Protein AF-A0A353F300-F1 (afdb_monomer_lite)

Sequence (1156 aa):
MHYHGGGGGPADYFGLFSDRLAKQLAVGEREPVCAMTQGTSGDLHLRDYEGDRTNSDISIYTDGLVEIAKGAVGKVRYDRSPLLGMDQKELTLSRRLPDAKRLAWADKMLSEMKGKRPKNRPEVYAEQARYIHKNPTENLVLQTLRIGSLGITTIPNEVYAITGLKLKAWSPFPSTFNIELANGAAGYIPPPEQHALGGYTTWPARTAGLEVEAEPKIVETLLSSFESLAGKPRRPSLRHQGDYVKWIMAQKPLAYFQCEDLGGGTLDDASGQGRSGHVEGMVAYHLPGPECQAISEQTPNNALQLAGGRISVMVPKARTLSFWFWNGMSNTVRDHTGDLVQHGVSRFLRIGGKADGESSGSLILQDGEKRFFGKTKLALKEWHHVVMSQEEEEVKIYLDGHIIPEVSAPLTPSESEQWHLGGELPVEGRLDEVAWFKGAFSPKEAAQNFSASRMTPPARPAPPRPKYDRGAMAGYQKSVLASQPSVWIEHGNEASQQRVQKKIEGIDDVYTVEFWVRNQLPNQTRPVTAYLFSRGLDGMKEAEGDHLGIGGSHLAAGKLIVFQGNRSGGLLTGVTELEPNSWHHLAMIREGERVRVYLNGRSEPEIDGTLARTYPDGHPEFFLGGRSDRFSILEGRLDHVALYDRALSIAEISGHYEAVNLLPREKNLEESNSDALSPQDALSSIHVPEGYRIELVASEPLIKDPVAIDWGADGKLWVAEMADYPSGIDGKPGGRVRFLEDLDGDGKYEKSTLFLKGLNYPAGIMSWRSGVIVAAAPDLIYAQDTTGDGKADLQEVLYSGFKQGNQQLRVNGLSWGLDNWIHGANGSHHPGYAKNTMIHSLRAGSTLPLGSMDFRIRPDEGLMEALSGPSQFGRARDDWGNSFGVQNSFPLWHYVLEERYLTRNINFAPPEIRRQLRPQNPRVFPASSLQKRFHSFNQSGRFTSACSPMIYRDRLLFDDGQVHALTCEPFHNLVQRVVLDRDGYSFKAKRAEEGAFDFFASEDRWCRPVMARTGPDGAVWVVDMYRYMIEHPEWLPDEGKREMKAHERKGSGYGRIYRILPKDEPAREIPDLAKGAPKNLVRHLASPNGIVRDLAHRLLVERKAVSVTSQVTKMVLKHPSPRARLHALCVLDGINRLTLEILYSACKDPHPQLRR

Radius of gyration: 38.47 Å; chains: 1; bounding box: 92×81×102 Å

Structure (mmCIF, N/CA/C/O backbone):
data_AF-A0A353F300-F1
#
_entry.id   AF-A0A353F300-F1
#
loop_
_atom_site.group_PDB
_atom_site.id
_atom_site.type_symbol
_atom_site.label_atom_id
_atom_site.label_alt_id
_atom_site.label_comp_id
_atom_site.label_asym_id
_atom_site.label_entity_id
_atom_site.label_seq_id
_atom_site.pdbx_PDB_ins_code
_atom_site.Cartn_x
_atom_site.Cartn_y
_atom_site.Cartn_z
_atom_site.occupancy
_atom_site.B_iso_or_equiv
_atom_site.auth_seq_id
_atom_site.auth_comp_id
_atom_site.auth_asym_id
_atom_site.auth_atom_id
_atom_site.pdbx_PDB_model_num
ATOM 1 N N . MET A 1 1 ? 16.866 -14.457 12.981 1.00 54.22 1 MET A N 1
ATOM 2 C CA . MET A 1 1 ? 15.861 -14.682 14.058 1.00 54.22 1 MET A CA 1
ATOM 3 C C . MET A 1 1 ? 16.512 -14.663 15.446 1.00 54.22 1 MET A C 1
ATOM 5 O O . MET A 1 1 ? 16.222 -15.508 16.285 1.00 54.22 1 MET A O 1
ATOM 9 N N . HIS A 1 2 ? 17.396 -13.695 15.695 1.00 55.06 2 HIS A N 1
ATOM 10 C CA . HIS A 1 2 ? 18.070 -13.528 16.988 1.00 55.06 2 HIS A CA 1
ATOM 11 C C . HIS A 1 2 ? 17.152 -12.844 18.026 1.00 55.06 2 HIS A C 1
ATOM 13 O O . HIS A 1 2 ? 17.225 -13.123 19.216 1.00 55.06 2 HIS A O 1
ATOM 19 N N . TYR A 1 3 ? 16.197 -12.038 17.543 1.00 59.25 3 TYR A N 1
ATOM 20 C CA . TYR A 1 3 ? 15.177 -11.336 18.322 1.00 59.25 3 TYR A CA 1
ATOM 21 C C . TYR A 1 3 ? 13.810 -11.482 17.647 1.00 59.25 3 TYR A C 1
ATOM 23 O O . TYR A 1 3 ? 13.719 -11.473 16.413 1.00 59.25 3 TYR A O 1
ATOM 31 N N . HIS A 1 4 ? 12.750 -11.610 18.442 1.00 54.56 4 HIS A N 1
ATOM 32 C CA . HIS A 1 4 ? 11.378 -11.572 17.949 1.00 54.56 4 HIS A CA 1
ATOM 33 C C . HIS A 1 4 ? 10.869 -10.120 17.951 1.00 54.56 4 HIS A C 1
ATOM 35 O O . HIS A 1 4 ? 10.821 -9.497 19.004 1.00 54.56 4 HIS A O 1
ATOM 41 N N . GLY A 1 5 ? 10.474 -9.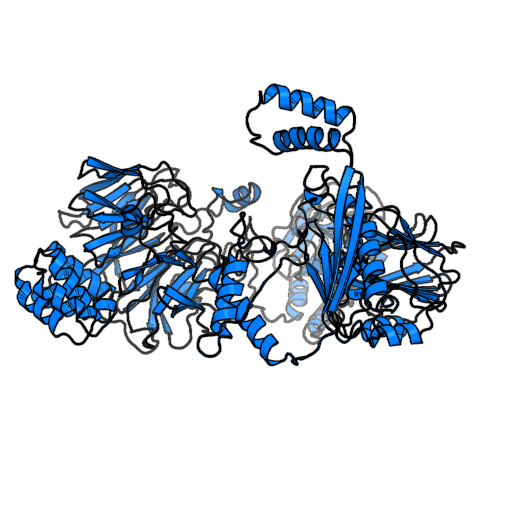580 16.791 1.00 51.38 5 GLY A N 1
ATOM 42 C CA . GLY A 1 5 ? 9.953 -8.211 16.647 1.00 51.38 5 GLY A CA 1
ATOM 43 C C . GLY A 1 5 ? 11.001 -7.160 16.238 1.00 51.38 5 GLY A C 1
ATOM 44 O O . GLY A 1 5 ? 12.136 -7.138 16.717 1.00 51.38 5 GLY A O 1
ATOM 45 N N . GLY A 1 6 ? 10.626 -6.260 15.321 1.00 45.78 6 GLY A N 1
ATOM 46 C CA . GLY A 1 6 ? 11.470 -5.131 14.917 1.00 45.78 6 GLY A CA 1
ATOM 47 C C . GLY A 1 6 ? 11.554 -4.082 16.028 1.00 45.78 6 GLY A C 1
ATOM 48 O O . GLY A 1 6 ? 10.537 -3.507 16.395 1.00 45.78 6 GLY A O 1
ATOM 49 N N . GLY A 1 7 ? 12.761 -3.816 16.536 1.00 47.78 7 GLY A N 1
ATOM 50 C CA . GLY A 1 7 ? 12.995 -2.888 17.655 1.00 47.78 7 GLY A CA 1
ATOM 51 C C . GLY A 1 7 ? 13.712 -3.492 18.868 1.00 47.78 7 GLY A C 1
ATOM 52 O O . GLY A 1 7 ? 13.813 -2.814 19.884 1.00 47.78 7 GLY A O 1
ATOM 53 N N . GLY A 1 8 ? 14.220 -4.728 18.768 1.00 48.66 8 GLY A N 1
ATOM 54 C CA . GLY A 1 8 ? 14.913 -5.409 19.870 1.00 48.66 8 GLY A CA 1
ATOM 55 C C . GLY A 1 8 ? 13.965 -6.148 20.816 1.00 48.66 8 GLY A C 1
ATOM 56 O O . GLY A 1 8 ? 14.148 -6.082 22.028 1.00 48.66 8 GLY A O 1
ATOM 57 N N . GLY A 1 9 ? 12.921 -6.799 20.288 1.00 52.50 9 GLY A N 1
ATOM 58 C CA . GLY A 1 9 ? 12.033 -7.606 21.127 1.00 52.50 9 GLY A CA 1
ATOM 59 C C . GLY A 1 9 ? 12.723 -8.861 21.696 1.00 52.50 9 GLY A C 1
ATOM 60 O O . GLY A 1 9 ? 13.830 -9.207 21.281 1.00 52.50 9 GLY A O 1
ATOM 61 N N . PRO A 1 10 ? 12.116 -9.518 22.696 1.00 61.12 10 PRO A N 1
ATOM 62 C CA . PRO A 1 10 ? 12.807 -10.474 23.559 1.00 61.12 10 PRO A CA 1
ATOM 63 C C . PRO A 1 10 ? 13.187 -11.788 22.853 1.00 61.12 10 PRO A C 1
ATOM 65 O O . PRO A 1 10 ? 12.504 -12.247 21.935 1.00 61.12 10 PRO A O 1
ATOM 68 N N . ALA A 1 11 ? 14.261 -12.429 23.329 1.00 67.25 11 ALA A N 1
ATOM 69 C CA . ALA A 1 11 ? 14.660 -13.791 22.950 1.00 67.25 11 ALA A CA 1
ATOM 70 C C . ALA A 1 11 ? 13.875 -14.876 23.727 1.00 67.25 11 ALA A C 1
ATOM 72 O O . ALA A 1 11 ? 14.215 -16.053 23.688 1.00 67.25 11 ALA A O 1
ATOM 73 N N . ASP A 1 12 ? 12.796 -14.509 24.419 1.00 77.50 12 ASP A N 1
ATOM 74 C CA . ASP A 1 12 ? 12.075 -15.400 25.341 1.00 77.50 12 ASP A CA 1
ATOM 75 C C . ASP A 1 12 ? 11.357 -16.570 24.639 1.00 77.50 12 ASP A C 1
ATOM 77 O O . ASP A 1 12 ? 10.961 -17.546 25.280 1.00 77.50 12 ASP A O 1
ATOM 81 N N . TYR A 1 13 ? 11.222 -16.526 23.309 1.00 83.81 13 TYR A N 1
ATOM 82 C CA . TYR A 1 13 ? 10.558 -17.581 22.539 1.00 83.81 13 TYR A CA 1
ATOM 83 C C . TYR A 1 13 ? 11.286 -18.934 22.595 1.00 83.81 13 TYR A C 1
ATOM 85 O O . TYR A 1 13 ? 10.634 -19.964 22.459 1.00 83.81 13 TYR A O 1
ATOM 93 N N . PHE A 1 14 ? 12.603 -18.964 22.838 1.00 86.75 14 PHE A N 1
ATOM 94 C CA . PHE A 1 14 ? 13.356 -20.217 23.007 1.00 86.75 14 PHE A CA 1
ATOM 95 C C . PHE A 1 14 ? 12.884 -21.002 24.243 1.00 86.75 14 PHE A C 1
ATOM 97 O O . PHE A 1 14 ? 12.719 -22.225 24.187 1.00 86.75 14 PHE A O 1
ATOM 104 N N . GLY A 1 15 ? 12.627 -20.289 25.347 1.00 88.56 15 GLY A N 1
ATOM 105 C CA . GLY A 1 15 ? 12.073 -20.867 26.572 1.00 88.56 15 GLY A CA 1
ATOM 106 C C . GLY A 1 15 ? 10.634 -21.327 26.365 1.00 88.56 15 GLY A C 1
ATOM 107 O O . GLY A 1 15 ? 10.310 -22.480 26.638 1.00 88.56 15 GLY A O 1
ATOM 108 N N . LEU A 1 16 ? 9.796 -20.470 25.765 1.00 90.00 16 LEU A N 1
ATOM 109 C CA . LEU A 1 16 ? 8.407 -20.822 25.453 1.00 90.00 16 LEU A CA 1
ATOM 110 C C . LEU A 1 16 ? 8.313 -22.045 24.531 1.00 90.00 16 LEU A C 1
ATOM 112 O O . LEU A 1 16 ? 7.458 -22.899 24.747 1.00 90.00 16 LEU A O 1
ATOM 116 N N . PHE A 1 17 ? 9.181 -22.146 23.522 1.00 92.19 17 PHE A N 1
ATOM 117 C CA . PHE A 1 17 ? 9.241 -23.299 22.626 1.00 92.19 17 PHE A CA 1
ATOM 118 C C . PHE A 1 17 ? 9.566 -24.576 23.400 1.00 92.19 17 PHE A C 1
ATOM 120 O O . PHE A 1 17 ? 8.863 -25.575 23.254 1.00 92.19 17 PHE A O 1
ATOM 127 N N . SER A 1 18 ? 10.608 -24.530 24.233 1.00 93.50 18 SER A N 1
ATOM 128 C CA . SER A 1 18 ? 11.081 -25.683 25.001 1.00 93.50 18 SER A CA 1
ATOM 129 C C . SER A 1 18 ? 9.996 -26.183 25.959 1.00 93.50 18 SER A C 1
ATOM 131 O O . SER A 1 18 ? 9.639 -27.360 25.915 1.00 93.50 18 SER A O 1
ATOM 133 N N . ASP A 1 19 ? 9.386 -25.277 26.726 1.00 93.06 19 ASP A N 1
ATOM 134 C CA . ASP A 1 19 ? 8.318 -25.603 27.676 1.00 93.06 19 ASP A CA 1
ATOM 135 C C . ASP A 1 19 ? 7.069 -26.156 26.981 1.00 93.06 19 ASP A C 1
ATOM 137 O O . ASP A 1 19 ? 6.457 -27.124 27.437 1.00 93.06 19 ASP A O 1
ATOM 141 N N . ARG A 1 20 ? 6.645 -25.528 25.878 1.00 94.81 20 ARG A N 1
ATOM 142 C CA . ARG A 1 20 ? 5.427 -25.933 25.165 1.00 94.81 20 ARG A CA 1
ATOM 143 C C . ARG A 1 20 ? 5.623 -27.262 24.449 1.00 94.81 20 ARG A C 1
ATOM 145 O O . ARG A 1 20 ? 4.733 -28.106 24.525 1.00 94.81 20 ARG A O 1
ATOM 152 N N . LEU A 1 21 ? 6.766 -27.479 23.798 1.00 94.12 21 LEU A N 1
ATOM 153 C CA . LEU A 1 21 ? 7.053 -28.751 23.136 1.00 94.12 21 LEU A CA 1
ATOM 154 C C . LEU A 1 21 ? 7.157 -29.894 24.154 1.00 94.12 21 LEU A C 1
ATOM 156 O O . LEU A 1 21 ? 6.578 -30.952 23.916 1.00 94.12 21 LEU A O 1
ATOM 160 N N . ALA A 1 22 ? 7.804 -29.668 25.302 1.00 94.06 22 ALA A N 1
ATOM 161 C CA . ALA A 1 22 ? 7.890 -30.653 26.380 1.00 94.06 22 ALA A CA 1
ATOM 162 C C . ALA A 1 22 ? 6.495 -31.069 26.874 1.00 94.06 22 ALA A C 1
ATOM 164 O O . ALA A 1 22 ? 6.165 -32.255 26.874 1.00 94.06 22 ALA A O 1
ATOM 165 N N . LYS A 1 23 ? 5.626 -30.093 27.167 1.00 92.94 23 LYS A N 1
ATOM 166 C CA . LYS A 1 23 ? 4.227 -30.341 27.558 1.00 92.94 23 LYS A CA 1
ATOM 167 C C . LYS A 1 23 ? 3.440 -31.100 26.495 1.00 92.94 23 LYS A C 1
ATOM 169 O O . LYS A 1 23 ? 2.674 -32.002 26.817 1.00 92.94 23 LYS A O 1
ATOM 174 N N . GLN A 1 24 ? 3.617 -30.747 25.223 1.00 90.81 24 GLN A N 1
ATOM 175 C CA . GLN A 1 24 ? 2.909 -31.400 24.121 1.00 90.81 24 GLN A CA 1
ATOM 176 C C . GLN A 1 24 ? 3.379 -32.840 23.853 1.00 90.81 24 GLN A C 1
ATOM 178 O O . GLN A 1 24 ? 2.615 -33.631 23.299 1.00 90.81 24 GLN A O 1
ATOM 183 N N . LEU A 1 25 ? 4.619 -33.178 24.213 1.00 90.00 25 LEU A N 1
ATOM 184 C CA . LEU A 1 25 ? 5.201 -34.515 24.056 1.00 90.00 25 LEU A CA 1
ATOM 185 C C . LEU A 1 25 ? 5.148 -35.353 25.345 1.00 90.00 25 LEU A C 1
ATOM 187 O O . LEU A 1 25 ? 5.668 -36.471 25.365 1.00 90.00 25 LEU A O 1
ATOM 191 N N . ALA A 1 26 ? 4.548 -34.827 26.414 1.00 91.06 26 ALA A N 1
ATOM 192 C CA . ALA A 1 26 ? 4.470 -35.494 27.704 1.00 91.06 26 ALA A CA 1
ATOM 193 C C . ALA A 1 26 ? 3.702 -36.824 27.618 1.00 91.06 26 ALA A C 1
ATOM 195 O O . ALA A 1 26 ? 2.654 -36.924 26.976 1.00 91.06 26 ALA A O 1
ATOM 196 N N . VAL A 1 27 ? 4.206 -37.849 28.309 1.00 84.50 27 VAL A N 1
ATOM 197 C CA . VAL A 1 27 ? 3.537 -39.151 28.445 1.00 84.50 27 VAL A CA 1
ATOM 198 C C . VAL A 1 27 ? 3.312 -39.429 29.929 1.00 84.50 27 VAL A C 1
ATOM 200 O O . VAL A 1 27 ? 4.249 -39.731 30.672 1.00 84.50 27 VAL A O 1
ATOM 203 N N . GLY A 1 28 ? 2.056 -39.317 30.369 1.00 85.12 28 GLY A N 1
ATOM 204 C CA . GLY A 1 28 ? 1.716 -39.316 31.794 1.00 85.12 28 GLY A CA 1
ATOM 205 C C . GLY A 1 28 ? 2.269 -38.064 32.479 1.00 85.12 28 GLY A C 1
ATOM 206 O O . GLY A 1 28 ? 2.070 -36.961 31.988 1.00 85.12 28 GLY A O 1
ATOM 207 N N . GLU A 1 29 ? 2.994 -38.238 33.585 1.00 84.38 29 GLU A N 1
ATOM 208 C CA . GLU A 1 29 ? 3.660 -37.142 34.316 1.00 84.38 29 GLU A CA 1
ATOM 209 C C . GLU A 1 29 ? 5.100 -36.871 33.836 1.00 84.38 29 GLU A C 1
ATOM 211 O O . GLU A 1 29 ? 5.824 -36.085 34.443 1.00 84.38 29 GLU A O 1
ATOM 216 N N . ARG A 1 30 ? 5.563 -37.553 32.779 1.00 85.19 30 ARG A N 1
ATOM 217 C CA . ARG A 1 30 ? 6.942 -37.431 32.286 1.00 85.19 30 ARG A CA 1
ATOM 218 C C . ARG A 1 30 ? 7.000 -36.529 31.061 1.00 85.19 30 ARG A C 1
ATOM 220 O O . ARG A 1 30 ? 6.507 -36.902 29.997 1.00 85.19 30 ARG A O 1
ATOM 227 N N . GLU A 1 31 ? 7.663 -35.389 31.209 1.00 89.19 31 GLU A N 1
ATOM 228 C CA . GLU A 1 31 ? 7.984 -34.469 30.116 1.00 89.19 31 GLU A CA 1
ATOM 229 C C . GLU A 1 31 ? 9.399 -34.754 29.571 1.00 89.19 31 GLU A C 1
ATOM 231 O O . GLU A 1 31 ? 10.320 -35.010 30.356 1.00 89.19 31 GLU A O 1
ATOM 236 N N . PRO A 1 32 ? 9.609 -34.750 28.242 1.00 87.75 32 PRO A N 1
ATOM 237 C CA . PRO A 1 32 ? 10.946 -34.835 27.672 1.00 87.75 32 PRO A CA 1
ATOM 238 C C . PRO A 1 32 ? 11.705 -33.513 27.839 1.00 87.75 32 PRO A C 1
ATOM 240 O O . PRO A 1 32 ? 11.115 -32.438 27.911 1.00 87.75 32 PRO A O 1
ATOM 243 N N . VAL A 1 33 ? 13.038 -33.584 27.819 1.00 87.75 33 VAL A N 1
ATOM 244 C CA . VAL A 1 33 ? 13.874 -32.382 27.733 1.00 87.75 33 VAL A CA 1
ATOM 245 C C . VAL A 1 33 ? 13.843 -31.878 26.295 1.00 87.75 33 VAL A C 1
ATOM 247 O O . VAL A 1 33 ? 14.382 -32.515 25.388 1.00 87.75 33 VAL A O 1
ATOM 250 N N . CYS A 1 34 ? 13.214 -30.727 26.094 1.00 89.19 34 CYS A N 1
ATOM 251 C CA . CYS A 1 34 ? 13.238 -30.008 24.831 1.00 89.19 34 CYS A CA 1
ATOM 252 C C . CYS A 1 34 ? 14.206 -28.832 24.944 1.00 89.19 34 CYS A C 1
ATOM 254 O O . CYS A 1 34 ? 14.217 -28.125 25.946 1.00 89.19 34 CYS A O 1
ATOM 256 N N . ALA A 1 35 ? 15.020 -28.631 23.914 1.00 85.69 35 ALA A N 1
ATOM 257 C CA . ALA A 1 35 ? 15.922 -27.496 23.825 1.00 85.69 35 ALA A CA 1
ATOM 258 C C . ALA A 1 35 ? 15.848 -26.904 22.422 1.00 85.69 35 ALA A C 1
ATOM 260 O O . ALA A 1 35 ? 15.776 -27.630 21.428 1.00 85.69 35 ALA A O 1
ATOM 261 N N . MET A 1 36 ? 15.895 -25.580 22.356 1.00 85.94 36 MET A N 1
ATOM 262 C CA . MET A 1 36 ? 16.090 -24.830 21.127 1.00 85.94 36 MET A CA 1
ATOM 263 C C . MET A 1 36 ? 17.361 -24.010 21.277 1.00 85.94 36 MET A C 1
ATOM 265 O O . MET A 1 36 ? 17.566 -23.360 22.300 1.00 85.94 36 MET A O 1
ATOM 269 N N . THR A 1 37 ? 18.217 -24.045 20.264 1.00 81.44 37 THR A N 1
ATOM 270 C CA . THR A 1 37 ? 19.477 -23.304 20.261 1.00 81.44 37 THR A CA 1
ATOM 271 C C . THR A 1 37 ? 19.499 -22.325 19.106 1.00 81.44 37 THR A C 1
ATOM 273 O O . THR A 1 37 ? 18.861 -22.537 18.071 1.00 81.44 37 THR A O 1
ATOM 276 N N . GLN A 1 38 ? 20.244 -21.239 19.277 1.00 75.69 38 GLN A N 1
ATOM 277 C CA . GLN A 1 38 ? 20.508 -20.321 18.187 1.00 75.69 38 GLN A CA 1
ATOM 278 C C . GLN A 1 38 ? 21.482 -20.987 17.205 1.00 75.69 38 GLN A C 1
ATOM 280 O O . GLN A 1 38 ? 22.529 -21.495 17.606 1.00 75.69 38 GLN A O 1
ATOM 285 N N . GLY A 1 39 ? 21.072 -21.068 15.939 1.00 79.69 39 GLY A N 1
ATOM 286 C CA . GLY A 1 39 ? 21.834 -21.722 14.879 1.00 79.69 39 GLY A CA 1
ATOM 287 C C . GLY A 1 39 ? 22.888 -20.798 14.280 1.00 79.69 39 GLY A C 1
ATOM 288 O O . GLY A 1 39 ? 23.947 -20.596 14.856 1.00 79.6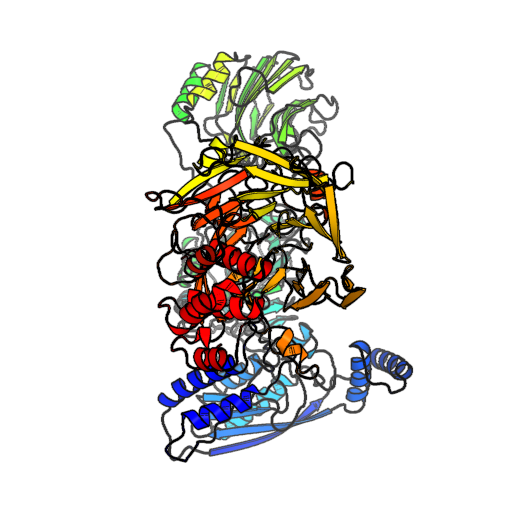9 39 GLY A O 1
ATOM 289 N N . THR A 1 40 ? 22.610 -20.273 13.091 1.00 86.25 40 THR A N 1
ATOM 290 C CA . THR A 1 40 ? 23.483 -19.339 12.367 1.00 86.25 40 THR A CA 1
ATOM 291 C C . THR A 1 40 ? 22.658 -18.136 11.954 1.00 86.25 40 THR A C 1
ATOM 293 O O . THR A 1 40 ? 21.761 -18.281 11.118 1.00 86.25 40 THR A O 1
ATOM 296 N N . SER A 1 41 ? 22.864 -16.982 12.588 1.00 78.25 41 SER A N 1
ATOM 297 C CA . SER A 1 41 ? 21.942 -15.853 12.419 1.00 78.25 41 SER A CA 1
ATOM 298 C C . SER A 1 41 ? 22.566 -14.462 12.404 1.00 78.25 41 SER A C 1
ATOM 300 O O . SER A 1 41 ? 21.817 -13.483 12.412 1.00 78.25 41 SER A O 1
ATOM 302 N N . GLY A 1 42 ? 23.893 -14.361 12.301 1.00 76.56 42 GLY A N 1
ATOM 303 C CA . GLY A 1 42 ? 24.619 -13.088 12.319 1.00 76.56 42 GLY A CA 1
ATOM 304 C C . GLY A 1 42 ? 24.267 -12.106 11.187 1.00 76.56 42 GLY A C 1
ATOM 305 O O . GLY A 1 42 ? 24.573 -10.918 11.285 1.00 76.56 42 GLY A O 1
ATOM 306 N N . ASP A 1 43 ? 23.597 -12.587 10.142 1.00 77.56 43 ASP A N 1
ATOM 307 C CA . ASP A 1 43 ? 23.066 -11.853 8.987 1.00 77.56 43 ASP A CA 1
ATOM 308 C C . ASP A 1 43 ? 21.545 -12.023 8.798 1.00 77.56 43 ASP A C 1
ATOM 310 O O . ASP A 1 43 ? 20.953 -11.436 7.891 1.00 77.56 43 ASP A O 1
ATOM 314 N N . LEU A 1 44 ? 20.875 -12.784 9.671 1.00 70.44 44 LEU A N 1
ATOM 315 C CA . LEU A 1 44 ? 19.449 -13.084 9.551 1.00 70.44 44 LEU A CA 1
ATOM 316 C C . LEU A 1 44 ? 18.589 -12.116 10.359 1.00 70.44 44 LEU A C 1
ATOM 318 O O . LEU A 1 44 ? 18.324 -12.312 11.555 1.00 70.44 44 LEU A O 1
ATOM 322 N N . HIS A 1 45 ? 18.024 -11.137 9.666 1.00 63.34 45 HIS A N 1
ATOM 323 C CA . HIS A 1 45 ? 17.026 -10.242 10.231 1.00 63.34 45 HIS A CA 1
ATOM 324 C C . HIS A 1 45 ? 15.598 -10.747 9.943 1.00 63.34 45 HIS A C 1
ATOM 326 O O . HIS A 1 45 ? 15.284 -11.133 8.826 1.00 63.34 45 HIS A O 1
ATOM 332 N N . LEU A 1 46 ? 14.716 -10.752 10.954 1.00 55.88 46 LEU A N 1
ATOM 333 C CA . LEU A 1 46 ? 13.321 -11.227 10.817 1.00 55.88 46 LEU A CA 1
ATOM 334 C C . LEU A 1 46 ? 12.472 -10.308 9.913 1.00 55.88 46 LEU A C 1
ATOM 336 O O . LEU A 1 46 ? 11.406 -10.691 9.448 1.00 55.88 46 LEU A O 1
ATOM 340 N N . ARG A 1 47 ? 12.910 -9.061 9.712 1.00 56.78 47 ARG A N 1
ATOM 341 C CA . ARG A 1 47 ? 12.140 -8.058 8.973 1.00 56.78 47 ARG A CA 1
ATOM 342 C C . ARG A 1 47 ? 12.343 -8.235 7.477 1.00 56.78 47 ARG A C 1
ATOM 344 O O . ARG A 1 47 ? 13.426 -7.951 6.978 1.00 56.78 47 ARG A O 1
ATOM 351 N N . ASP A 1 48 ? 11.266 -8.592 6.799 1.00 54.09 48 ASP A N 1
ATOM 352 C CA . ASP A 1 48 ? 11.099 -8.296 5.387 1.00 54.09 48 ASP A CA 1
ATOM 353 C C . ASP A 1 48 ? 11.020 -6.766 5.223 1.00 54.09 48 ASP A C 1
ATOM 355 O O . ASP A 1 48 ? 10.197 -6.095 5.855 1.00 54.09 48 ASP A O 1
ATOM 359 N N . TYR A 1 49 ? 11.962 -6.192 4.477 1.00 52.31 49 TYR A N 1
ATOM 360 C CA . TYR A 1 49 ? 12.004 -4.753 4.204 1.00 52.31 49 TYR A CA 1
ATOM 361 C C . TYR A 1 49 ? 11.171 -4.370 2.971 1.00 52.31 49 TYR A C 1
ATOM 363 O O . TYR A 1 49 ? 10.963 -3.176 2.752 1.00 52.31 49 TYR A O 1
ATOM 371 N N . GLU A 1 50 ? 10.702 -5.354 2.198 1.00 42.91 50 GLU A N 1
ATOM 372 C CA . GLU A 1 50 ? 9.851 -5.199 1.014 1.00 42.91 50 GLU A CA 1
ATOM 373 C C . GLU A 1 50 ? 8.367 -5.519 1.323 1.00 42.91 50 GLU A C 1
ATOM 375 O O . GLU A 1 50 ? 7.478 -5.032 0.624 1.00 42.91 50 GLU A O 1
ATOM 380 N N . GLY A 1 51 ? 8.089 -6.257 2.406 1.00 43.00 51 GLY A N 1
ATOM 381 C CA . GLY A 1 51 ? 6.750 -6.593 2.909 1.00 43.00 51 GLY A CA 1
ATOM 382 C C . GLY A 1 51 ? 6.209 -5.701 4.042 1.00 43.00 51 GLY A C 1
ATOM 383 O O . GLY A 1 51 ? 6.910 -4.881 4.644 1.00 43.00 51 GLY A O 1
ATOM 384 N N . ASP A 1 52 ? 4.921 -5.876 4.361 1.00 42.00 52 ASP A N 1
ATOM 385 C CA . ASP A 1 52 ? 4.266 -5.197 5.485 1.00 42.00 52 ASP A CA 1
ATOM 386 C C . ASP A 1 52 ? 4.886 -5.620 6.829 1.00 42.00 52 ASP A C 1
ATOM 388 O O . ASP A 1 52 ? 5.204 -6.787 7.069 1.00 42.00 52 ASP A O 1
ATOM 392 N N . ARG A 1 53 ? 4.992 -4.672 7.769 1.00 47.47 53 ARG A N 1
ATOM 393 C CA . ARG A 1 53 ? 5.360 -4.973 9.161 1.00 47.47 53 ARG A CA 1
ATOM 394 C C . ARG A 1 53 ? 4.282 -5.850 9.803 1.00 47.47 53 ARG A C 1
ATOM 396 O O . ARG A 1 53 ? 3.288 -5.340 10.313 1.00 47.47 53 ARG A O 1
ATOM 403 N N . THR A 1 54 ? 4.501 -7.158 9.857 1.00 47.97 54 THR A N 1
ATOM 404 C CA . THR A 1 54 ? 3.708 -8.043 10.711 1.00 47.97 54 THR A CA 1
ATOM 405 C C . THR A 1 54 ? 4.124 -7.825 12.166 1.00 47.97 54 THR A C 1
ATOM 407 O O . THR A 1 54 ? 5.252 -8.151 12.540 1.00 47.97 54 THR A O 1
ATOM 410 N N . ASN A 1 55 ? 3.230 -7.291 13.005 1.00 50.22 55 ASN A N 1
ATOM 411 C CA . ASN A 1 55 ? 3.328 -7.493 14.453 1.00 50.22 55 ASN A CA 1
ATOM 412 C C . ASN A 1 55 ? 3.106 -8.991 14.693 1.00 50.22 55 ASN A C 1
ATOM 414 O O . ASN A 1 55 ? 1.971 -9.459 14.750 1.00 50.22 55 ASN A O 1
ATOM 418 N N . SER A 1 56 ? 4.187 -9.761 14.733 1.00 59.31 56 SER A N 1
ATOM 419 C CA . SER A 1 56 ? 4.126 -11.157 15.137 1.00 59.31 56 SER A CA 1
ATOM 420 C C . SER A 1 56 ? 3.960 -11.200 16.656 1.00 59.31 56 SER A C 1
ATOM 422 O O . SER A 1 56 ? 4.695 -10.534 17.378 1.00 59.31 56 SER A O 1
ATOM 424 N N . ASP A 1 57 ? 2.967 -11.937 17.141 1.00 73.81 57 ASP A N 1
ATOM 425 C CA . ASP A 1 57 ? 2.880 -12.326 18.548 1.00 73.81 57 ASP A CA 1
ATOM 426 C C . ASP A 1 57 ? 3.913 -13.433 18.790 1.00 73.81 57 ASP A C 1
ATOM 428 O O . ASP A 1 57 ? 3.937 -14.436 18.066 1.00 73.81 57 ASP A O 1
ATOM 432 N N . ILE A 1 58 ? 4.761 -13.258 19.807 1.00 78.88 58 ILE A N 1
ATOM 433 C CA . ILE A 1 58 ? 5.805 -14.219 20.170 1.00 78.88 58 ILE A CA 1
ATOM 434 C C . ILE A 1 58 ? 5.222 -15.595 20.478 1.00 78.88 58 ILE A C 1
ATOM 436 O O . ILE A 1 58 ? 5.841 -16.601 20.144 1.00 78.88 58 ILE A O 1
ATOM 440 N N . SER A 1 59 ? 4.013 -15.656 21.040 1.00 82.62 59 SER A N 1
ATOM 441 C CA . SER A 1 59 ? 3.302 -16.904 21.302 1.00 82.62 59 SER A CA 1
ATOM 442 C C . SER A 1 59 ? 2.828 -17.563 20.018 1.00 82.62 59 SER A C 1
ATOM 444 O O . SER A 1 59 ? 3.089 -18.745 19.861 1.00 82.62 59 SER A O 1
ATOM 446 N N . ILE A 1 60 ? 2.217 -16.828 19.081 1.00 81.06 60 ILE A N 1
ATOM 447 C CA . ILE A 1 60 ? 1.772 -17.393 17.790 1.00 81.06 60 ILE A CA 1
ATOM 448 C C . ILE A 1 60 ? 2.970 -17.926 17.006 1.00 81.06 60 ILE A C 1
ATOM 450 O O . ILE A 1 60 ? 2.934 -19.025 16.455 1.00 81.06 60 ILE A O 1
ATOM 454 N N . TYR A 1 61 ? 4.048 -17.148 16.981 1.00 80.25 61 TYR A N 1
ATOM 455 C CA . TYR A 1 61 ? 5.294 -17.552 16.353 1.00 80.25 61 TYR A CA 1
ATOM 456 C C . TYR A 1 61 ? 5.880 -18.806 17.025 1.00 80.25 61 TYR A C 1
ATOM 458 O O . TYR A 1 61 ? 6.237 -19.759 16.335 1.00 80.25 61 TYR A O 1
ATOM 466 N N . THR A 1 62 ? 5.903 -18.849 18.362 1.00 87.12 62 THR A N 1
ATOM 467 C CA . THR A 1 62 ? 6.354 -20.025 19.122 1.00 87.12 62 THR A CA 1
ATOM 468 C C . THR A 1 62 ? 5.472 -21.245 18.865 1.00 87.12 62 THR A C 1
ATOM 470 O O . THR A 1 62 ? 5.999 -22.327 18.641 1.00 87.12 62 THR A O 1
ATOM 473 N N . ASP A 1 63 ? 4.148 -21.094 18.867 1.00 88.25 63 ASP A N 1
ATOM 474 C CA . ASP A 1 63 ? 3.208 -22.192 18.629 1.00 88.25 63 ASP A CA 1
ATOM 475 C C . ASP A 1 63 ? 3.379 -22.760 17.221 1.00 88.25 63 ASP A C 1
ATOM 477 O O . ASP A 1 63 ? 3.431 -23.976 17.052 1.00 88.25 63 ASP A O 1
ATOM 481 N N . GLY A 1 64 ? 3.584 -21.896 16.222 1.00 87.94 64 GLY A N 1
ATOM 482 C CA . GLY A 1 64 ? 3.950 -22.324 14.873 1.00 87.94 64 GLY A CA 1
ATOM 483 C C . GLY A 1 64 ? 5.225 -23.174 14.855 1.00 87.94 64 GLY A C 1
ATOM 484 O O . GLY A 1 64 ? 5.247 -24.233 14.228 1.00 87.94 64 GLY A O 1
ATOM 485 N N . LEU A 1 65 ? 6.269 -22.762 15.584 1.00 87.88 65 LEU A N 1
ATOM 486 C CA . LEU A 1 65 ? 7.499 -23.552 15.719 1.00 87.88 65 LEU A CA 1
ATOM 487 C C . LEU A 1 65 ? 7.255 -24.892 16.428 1.00 87.88 65 LEU A C 1
ATOM 489 O O . LEU A 1 65 ? 7.780 -25.913 15.983 1.00 87.88 65 LEU A O 1
ATOM 493 N N . VAL A 1 66 ? 6.466 -24.908 17.507 1.00 92.31 66 VAL A N 1
ATOM 494 C CA . VAL A 1 66 ? 6.135 -26.126 18.265 1.00 92.31 66 VAL A CA 1
ATOM 495 C C . VAL A 1 66 ? 5.393 -27.128 17.383 1.00 92.31 66 VAL A C 1
ATOM 497 O O . VAL A 1 66 ? 5.755 -28.303 17.379 1.00 92.31 66 VAL A O 1
ATOM 500 N N . GLU A 1 67 ? 4.421 -26.685 16.582 1.00 91.25 67 GLU A N 1
ATOM 501 C CA . GLU A 1 67 ? 3.696 -27.568 15.660 1.00 91.25 67 GLU A CA 1
ATOM 502 C C . GLU A 1 67 ? 4.613 -28.141 14.569 1.00 91.25 67 GLU A C 1
ATOM 504 O O . GLU A 1 67 ? 4.553 -29.339 14.276 1.00 91.25 67 GLU A O 1
ATOM 509 N N . ILE A 1 68 ? 5.528 -27.331 14.019 1.00 89.88 68 ILE A N 1
ATOM 510 C CA . ILE A 1 68 ? 6.545 -27.808 13.066 1.00 89.88 68 ILE A CA 1
ATOM 511 C C . ILE A 1 68 ? 7.433 -28.875 13.723 1.00 89.88 68 ILE A C 1
ATOM 513 O O . ILE A 1 68 ? 7.636 -29.952 13.154 1.00 89.88 68 ILE A O 1
ATOM 517 N N . ALA A 1 69 ? 7.942 -28.602 14.928 1.00 91.25 69 ALA A N 1
ATOM 518 C CA . ALA A 1 69 ? 8.817 -29.517 15.654 1.00 91.25 69 ALA A CA 1
ATOM 519 C C . ALA A 1 69 ? 8.105 -30.828 16.010 1.00 91.25 69 ALA A C 1
ATOM 521 O O . ALA A 1 69 ? 8.641 -31.908 15.767 1.00 91.25 69 ALA A O 1
ATOM 522 N N . LYS A 1 70 ? 6.868 -30.760 16.504 1.00 89.31 70 LYS A N 1
ATOM 523 C CA . LYS A 1 70 ? 6.036 -31.931 16.805 1.00 89.31 70 LYS A CA 1
ATOM 524 C C . LYS A 1 70 ? 5.751 -32.769 15.560 1.00 89.31 70 LYS A C 1
ATOM 526 O O . LYS A 1 70 ? 5.885 -33.994 15.596 1.00 89.31 70 LYS A O 1
ATOM 531 N N . GLY A 1 71 ? 5.425 -32.119 14.441 1.00 88.94 71 GLY A N 1
ATOM 532 C CA . GLY A 1 71 ? 5.253 -32.785 13.151 1.00 88.94 71 GLY A CA 1
ATOM 533 C C . GLY A 1 71 ? 6.524 -33.499 12.674 1.00 88.94 71 GLY A C 1
ATOM 534 O O . GLY A 1 71 ? 6.438 -34.562 12.055 1.00 88.94 71 GLY A O 1
ATOM 535 N N . ALA A 1 72 ? 7.704 -32.953 12.988 1.00 87.50 72 ALA A N 1
ATOM 536 C CA . ALA A 1 72 ? 8.985 -33.593 12.704 1.00 87.50 72 ALA A CA 1
ATOM 537 C C . ALA A 1 72 ? 9.265 -34.781 13.638 1.00 87.50 72 ALA A C 1
ATOM 539 O O . ALA A 1 72 ? 9.665 -35.835 13.147 1.00 87.50 72 ALA A O 1
ATOM 540 N N . VAL A 1 73 ? 8.997 -34.655 14.946 1.00 85.69 73 VAL A N 1
ATOM 541 C CA . VAL A 1 73 ? 9.193 -35.726 15.947 1.00 85.69 73 VAL A CA 1
ATOM 542 C C . VAL A 1 73 ? 8.468 -37.011 15.542 1.00 85.69 73 VAL A C 1
ATOM 544 O O . VAL A 1 73 ? 9.056 -38.087 15.619 1.00 85.69 73 VAL A O 1
ATOM 547 N N . GLY A 1 74 ? 7.245 -36.910 15.009 1.00 79.50 74 GLY A N 1
ATOM 548 C CA . GLY A 1 74 ? 6.483 -38.070 14.524 1.00 79.50 74 GLY A CA 1
ATOM 549 C C . GLY A 1 74 ? 7.130 -38.843 13.362 1.00 79.50 74 GLY A C 1
ATOM 550 O O . GLY A 1 74 ? 6.714 -39.959 13.063 1.00 79.50 74 GLY A O 1
ATOM 551 N N . LYS A 1 75 ? 8.151 -38.274 12.709 1.00 85.06 75 LYS A N 1
ATOM 552 C CA . LYS A 1 75 ? 8.899 -38.885 11.596 1.00 85.06 75 LYS A CA 1
ATOM 553 C C . LYS A 1 75 ? 10.285 -39.389 12.017 1.00 85.06 75 LYS A C 1
ATOM 555 O O . LYS A 1 75 ? 10.979 -40.002 11.203 1.00 85.06 75 LYS A O 1
ATOM 560 N N . VAL A 1 76 ? 10.712 -39.121 13.253 1.00 81.56 76 VAL A N 1
ATOM 561 C CA . VAL A 1 76 ? 12.045 -39.490 13.743 1.00 81.56 76 VAL A CA 1
ATOM 562 C C . VAL A 1 76 ? 12.100 -40.989 14.032 1.00 81.56 76 VAL A C 1
ATOM 564 O O . VAL A 1 76 ? 11.203 -41.563 14.647 1.00 81.56 76 VAL A O 1
ATOM 567 N N . ARG A 1 77 ? 13.187 -41.637 13.606 1.00 79.31 77 ARG A N 1
ATOM 568 C CA . ARG A 1 77 ? 13.495 -43.017 13.994 1.00 79.31 77 ARG A CA 1
ATOM 569 C C . ARG A 1 77 ? 14.296 -43.003 15.287 1.00 79.31 77 ARG A C 1
ATOM 571 O O . ARG A 1 77 ? 15.330 -42.348 15.364 1.00 79.31 77 ARG A O 1
ATOM 578 N N . TYR A 1 78 ? 13.813 -43.729 16.286 1.00 82.50 78 TYR A N 1
ATOM 579 C CA . TYR A 1 78 ? 14.485 -43.838 17.572 1.00 82.50 78 TYR A CA 1
ATOM 580 C C . TYR A 1 78 ? 15.678 -44.796 17.490 1.00 82.50 78 TYR A C 1
ATOM 582 O O . TYR A 1 78 ? 15.533 -45.928 17.026 1.00 82.50 78 TYR A O 1
ATOM 590 N N . ASP A 1 79 ? 16.831 -44.348 17.980 1.00 82.69 79 ASP A N 1
ATOM 591 C CA . ASP A 1 79 ? 18.029 -45.165 18.162 1.00 82.69 79 ASP A CA 1
ATOM 592 C C . ASP A 1 79 ? 18.295 -45.334 19.663 1.00 82.69 79 ASP A C 1
ATOM 594 O O . ASP A 1 79 ? 18.384 -44.359 20.410 1.00 82.69 79 ASP A O 1
ATOM 598 N N . ARG A 1 80 ? 18.388 -46.590 20.111 1.00 87.12 80 ARG A N 1
ATOM 599 C CA . ARG A 1 80 ? 18.606 -46.957 21.519 1.00 87.12 80 ARG A CA 1
ATOM 600 C C . ARG A 1 80 ? 20.074 -46.965 21.918 1.00 87.12 80 ARG A C 1
ATOM 602 O O . ARG A 1 80 ? 20.372 -47.059 23.107 1.00 87.12 80 ARG A O 1
ATOM 609 N N . SER A 1 81 ? 20.991 -46.940 20.960 1.00 90.44 81 SER A N 1
ATOM 610 C CA . SER A 1 81 ? 22.423 -47.054 21.232 1.00 90.44 81 SER A CA 1
ATOM 611 C C . SER A 1 81 ? 23.235 -46.212 20.245 1.00 90.44 81 SER A C 1
ATOM 613 O O . SER A 1 81 ? 24.107 -46.748 19.556 1.00 90.44 81 SER A O 1
ATOM 615 N N . PRO A 1 82 ? 22.970 -44.891 20.168 1.00 90.38 82 PRO A N 1
ATOM 616 C CA . PRO A 1 82 ? 23.715 -44.024 19.275 1.00 90.38 82 PRO A CA 1
ATOM 617 C C . PRO A 1 82 ? 25.184 -43.964 19.707 1.00 90.38 82 PRO A C 1
ATOM 619 O O . PRO A 1 82 ? 25.497 -43.832 20.890 1.00 90.38 82 PRO A O 1
ATOM 622 N N . LEU A 1 83 ? 26.100 -44.015 18.740 1.00 92.75 83 LEU A N 1
ATOM 623 C CA . LEU A 1 83 ? 27.522 -43.782 18.998 1.00 92.75 83 LEU A CA 1
ATOM 624 C C . LEU A 1 83 ? 27.743 -42.333 19.434 1.00 92.75 83 LEU A C 1
ATOM 626 O O . LEU A 1 83 ? 27.391 -41.412 18.698 1.00 92.75 83 LEU A O 1
ATOM 630 N N . LEU A 1 84 ? 28.346 -42.141 20.603 1.00 95.25 84 LEU A N 1
ATOM 631 C CA . LEU A 1 84 ? 28.656 -40.823 21.148 1.00 95.25 84 LEU A CA 1
ATOM 632 C C . LEU A 1 84 ? 30.139 -40.501 20.959 1.00 95.25 84 LEU A C 1
ATOM 634 O O . LEU A 1 84 ? 30.990 -41.381 21.081 1.00 95.25 84 LEU A O 1
ATOM 638 N N . GLY A 1 85 ? 30.452 -39.241 20.677 1.00 95.50 85 GLY A N 1
ATOM 639 C CA . GLY A 1 85 ? 31.827 -38.755 20.577 1.00 95.50 85 GLY A CA 1
ATOM 640 C C . GLY A 1 85 ? 31.891 -37.243 20.734 1.00 95.50 85 GLY A C 1
ATOM 641 O O . GLY A 1 85 ? 30.913 -36.555 20.453 1.00 95.50 85 GLY A O 1
ATOM 642 N N . MET A 1 86 ? 33.023 -36.728 21.202 1.00 96.75 86 MET A N 1
ATOM 643 C CA . MET A 1 86 ? 33.267 -35.295 21.342 1.00 96.75 86 MET A CA 1
ATOM 644 C C . MET A 1 86 ? 34.758 -35.012 21.160 1.00 96.75 86 MET A C 1
ATOM 646 O O . MET A 1 86 ? 35.591 -35.805 21.597 1.00 96.75 86 MET A O 1
ATOM 650 N N . ASP A 1 87 ? 35.075 -33.907 20.496 1.00 97.19 87 ASP A N 1
ATOM 651 C CA . ASP A 1 87 ? 36.424 -33.355 20.384 1.00 97.19 87 ASP A CA 1
ATOM 652 C C . ASP A 1 87 ? 36.361 -31.842 20.645 1.00 97.19 87 ASP A C 1
ATOM 654 O O . ASP A 1 87 ? 35.341 -31.189 20.404 1.00 97.19 87 ASP A O 1
ATOM 658 N N . GLN A 1 88 ? 37.448 -31.289 21.176 1.00 97.00 88 GLN A N 1
ATOM 659 C CA . GLN A 1 88 ? 37.570 -29.880 21.536 1.00 97.00 88 GLN A CA 1
ATOM 660 C C . GLN A 1 88 ? 38.900 -29.333 21.026 1.00 97.00 88 GLN A C 1
ATOM 662 O O . GLN A 1 88 ? 39.944 -29.974 21.164 1.00 97.00 88 GLN A O 1
ATOM 667 N N . LYS A 1 89 ? 38.867 -28.119 20.473 1.00 97.00 89 LYS A N 1
ATOM 668 C CA . LYS A 1 89 ? 40.039 -27.371 20.015 1.00 97.00 89 LYS A CA 1
ATOM 669 C C . LYS A 1 89 ? 40.027 -25.968 20.607 1.00 97.00 89 LYS A C 1
ATOM 671 O O . LYS A 1 89 ? 38.982 -25.325 20.671 1.00 97.00 89 LYS A O 1
ATOM 676 N N . GLU A 1 90 ? 41.200 -25.494 21.004 1.00 96.62 90 GLU A N 1
ATOM 677 C CA . GLU A 1 90 ? 41.416 -24.085 21.324 1.00 96.62 90 GLU A CA 1
ATOM 678 C C . GLU A 1 90 ? 42.055 -23.383 20.128 1.00 96.62 90 GLU A C 1
ATOM 680 O O . GLU A 1 90 ? 42.994 -23.906 19.522 1.00 96.62 90 GLU A O 1
ATOM 685 N N . LEU A 1 91 ? 41.536 -22.209 19.778 1.00 97.06 91 LEU A N 1
ATOM 686 C CA . LEU A 1 91 ? 41.997 -21.414 18.649 1.00 97.06 91 LEU A CA 1
ATOM 687 C C . LEU A 1 91 ? 42.168 -19.962 19.091 1.00 97.06 91 LEU A C 1
ATOM 689 O O . LEU A 1 91 ? 41.197 -19.267 19.375 1.00 97.06 91 LEU A O 1
ATOM 693 N N . THR A 1 92 ? 43.411 -19.485 19.119 1.00 97.44 92 THR A N 1
ATOM 694 C CA . THR A 1 92 ? 43.704 -18.073 19.386 1.00 97.44 92 THR A CA 1
ATOM 695 C C . THR A 1 92 ? 43.734 -17.283 18.082 1.00 97.44 92 THR A C 1
ATOM 697 O O . THR A 1 92 ? 44.508 -17.602 17.181 1.00 97.44 92 THR A O 1
ATOM 700 N N . LEU A 1 93 ? 42.918 -16.233 17.998 1.00 97.06 93 LEU A N 1
ATOM 701 C CA . LEU A 1 93 ? 42.815 -15.352 16.835 1.00 97.06 93 LEU A CA 1
ATOM 702 C C . LEU A 1 93 ? 43.205 -13.916 17.188 1.00 97.06 93 LEU A C 1
ATOM 704 O O . LEU A 1 93 ? 43.015 -13.453 18.315 1.00 97.06 93 LEU A O 1
ATOM 708 N N . SER A 1 94 ? 43.728 -13.189 16.202 1.00 96.94 94 SER A N 1
ATOM 709 C CA . SER A 1 94 ? 44.036 -11.762 16.347 1.00 96.94 94 SER A CA 1
ATOM 710 C C . SER A 1 94 ? 42.772 -10.904 16.241 1.00 96.94 94 SER A C 1
ATOM 712 O O . SER A 1 94 ? 41.793 -11.294 15.605 1.00 96.94 94 SER A O 1
ATOM 714 N N . ARG A 1 95 ? 42.800 -9.697 16.817 1.00 95.75 95 ARG A N 1
ATOM 715 C CA . ARG A 1 95 ? 41.811 -8.638 16.579 1.00 95.75 95 ARG A CA 1
ATOM 716 C C . ARG A 1 95 ? 42.326 -7.609 15.571 1.00 95.75 95 ARG A C 1
ATOM 718 O O . ARG A 1 95 ? 43.511 -7.288 15.530 1.00 95.75 95 ARG A O 1
ATOM 725 N N . ARG A 1 96 ? 41.413 -7.009 14.805 1.00 95.19 96 ARG A N 1
ATOM 726 C CA . ARG A 1 96 ? 41.684 -5.846 13.947 1.00 95.19 96 ARG A CA 1
ATOM 727 C C . ARG A 1 96 ? 41.934 -4.601 14.797 1.00 95.19 96 ARG A C 1
ATOM 729 O O . ARG A 1 96 ? 40.992 -3.952 15.253 1.00 95.19 96 ARG A O 1
ATOM 736 N N . LEU A 1 97 ? 43.203 -4.271 15.013 1.00 95.19 97 LEU A N 1
ATOM 737 C CA . LEU A 1 97 ? 43.604 -3.142 15.851 1.00 95.19 97 LEU A CA 1
ATOM 738 C C . LEU A 1 97 ? 43.308 -1.782 15.187 1.00 95.19 97 LEU A C 1
ATOM 740 O O . LEU A 1 97 ? 43.420 -1.651 13.969 1.00 95.19 97 LEU A O 1
ATOM 744 N N . PRO A 1 98 ? 42.936 -0.750 15.969 1.00 94.12 98 PRO A N 1
ATOM 745 C CA . PRO A 1 98 ? 42.775 0.608 15.467 1.00 94.12 98 PRO A CA 1
ATOM 746 C C . PRO A 1 98 ? 44.138 1.215 15.123 1.00 94.12 98 PRO A C 1
ATOM 748 O O . PRO A 1 98 ? 45.119 1.010 15.840 1.00 94.12 98 PRO A O 1
ATOM 751 N N . ASP A 1 99 ? 44.180 2.011 14.057 1.00 94.62 99 ASP A N 1
ATOM 752 C CA . ASP A 1 99 ? 45.359 2.799 13.711 1.00 94.62 99 ASP A CA 1
ATOM 753 C C . ASP A 1 99 ? 45.541 4.009 14.653 1.00 94.62 99 ASP A C 1
ATOM 755 O O . ASP A 1 99 ? 44.687 4.333 15.489 1.00 94.62 99 ASP A O 1
ATOM 759 N N . ALA A 1 100 ? 46.670 4.709 14.512 1.00 95.50 100 ALA A N 1
ATOM 760 C CA . ALA A 1 100 ? 46.995 5.866 15.347 1.00 95.50 100 ALA A CA 1
ATOM 761 C C . ALA A 1 100 ? 45.938 6.984 15.254 1.00 95.50 100 ALA A C 1
ATOM 763 O O . ALA A 1 100 ? 45.628 7.631 16.256 1.00 95.50 100 ALA A O 1
ATOM 764 N N . LYS A 1 101 ? 45.344 7.188 14.070 1.00 96.12 101 LYS A N 1
ATOM 765 C CA . LYS A 1 101 ? 44.309 8.208 13.851 1.00 96.12 101 LYS A CA 1
ATOM 766 C C . LYS A 1 101 ? 43.029 7.866 14.610 1.00 96.12 101 LYS A C 1
ATOM 768 O O . LYS A 1 101 ? 42.465 8.724 15.289 1.00 96.12 101 LYS A O 1
ATOM 773 N N . ARG A 1 102 ? 42.589 6.610 14.538 1.00 93.75 102 ARG A N 1
ATOM 774 C CA . ARG A 1 102 ? 41.397 6.112 15.225 1.00 93.75 102 ARG A CA 1
ATOM 775 C C . ARG A 1 102 ? 41.571 6.114 16.740 1.00 93.75 102 ARG A C 1
ATOM 777 O O . ARG A 1 102 ? 40.615 6.420 17.449 1.00 93.75 102 ARG A O 1
ATOM 784 N N . LEU A 1 103 ? 42.774 5.832 17.239 1.00 97.06 103 LEU A N 1
ATOM 785 C CA . LEU A 1 103 ? 43.091 5.951 18.664 1.00 97.06 103 LEU A CA 1
ATOM 786 C C . LEU A 1 103 ? 43.037 7.404 19.151 1.00 97.06 103 LEU A C 1
ATOM 788 O O . LEU A 1 103 ? 42.381 7.672 20.155 1.00 97.06 103 LEU A O 1
ATOM 792 N N . ALA A 1 104 ? 43.640 8.343 18.416 1.00 96.56 104 ALA A N 1
ATOM 793 C CA . ALA A 1 104 ? 43.609 9.764 18.771 1.00 96.56 104 ALA A CA 1
ATOM 794 C C . ALA A 1 104 ? 42.179 10.336 18.777 1.00 96.56 104 ALA A C 1
ATOM 796 O O . ALA A 1 104 ? 41.800 11.085 19.679 1.00 96.56 104 ALA A O 1
ATOM 797 N N . TRP A 1 105 ? 41.357 9.948 17.795 1.00 97.19 105 TRP A N 1
ATOM 798 C CA . TRP A 1 105 ? 39.932 10.290 17.767 1.00 97.19 105 TRP A CA 1
ATOM 799 C C . TRP A 1 105 ? 39.178 9.727 18.978 1.00 97.19 105 TRP A C 1
ATOM 801 O O . TRP A 1 105 ? 38.407 10.450 19.614 1.00 97.19 105 TRP A O 1
ATOM 811 N N . ALA A 1 106 ? 39.421 8.457 19.317 1.00 96.06 106 ALA A N 1
ATOM 812 C CA . ALA A 1 106 ? 38.776 7.810 20.450 1.00 96.06 106 ALA A CA 1
ATOM 813 C C . ALA A 1 106 ? 39.131 8.505 21.773 1.00 96.06 106 ALA A C 1
ATOM 815 O O . ALA A 1 106 ? 38.238 8.788 22.566 1.00 96.06 106 ALA A O 1
ATOM 816 N N . ASP A 1 107 ? 40.402 8.851 21.989 1.00 95.88 107 ASP A N 1
ATOM 817 C CA . ASP A 1 107 ? 40.847 9.550 23.202 1.00 95.88 107 ASP A CA 1
ATOM 818 C C . ASP A 1 107 ? 40.168 10.891 23.397 1.00 95.88 107 ASP A C 1
ATOM 820 O O . ASP A 1 107 ? 39.691 11.197 24.492 1.00 95.88 107 ASP A O 1
ATOM 824 N N . LYS A 1 108 ? 40.103 11.683 22.322 1.00 96.12 108 LYS A N 1
ATOM 825 C CA . LYS A 1 108 ? 39.449 12.986 22.354 1.00 96.12 108 LYS A CA 1
ATOM 826 C C . LYS A 1 108 ? 37.998 12.832 22.804 1.00 96.12 108 LYS A C 1
ATOM 828 O O . LYS A 1 108 ? 37.587 13.477 23.766 1.00 96.12 108 LYS A O 1
ATOM 833 N N . MET A 1 109 ? 37.253 11.926 22.177 1.00 94.19 109 MET A N 1
ATOM 834 C CA . MET A 1 109 ? 35.839 11.739 22.495 1.00 94.19 109 MET A CA 1
ATOM 835 C C . MET A 1 109 ? 35.619 11.181 23.906 1.00 94.19 109 MET A C 1
ATOM 837 O O . MET A 1 109 ? 34.763 11.676 24.635 1.00 94.19 109 MET A O 1
ATOM 841 N N . LEU A 1 110 ? 36.433 10.217 24.345 1.00 93.75 110 LEU A N 1
ATOM 842 C CA . LEU A 1 110 ? 36.348 9.677 25.706 1.00 93.75 110 LEU A CA 1
ATOM 843 C C . LEU A 1 110 ? 36.663 10.740 26.771 1.00 93.75 110 LEU A C 1
ATOM 845 O O . LEU A 1 110 ? 36.037 10.751 27.835 1.00 93.75 110 LEU A O 1
ATOM 849 N N . SER A 1 111 ? 37.583 11.667 26.482 1.00 93.69 111 SER A N 1
ATOM 850 C CA . SER A 1 111 ? 37.879 12.796 27.373 1.00 93.69 111 SER A CA 1
ATOM 851 C C . SER A 1 111 ? 36.689 13.757 27.509 1.00 93.69 111 SER A C 1
ATOM 853 O O . SER A 1 111 ? 36.372 14.200 28.616 1.00 93.69 111 SER A O 1
ATOM 855 N N . GLU A 1 112 ? 35.964 14.010 26.414 1.00 92.25 112 GLU A N 1
ATOM 856 C CA . GLU A 1 112 ? 34.760 14.850 26.384 1.00 92.25 112 GLU A CA 1
ATOM 857 C C . GLU A 1 112 ? 33.580 14.181 27.109 1.00 92.25 112 GLU A C 1
ATOM 859 O O . GLU A 1 112 ? 32.799 14.854 27.790 1.00 92.25 112 GLU A O 1
ATOM 864 N N . MET A 1 113 ? 33.490 12.847 27.047 1.00 92.06 113 MET A N 1
ATOM 865 C CA . MET A 1 113 ? 32.475 12.060 27.755 1.00 92.06 113 MET A CA 1
ATOM 866 C C . MET A 1 113 ? 32.632 12.102 29.282 1.00 92.06 113 MET A C 1
ATOM 868 O O . MET A 1 113 ? 31.646 11.901 29.997 1.00 92.06 113 MET A O 1
ATOM 872 N N . LYS A 1 114 ? 33.841 12.369 29.804 1.00 88.62 114 LYS A N 1
ATOM 873 C CA . LYS A 1 114 ? 34.145 12.438 31.250 1.00 88.62 114 LYS A CA 1
ATOM 874 C C . LYS A 1 114 ? 33.623 11.221 32.039 1.00 88.62 114 LYS A C 1
ATOM 876 O O . LYS A 1 114 ? 33.066 11.371 33.125 1.00 88.62 114 LYS A O 1
ATOM 881 N N . GLY A 1 115 ? 33.743 10.021 31.465 1.00 85.25 115 GLY A N 1
ATOM 882 C CA . GLY A 1 115 ? 33.308 8.762 32.090 1.00 85.25 115 GLY A CA 1
ATOM 883 C C . GLY A 1 115 ? 31.792 8.511 32.105 1.00 85.25 115 GLY A C 1
ATOM 884 O O . GLY A 1 115 ? 31.337 7.566 32.747 1.00 85.25 115 GLY A O 1
ATOM 885 N N . LYS A 1 116 ? 30.987 9.333 31.420 1.00 88.19 116 LYS A N 1
ATOM 886 C CA . LYS A 1 116 ? 29.553 9.063 31.226 1.00 88.19 116 LYS A CA 1
ATOM 887 C C . LYS A 1 116 ? 29.354 7.908 30.244 1.00 88.19 116 LYS A C 1
ATOM 889 O O . LYS A 1 116 ? 30.151 7.731 29.330 1.00 88.19 116 LYS A O 1
ATOM 894 N N . ARG A 1 117 ? 28.247 7.169 30.398 1.00 89.31 117 ARG A N 1
ATOM 895 C CA . ARG A 1 117 ? 27.857 6.121 29.440 1.00 89.31 117 ARG A CA 1
ATOM 896 C C . ARG A 1 117 ? 27.646 6.712 28.037 1.00 89.31 117 ARG A C 1
ATOM 898 O O . ARG A 1 117 ? 27.039 7.786 27.950 1.00 89.31 117 ARG A O 1
ATOM 905 N N . PRO A 1 118 ? 28.067 6.003 26.974 1.00 89.12 118 PRO A N 1
ATOM 906 C CA . PRO A 1 118 ? 27.901 6.458 25.603 1.00 89.12 118 PRO A CA 1
ATOM 907 C C . PRO A 1 118 ? 26.416 6.554 25.239 1.00 89.12 118 PRO A C 1
ATOM 909 O O . PRO A 1 118 ? 25.617 5.681 25.582 1.00 89.12 118 PRO A O 1
ATOM 912 N N . LYS A 1 119 ? 26.039 7.627 24.546 1.00 90.12 119 LYS A N 1
ATOM 913 C CA . LYS A 1 119 ? 24.653 7.943 24.156 1.00 90.12 119 LYS A CA 1
ATOM 914 C C . LYS A 1 119 ? 24.408 7.848 22.659 1.00 90.12 119 LYS A C 1
ATOM 916 O O . LYS A 1 119 ? 23.263 7.858 22.217 1.00 90.12 119 LYS A O 1
ATOM 921 N N . ASN A 1 120 ? 25.474 7.806 21.874 1.00 89.81 120 ASN A N 1
ATOM 922 C CA . ASN A 1 120 ? 25.410 7.761 20.425 1.00 89.81 120 ASN A CA 1
ATOM 923 C C . ASN A 1 120 ? 26.483 6.821 19.871 1.00 89.81 120 ASN A C 1
ATOM 925 O O . ASN A 1 120 ? 27.397 6.379 20.567 1.00 89.81 120 ASN A O 1
ATOM 929 N N . ARG A 1 121 ? 26.339 6.492 18.587 1.00 88.50 121 ARG A N 1
ATOM 930 C CA . ARG A 1 121 ? 27.211 5.544 17.896 1.00 88.50 121 ARG A CA 1
ATOM 931 C C . ARG A 1 121 ? 28.690 5.966 17.918 1.00 88.50 121 ARG A C 1
ATOM 933 O O . ARG A 1 121 ? 29.503 5.105 18.240 1.00 88.50 121 ARG A O 1
ATOM 940 N N . PRO A 1 122 ? 29.067 7.230 17.632 1.00 93.12 122 PRO A N 1
ATOM 941 C CA . PRO A 1 122 ? 30.452 7.673 17.790 1.00 93.12 122 PRO A CA 1
ATOM 942 C C . PRO A 1 122 ? 31.040 7.330 19.165 1.00 93.12 122 PRO A C 1
ATOM 944 O O . PRO A 1 122 ? 32.052 6.634 19.221 1.00 93.12 122 PRO A O 1
ATOM 947 N N . GLU A 1 123 ? 30.381 7.739 20.252 1.00 93.88 123 GLU A N 1
ATOM 948 C CA . GLU A 1 123 ? 30.851 7.514 21.627 1.00 93.88 123 GLU A CA 1
ATOM 949 C C . GLU A 1 123 ? 31.073 6.023 21.930 1.00 93.88 123 GLU A C 1
ATOM 951 O O . GLU A 1 123 ? 32.118 5.652 22.466 1.00 93.88 123 GLU A O 1
ATOM 956 N N . VAL A 1 124 ? 30.149 5.150 21.501 1.00 93.31 124 VAL A N 1
ATOM 957 C CA . VAL A 1 124 ? 30.315 3.690 21.624 1.00 93.31 124 VAL A CA 1
ATOM 958 C C . VAL A 1 124 ? 31.595 3.235 20.924 1.00 93.31 124 VAL A C 1
ATOM 960 O O . VAL A 1 124 ? 32.417 2.547 21.526 1.00 93.31 124 VAL A O 1
ATOM 963 N N . TYR A 1 125 ? 31.804 3.619 19.663 1.00 93.56 125 TYR A N 1
ATOM 964 C CA . TYR A 1 125 ? 32.952 3.145 18.887 1.00 93.56 125 TYR A CA 1
ATOM 965 C C . TYR A 1 125 ? 34.301 3.700 19.367 1.00 93.56 125 TYR A C 1
ATOM 967 O O . TYR A 1 125 ? 35.326 3.062 19.111 1.00 93.56 125 TYR A O 1
ATOM 975 N N . ALA A 1 126 ? 34.327 4.819 20.095 1.00 94.44 126 ALA A N 1
ATOM 976 C CA . ALA A 1 126 ? 35.533 5.267 20.789 1.00 94.44 126 ALA A CA 1
ATOM 977 C C . ALA A 1 126 ? 35.902 4.344 21.960 1.00 94.44 126 ALA A C 1
ATOM 979 O O . ALA A 1 126 ? 37.056 3.916 22.055 1.00 94.44 126 ALA A O 1
ATOM 980 N N . GLU A 1 127 ? 34.932 3.949 22.796 1.00 94.56 127 GLU A N 1
ATOM 981 C CA . GLU A 1 127 ? 35.167 2.945 23.848 1.00 94.56 127 GLU A CA 1
ATOM 982 C C . GLU A 1 127 ? 35.639 1.615 23.246 1.00 94.56 127 GLU A C 1
ATOM 984 O O . GLU A 1 127 ? 36.611 1.016 23.716 1.00 94.56 127 GLU A O 1
ATOM 989 N N . GLN A 1 128 ? 34.989 1.175 22.162 1.00 94.75 128 GLN A N 1
ATOM 990 C CA . GLN A 1 128 ? 35.328 -0.083 21.498 1.00 94.75 128 GLN A CA 1
ATOM 991 C C . GLN A 1 128 ? 36.744 -0.079 20.914 1.00 94.75 128 GLN A C 1
ATOM 993 O O . GLN A 1 128 ? 37.451 -1.076 21.057 1.00 94.75 128 GLN A O 1
ATOM 998 N N . ALA A 1 129 ? 37.188 1.029 20.308 1.00 95.12 129 ALA A N 1
ATOM 999 C CA . ALA A 1 129 ? 38.547 1.160 19.779 1.00 95.12 129 ALA A CA 1
ATOM 1000 C C . ALA A 1 129 ? 39.606 0.993 20.882 1.00 95.12 129 ALA A C 1
ATOM 1002 O O . ALA A 1 129 ? 40.600 0.289 20.696 1.00 95.12 129 ALA A O 1
ATOM 1003 N N . ARG A 1 130 ? 39.380 1.575 22.066 1.00 94.25 130 ARG A N 1
ATOM 1004 C CA . ARG A 1 130 ? 40.293 1.404 23.203 1.00 94.25 130 ARG A CA 1
ATOM 1005 C C . ARG A 1 130 ? 40.249 0.005 23.806 1.00 94.25 130 ARG A C 1
ATOM 1007 O O . ARG A 1 130 ? 41.300 -0.498 24.202 1.00 94.25 130 ARG A O 1
ATOM 1014 N N . TYR A 1 131 ? 39.084 -0.637 23.837 1.00 94.69 131 TYR A N 1
ATOM 1015 C CA . TYR A 1 131 ? 38.965 -2.021 24.293 1.00 94.69 131 TYR A CA 1
ATOM 1016 C C . TYR A 1 131 ? 39.788 -2.983 23.425 1.00 94.69 131 TYR A C 1
ATOM 1018 O O . TYR A 1 131 ? 40.616 -3.719 23.957 1.00 94.69 131 TYR A O 1
ATOM 1026 N N . ILE A 1 132 ? 39.609 -2.956 22.101 1.00 95.00 132 ILE A N 1
ATOM 1027 C CA . ILE A 1 132 ? 40.308 -3.887 21.198 1.00 95.00 132 ILE A CA 1
ATOM 1028 C C . ILE A 1 132 ? 41.819 -3.615 21.145 1.00 95.00 132 ILE A C 1
ATOM 1030 O O . ILE A 1 132 ? 42.596 -4.551 21.023 1.00 95.00 132 ILE A O 1
ATOM 1034 N N . HIS A 1 133 ? 42.254 -2.361 21.320 1.00 96.06 133 HIS A N 1
ATOM 1035 C CA . HIS A 1 133 ? 43.679 -2.032 21.431 1.00 96.06 133 HIS A CA 1
ATOM 1036 C C . HIS A 1 133 ? 44.337 -2.656 22.672 1.00 96.06 133 HIS A C 1
ATOM 1038 O O . HIS A 1 133 ? 45.485 -3.080 22.609 1.00 96.06 133 HIS A O 1
ATOM 1044 N N . LYS A 1 134 ? 43.610 -2.733 23.796 1.00 96.50 134 LYS A N 1
ATOM 1045 C CA . LYS A 1 134 ? 44.089 -3.373 25.034 1.00 96.50 134 LYS A CA 1
ATOM 1046 C C . LYS A 1 134 ? 44.011 -4.901 24.999 1.00 96.50 134 LYS A C 1
ATOM 1048 O O . LYS A 1 134 ? 44.695 -5.546 25.783 1.00 96.50 134 LYS A O 1
ATOM 1053 N N . ASN A 1 135 ? 43.182 -5.467 24.124 1.00 95.88 135 ASN A N 1
ATOM 1054 C CA . ASN A 1 135 ? 42.934 -6.904 24.031 1.00 95.88 135 ASN A CA 1
ATOM 1055 C C . ASN A 1 135 ? 43.192 -7.374 22.587 1.00 95.88 135 ASN A C 1
ATOM 1057 O O . ASN A 1 135 ? 42.239 -7.596 21.839 1.00 95.88 135 ASN A O 1
ATOM 1061 N N . PRO A 1 136 ? 44.460 -7.482 22.154 1.00 96.00 136 PRO A N 1
ATOM 1062 C CA . PRO A 1 136 ? 44.806 -7.664 20.744 1.00 96.00 136 PRO A CA 1
ATOM 1063 C C . PRO A 1 136 ? 44.490 -9.052 20.180 1.00 96.00 136 PRO A C 1
ATOM 1065 O O . PRO A 1 136 ? 44.489 -9.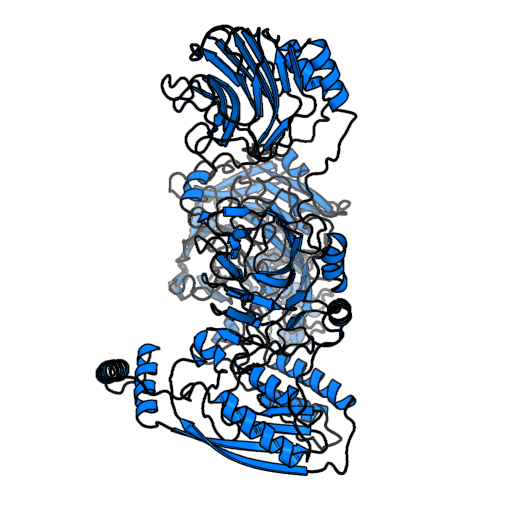222 18.965 1.00 96.00 136 PRO A O 1
ATOM 1068 N N . THR A 1 137 ? 44.212 -10.032 21.035 1.00 96.81 137 THR A N 1
ATOM 1069 C CA . THR A 1 137 ? 43.860 -11.403 20.659 1.00 96.81 137 THR A CA 1
ATOM 1070 C C . THR A 1 137 ? 42.631 -11.872 21.435 1.00 96.81 137 THR A C 1
ATOM 1072 O O . THR A 1 137 ? 42.224 -11.241 22.415 1.00 96.81 137 THR A O 1
ATOM 1075 N N . GLU A 1 138 ? 42.029 -12.965 20.976 1.00 95.25 138 GLU A N 1
ATOM 1076 C CA . GLU A 1 138 ? 40.934 -13.672 21.639 1.00 95.25 138 GLU A CA 1
ATOM 1077 C C . GLU A 1 138 ? 41.175 -15.185 21.542 1.00 95.25 138 GLU A C 1
ATOM 1079 O O . GLU A 1 138 ? 41.519 -15.673 20.464 1.00 95.25 138 GLU A O 1
ATOM 1084 N N . ASN A 1 139 ? 41.006 -15.923 22.645 1.00 96.12 139 ASN A N 1
ATOM 1085 C CA . ASN A 1 139 ? 41.077 -17.388 22.643 1.00 96.12 139 ASN A CA 1
ATOM 1086 C C . ASN A 1 139 ? 39.668 -17.982 22.538 1.00 96.12 139 ASN A C 1
ATOM 1088 O O . ASN A 1 139 ? 38.793 -17.634 23.328 1.00 96.12 139 ASN A O 1
ATOM 1092 N N . LEU A 1 140 ? 39.457 -18.874 21.574 1.00 96.19 140 LEU A N 1
ATOM 1093 C CA . LEU A 1 140 ? 38.169 -19.497 21.285 1.00 96.19 140 LEU A CA 1
ATOM 1094 C C . LEU A 1 140 ? 38.196 -20.978 21.654 1.00 96.19 140 LEU A C 1
ATOM 1096 O O . LEU A 1 140 ? 39.131 -21.687 21.290 1.00 96.19 140 LEU A O 1
ATOM 1100 N N . VAL A 1 141 ? 37.132 -21.458 22.300 1.00 96.94 141 VAL A N 1
ATOM 1101 C CA . VAL A 1 141 ? 36.908 -22.888 22.546 1.00 96.94 141 VAL A CA 1
ATOM 1102 C C . VAL A 1 141 ? 35.883 -23.404 21.542 1.00 96.94 141 VAL A C 1
ATOM 1104 O O . VAL A 1 141 ? 34.705 -23.059 21.614 1.00 96.94 141 VAL A O 1
ATOM 1107 N N . LEU A 1 142 ? 36.336 -24.238 20.610 1.00 97.38 142 LEU A N 1
ATOM 1108 C CA . LEU A 1 142 ? 35.517 -24.877 19.584 1.00 97.38 142 LEU A CA 1
ATOM 1109 C C . LEU A 1 142 ? 35.288 -26.338 19.967 1.00 97.38 142 LEU A C 1
ATOM 1111 O O . LEU A 1 142 ? 36.247 -27.035 20.307 1.00 97.38 142 LEU A O 1
ATOM 1115 N N . GLN A 1 143 ? 34.048 -26.824 19.905 1.00 96.50 143 GLN A N 1
ATOM 1116 C CA . GLN A 1 143 ? 33.765 -28.244 20.133 1.00 96.50 143 GLN A CA 1
ATOM 1117 C C . GLN A 1 143 ? 32.978 -28.841 18.978 1.00 96.50 143 GLN A C 1
ATOM 1119 O O . GLN A 1 143 ? 32.169 -28.183 18.319 1.00 96.50 143 GLN A O 1
ATOM 1124 N N . THR A 1 144 ? 33.197 -30.129 18.772 1.00 97.44 144 THR A N 1
ATOM 1125 C CA . THR A 1 144 ? 32.382 -30.957 17.901 1.00 97.44 144 THR A CA 1
ATOM 1126 C C . THR A 1 144 ? 31.835 -32.131 18.695 1.00 97.44 144 THR A C 1
ATOM 1128 O O . THR A 1 144 ? 32.521 -32.700 19.542 1.00 97.44 144 THR A O 1
ATOM 1131 N N . LEU A 1 145 ? 30.575 -32.486 18.458 1.00 95.69 145 LEU A N 1
ATOM 1132 C CA . LEU A 1 145 ? 29.917 -33.620 19.094 1.00 95.69 145 LEU A CA 1
ATOM 1133 C C . LEU A 1 145 ? 29.308 -34.538 18.042 1.00 95.69 145 LEU A C 1
ATOM 1135 O O . LEU A 1 145 ? 28.860 -34.098 16.982 1.00 95.69 145 LEU A O 1
ATOM 1139 N N . ARG A 1 146 ? 29.248 -35.821 18.378 1.00 94.75 146 ARG A N 1
ATOM 1140 C CA . ARG A 1 146 ? 28.604 -36.878 17.613 1.00 94.75 146 ARG A CA 1
ATOM 1141 C C . ARG A 1 146 ? 27.526 -37.535 18.460 1.00 94.75 146 ARG A C 1
ATOM 1143 O O . ARG A 1 146 ? 27.799 -37.965 19.579 1.00 94.75 146 ARG A O 1
ATOM 1150 N N . ILE A 1 147 ? 26.338 -37.689 17.879 1.00 92.56 147 ILE A N 1
ATOM 1151 C CA . ILE A 1 147 ? 25.254 -38.519 18.411 1.00 92.56 147 ILE A CA 1
ATOM 1152 C C . ILE A 1 147 ? 24.726 -39.403 17.276 1.00 92.56 147 ILE A C 1
ATOM 1154 O O . ILE A 1 147 ? 23.953 -38.968 16.425 1.00 92.56 147 ILE A O 1
ATOM 1158 N N . GLY A 1 148 ? 25.176 -40.655 17.220 1.00 91.38 148 GLY A N 1
ATOM 1159 C CA . GLY A 1 148 ? 24.863 -41.574 16.128 1.00 91.38 148 GLY A CA 1
ATOM 1160 C C . GLY A 1 148 ? 25.410 -41.054 14.797 1.00 91.38 148 GLY A C 1
ATOM 1161 O O . GLY A 1 148 ? 26.628 -41.032 14.589 1.00 91.38 148 GLY A O 1
ATOM 1162 N N . SER A 1 149 ? 24.505 -40.649 13.902 1.00 90.19 149 SER A N 1
ATOM 1163 C CA . SER A 1 149 ? 24.803 -40.020 12.606 1.00 90.19 149 SER A CA 1
ATOM 1164 C C . SER A 1 149 ? 24.703 -38.488 12.611 1.00 90.19 149 SER A C 1
ATOM 1166 O O . SER A 1 149 ? 24.877 -37.876 11.558 1.00 90.19 149 SER A O 1
ATOM 1168 N N . LEU A 1 150 ? 24.380 -37.877 13.755 1.00 91.88 150 LEU A N 1
ATOM 1169 C CA . LEU A 1 150 ? 24.281 -36.430 13.932 1.00 91.88 150 LEU A CA 1
ATOM 1170 C C . LEU A 1 150 ? 25.635 -35.851 14.349 1.00 91.88 150 LEU A C 1
ATOM 1172 O O . LEU A 1 150 ? 26.200 -36.290 15.351 1.00 91.88 150 LEU A O 1
ATOM 1176 N N . GLY A 1 151 ? 26.118 -34.855 13.611 1.00 95.44 151 GLY A N 1
ATOM 1177 C CA . GLY A 1 151 ? 27.232 -33.993 14.003 1.00 95.44 151 GLY A CA 1
ATOM 1178 C C . GLY A 1 151 ? 26.731 -32.649 14.538 1.00 95.44 151 GLY A C 1
ATOM 1179 O O . GLY A 1 151 ? 25.809 -32.059 13.973 1.00 95.44 151 GLY A O 1
ATOM 1180 N N . ILE A 1 152 ? 27.338 -32.149 15.611 1.00 95.06 152 ILE A N 1
ATOM 1181 C CA . ILE A 1 152 ? 27.025 -30.846 16.214 1.00 95.06 152 ILE A CA 1
ATOM 1182 C C . ILE A 1 152 ? 28.313 -30.043 16.346 1.00 95.06 152 ILE A C 1
ATOM 1184 O O . ILE A 1 152 ? 29.282 -30.556 16.897 1.00 95.06 152 ILE A O 1
ATOM 1188 N N . THR A 1 153 ? 28.337 -28.803 15.864 1.00 96.19 153 THR A N 1
ATOM 1189 C CA . THR A 1 153 ? 29.436 -27.857 16.125 1.00 96.19 153 THR A CA 1
ATOM 1190 C C . THR A 1 153 ? 29.021 -26.829 17.167 1.00 96.19 153 THR A C 1
ATOM 1192 O O . THR A 1 153 ? 27.860 -26.419 17.202 1.00 96.19 153 THR A O 1
ATOM 1195 N N . THR A 1 154 ? 29.966 -26.383 17.990 1.00 94.50 154 THR A N 1
ATOM 1196 C CA . THR A 1 154 ? 29.777 -25.267 18.921 1.00 94.50 154 THR A CA 1
ATOM 1197 C C . THR A 1 154 ? 30.823 -24.187 18.671 1.00 94.50 154 THR A C 1
ATOM 1199 O O . THR A 1 154 ? 32.010 -24.478 18.501 1.00 94.50 154 THR A O 1
ATOM 1202 N N . ILE A 1 155 ? 30.370 -22.934 18.607 1.00 94.88 155 ILE A N 1
ATOM 1203 C CA . ILE A 1 155 ? 31.199 -21.778 18.252 1.00 94.88 155 ILE A CA 1
ATOM 1204 C C . ILE A 1 155 ? 30.894 -20.639 19.234 1.00 94.88 155 ILE A C 1
ATOM 1206 O O . ILE A 1 155 ? 29.722 -20.302 19.392 1.00 94.88 155 ILE A O 1
ATOM 1210 N N . PRO A 1 156 ? 31.897 -19.987 19.852 1.00 93.88 156 PRO A N 1
ATOM 1211 C CA . PRO A 1 156 ? 31.684 -18.889 20.805 1.00 93.88 156 PRO A CA 1
ATOM 1212 C C . PRO A 1 156 ? 31.338 -17.554 20.134 1.00 93.88 156 PRO A C 1
ATOM 1214 O O . PRO A 1 156 ? 31.264 -16.520 20.794 1.00 93.88 156 PRO A O 1
ATOM 1217 N N . ASN A 1 157 ? 31.169 -17.551 18.817 1.00 93.62 157 ASN A N 1
ATOM 1218 C CA . ASN A 1 157 ? 30.906 -16.380 17.997 1.00 93.62 157 ASN A CA 1
ATOM 1219 C C . ASN A 1 157 ? 29.448 -16.344 17.552 1.00 93.62 157 ASN A C 1
ATOM 1221 O O . ASN A 1 157 ? 28.762 -17.357 17.621 1.00 93.62 157 ASN A O 1
ATOM 1225 N N . GLU A 1 158 ? 29.007 -15.191 17.061 1.00 90.38 158 GLU A N 1
ATOM 1226 C CA . GLU A 1 158 ? 27.776 -15.062 16.277 1.00 90.38 158 GLU A CA 1
ATOM 1227 C C . GLU A 1 158 ? 28.155 -15.200 14.795 1.00 90.38 158 GLU A C 1
ATOM 1229 O O . GLU A 1 158 ? 29.028 -14.479 14.297 1.00 90.38 158 GLU A O 1
ATOM 1234 N N . VAL A 1 159 ? 27.575 -16.173 14.098 1.00 89.94 159 VAL A N 1
ATOM 1235 C CA . VAL A 1 159 ? 28.042 -16.635 12.785 1.00 89.94 159 VAL A CA 1
ATOM 1236 C C . VAL A 1 159 ? 26.974 -16.436 11.716 1.00 89.94 159 VAL A C 1
ATOM 1238 O O . VAL A 1 159 ? 25.773 -16.493 11.980 1.00 89.94 159 VAL A O 1
ATOM 1241 N N . TYR A 1 160 ? 27.408 -16.189 10.484 1.00 89.62 160 TYR A N 1
ATOM 1242 C CA . TYR A 1 160 ? 26.502 -15.938 9.363 1.00 89.62 160 TYR A CA 1
ATOM 1243 C C . TYR A 1 160 ? 25.878 -17.248 8.877 1.00 89.62 160 TYR A C 1
ATOM 1245 O O . TYR A 1 160 ? 26.444 -18.328 9.075 1.00 89.62 160 TYR A O 1
ATOM 1253 N N . ALA A 1 161 ? 24.720 -17.170 8.219 1.00 87.88 161 ALA A N 1
ATOM 1254 C CA . ALA A 1 161 ? 24.020 -18.341 7.694 1.00 87.88 161 ALA A CA 1
ATOM 1255 C C . ALA A 1 161 ? 24.928 -19.210 6.805 1.00 87.88 161 ALA A C 1
ATOM 1257 O O . ALA A 1 161 ? 24.961 -20.434 6.951 1.00 87.88 161 ALA A O 1
ATOM 1258 N N . ILE A 1 162 ? 25.744 -18.575 5.957 1.00 88.19 162 ILE A N 1
ATOM 1259 C CA . ILE A 1 162 ? 26.688 -19.267 5.070 1.00 88.19 162 ILE A CA 1
ATOM 1260 C C . ILE A 1 162 ? 27.745 -20.086 5.826 1.00 88.19 162 ILE A C 1
ATOM 1262 O O . ILE A 1 162 ? 28.112 -21.164 5.370 1.00 88.19 162 ILE A O 1
ATOM 1266 N N . THR A 1 163 ? 28.177 -19.667 7.019 1.00 91.44 163 THR A N 1
ATOM 1267 C CA . THR A 1 163 ? 29.108 -20.447 7.855 1.00 91.44 163 THR A CA 1
ATOM 1268 C C . THR A 1 163 ? 28.483 -21.773 8.289 1.00 91.44 163 THR A C 1
ATOM 1270 O O . THR A 1 163 ? 29.119 -22.826 8.224 1.00 91.44 163 THR A O 1
ATOM 1273 N N . GLY A 1 164 ? 27.202 -21.757 8.666 1.00 91.00 164 GLY A N 1
ATOM 1274 C CA . GLY A 1 164 ? 26.454 -22.977 8.974 1.00 91.00 164 GLY A CA 1
ATOM 1275 C C . GLY A 1 164 ? 26.272 -23.875 7.755 1.00 91.00 164 GLY A C 1
ATOM 1276 O O . GLY A 1 164 ? 26.376 -25.099 7.865 1.00 91.00 164 GLY A O 1
ATOM 1277 N N . LEU A 1 165 ? 26.044 -23.275 6.584 1.00 89.25 165 LEU A N 1
ATOM 1278 C CA . LEU A 1 165 ? 25.915 -23.996 5.319 1.00 89.25 165 LEU A CA 1
ATOM 1279 C C . LEU A 1 165 ? 27.241 -24.635 4.888 1.00 89.25 165 LEU A C 1
ATOM 1281 O O . LEU A 1 165 ? 27.215 -25.802 4.510 1.00 89.25 165 LEU A O 1
ATOM 1285 N N . LYS A 1 166 ? 28.390 -23.962 5.057 1.00 91.12 166 LYS A N 1
ATOM 1286 C CA . LYS A 1 166 ? 29.742 -24.535 4.878 1.00 91.12 166 LYS A CA 1
ATOM 1287 C C . LYS A 1 166 ? 29.946 -25.771 5.744 1.00 91.12 166 LYS A C 1
ATOM 1289 O O . LYS A 1 166 ? 30.262 -26.849 5.240 1.00 91.12 166 LYS A O 1
ATOM 1294 N N . LEU A 1 167 ? 29.701 -25.631 7.049 1.00 93.12 167 LEU A N 1
ATOM 1295 C CA . LEU A 1 167 ? 29.834 -26.735 7.997 1.00 93.12 167 LEU A CA 1
ATOM 1296 C C . LEU A 1 167 ? 28.919 -27.896 7.617 1.00 93.12 167 LEU A C 1
ATOM 1298 O O . LEU A 1 167 ? 29.360 -29.041 7.611 1.00 93.12 167 LEU A O 1
ATOM 1302 N N . LYS A 1 168 ? 27.664 -27.622 7.251 1.00 91.38 168 LYS A N 1
ATOM 1303 C CA . LYS A 1 168 ? 26.714 -28.657 6.841 1.00 91.38 168 LYS A CA 1
ATOM 1304 C C . LYS A 1 168 ? 27.127 -29.323 5.532 1.00 91.38 168 LYS A C 1
ATOM 1306 O O . LYS A 1 168 ? 27.158 -30.548 5.496 1.00 91.38 168 LYS A O 1
ATOM 1311 N N . ALA A 1 169 ? 27.449 -28.565 4.489 1.00 88.81 169 ALA A N 1
ATOM 1312 C CA . ALA A 1 169 ? 27.800 -29.084 3.169 1.00 88.81 169 ALA A CA 1
ATOM 1313 C C . ALA A 1 169 ? 29.020 -30.007 3.243 1.00 88.81 169 ALA A C 1
ATOM 1315 O O . ALA A 1 169 ? 28.962 -31.150 2.785 1.00 88.81 169 ALA A O 1
ATOM 1316 N N . TRP A 1 170 ? 30.077 -29.559 3.918 1.00 93.06 170 TRP A N 1
ATOM 1317 C CA . TRP A 1 170 ? 31.331 -30.298 3.993 1.00 93.06 170 TRP A CA 1
ATOM 1318 C C . TRP A 1 170 ? 31.354 -31.346 5.108 1.00 93.06 170 TRP A C 1
ATOM 1320 O O . TRP A 1 170 ? 32.147 -32.273 5.036 1.00 93.06 170 TRP A O 1
ATOM 1330 N N . SER A 1 171 ? 30.465 -31.306 6.105 1.00 95.44 171 SER A N 1
ATOM 1331 C CA . SER A 1 171 ? 30.496 -32.286 7.202 1.00 95.44 171 SER A CA 1
ATOM 1332 C C . SER A 1 171 ? 30.513 -33.747 6.709 1.00 95.44 171 SER A C 1
ATOM 1334 O O . SER A 1 171 ? 29.708 -34.106 5.845 1.00 95.44 171 SER A O 1
ATOM 1336 N N . PRO A 1 172 ? 31.358 -34.623 7.290 1.00 95.19 172 PRO A N 1
ATOM 1337 C CA . PRO A 1 172 ? 31.306 -36.065 7.044 1.00 95.19 172 PRO A CA 1
ATOM 1338 C C . PRO A 1 172 ? 30.045 -36.727 7.635 1.00 95.19 172 PRO A C 1
ATOM 1340 O O . PRO A 1 172 ? 29.751 -37.886 7.330 1.00 95.19 172 PRO A O 1
ATOM 1343 N N . PHE A 1 173 ? 29.289 -36.015 8.481 1.00 94.31 173 PHE A N 1
ATOM 1344 C CA . PHE A 1 173 ? 28.032 -36.496 9.044 1.00 94.31 173 PHE A CA 1
ATOM 1345 C C . PHE A 1 173 ? 26.854 -36.230 8.088 1.00 94.31 173 PHE A C 1
ATOM 1347 O O . PHE A 1 173 ? 26.732 -35.135 7.532 1.00 94.31 173 PHE A O 1
ATOM 1354 N N . PRO A 1 174 ? 25.936 -37.200 7.899 1.00 89.19 174 PRO A N 1
ATOM 1355 C CA . PRO A 1 174 ? 24.750 -37.004 7.063 1.00 89.19 174 PRO A CA 1
ATOM 1356 C C . PRO A 1 174 ? 23.843 -35.869 7.548 1.00 89.19 174 PRO A C 1
ATOM 1358 O O . PRO A 1 174 ? 23.239 -35.171 6.735 1.00 89.19 174 PRO A O 1
ATOM 1361 N N . SER A 1 175 ? 23.738 -35.692 8.866 1.00 90.12 175 SER A N 1
ATOM 1362 C CA . SER A 1 175 ? 22.976 -34.620 9.504 1.00 90.12 175 SER A CA 1
ATOM 1363 C C . SER A 1 175 ? 23.900 -33.804 10.387 1.00 90.12 175 SER A C 1
ATOM 1365 O O . SER A 1 175 ? 24.571 -34.359 11.254 1.00 90.12 175 SER A O 1
ATOM 1367 N N . THR A 1 176 ? 23.895 -32.493 10.176 1.00 92.00 176 THR A N 1
ATOM 1368 C CA . THR A 1 176 ? 24.776 -31.562 10.877 1.00 92.00 176 THR A CA 1
ATOM 1369 C C . THR A 1 176 ? 24.008 -30.298 11.205 1.00 92.00 176 THR A C 1
ATOM 1371 O O . THR A 1 176 ? 23.290 -29.777 10.345 1.00 92.00 176 THR A O 1
ATOM 1374 N N . PHE A 1 177 ? 24.165 -29.799 12.428 1.00 88.88 177 PHE A N 1
ATOM 1375 C CA . PHE A 1 177 ? 23.718 -28.459 12.795 1.00 88.88 177 PHE A CA 1
ATOM 1376 C C . PHE A 1 177 ? 24.742 -27.768 13.701 1.00 88.88 177 PHE A C 1
ATOM 1378 O O . PHE A 1 177 ? 25.582 -28.420 14.320 1.00 88.88 177 PHE A O 1
ATOM 1385 N N . ASN A 1 178 ? 24.679 -26.440 13.737 1.00 91.56 178 ASN A N 1
ATOM 1386 C CA . ASN A 1 178 ? 25.601 -25.587 14.477 1.00 91.56 178 ASN A CA 1
ATOM 1387 C C . ASN A 1 178 ? 24.904 -24.929 15.670 1.00 91.56 178 ASN A C 1
ATOM 1389 O O . ASN A 1 178 ? 23.723 -24.591 15.578 1.00 91.56 178 ASN A O 1
ATOM 1393 N N . ILE A 1 179 ? 25.660 -24.702 16.740 1.00 91.56 179 ILE A N 1
ATOM 1394 C CA . ILE A 1 179 ? 25.270 -23.896 17.894 1.00 91.56 179 ILE A CA 1
ATOM 1395 C C . ILE A 1 179 ? 26.245 -22.721 18.000 1.00 91.56 179 ILE A C 1
ATOM 1397 O O . ILE A 1 179 ? 27.441 -22.912 18.230 1.00 91.56 179 ILE A O 1
ATOM 1401 N N . GLU A 1 180 ? 25.736 -21.506 17.826 1.00 90.69 180 GLU A N 1
ATOM 1402 C CA . GLU A 1 180 ? 26.506 -20.272 18.008 1.00 90.69 180 GLU A CA 1
ATOM 1403 C C . GLU A 1 180 ? 26.424 -19.750 19.452 1.00 90.69 180 GLU A C 1
ATOM 1405 O O . GLU A 1 180 ? 25.589 -20.205 20.236 1.00 90.69 180 GLU A O 1
ATOM 1410 N N . LEU A 1 181 ? 27.309 -18.814 19.817 1.00 88.94 181 LEU A N 1
ATOM 1411 C CA . LEU A 1 181 ? 27.460 -18.279 21.183 1.00 88.94 181 LEU A CA 1
ATOM 1412 C C . LEU A 1 181 ? 27.613 -19.363 22.271 1.00 88.94 181 LEU A C 1
ATOM 1414 O O . LEU A 1 181 ? 27.217 -19.190 23.426 1.00 88.94 181 LEU A O 1
ATOM 1418 N N . ALA A 1 182 ? 28.203 -20.496 21.903 1.00 89.06 182 ALA A N 1
ATOM 1419 C CA . ALA A 1 182 ? 28.487 -21.601 22.802 1.00 89.06 182 ALA A CA 1
ATOM 1420 C C . ALA A 1 182 ? 29.939 -21.531 23.277 1.00 89.06 182 ALA A C 1
ATOM 1422 O O . ALA A 1 182 ? 30.850 -21.315 22.486 1.00 89.06 182 ALA A O 1
ATOM 1423 N N . ASN A 1 183 ? 30.163 -21.736 24.576 1.00 88.19 183 ASN A N 1
ATOM 1424 C CA . ASN A 1 183 ? 31.487 -21.637 25.205 1.00 88.19 183 ASN A CA 1
ATOM 1425 C C . ASN A 1 183 ? 32.136 -20.237 25.125 1.00 88.19 183 ASN A C 1
ATOM 1427 O O . ASN A 1 183 ? 33.340 -20.107 25.335 1.00 88.19 183 ASN A O 1
ATOM 1431 N N . GLY A 1 184 ? 31.360 -19.181 24.847 1.00 88.25 184 GLY A N 1
ATOM 1432 C CA . GLY A 1 184 ? 31.852 -17.802 24.825 1.00 88.25 184 GLY A CA 1
ATOM 1433 C C . GLY A 1 184 ? 30.943 -16.828 24.072 1.00 88.25 184 GLY A C 1
ATOM 1434 O O . GLY A 1 184 ? 29.867 -17.195 23.609 1.00 88.25 184 GLY A O 1
ATOM 1435 N N . ALA A 1 185 ? 31.391 -15.573 23.977 1.00 89.06 185 ALA A N 1
ATOM 1436 C CA . ALA A 1 185 ? 30.702 -14.479 23.283 1.00 89.06 185 ALA A CA 1
ATOM 1437 C C . ALA A 1 185 ? 31.708 -13.584 22.530 1.00 89.06 185 ALA A C 1
ATOM 1439 O O . ALA A 1 185 ? 31.803 -12.376 22.756 1.00 89.06 185 ALA A O 1
ATOM 1440 N N . ALA A 1 186 ? 32.490 -14.192 21.640 1.00 91.69 186 ALA A N 1
ATOM 1441 C CA . ALA A 1 186 ? 33.596 -13.578 20.905 1.00 91.69 186 ALA A CA 1
ATOM 1442 C C . ALA A 1 186 ? 33.160 -12.698 19.707 1.00 91.69 186 ALA A C 1
ATOM 1444 O O . ALA A 1 186 ? 33.992 -12.268 18.905 1.00 91.69 186 ALA A O 1
ATOM 1445 N N . GLY A 1 187 ? 31.864 -12.381 19.606 1.00 90.50 187 GLY A N 1
ATOM 1446 C CA . GLY A 1 187 ? 31.297 -11.451 18.626 1.00 90.50 187 GLY A CA 1
ATOM 1447 C C . GLY A 1 187 ? 31.070 -12.042 17.231 1.00 90.50 187 GLY A C 1
ATOM 1448 O O . GLY A 1 187 ? 31.273 -13.235 17.010 1.00 90.50 187 GLY A O 1
ATOM 1449 N N . TYR A 1 188 ? 30.643 -11.184 16.302 1.00 92.81 188 TYR A N 1
ATOM 1450 C CA . TYR A 1 188 ? 30.364 -11.496 14.903 1.00 92.81 188 TYR A CA 1
ATOM 1451 C C . TYR A 1 188 ? 31.617 -11.947 14.145 1.00 92.81 188 TYR A C 1
ATOM 1453 O O . TYR A 1 188 ? 32.659 -11.286 14.215 1.00 92.81 188 TYR A O 1
ATOM 1461 N N . ILE A 1 189 ? 31.473 -13.019 13.362 1.00 92.75 189 ILE A N 1
ATOM 1462 C CA . ILE A 1 189 ? 32.470 -13.494 12.389 1.00 92.75 189 ILE A CA 1
ATOM 1463 C C . ILE A 1 189 ? 31.886 -13.527 10.969 1.00 92.75 189 ILE A C 1
ATOM 1465 O O . ILE A 1 189 ? 31.609 -14.599 10.431 1.00 92.75 189 ILE A O 1
ATOM 1469 N N . PRO A 1 190 ? 31.649 -12.364 10.340 1.00 90.81 190 PRO A N 1
ATOM 1470 C CA . PRO A 1 190 ? 31.279 -12.364 8.934 1.00 90.81 190 PRO A CA 1
ATOM 1471 C C . PRO A 1 190 ? 32.419 -13.013 8.118 1.00 90.81 190 PRO A C 1
ATOM 1473 O O . PRO A 1 190 ? 33.591 -12.797 8.443 1.00 90.81 190 PRO A O 1
ATOM 1476 N N . PRO A 1 191 ? 32.104 -13.811 7.084 1.00 89.56 191 PRO A N 1
ATOM 1477 C CA . PRO A 1 191 ? 33.106 -14.342 6.166 1.00 89.56 191 PRO A CA 1
ATOM 1478 C C . PRO A 1 191 ? 34.015 -13.243 5.584 1.00 89.56 191 PRO A C 1
ATOM 1480 O O . PRO A 1 191 ? 33.573 -12.091 5.484 1.00 89.56 191 PRO A O 1
ATOM 1483 N N . PRO A 1 192 ? 35.255 -13.565 5.170 1.00 87.75 192 PRO A N 1
ATOM 1484 C CA . PRO A 1 192 ? 36.216 -12.588 4.656 1.00 87.75 192 PRO A CA 1
ATOM 1485 C C . PRO A 1 192 ? 35.627 -11.651 3.601 1.00 87.75 192 PRO A C 1
ATOM 1487 O O . PRO A 1 192 ? 35.788 -10.433 3.664 1.00 87.75 192 PRO A O 1
ATOM 1490 N N . GLU A 1 193 ? 34.862 -12.215 2.677 1.00 82.06 193 GLU A N 1
ATOM 1491 C CA . GLU A 1 193 ? 34.225 -11.515 1.574 1.00 82.06 193 GLU A CA 1
ATOM 1492 C C . GLU A 1 193 ? 33.138 -10.510 2.018 1.00 82.06 193 GLU A C 1
ATOM 1494 O O . GLU A 1 193 ? 32.944 -9.471 1.389 1.00 82.06 193 GLU A O 1
ATOM 1499 N N . GLN A 1 194 ? 32.491 -10.738 3.165 1.00 84.00 194 GLN A N 1
ATOM 1500 C CA . GLN A 1 194 ? 31.467 -9.844 3.723 1.00 84.00 194 GLN A CA 1
ATOM 1501 C C . GLN A 1 194 ? 32.074 -8.587 4.367 1.00 84.00 194 GLN A C 1
ATOM 1503 O O . GLN A 1 194 ? 31.406 -7.557 4.459 1.00 84.00 194 GLN A O 1
ATOM 1508 N N . HIS A 1 195 ? 33.352 -8.614 4.771 1.00 83.69 195 HIS A N 1
ATOM 1509 C CA . HIS A 1 195 ? 34.034 -7.426 5.305 1.00 83.69 195 HIS A CA 1
ATOM 1510 C C . HIS A 1 195 ? 34.079 -6.265 4.315 1.00 83.69 195 HIS A C 1
ATOM 1512 O O . HIS A 1 195 ? 34.000 -5.102 4.717 1.00 83.69 195 HIS A O 1
ATOM 1518 N N . ALA A 1 196 ? 34.173 -6.601 3.035 1.00 71.25 196 ALA A N 1
ATOM 1519 C CA . ALA A 1 196 ? 34.203 -5.669 1.925 1.00 71.25 196 ALA A CA 1
ATOM 1520 C C . ALA A 1 196 ? 32.854 -4.948 1.716 1.00 71.25 196 ALA A C 1
ATOM 1522 O O . ALA A 1 196 ? 32.831 -3.762 1.392 1.00 71.25 196 ALA A O 1
ATOM 1523 N N . LEU A 1 197 ? 31.733 -5.630 1.985 1.00 73.38 197 LEU A N 1
ATOM 1524 C CA . LEU A 1 197 ? 30.374 -5.081 1.875 1.00 73.38 197 LEU A CA 1
ATOM 1525 C C . LEU A 1 197 ? 30.016 -4.090 2.998 1.00 73.38 197 LEU A C 1
ATOM 1527 O O . LEU A 1 197 ? 29.073 -3.305 2.875 1.00 73.38 197 LEU A O 1
ATOM 1531 N N . GLY A 1 198 ? 30.774 -4.089 4.096 1.00 79.38 198 GLY A N 1
ATOM 1532 C CA . GLY A 1 198 ? 30.586 -3.167 5.214 1.00 79.38 198 GLY A CA 1
ATOM 1533 C C . GLY A 1 198 ? 29.513 -3.617 6.213 1.00 79.38 198 GLY A C 1
ATOM 1534 O O . GLY A 1 198 ? 29.382 -4.795 6.521 1.00 79.38 198 GLY A O 1
ATOM 1535 N N . GLY A 1 199 ? 28.805 -2.666 6.830 1.00 82.81 199 GLY A N 1
ATOM 1536 C CA . GLY A 1 199 ? 27.832 -2.943 7.901 1.00 82.81 199 GLY A CA 1
ATOM 1537 C C . GLY A 1 199 ? 28.417 -2.994 9.322 1.00 82.81 199 GLY A C 1
ATOM 1538 O O . GLY A 1 199 ? 29.618 -3.103 9.537 1.00 82.81 199 GLY A O 1
ATOM 1539 N N . TYR A 1 200 ? 27.560 -2.876 10.341 1.00 79.44 200 TYR A N 1
ATOM 1540 C CA . TYR A 1 200 ? 28.017 -2.752 11.737 1.00 79.44 200 TYR A CA 1
ATOM 1541 C C . TYR A 1 200 ? 28.735 -4.009 12.264 1.00 79.44 200 TYR A C 1
ATOM 1543 O O . TYR A 1 200 ? 29.563 -3.901 13.168 1.00 79.44 200 TYR A O 1
ATOM 1551 N N . THR A 1 201 ? 28.430 -5.176 11.692 1.00 86.12 201 THR A N 1
ATOM 1552 C CA . THR A 1 201 ? 29.024 -6.491 11.988 1.00 86.12 201 THR A CA 1
ATOM 1553 C C . THR A 1 201 ? 30.467 -6.622 11.507 1.00 86.12 201 THR A C 1
ATOM 1555 O O . THR A 1 201 ? 31.171 -7.532 11.933 1.00 86.12 201 THR A O 1
ATOM 1558 N N . THR A 1 202 ? 30.933 -5.714 10.644 1.00 88.50 202 THR A N 1
ATOM 1559 C CA . THR A 1 202 ? 32.306 -5.699 10.117 1.00 88.50 202 THR A CA 1
ATOM 1560 C C . THR A 1 202 ? 33.147 -4.570 10.712 1.00 88.50 202 THR A C 1
ATOM 1562 O O . THR A 1 202 ? 34.375 -4.582 10.605 1.00 88.50 202 THR A O 1
ATOM 1565 N N . TRP A 1 203 ? 32.517 -3.598 11.380 1.00 89.38 203 TRP A N 1
ATOM 1566 C CA . TRP A 1 203 ? 33.209 -2.465 11.989 1.00 89.38 203 TRP A CA 1
ATOM 1567 C C . TRP A 1 203 ? 33.972 -2.914 13.240 1.00 89.38 203 TRP A C 1
ATOM 1569 O O . TRP A 1 203 ? 33.337 -3.370 14.192 1.00 89.38 203 TRP A O 1
ATOM 1579 N N . PRO A 1 204 ? 35.310 -2.735 13.307 1.00 90.88 204 PRO A N 1
ATOM 1580 C CA . PRO A 1 204 ? 36.094 -3.263 14.418 1.00 90.88 204 PRO A CA 1
ATOM 1581 C C . PRO A 1 204 ? 35.604 -2.729 15.768 1.00 90.88 204 PRO A C 1
ATOM 1583 O O . PRO A 1 204 ? 35.650 -1.523 16.024 1.00 90.88 204 PRO A O 1
ATOM 1586 N N . ALA A 1 205 ? 35.127 -3.639 16.610 1.00 92.06 205 ALA A N 1
ATOM 1587 C CA . ALA A 1 205 ? 34.634 -3.414 17.965 1.00 92.06 205 ALA A CA 1
ATOM 1588 C C . ALA A 1 205 ? 34.758 -4.717 18.764 1.00 92.06 205 ALA A C 1
ATOM 1590 O O . ALA A 1 205 ? 35.009 -5.759 18.168 1.00 92.06 205 ALA A O 1
ATOM 1591 N N . ARG A 1 206 ? 34.541 -4.721 20.088 1.00 89.19 206 ARG A N 1
ATOM 1592 C CA . ARG A 1 206 ? 34.599 -5.982 20.861 1.00 89.19 206 ARG A CA 1
ATOM 1593 C C . ARG A 1 206 ? 33.661 -7.065 20.308 1.00 89.19 206 ARG A C 1
ATOM 1595 O O . ARG A 1 206 ? 33.984 -8.239 20.375 1.00 89.19 206 ARG A O 1
ATOM 1602 N N . THR A 1 207 ? 32.531 -6.647 19.739 1.00 89.19 207 THR A N 1
ATOM 1603 C CA . THR A 1 207 ? 31.477 -7.501 19.181 1.00 89.19 207 THR A CA 1
ATOM 1604 C C . THR A 1 207 ? 31.699 -7.878 17.717 1.00 89.19 207 THR A C 1
ATOM 1606 O O . THR A 1 207 ? 30.868 -8.578 17.173 1.00 89.19 207 THR A O 1
ATOM 1609 N N . ALA A 1 208 ? 32.758 -7.403 17.058 1.00 92.19 208 ALA A N 1
ATOM 1610 C CA . ALA A 1 208 ? 33.037 -7.624 15.630 1.00 92.19 208 ALA A CA 1
ATOM 1611 C C . ALA A 1 208 ? 34.542 -7.435 15.347 1.00 92.19 208 ALA A C 1
ATOM 1613 O O . ALA A 1 208 ? 34.966 -6.755 14.406 1.00 92.19 208 ALA A O 1
ATOM 1614 N N . GLY A 1 209 ? 35.369 -7.903 16.283 1.00 92.75 209 GLY A N 1
ATOM 1615 C CA . GLY A 1 209 ? 36.748 -7.441 16.431 1.00 92.75 209 GLY A CA 1
ATOM 1616 C C . GLY A 1 209 ? 37.798 -8.369 15.854 1.00 92.75 209 GLY A C 1
ATOM 1617 O O . GLY A 1 209 ? 38.920 -7.911 15.669 1.00 92.75 209 GLY A O 1
ATOM 1618 N N . LEU A 1 210 ? 37.461 -9.635 15.604 1.00 95.81 210 LEU A N 1
ATOM 1619 C CA . LEU A 1 210 ? 38.403 -10.648 15.131 1.00 95.81 210 LEU A CA 1
ATOM 1620 C C . LEU A 1 210 ? 38.951 -10.313 13.737 1.00 95.81 210 LEU A C 1
ATOM 1622 O O . LEU A 1 210 ? 38.386 -9.495 13.011 1.00 95.81 210 LEU A O 1
ATOM 1626 N N . GLU A 1 211 ? 40.092 -10.901 13.396 1.00 94.88 211 GLU A N 1
ATOM 1627 C CA . GLU A 1 211 ? 40.712 -10.795 12.076 1.00 94.88 211 GLU A CA 1
ATOM 1628 C C . GLU A 1 211 ? 39.771 -11.250 10.948 1.00 94.88 211 GLU A C 1
ATOM 1630 O O . GLU A 1 211 ? 38.859 -12.041 11.165 1.00 94.88 211 GLU A O 1
ATOM 1635 N N . VAL A 1 212 ? 39.983 -10.726 9.736 1.00 92.94 212 VAL A N 1
ATOM 1636 C CA . VAL A 1 212 ? 39.126 -11.002 8.562 1.00 92.94 212 VAL A CA 1
ATOM 1637 C C . VAL A 1 212 ? 39.055 -12.507 8.261 1.00 92.94 212 VAL A C 1
ATOM 1639 O O . VAL A 1 212 ? 37.982 -13.028 7.992 1.00 92.94 212 VAL A O 1
ATOM 1642 N N . GLU A 1 213 ? 40.172 -13.216 8.431 1.00 93.00 213 GLU A N 1
ATOM 1643 C CA . GLU A 1 213 ? 40.294 -14.665 8.215 1.00 93.00 213 GLU A CA 1
ATOM 1644 C C . GLU A 1 213 ? 39.820 -15.523 9.405 1.00 93.00 213 GLU A C 1
ATOM 1646 O O . GLU A 1 213 ? 40.155 -16.705 9.494 1.00 93.00 213 GLU A O 1
ATOM 1651 N N . ALA A 1 214 ? 39.072 -14.958 10.358 1.00 95.44 214 ALA A N 1
ATOM 1652 C CA . ALA A 1 214 ? 38.600 -15.703 11.524 1.00 95.44 214 ALA A CA 1
ATOM 1653 C C . ALA A 1 214 ? 37.647 -16.848 11.145 1.00 95.44 214 ALA A C 1
ATOM 1655 O O . ALA A 1 214 ? 37.808 -17.968 11.631 1.00 95.44 214 ALA A O 1
ATOM 1656 N N . GLU A 1 215 ? 36.670 -16.586 10.272 1.00 95.06 215 GLU A N 1
ATOM 1657 C CA . GLU A 1 215 ? 35.653 -17.575 9.899 1.00 95.06 215 GLU A CA 1
ATOM 1658 C C . GLU A 1 215 ? 36.239 -18.803 9.178 1.00 95.06 215 GLU A C 1
ATOM 1660 O O . GLU A 1 215 ? 35.968 -19.914 9.644 1.00 95.06 215 GLU A O 1
ATOM 1665 N N . PRO A 1 216 ? 37.117 -18.668 8.161 1.00 94.19 216 PRO A N 1
ATOM 1666 C CA . PRO A 1 216 ? 37.724 -19.824 7.506 1.00 94.19 216 PRO A CA 1
ATOM 1667 C C . PRO A 1 216 ? 38.551 -20.682 8.465 1.00 94.19 216 PRO A C 1
ATOM 1669 O O . PRO A 1 216 ? 38.472 -21.908 8.419 1.00 94.19 216 PRO A O 1
ATOM 1672 N N . LYS A 1 217 ? 39.300 -20.057 9.387 1.00 96.94 217 LYS A N 1
ATOM 1673 C CA . LYS A 1 217 ? 40.090 -20.778 10.402 1.00 96.94 217 LYS A CA 1
ATOM 1674 C C . LYS A 1 217 ? 39.201 -21.573 11.359 1.00 96.94 217 LYS A C 1
ATOM 1676 O O . LYS A 1 217 ? 39.534 -22.709 11.702 1.00 96.94 217 LYS A O 1
ATOM 1681 N N . ILE A 1 218 ? 38.071 -21.000 11.778 1.00 97.06 218 ILE A N 1
ATOM 1682 C CA . ILE A 1 218 ? 37.092 -21.672 12.643 1.00 97.06 218 ILE A CA 1
ATOM 1683 C C . ILE A 1 218 ? 36.436 -22.843 11.902 1.00 97.06 218 ILE A C 1
ATOM 1685 O O . ILE A 1 218 ? 36.398 -23.953 12.436 1.00 97.06 218 ILE A O 1
ATOM 1689 N N . VAL A 1 219 ? 35.964 -22.620 10.670 1.00 95.75 219 VAL A N 1
ATOM 1690 C CA . VAL A 1 219 ? 35.333 -23.658 9.839 1.00 95.75 219 VAL A CA 1
ATOM 1691 C C . VAL A 1 219 ? 36.292 -24.820 9.598 1.00 95.75 219 VAL A C 1
ATOM 1693 O O . VAL A 1 219 ? 35.910 -25.971 9.804 1.00 95.75 219 VAL A O 1
ATOM 1696 N N . GLU A 1 220 ? 37.543 -24.536 9.239 1.00 96.19 220 GLU A N 1
ATOM 1697 C CA . GLU A 1 220 ? 38.557 -25.567 9.016 1.00 96.19 220 GLU A CA 1
ATOM 1698 C C . GLU A 1 220 ? 38.834 -26.380 10.285 1.00 96.19 220 GLU A C 1
ATOM 1700 O O . GLU A 1 220 ? 38.841 -27.612 10.253 1.00 96.19 220 GLU A O 1
ATOM 1705 N N . THR A 1 221 ? 38.981 -25.703 11.426 1.00 97.75 221 THR A N 1
ATOM 1706 C CA . THR A 1 221 ? 39.224 -26.361 12.718 1.00 97.75 221 THR A CA 1
ATOM 1707 C C . THR A 1 221 ? 38.080 -27.311 13.089 1.00 97.75 221 THR A C 1
ATOM 1709 O O . THR A 1 221 ? 38.320 -28.441 13.523 1.00 97.75 221 THR A O 1
ATOM 1712 N N . LEU A 1 222 ? 36.829 -26.884 12.888 1.00 97.69 222 LEU A N 1
ATOM 1713 C CA . LEU A 1 222 ? 35.642 -27.693 13.176 1.00 97.69 222 LEU A CA 1
ATOM 1714 C C . LEU A 1 222 ? 35.485 -28.868 12.204 1.00 97.69 222 LEU A C 1
ATOM 1716 O O . LEU A 1 222 ? 35.149 -29.970 12.636 1.00 97.69 222 LEU A O 1
ATOM 1720 N N . LEU A 1 223 ? 35.743 -28.673 10.909 1.00 96.81 223 LEU A N 1
ATOM 1721 C CA . LEU A 1 223 ? 35.651 -29.753 9.922 1.00 96.81 223 LEU A CA 1
ATOM 1722 C C . LEU A 1 223 ? 36.728 -30.811 10.137 1.00 96.81 223 LEU A C 1
ATOM 1724 O O . LEU A 1 223 ? 36.391 -31.991 10.169 1.00 96.81 223 LEU A O 1
ATOM 1728 N N . SER A 1 224 ? 37.971 -30.401 10.393 1.00 97.44 224 SER A N 1
ATOM 1729 C CA . SER A 1 224 ? 39.056 -31.310 10.785 1.00 97.44 224 SER A CA 1
ATOM 1730 C C . SER A 1 224 ? 38.688 -32.135 12.028 1.00 97.44 224 SER A C 1
ATOM 1732 O O . SER A 1 224 ? 38.925 -33.344 12.099 1.00 97.44 224 SER A O 1
ATOM 1734 N N . SER A 1 225 ? 38.049 -31.498 13.012 1.00 97.38 225 SER A N 1
ATOM 1735 C CA . SER A 1 225 ? 37.559 -32.168 14.219 1.00 97.38 225 SER A CA 1
ATOM 1736 C C . SER A 1 225 ? 36.425 -33.166 13.914 1.00 97.38 225 SER A C 1
ATOM 1738 O O . SER A 1 225 ? 36.445 -34.301 14.396 1.00 97.38 225 SER A O 1
ATOM 1740 N N . PHE A 1 226 ? 35.485 -32.821 13.027 1.00 97.31 226 PHE A N 1
ATOM 1741 C CA . PHE A 1 226 ? 34.469 -33.761 12.545 1.00 97.31 226 PHE A CA 1
ATOM 1742 C C . PHE A 1 226 ? 35.036 -34.934 11.745 1.00 97.31 226 PHE A C 1
ATOM 1744 O O . PHE A 1 226 ? 34.530 -36.044 11.897 1.00 97.31 226 PHE A O 1
ATOM 1751 N N . GLU A 1 227 ? 36.053 -34.725 10.910 1.00 96.81 227 GLU A N 1
ATOM 1752 C CA . GLU A 1 227 ? 36.720 -35.800 10.163 1.00 96.81 227 GLU A CA 1
ATOM 1753 C C . GLU A 1 227 ? 37.334 -36.826 11.116 1.00 96.81 227 GLU A C 1
ATOM 1755 O O . GLU A 1 227 ? 37.133 -38.033 10.948 1.00 96.81 227 GLU A O 1
ATOM 1760 N N . SER A 1 228 ? 37.985 -36.336 12.176 1.00 94.94 228 SER A N 1
ATOM 1761 C CA . SER A 1 228 ? 38.497 -37.161 13.272 1.00 94.94 228 SER A CA 1
ATOM 1762 C C . SER A 1 228 ? 37.377 -37.954 13.964 1.00 94.94 228 SER A C 1
ATOM 1764 O O . SER A 1 228 ? 37.456 -39.179 14.065 1.00 94.94 228 SER A O 1
ATOM 1766 N N . LEU A 1 229 ? 36.278 -37.298 14.368 1.00 95.12 229 LEU A N 1
ATOM 1767 C CA . LEU A 1 229 ? 35.151 -37.959 15.049 1.00 95.12 229 LEU A CA 1
ATOM 1768 C C . LEU A 1 229 ? 34.360 -38.939 14.165 1.00 95.12 229 LEU A C 1
ATOM 1770 O O . LEU A 1 229 ? 33.767 -39.906 14.664 1.00 95.12 229 LEU A O 1
ATOM 1774 N N . ALA A 1 230 ? 34.292 -38.680 12.860 1.00 94.31 230 ALA A N 1
ATOM 1775 C CA . ALA A 1 230 ? 33.602 -39.533 11.901 1.00 94.31 230 ALA A CA 1
ATOM 1776 C C . ALA A 1 230 ? 34.476 -40.700 11.415 1.00 94.31 230 ALA A C 1
ATOM 1778 O O . ALA A 1 230 ? 33.930 -41.706 10.953 1.00 94.31 230 ALA A O 1
ATOM 1779 N N . GLY A 1 231 ? 35.806 -40.568 11.495 1.00 93.62 231 GLY A N 1
ATOM 1780 C CA . GLY A 1 231 ? 36.760 -41.494 10.883 1.00 93.62 231 GLY A CA 1
ATOM 1781 C C . GLY A 1 231 ? 36.675 -41.508 9.353 1.00 93.62 231 GLY A C 1
ATOM 1782 O O . GLY A 1 231 ? 36.959 -42.529 8.727 1.00 93.62 231 GLY A O 1
ATOM 1783 N N . LYS A 1 232 ? 36.201 -40.414 8.746 1.00 94.12 232 LYS A N 1
ATOM 1784 C CA . LYS A 1 232 ? 35.972 -40.266 7.302 1.00 94.12 232 LYS A CA 1
ATOM 1785 C C . LYS A 1 232 ? 36.302 -38.837 6.873 1.00 94.12 232 LYS A C 1
ATOM 1787 O O . LYS A 1 232 ? 36.051 -37.923 7.657 1.00 94.12 232 LYS A O 1
ATOM 1792 N N . PRO A 1 233 ? 36.803 -38.635 5.644 1.00 95.12 233 PRO A N 1
ATOM 1793 C CA . PRO A 1 233 ? 37.023 -37.294 5.120 1.00 95.12 233 PRO A CA 1
ATOM 1794 C C . PRO A 1 233 ? 35.696 -36.544 4.958 1.00 95.12 233 PRO A C 1
ATOM 1796 O O . PRO A 1 233 ? 34.631 -37.154 4.794 1.00 95.12 233 PRO A O 1
ATOM 1799 N N . ARG A 1 234 ? 35.780 -35.214 4.983 1.00 93.50 234 ARG A N 1
ATOM 1800 C CA . ARG A 1 234 ? 34.681 -34.297 4.691 1.00 93.50 234 ARG A CA 1
ATOM 1801 C C . ARG A 1 234 ? 34.111 -34.563 3.295 1.00 93.50 234 ARG A C 1
ATOM 1803 O O . ARG A 1 234 ? 34.799 -35.070 2.407 1.00 93.50 234 ARG A O 1
ATOM 1810 N N . ARG A 1 235 ? 32.832 -34.246 3.096 1.00 91.50 235 ARG A N 1
ATOM 1811 C CA . ARG A 1 235 ? 32.171 -34.432 1.799 1.00 91.50 235 ARG A CA 1
ATOM 1812 C C . ARG A 1 235 ? 32.752 -33.471 0.757 1.00 91.50 235 ARG A C 1
ATOM 1814 O O . ARG A 1 235 ? 33.049 -32.327 1.105 1.00 91.50 235 ARG A O 1
ATOM 1821 N N . PRO A 1 236 ? 32.862 -33.897 -0.514 1.00 82.31 236 PRO A N 1
ATOM 1822 C CA . PRO A 1 236 ? 33.151 -32.966 -1.596 1.00 82.31 236 PRO A CA 1
ATOM 1823 C C . PRO A 1 236 ? 32.006 -31.956 -1.737 1.00 82.31 236 PRO A C 1
ATOM 1825 O O . PRO A 1 236 ? 30.865 -32.248 -1.365 1.00 82.31 236 PRO A O 1
ATOM 1828 N N . SER A 1 237 ? 32.303 -30.785 -2.300 1.00 72.69 237 SER A N 1
ATOM 1829 C CA . SER A 1 237 ? 31.281 -29.797 -2.647 1.00 72.69 237 SER A CA 1
ATOM 1830 C C . SER A 1 237 ? 30.220 -30.428 -3.551 1.00 72.69 237 SER A C 1
ATOM 1832 O O . SER A 1 237 ? 30.534 -31.112 -4.530 1.00 72.69 237 SER A O 1
ATOM 1834 N N . LEU A 1 238 ? 28.953 -30.234 -3.188 1.00 71.25 238 LEU A N 1
ATOM 1835 C CA . LEU A 1 238 ? 27.821 -30.715 -3.970 1.00 71.25 238 LEU A CA 1
ATOM 1836 C C . LEU A 1 238 ? 27.720 -29.882 -5.249 1.00 71.25 238 LEU A C 1
ATOM 1838 O O . LEU A 1 238 ? 27.755 -28.659 -5.191 1.00 71.25 238 LEU A O 1
ATOM 1842 N N . ARG A 1 239 ? 27.590 -30.559 -6.390 1.00 77.00 239 ARG A N 1
ATOM 1843 C CA . ARG A 1 239 ? 27.319 -29.945 -7.694 1.00 77.00 239 ARG A CA 1
ATOM 1844 C C . ARG A 1 239 ? 25.937 -30.368 -8.144 1.00 77.00 239 ARG A C 1
ATOM 1846 O O . ARG A 1 239 ? 25.598 -31.551 -8.019 1.00 77.00 239 ARG A O 1
ATOM 1853 N N . HIS A 1 240 ? 25.159 -29.439 -8.683 1.00 79.75 240 HIS A N 1
ATOM 1854 C CA . HIS A 1 240 ? 23.845 -29.784 -9.214 1.00 79.75 240 HIS A CA 1
ATOM 1855 C C . HIS A 1 240 ? 23.998 -30.686 -10.436 1.00 79.75 240 HIS A C 1
ATOM 1857 O O . HIS A 1 240 ? 24.984 -30.617 -11.171 1.00 79.75 240 HIS A O 1
ATOM 1863 N N . GLN A 1 241 ? 23.027 -31.576 -10.622 1.00 82.38 241 GLN A N 1
ATOM 1864 C CA . GLN A 1 241 ? 22.972 -32.542 -11.727 1.00 82.38 241 GLN A CA 1
ATOM 1865 C C . GLN A 1 241 ? 21.633 -32.445 -12.473 1.00 82.38 241 GLN A C 1
ATOM 1867 O O . GLN A 1 241 ? 21.178 -33.418 -13.082 1.00 82.38 241 GLN A O 1
ATOM 1872 N N . GLY A 1 242 ? 20.978 -31.282 -12.393 1.00 86.88 242 GLY A N 1
ATOM 1873 C CA . GLY A 1 242 ? 19.706 -31.046 -13.060 1.00 86.88 242 GLY A CA 1
ATOM 1874 C C . GLY A 1 242 ? 19.818 -31.130 -14.578 1.00 86.88 242 GLY A C 1
ATOM 1875 O O . GLY A 1 242 ? 20.905 -31.158 -15.157 1.00 86.88 242 GLY A O 1
ATOM 1876 N N . ASP A 1 243 ? 18.675 -31.214 -15.245 1.00 88.94 243 ASP A N 1
ATOM 1877 C CA . ASP A 1 243 ? 18.614 -31.390 -16.697 1.00 88.94 243 ASP A CA 1
ATOM 1878 C C . ASP A 1 243 ? 19.301 -30.267 -17.485 1.00 88.94 243 ASP A C 1
ATOM 1880 O O . ASP A 1 243 ? 19.864 -30.538 -18.546 1.00 88.94 243 ASP A O 1
ATOM 1884 N N . TYR A 1 244 ? 19.326 -29.040 -16.957 1.00 91.81 244 TYR A N 1
ATOM 1885 C CA . TYR A 1 244 ? 20.086 -27.937 -17.545 1.00 91.81 244 TYR A CA 1
ATOM 1886 C C . TYR A 1 244 ? 21.592 -28.223 -17.518 1.00 91.81 244 TYR A C 1
ATOM 1888 O O . TYR A 1 244 ? 22.252 -28.173 -18.555 1.00 91.81 244 TYR A O 1
ATOM 1896 N N . VAL A 1 245 ? 22.119 -28.634 -16.361 1.00 91.44 245 VAL A N 1
ATOM 1897 C CA . VAL A 1 245 ? 23.526 -29.028 -16.194 1.00 91.44 245 VAL A CA 1
ATOM 1898 C C . VAL A 1 245 ? 23.877 -30.173 -17.144 1.00 91.44 245 VAL A C 1
ATOM 1900 O O . VAL A 1 245 ? 24.892 -30.126 -17.842 1.00 91.44 245 VAL A O 1
ATOM 1903 N N . LYS A 1 246 ? 23.019 -31.201 -17.221 1.00 92.62 246 LYS A N 1
ATOM 1904 C CA . LYS A 1 246 ? 23.202 -32.333 -18.144 1.00 92.62 246 LYS A CA 1
ATOM 1905 C C . LYS A 1 246 ? 23.264 -31.857 -19.598 1.00 92.62 246 LYS A C 1
ATOM 1907 O O . LYS A 1 246 ? 24.096 -32.347 -20.363 1.00 92.62 246 LYS A O 1
ATOM 1912 N N . TRP A 1 247 ? 22.414 -30.899 -19.977 1.00 94.06 247 TRP A N 1
ATOM 1913 C CA . TRP A 1 247 ? 22.413 -30.312 -21.315 1.00 94.06 247 TRP A CA 1
ATOM 1914 C C . TRP A 1 247 ? 23.707 -29.542 -21.604 1.00 94.06 247 TRP A C 1
ATOM 1916 O O . TRP A 1 247 ? 24.330 -29.801 -22.635 1.00 94.06 247 TRP A O 1
ATOM 1926 N N . ILE A 1 248 ? 24.152 -28.672 -20.687 1.00 95.00 248 ILE A N 1
ATOM 1927 C CA . ILE A 1 248 ? 25.412 -27.920 -20.809 1.00 95.00 248 ILE A CA 1
ATOM 1928 C C . ILE A 1 248 ? 26.582 -28.886 -20.992 1.00 95.00 248 ILE A C 1
ATOM 1930 O O . ILE A 1 248 ? 27.340 -28.768 -21.954 1.00 95.00 248 ILE A O 1
ATOM 1934 N N . MET A 1 249 ? 26.689 -29.902 -20.132 1.00 95.12 249 MET A N 1
ATOM 1935 C CA . MET A 1 249 ? 27.762 -30.897 -20.194 1.00 95.12 249 MET A CA 1
ATOM 1936 C C . MET A 1 249 ? 27.738 -31.716 -21.491 1.00 95.12 249 MET A C 1
ATOM 1938 O O . MET A 1 249 ? 28.801 -32.041 -22.028 1.00 95.12 249 MET A O 1
ATOM 1942 N N . ALA A 1 250 ? 26.557 -31.996 -22.054 1.00 94.94 250 ALA A N 1
ATOM 1943 C CA . ALA A 1 250 ? 26.429 -32.665 -23.349 1.00 94.94 250 ALA A CA 1
ATOM 1944 C C . ALA A 1 250 ? 27.021 -31.842 -24.511 1.00 94.94 250 ALA A C 1
ATOM 1946 O O . ALA A 1 250 ? 27.504 -32.429 -25.482 1.00 94.94 250 ALA A O 1
ATOM 1947 N N . GLN A 1 251 ? 27.064 -30.508 -24.388 1.00 94.69 251 GLN A N 1
ATOM 1948 C CA . GLN A 1 251 ? 27.710 -29.615 -25.361 1.00 94.69 251 GLN A CA 1
ATOM 1949 C C . GLN A 1 251 ? 29.241 -29.545 -25.211 1.00 94.69 251 GLN A C 1
ATOM 1951 O O . GLN A 1 251 ? 29.901 -28.861 -25.994 1.00 94.69 251 GLN A O 1
ATOM 1956 N N . LYS A 1 252 ? 29.827 -30.274 -24.247 1.00 95.31 252 LYS A N 1
ATOM 1957 C CA . LYS A 1 252 ? 31.279 -30.359 -23.993 1.00 95.31 252 LYS A CA 1
ATOM 1958 C C . LYS A 1 252 ? 31.918 -28.973 -23.784 1.00 95.31 252 LYS A C 1
ATOM 1960 O O . LYS A 1 252 ? 32.735 -28.545 -24.610 1.00 95.31 252 LYS A O 1
ATOM 1965 N N . PRO A 1 253 ? 31.553 -28.260 -22.702 1.00 96.69 253 PRO A N 1
ATOM 1966 C CA . PRO A 1 253 ? 32.085 -26.937 -22.425 1.00 96.69 253 PRO A CA 1
ATOM 1967 C C . PRO A 1 253 ? 33.602 -26.987 -22.207 1.00 96.69 253 PRO A C 1
ATOM 1969 O O . PRO A 1 253 ? 34.164 -27.962 -21.713 1.00 96.69 253 PRO A O 1
ATOM 1972 N N . LEU A 1 254 ? 34.262 -25.902 -22.592 1.00 96.38 254 LEU A N 1
ATOM 1973 C CA . LEU A 1 254 ? 35.680 -25.640 -22.382 1.00 96.38 254 LEU A CA 1
ATOM 1974 C C . LEU A 1 254 ? 35.995 -25.250 -20.933 1.00 96.38 254 LEU A C 1
ATOM 1976 O O . LEU A 1 254 ? 37.119 -25.466 -20.491 1.00 96.38 254 LEU A O 1
ATOM 1980 N N . ALA A 1 255 ? 35.043 -24.623 -20.255 1.00 96.94 255 ALA A N 1
ATOM 1981 C CA . ALA A 1 255 ? 35.038 -24.299 -18.834 1.00 96.94 255 ALA A CA 1
ATOM 1982 C C . ALA A 1 255 ? 33.575 -24.092 -18.434 1.00 96.94 255 ALA A C 1
ATOM 1984 O O . ALA A 1 255 ? 32.783 -23.627 -19.263 1.00 96.94 255 ALA A O 1
ATOM 1985 N N . TYR A 1 256 ? 33.209 -24.450 -17.207 1.00 96.56 256 TYR A N 1
ATOM 1986 C CA . TYR A 1 256 ? 31.838 -24.287 -16.733 1.00 96.56 256 TYR A CA 1
ATOM 1987 C C . TYR A 1 256 ? 31.804 -24.036 -15.229 1.00 96.56 256 TYR A C 1
ATOM 1989 O O . TYR A 1 256 ? 32.226 -24.887 -14.455 1.00 96.56 256 TYR A O 1
ATOM 1997 N N . PHE A 1 257 ? 31.302 -22.876 -14.824 1.00 95.31 257 PHE A N 1
ATOM 1998 C CA . PHE A 1 257 ? 31.145 -22.480 -13.433 1.00 95.31 257 PHE A CA 1
ATOM 1999 C C . PHE A 1 257 ? 29.666 -22.496 -13.073 1.00 95.31 257 PHE A C 1
ATOM 2001 O O . PHE A 1 257 ? 28.883 -21.728 -13.625 1.00 95.31 257 PHE A O 1
ATOM 2008 N N . GLN A 1 258 ? 29.304 -23.361 -12.130 1.00 92.19 258 GLN A N 1
ATOM 2009 C CA . GLN A 1 258 ? 27.960 -23.387 -11.544 1.00 92.19 258 GLN A CA 1
ATOM 2010 C C . GLN A 1 258 ? 27.768 -22.298 -10.480 1.00 92.19 258 GLN A C 1
ATOM 2012 O O . GLN A 1 258 ? 26.685 -22.178 -9.952 1.00 92.19 258 GLN A O 1
ATOM 2017 N N . CYS A 1 259 ? 28.817 -21.551 -10.103 1.00 91.81 259 CYS A N 1
ATOM 2018 C CA . CYS A 1 259 ? 28.746 -20.473 -9.103 1.00 91.81 259 CYS A CA 1
ATOM 2019 C C . CYS A 1 259 ? 28.183 -20.877 -7.717 1.00 91.81 259 CYS A C 1
ATOM 2021 O O . CYS A 1 259 ? 27.797 -20.019 -6.925 1.00 91.81 259 CYS A O 1
ATOM 2023 N N . GLU A 1 260 ? 28.233 -22.173 -7.395 1.00 87.19 260 GLU A N 1
ATOM 2024 C CA . GLU A 1 260 ? 27.794 -22.779 -6.128 1.00 87.19 260 GLU A CA 1
ATOM 2025 C C . GLU A 1 260 ? 28.858 -22.736 -5.017 1.00 87.19 260 GLU A C 1
ATOM 2027 O O . GLU A 1 260 ? 28.683 -23.312 -3.937 1.00 87.19 260 GLU A O 1
ATOM 2032 N N . ASP A 1 261 ? 29.992 -22.084 -5.275 1.00 87.50 261 ASP A N 1
ATOM 2033 C CA . ASP A 1 261 ? 31.087 -21.969 -4.324 1.00 87.50 261 ASP A CA 1
ATOM 2034 C C . ASP A 1 261 ? 30.603 -21.305 -3.025 1.00 87.50 261 ASP A C 1
ATOM 2036 O O . ASP A 1 261 ? 29.862 -20.322 -3.026 1.00 87.50 261 ASP A O 1
ATOM 2040 N N . LEU A 1 262 ? 31.032 -21.853 -1.888 1.00 86.69 262 LEU A N 1
ATOM 2041 C CA . LEU A 1 262 ? 30.646 -21.370 -0.558 1.00 86.69 262 LEU A CA 1
ATOM 2042 C C . LEU A 1 262 ? 31.637 -20.346 0.012 1.00 86.69 262 LEU A C 1
ATOM 2044 O O . LEU A 1 262 ? 31.409 -19.821 1.098 1.00 86.69 262 LEU A O 1
ATOM 2048 N N . GLY A 1 263 ? 32.754 -20.097 -0.670 1.00 85.81 263 GLY A N 1
ATOM 2049 C CA . GLY A 1 263 ? 33.827 -19.218 -0.216 1.00 85.81 263 GLY A CA 1
ATOM 2050 C C . GLY A 1 263 ? 35.138 -19.470 -0.958 1.00 85.81 263 GLY A C 1
ATOM 2051 O O . GLY A 1 263 ? 35.236 -20.384 -1.772 1.00 85.81 263 GLY A O 1
ATOM 2052 N N . GLY A 1 264 ? 36.167 -18.693 -0.619 1.00 83.56 264 GLY A N 1
ATOM 2053 C CA . GLY A 1 264 ? 37.510 -18.816 -1.193 1.00 83.56 264 GLY A CA 1
ATOM 2054 C C . GLY A 1 264 ? 37.828 -17.738 -2.229 1.00 83.56 264 GLY A C 1
ATOM 2055 O O . GLY A 1 264 ? 37.096 -16.763 -2.376 1.00 83.56 264 GLY A O 1
ATOM 2056 N N . GLY A 1 265 ? 38.967 -17.888 -2.909 1.00 85.69 265 GLY A N 1
ATOM 2057 C CA . GLY A 1 265 ? 39.439 -16.958 -3.946 1.00 85.69 265 GLY A CA 1
ATOM 2058 C C . GLY A 1 265 ? 39.329 -17.503 -5.371 1.00 85.69 265 GLY A C 1
ATOM 2059 O O . GLY A 1 265 ? 39.806 -16.860 -6.304 1.00 85.69 265 GLY A O 1
ATOM 2060 N N . THR A 1 266 ? 38.748 -18.691 -5.548 1.00 90.00 266 THR A N 1
ATOM 2061 C CA . THR A 1 266 ? 38.649 -19.372 -6.842 1.00 90.00 266 THR A CA 1
ATOM 2062 C C . THR A 1 266 ? 37.276 -20.001 -7.035 1.00 90.00 266 THR A C 1
ATOM 2064 O O . THR A 1 266 ? 36.702 -20.475 -6.061 1.00 90.00 266 THR A O 1
ATOM 2067 N N . LEU A 1 267 ? 36.795 -20.049 -8.280 1.00 90.81 267 LEU A N 1
ATOM 2068 C CA . LEU A 1 267 ? 35.603 -20.799 -8.677 1.00 90.81 267 LEU A CA 1
ATOM 2069 C C . LEU A 1 267 ? 35.991 -22.137 -9.302 1.00 90.81 267 LEU A C 1
ATOM 2071 O O . LEU A 1 267 ? 36.888 -22.206 -10.154 1.00 90.81 267 LEU A O 1
ATOM 2075 N N . ASP A 1 268 ? 35.271 -23.179 -8.905 1.00 89.00 268 ASP A N 1
ATOM 2076 C CA . ASP A 1 268 ? 35.471 -24.542 -9.377 1.00 89.00 268 ASP A CA 1
ATOM 2077 C C . ASP A 1 268 ? 34.973 -24.769 -10.817 1.00 89.00 268 ASP A C 1
ATOM 2079 O O . ASP A 1 268 ? 33.830 -24.477 -11.167 1.00 89.00 268 ASP A O 1
ATOM 2083 N N . ASP A 1 269 ? 35.809 -25.406 -11.646 1.00 93.38 269 ASP A N 1
ATOM 2084 C CA . ASP A 1 269 ? 35.437 -25.822 -13.003 1.00 93.38 269 ASP A CA 1
ATOM 2085 C C . ASP A 1 269 ? 34.681 -27.165 -13.002 1.00 93.38 269 ASP A C 1
ATOM 2087 O O . ASP A 1 269 ? 35.224 -28.241 -12.712 1.00 93.38 269 ASP A O 1
ATOM 2091 N N . ALA A 1 270 ? 33.403 -27.107 -13.368 1.00 92.06 270 ALA A N 1
ATOM 2092 C CA . ALA A 1 270 ? 32.508 -28.245 -13.516 1.00 92.06 270 ALA A CA 1
ATOM 2093 C C . ALA A 1 270 ? 32.710 -29.035 -14.817 1.00 92.06 270 ALA A C 1
ATOM 2095 O O . ALA A 1 270 ? 32.293 -30.191 -14.887 1.00 92.06 270 ALA A O 1
ATOM 2096 N N . SER A 1 271 ? 33.403 -28.474 -15.815 1.00 92.12 271 SER A N 1
ATOM 2097 C CA . SER A 1 271 ? 33.639 -29.146 -17.103 1.00 92.12 271 SER A CA 1
ATOM 2098 C C . SER A 1 271 ? 34.643 -30.305 -17.025 1.00 92.12 271 SER A C 1
ATOM 2100 O O . SER A 1 271 ? 34.694 -31.149 -17.923 1.00 92.12 271 SER A O 1
ATOM 2102 N N . GLY A 1 272 ? 35.459 -30.344 -15.963 1.00 88.12 272 GLY A N 1
ATOM 2103 C CA . GLY A 1 272 ? 36.552 -31.303 -15.795 1.00 88.12 272 GLY A CA 1
ATOM 2104 C C . GLY A 1 272 ? 37.838 -30.944 -16.552 1.00 88.12 272 GLY A C 1
ATOM 2105 O O . GLY A 1 272 ? 38.745 -31.770 -16.606 1.00 88.12 272 GLY A O 1
ATOM 2106 N N . GLN A 1 273 ? 37.936 -29.739 -17.128 1.00 90.56 273 GLN A N 1
ATOM 2107 C CA . GLN A 1 273 ? 39.127 -29.262 -17.850 1.00 90.56 273 GLN A CA 1
ATOM 2108 C C . GLN A 1 273 ? 40.157 -28.563 -16.944 1.00 90.56 273 GLN A C 1
ATOM 2110 O O . GLN A 1 273 ? 41.258 -28.252 -17.400 1.00 90.56 273 GLN A O 1
ATOM 2115 N N . GLY A 1 274 ? 39.824 -28.332 -15.670 1.00 89.19 274 GLY A N 1
ATOM 2116 C CA . GLY A 1 274 ? 40.737 -27.780 -14.664 1.00 89.19 274 GLY A CA 1
ATOM 2117 C C . GLY A 1 274 ? 40.986 -26.278 -14.811 1.00 89.19 274 GLY A C 1
ATOM 2118 O O . GLY A 1 274 ? 42.053 -25.797 -14.434 1.00 89.19 274 GLY A O 1
ATOM 2119 N N . ARG A 1 275 ? 40.036 -25.533 -15.386 1.00 91.31 275 ARG A N 1
ATOM 2120 C CA . ARG A 1 275 ? 40.166 -24.089 -15.637 1.00 91.31 275 ARG A CA 1
ATOM 2121 C C . ARG A 1 275 ? 39.444 -23.273 -14.575 1.00 91.31 275 ARG A C 1
ATOM 2123 O O . ARG A 1 275 ? 38.391 -22.710 -14.846 1.00 91.31 275 ARG A O 1
ATOM 2130 N N . SER A 1 276 ? 40.002 -23.221 -13.369 1.00 91.25 276 SER A N 1
ATOM 2131 C CA . SER A 1 276 ? 39.416 -22.458 -12.262 1.00 91.25 276 SER A CA 1
ATOM 2132 C C . SER A 1 276 ? 39.410 -20.950 -12.532 1.00 91.25 276 SER A C 1
ATOM 2134 O O . SER A 1 276 ? 40.384 -20.388 -13.044 1.00 91.25 276 SER A O 1
ATOM 2136 N N . GLY A 1 277 ? 38.311 -20.290 -12.165 1.00 92.75 277 GLY A N 1
ATOM 2137 C CA . GLY A 1 277 ? 38.217 -18.830 -12.169 1.00 92.75 277 GLY A CA 1
ATOM 2138 C C . GLY A 1 277 ? 38.871 -18.249 -10.920 1.00 92.75 277 GLY A C 1
ATOM 2139 O O . GLY A 1 277 ? 38.785 -18.853 -9.860 1.00 92.75 277 GLY A O 1
ATOM 2140 N N . HIS A 1 278 ? 39.516 -17.091 -11.020 1.00 94.69 278 HIS A N 1
ATOM 2141 C CA . HIS A 1 278 ? 40.136 -16.388 -9.896 1.00 94.69 278 HIS A CA 1
ATOM 2142 C C . HIS A 1 278 ? 39.330 -15.141 -9.564 1.00 94.69 278 HIS A C 1
ATOM 2144 O O . HIS A 1 278 ? 39.034 -14.336 -10.446 1.00 94.69 278 HIS A O 1
ATOM 2150 N N . VAL A 1 279 ? 38.981 -14.969 -8.296 1.00 91.19 279 VAL A N 1
ATOM 2151 C CA . VAL A 1 279 ? 38.261 -13.787 -7.833 1.00 91.19 279 VAL A CA 1
ATOM 2152 C C . VAL A 1 279 ? 39.237 -12.630 -7.656 1.00 91.19 279 VAL A C 1
ATOM 2154 O O . VAL A 1 279 ? 40.202 -12.715 -6.899 1.00 91.19 279 VAL A O 1
ATOM 2157 N N . GLU A 1 280 ? 38.961 -11.528 -8.343 1.00 90.06 280 GLU A N 1
ATOM 2158 C CA . GLU A 1 280 ? 39.684 -10.267 -8.234 1.00 90.06 280 GLU A CA 1
ATOM 2159 C C . GLU A 1 280 ? 38.742 -9.208 -7.646 1.00 90.06 280 GLU A C 1
ATOM 2161 O O . GLU A 1 280 ? 37.748 -8.822 -8.260 1.00 90.06 280 GLU A O 1
ATOM 2166 N N . GLY A 1 281 ? 39.043 -8.713 -6.446 1.00 84.50 281 GLY A N 1
ATOM 2167 C CA . GLY A 1 281 ? 38.183 -7.752 -5.751 1.00 84.50 281 GLY A CA 1
ATOM 2168 C C . GLY A 1 281 ? 37.096 -8.422 -4.904 1.00 84.50 281 GLY A C 1
ATOM 2169 O O . GLY A 1 281 ? 37.345 -9.443 -4.271 1.00 84.50 281 GLY A O 1
ATOM 2170 N N . MET A 1 282 ? 35.918 -7.797 -4.822 1.00 80.06 282 MET A N 1
ATOM 2171 C CA . MET A 1 282 ? 34.883 -8.133 -3.835 1.00 80.06 282 MET A CA 1
ATOM 2172 C C . MET A 1 282 ? 33.729 -8.926 -4.468 1.00 80.06 282 MET A C 1
ATOM 2174 O O . MET A 1 282 ? 33.128 -8.490 -5.452 1.00 80.06 282 MET A O 1
ATOM 2178 N N . VAL A 1 283 ? 33.389 -10.072 -3.876 1.00 88.31 283 VAL A N 1
ATOM 2179 C CA . VAL A 1 283 ? 32.246 -10.913 -4.273 1.00 88.31 283 VAL A CA 1
ATOM 2180 C C . VAL A 1 283 ? 31.453 -11.351 -3.045 1.00 88.31 283 VAL A C 1
ATOM 2182 O O . VAL A 1 283 ? 31.942 -11.236 -1.928 1.00 88.31 283 VAL A O 1
ATOM 2185 N N . ALA A 1 284 ? 30.242 -11.866 -3.230 1.00 87.81 284 ALA A N 1
ATOM 2186 C CA . ALA A 1 284 ? 29.514 -12.581 -2.186 1.00 87.81 284 ALA A CA 1
ATOM 2187 C C . ALA A 1 284 ? 29.002 -13.920 -2.717 1.00 87.81 284 ALA A C 1
ATOM 2189 O O . ALA A 1 284 ? 28.494 -14.000 -3.835 1.00 87.81 284 ALA A O 1
ATOM 2190 N N . TYR A 1 285 ? 29.144 -14.959 -1.901 1.00 88.88 285 TYR A N 1
ATOM 2191 C CA . TYR A 1 285 ? 28.833 -16.338 -2.258 1.00 88.88 285 TYR A CA 1
ATOM 2192 C C . TYR A 1 285 ? 27.440 -16.761 -1.794 1.00 88.88 285 TYR A C 1
ATOM 2194 O O . TYR A 1 285 ? 26.889 -16.191 -0.849 1.00 88.88 285 TYR A O 1
ATOM 2202 N N . HIS A 1 286 ? 26.924 -17.820 -2.418 1.00 85.44 286 HIS A N 1
ATOM 2203 C CA . HIS A 1 286 ? 25.758 -18.571 -1.954 1.00 85.44 286 HIS A CA 1
ATOM 2204 C C . HIS A 1 286 ? 24.480 -17.727 -1.772 1.00 85.44 286 HIS A C 1
ATOM 2206 O O . HIS A 1 286 ? 23.767 -17.833 -0.771 1.00 85.44 286 HIS A O 1
ATOM 2212 N N . LEU A 1 287 ? 24.207 -16.852 -2.743 1.00 87.44 287 LEU A N 1
ATOM 2213 C CA . LEU A 1 287 ? 22.991 -16.036 -2.808 1.00 87.44 287 LEU A CA 1
ATOM 2214 C C . LEU A 1 287 ? 21.963 -16.676 -3.749 1.00 87.44 287 LEU A C 1
ATOM 2216 O O . LEU A 1 287 ? 22.357 -17.465 -4.590 1.00 87.44 287 LEU A O 1
ATOM 2220 N N . PRO A 1 288 ? 20.662 -16.340 -3.684 1.00 87.31 288 PRO A N 1
ATOM 2221 C CA . PRO A 1 288 ? 19.670 -16.946 -4.575 1.00 87.31 288 PRO A CA 1
ATOM 2222 C C . PRO A 1 288 ? 20.002 -16.752 -6.066 1.00 87.31 288 PRO A C 1
ATOM 2224 O O . PRO A 1 288 ? 20.169 -15.604 -6.505 1.00 87.31 288 PRO A O 1
ATOM 2227 N N . GLY A 1 289 ? 20.084 -17.868 -6.800 1.00 88.31 289 GLY A N 1
ATOM 2228 C CA . GLY A 1 289 ? 20.241 -17.965 -8.257 1.00 88.31 289 GLY A CA 1
ATOM 2229 C C . GLY A 1 289 ? 18.907 -17.878 -9.018 1.00 88.31 289 GLY A C 1
ATOM 2230 O O . GLY A 1 289 ? 17.873 -17.592 -8.405 1.00 88.31 289 GLY A O 1
ATOM 2231 N N . PRO A 1 290 ? 18.884 -18.106 -10.347 1.00 88.00 290 PRO A N 1
ATOM 2232 C CA . PRO A 1 290 ? 17.650 -18.236 -11.119 1.00 88.00 290 PRO A CA 1
ATOM 2233 C C . PRO A 1 290 ? 16.715 -19.302 -10.532 1.00 88.00 290 PRO A C 1
ATOM 2235 O O . PRO A 1 290 ? 17.135 -20.430 -10.262 1.00 88.00 290 PRO A O 1
ATOM 2238 N N . GLU A 1 291 ? 15.432 -18.963 -10.367 1.00 81.31 291 GLU A N 1
ATOM 2239 C CA . GLU A 1 291 ? 14.397 -19.867 -9.842 1.00 81.31 291 GLU A CA 1
ATOM 2240 C C . GLU A 1 291 ? 13.994 -20.920 -10.888 1.00 81.31 291 GLU A C 1
ATOM 2242 O O . GLU A 1 291 ? 12.957 -20.839 -11.547 1.00 81.31 291 GLU A O 1
ATOM 2247 N N . CYS A 1 292 ? 14.851 -21.923 -11.058 1.00 77.12 292 CYS A N 1
ATOM 2248 C CA . CYS A 1 292 ? 14.763 -22.901 -12.129 1.00 77.12 292 CYS A CA 1
ATOM 2249 C C . CYS A 1 292 ? 14.954 -24.329 -11.598 1.00 77.12 292 CYS A C 1
ATOM 2251 O O . CYS A 1 292 ? 16.063 -24.756 -11.273 1.00 77.12 292 CYS A O 1
ATOM 2253 N N . GLN A 1 293 ? 13.872 -25.114 -11.588 1.00 77.50 293 GLN A N 1
ATOM 2254 C CA . GLN A 1 293 ? 13.915 -26.523 -11.166 1.00 77.50 293 GLN A CA 1
ATOM 2255 C C . GLN A 1 293 ? 14.743 -27.422 -12.100 1.00 77.50 293 GLN A C 1
ATOM 2257 O O . GLN A 1 293 ? 15.092 -28.539 -11.730 1.00 77.50 293 GLN A O 1
ATOM 2262 N N . ALA A 1 294 ? 15.039 -26.982 -13.327 1.00 83.88 294 ALA A N 1
ATOM 2263 C CA . ALA A 1 294 ? 15.876 -27.757 -14.239 1.00 83.88 294 ALA A CA 1
ATOM 2264 C C . ALA A 1 294 ? 17.378 -27.577 -13.969 1.00 83.88 294 ALA A C 1
ATOM 2266 O O . ALA A 1 294 ? 18.154 -28.441 -14.372 1.00 83.88 294 ALA A O 1
ATOM 2267 N N . ILE A 1 295 ? 17.792 -26.493 -13.301 1.00 82.00 295 ILE A N 1
ATOM 2268 C CA . ILE A 1 295 ? 19.179 -26.306 -12.847 1.00 82.00 295 ILE A CA 1
ATOM 2269 C C . ILE A 1 295 ? 19.426 -27.187 -11.622 1.00 82.00 295 ILE A C 1
ATOM 2271 O O . ILE A 1 295 ? 20.330 -28.026 -11.636 1.00 82.00 295 ILE A O 1
ATOM 2275 N N . SER A 1 296 ? 18.541 -27.098 -10.627 1.00 73.69 296 SER A N 1
ATOM 2276 C CA . SER A 1 296 ? 18.550 -27.987 -9.470 1.00 73.69 296 SER A CA 1
ATOM 2277 C C . SER A 1 296 ? 17.184 -28.636 -9.240 1.00 73.69 296 SER A C 1
ATOM 2279 O O . SER A 1 296 ? 16.192 -27.968 -8.957 1.00 73.69 296 SER A O 1
ATOM 2281 N N . GLU A 1 297 ? 17.137 -29.969 -9.360 1.00 68.06 297 GLU A N 1
ATOM 2282 C CA . GLU A 1 297 ? 15.900 -30.762 -9.288 1.00 68.06 297 GLU A CA 1
ATOM 2283 C C . GLU A 1 297 ? 15.218 -30.697 -7.908 1.00 68.06 297 GLU A C 1
ATOM 2285 O O . GLU A 1 297 ? 13.999 -30.846 -7.818 1.00 68.06 297 GLU A O 1
ATOM 2290 N N . GLN A 1 298 ? 15.987 -30.532 -6.822 1.00 65.06 298 GLN A N 1
ATOM 2291 C CA . GLN A 1 298 ? 15.485 -30.665 -5.441 1.00 65.06 298 GLN A CA 1
ATOM 2292 C C . GLN A 1 298 ? 16.080 -29.672 -4.433 1.00 65.06 298 GLN A C 1
ATOM 2294 O O . GLN A 1 298 ? 15.568 -29.579 -3.314 1.00 65.06 298 GLN A O 1
ATOM 2299 N N . THR A 1 299 ? 17.151 -28.950 -4.772 1.00 69.25 299 THR A N 1
ATOM 2300 C CA . THR A 1 299 ? 17.783 -27.973 -3.873 1.00 69.25 299 THR A CA 1
ATOM 2301 C C . THR A 1 299 ? 17.660 -26.558 -4.441 1.00 69.25 299 THR A C 1
ATOM 2303 O O . THR A 1 299 ? 17.534 -26.391 -5.650 1.00 69.25 299 THR A O 1
ATOM 2306 N N . PRO A 1 300 ? 17.656 -25.514 -3.597 1.00 76.50 300 PRO A N 1
ATOM 2307 C CA . PRO A 1 300 ? 17.741 -24.144 -4.089 1.00 76.50 300 PRO A CA 1
ATOM 2308 C C . PRO A 1 300 ? 19.023 -23.936 -4.906 1.00 76.50 300 PRO A C 1
ATOM 2310 O O . PRO A 1 300 ? 20.091 -24.395 -4.494 1.00 76.50 300 PRO A O 1
ATOM 2313 N N . ASN A 1 301 ? 18.890 -23.260 -6.047 1.00 87.12 301 ASN A N 1
ATOM 2314 C CA . ASN A 1 301 ? 19.996 -22.853 -6.905 1.00 87.12 301 ASN A CA 1
ATOM 2315 C C . ASN A 1 301 ? 20.641 -21.565 -6.366 1.00 87.12 301 ASN A C 1
ATOM 2317 O O . ASN A 1 301 ? 19.912 -20.642 -5.980 1.00 87.12 301 ASN A O 1
ATOM 2321 N N . ASN A 1 302 ? 21.970 -21.497 -6.330 1.00 89.19 302 ASN A N 1
ATOM 2322 C CA . ASN A 1 302 ? 22.717 -20.387 -5.753 1.00 89.19 302 ASN A CA 1
ATOM 2323 C C . ASN A 1 302 ? 23.674 -19.763 -6.766 1.00 89.19 302 ASN A C 1
ATOM 2325 O O . ASN A 1 302 ? 24.221 -20.412 -7.639 1.00 89.19 302 ASN A O 1
ATOM 2329 N N . ALA A 1 303 ? 23.905 -18.473 -6.585 1.00 91.81 303 ALA A N 1
ATOM 2330 C CA . ALA A 1 303 ? 24.683 -17.628 -7.457 1.00 91.81 303 ALA A CA 1
ATOM 2331 C C . ALA A 1 303 ? 25.746 -16.856 -6.679 1.00 91.81 303 ALA A C 1
ATOM 2333 O O . ALA A 1 303 ? 25.659 -16.641 -5.460 1.00 91.81 303 ALA A O 1
ATOM 2334 N N . LEU A 1 304 ? 26.706 -16.339 -7.440 1.00 92.06 304 LEU A N 1
ATOM 2335 C CA . LEU A 1 304 ? 27.752 -15.454 -6.958 1.00 92.06 304 LEU A CA 1
ATOM 2336 C C . LEU A 1 304 ? 27.406 -14.002 -7.290 1.00 92.06 304 LEU A C 1
ATOM 2338 O O . LEU A 1 304 ? 27.082 -13.678 -8.428 1.00 92.06 304 LEU A O 1
ATOM 2342 N N . GLN A 1 305 ? 27.501 -13.098 -6.318 1.00 91.75 305 GLN A N 1
ATOM 2343 C CA . GLN A 1 305 ? 27.346 -11.661 -6.542 1.00 91.75 305 GLN A CA 1
ATOM 2344 C C . GLN A 1 305 ? 28.698 -10.991 -6.757 1.00 91.75 305 GLN A C 1
ATOM 2346 O O . GLN A 1 305 ? 29.577 -11.074 -5.904 1.00 91.75 305 GLN A O 1
ATOM 2351 N N . LEU A 1 306 ? 28.833 -10.265 -7.863 1.00 89.75 306 LEU A N 1
ATOM 2352 C CA . LEU A 1 306 ? 29.886 -9.282 -8.059 1.00 89.75 306 LEU A CA 1
ATOM 2353 C C . LEU A 1 306 ? 29.532 -8.045 -7.229 1.00 89.75 306 LEU A C 1
ATOM 2355 O O . LEU A 1 306 ? 28.534 -7.379 -7.499 1.00 89.75 306 LEU A O 1
ATOM 2359 N N . ALA A 1 307 ? 30.328 -7.768 -6.199 1.00 84.81 307 ALA A N 1
ATOM 2360 C CA . ALA A 1 307 ? 30.181 -6.605 -5.325 1.00 84.81 307 ALA A CA 1
ATOM 2361 C C . ALA A 1 307 ? 31.214 -5.535 -5.697 1.00 84.81 307 ALA A C 1
ATOM 2363 O O . ALA A 1 307 ? 32.023 -5.095 -4.882 1.00 84.81 307 ALA A O 1
ATOM 2364 N N . GLY A 1 308 ? 31.295 -5.235 -6.991 1.00 78.25 308 GLY A N 1
ATOM 2365 C CA . GLY A 1 308 ? 32.371 -4.441 -7.566 1.00 78.25 308 GLY A CA 1
ATOM 2366 C C . GLY A 1 308 ? 33.696 -5.192 -7.786 1.00 78.25 308 GLY A C 1
ATOM 2367 O O . GLY A 1 308 ? 34.686 -4.573 -8.172 1.00 78.25 308 GLY A O 1
ATOM 2368 N N . GLY A 1 309 ? 33.736 -6.506 -7.549 1.00 88.50 309 GLY A N 1
ATOM 2369 C CA . GLY A 1 309 ? 34.796 -7.404 -8.017 1.00 88.50 309 GLY A CA 1
ATOM 2370 C C . GLY A 1 309 ? 34.523 -7.992 -9.404 1.00 88.50 309 GLY A C 1
ATOM 2371 O O . GLY A 1 309 ? 33.533 -7.660 -10.059 1.00 88.50 309 GLY A O 1
ATOM 2372 N N . ARG A 1 310 ? 35.407 -8.891 -9.841 1.00 92.75 310 ARG A N 1
ATOM 2373 C CA . ARG A 1 310 ? 35.314 -9.641 -11.101 1.00 92.75 310 ARG A CA 1
ATOM 2374 C C . ARG A 1 310 ? 35.936 -11.032 -10.969 1.00 92.75 310 ARG A C 1
ATOM 2376 O O . ARG A 1 310 ? 36.719 -11.284 -10.057 1.00 92.75 310 ARG A O 1
ATOM 2383 N N . ILE A 1 311 ? 35.620 -11.927 -11.899 1.00 94.88 311 ILE A N 1
ATOM 2384 C CA . ILE A 1 311 ? 36.224 -13.264 -11.994 1.00 94.88 311 ILE A CA 1
ATOM 2385 C C . ILE A 1 311 ? 37.102 -13.319 -13.235 1.00 94.88 311 ILE A C 1
ATOM 2387 O O . ILE A 1 311 ? 36.625 -13.033 -14.323 1.00 94.88 311 ILE A O 1
ATOM 2391 N N . SER A 1 312 ? 38.359 -13.715 -13.077 1.00 94.94 312 SER A N 1
ATOM 2392 C CA . SER A 1 312 ? 39.369 -13.826 -14.129 1.00 94.94 312 SER A CA 1
ATOM 2393 C C . SER A 1 312 ? 39.618 -15.291 -14.477 1.00 94.94 312 SER A C 1
ATOM 2395 O O . SER A 1 312 ? 39.898 -16.105 -13.595 1.00 94.94 312 SER A O 1
ATOM 2397 N N . VAL A 1 313 ? 39.507 -15.660 -15.751 1.00 95.62 313 VAL A N 1
ATOM 2398 C CA . VAL A 1 313 ? 39.718 -17.040 -16.210 1.00 95.62 313 VAL A CA 1
ATOM 2399 C C . VAL A 1 313 ? 40.353 -17.072 -17.598 1.00 95.62 313 VAL A C 1
ATOM 2401 O O . VAL A 1 313 ? 40.025 -16.278 -18.478 1.00 95.62 313 VAL A O 1
ATOM 2404 N N . MET A 1 314 ? 41.260 -18.028 -17.802 1.00 94.56 314 MET A N 1
ATOM 2405 C CA . MET A 1 314 ? 41.858 -18.313 -19.105 1.00 94.56 314 MET A CA 1
ATOM 2406 C C . MET A 1 314 ? 41.068 -19.417 -19.809 1.00 94.56 314 MET A C 1
ATOM 2408 O O . MET A 1 314 ? 41.096 -20.576 -19.387 1.00 94.56 314 MET A O 1
ATOM 2412 N N . VAL A 1 315 ? 40.378 -19.072 -20.899 1.00 93.56 315 VAL A N 1
ATOM 2413 C CA . VAL A 1 315 ? 39.597 -20.033 -21.693 1.00 93.56 315 VAL A CA 1
ATOM 2414 C C . VAL A 1 315 ? 39.954 -19.894 -23.176 1.00 93.56 315 VAL A C 1
ATOM 2416 O O . VAL A 1 315 ? 39.257 -19.220 -23.939 1.00 93.56 315 VAL A O 1
ATOM 2419 N N . PRO A 1 316 ? 41.050 -20.538 -23.614 1.00 88.38 316 PRO A N 1
ATOM 2420 C CA . PRO A 1 316 ? 41.540 -20.402 -24.977 1.00 88.38 316 PRO A CA 1
ATOM 2421 C C . PRO A 1 316 ? 40.548 -20.979 -25.988 1.00 88.38 316 PRO A C 1
ATOM 2423 O O . PRO A 1 316 ? 39.951 -22.037 -25.761 1.00 88.38 316 PRO A O 1
ATOM 2426 N N . LYS A 1 317 ? 40.441 -20.328 -27.155 1.00 86.69 317 LYS A N 1
ATOM 2427 C CA . LYS A 1 317 ? 39.638 -20.779 -28.313 1.00 86.69 317 LYS A CA 1
ATOM 2428 C C . LYS A 1 317 ? 38.124 -20.852 -28.056 1.00 86.69 317 LYS A C 1
ATOM 2430 O O . LYS A 1 317 ? 37.422 -21.520 -28.819 1.00 86.69 317 LYS A O 1
ATOM 2435 N N . ALA A 1 318 ? 37.621 -20.207 -27.004 1.00 92.06 318 ALA A N 1
ATOM 2436 C CA . ALA A 1 318 ? 36.186 -20.088 -26.786 1.00 92.06 318 ALA A CA 1
ATOM 2437 C C . ALA A 1 318 ? 35.556 -19.211 -27.876 1.00 92.06 318 ALA A C 1
ATOM 2439 O O . ALA A 1 318 ? 36.021 -18.104 -28.135 1.00 92.06 318 ALA A O 1
ATOM 2440 N N . ARG A 1 319 ? 34.501 -19.721 -28.513 1.00 91.94 319 ARG A N 1
ATOM 2441 C CA . ARG A 1 319 ? 33.687 -18.976 -29.484 1.00 91.94 319 ARG A CA 1
ATOM 2442 C C . ARG A 1 319 ? 32.313 -18.623 -28.945 1.00 91.94 319 ARG A C 1
ATOM 2444 O O . ARG A 1 319 ? 31.703 -17.689 -29.444 1.00 91.94 319 ARG A O 1
ATOM 2451 N N . THR A 1 320 ? 31.836 -19.322 -27.921 1.00 95.38 320 THR A N 1
ATOM 2452 C CA . THR A 1 320 ? 30.575 -18.985 -27.261 1.00 95.38 320 THR A CA 1
ATOM 2453 C C . THR A 1 320 ? 30.773 -18.891 -25.757 1.00 95.38 320 THR A C 1
ATOM 2455 O O . THR A 1 320 ? 31.423 -19.752 -25.171 1.00 95.38 320 THR A O 1
ATOM 2458 N N . LEU A 1 321 ? 30.195 -17.858 -25.150 1.00 97.12 321 LEU A N 1
ATOM 2459 C CA . LEU A 1 321 ? 30.015 -17.686 -23.713 1.00 97.12 321 LEU A CA 1
ATOM 2460 C C . LEU A 1 321 ? 28.511 -17.653 -23.423 1.00 97.12 321 LEU A C 1
ATOM 2462 O O . LEU A 1 321 ? 27.784 -16.871 -24.032 1.00 97.12 321 LEU A O 1
ATOM 2466 N N . SER A 1 322 ? 28.060 -18.489 -22.498 1.00 97.69 322 SER A N 1
ATOM 2467 C CA . SER A 1 322 ? 26.697 -18.524 -21.977 1.00 97.69 322 SER A CA 1
ATOM 2468 C C . SER A 1 322 ? 26.716 -18.250 -20.486 1.00 97.69 322 SER A C 1
ATOM 2470 O O . SER A 1 322 ? 27.556 -18.819 -19.798 1.00 97.69 322 SER A O 1
ATOM 2472 N N . PHE A 1 323 ? 25.813 -17.419 -19.982 1.00 97.62 323 PHE A N 1
ATOM 2473 C CA . PHE A 1 323 ? 25.695 -17.178 -18.546 1.00 97.62 323 PHE A CA 1
ATOM 2474 C C . PHE A 1 323 ? 24.347 -16.580 -18.177 1.00 97.62 323 PHE A C 1
ATOM 2476 O O . PHE A 1 323 ? 23.685 -15.936 -18.995 1.00 97.62 323 PHE A O 1
ATOM 2483 N N . TRP A 1 324 ? 23.970 -16.758 -16.919 1.00 95.88 324 TRP A N 1
ATOM 2484 C CA . TRP A 1 324 ? 22.873 -16.034 -16.303 1.00 95.88 324 TRP A CA 1
ATOM 2485 C C . TRP A 1 324 ? 23.421 -14.839 -15.538 1.00 95.88 324 TRP A C 1
ATOM 2487 O O . TRP A 1 324 ? 24.454 -14.933 -14.874 1.00 95.88 324 TRP A O 1
ATOM 2497 N N . PHE A 1 325 ? 22.725 -13.709 -15.616 1.00 95.25 325 PHE A N 1
ATOM 2498 C CA . PHE A 1 325 ? 23.044 -12.542 -14.812 1.00 95.25 325 PHE A CA 1
ATOM 2499 C C . PHE A 1 325 ? 21.798 -11.901 -14.216 1.00 95.25 325 PHE A C 1
ATOM 2501 O O . PHE A 1 325 ? 20.722 -11.898 -14.809 1.00 95.25 325 PHE A O 1
ATOM 2508 N N . TRP A 1 326 ? 21.972 -11.316 -13.041 1.00 93.94 326 TRP A N 1
ATOM 2509 C CA . TRP A 1 326 ? 20.955 -10.556 -12.334 1.00 93.94 326 TRP A CA 1
ATOM 2510 C C . TRP A 1 326 ? 21.444 -9.125 -12.160 1.00 93.94 326 TRP A C 1
ATOM 2512 O O . TRP A 1 326 ? 22.508 -8.907 -11.572 1.00 93.94 326 TRP A O 1
ATOM 2522 N N . ASN A 1 327 ? 20.693 -8.142 -12.662 1.00 88.44 327 ASN A N 1
ATOM 2523 C CA . ASN A 1 327 ? 21.089 -6.738 -12.549 1.00 88.44 327 ASN A CA 1
ATOM 2524 C C . ASN A 1 327 ? 20.585 -6.117 -11.237 1.00 88.44 327 ASN A C 1
ATOM 2526 O O . ASN A 1 327 ? 19.388 -5.864 -11.079 1.00 88.44 327 ASN A O 1
ATOM 2530 N N . GLY A 1 328 ? 21.506 -5.806 -10.325 1.00 85.62 328 GLY A N 1
ATOM 2531 C CA . GLY A 1 328 ? 21.209 -5.129 -9.063 1.00 85.62 328 GLY A CA 1
ATOM 2532 C C . GLY A 1 328 ? 21.294 -3.607 -9.117 1.00 85.62 328 GLY A C 1
ATOM 2533 O O . GLY A 1 328 ? 20.919 -2.947 -8.146 1.00 85.62 328 GLY A O 1
ATOM 2534 N N . MET A 1 329 ? 21.775 -3.030 -10.222 1.00 83.44 329 MET A N 1
ATOM 2535 C CA . MET A 1 329 ? 22.086 -1.606 -10.311 1.00 83.44 329 MET A CA 1
ATOM 2536 C C . MET A 1 329 ? 21.150 -0.865 -11.268 1.00 83.44 329 MET A C 1
ATOM 2538 O O . MET A 1 329 ? 20.988 -1.225 -12.435 1.00 83.44 329 MET A O 1
ATOM 2542 N N . SER A 1 330 ? 20.554 0.223 -10.773 1.00 81.06 330 SER A N 1
ATOM 2543 C CA . SER A 1 330 ? 19.725 1.105 -11.596 1.00 81.06 330 SER A CA 1
ATOM 2544 C C . SER A 1 330 ? 20.558 1.777 -12.691 1.00 81.06 330 SER A C 1
ATOM 2546 O O . SER A 1 330 ? 21.641 2.314 -12.440 1.00 81.06 330 SER A O 1
ATOM 2548 N N . ASN A 1 331 ? 20.004 1.818 -13.899 1.00 79.69 331 ASN A N 1
ATOM 2549 C CA . ASN A 1 331 ? 20.599 2.452 -15.075 1.00 79.69 331 ASN A CA 1
ATOM 2550 C C . ASN A 1 331 ? 20.656 3.989 -15.008 1.00 79.69 331 ASN A C 1
ATOM 2552 O O . ASN A 1 331 ? 21.273 4.625 -15.858 1.00 79.69 331 ASN A O 1
ATOM 2556 N N . THR A 1 332 ? 20.065 4.593 -13.974 1.00 78.44 332 THR A N 1
ATOM 2557 C CA . THR A 1 332 ? 20.053 6.049 -13.759 1.00 78.44 332 THR A CA 1
ATOM 2558 C C . THR A 1 332 ? 21.185 6.568 -12.872 1.00 78.44 332 THR A C 1
ATOM 2560 O O . THR A 1 332 ? 21.377 7.780 -12.776 1.00 78.44 332 THR A O 1
ATOM 2563 N N . VAL A 1 333 ? 21.924 5.680 -12.199 1.00 77.44 333 VAL A N 1
ATOM 2564 C CA . VAL A 1 333 ? 22.862 6.066 -11.126 1.00 77.44 333 VAL A CA 1
ATOM 2565 C C . VAL A 1 333 ? 24.242 6.447 -11.664 1.00 77.44 333 VAL A C 1
ATOM 2567 O O . VAL A 1 333 ? 24.937 7.260 -11.056 1.00 77.44 333 VAL A O 1
ATOM 2570 N N . ARG A 1 334 ? 24.645 5.880 -12.803 1.00 82.31 334 ARG A N 1
ATOM 2571 C CA . ARG A 1 334 ? 25.952 6.094 -13.434 1.00 82.31 334 ARG A CA 1
ATOM 2572 C C . ARG A 1 334 ? 25.787 6.353 -14.925 1.00 82.31 334 ARG A C 1
ATOM 2574 O O . ARG A 1 334 ? 24.791 5.942 -15.516 1.00 82.31 334 ARG A O 1
ATOM 2581 N N . ASP A 1 335 ? 26.786 6.987 -15.528 1.00 83.69 335 ASP A N 1
ATOM 2582 C CA . ASP A 1 335 ? 26.830 7.231 -16.975 1.00 83.69 335 ASP A CA 1
ATOM 2583 C C . ASP A 1 335 ? 26.798 5.925 -17.776 1.00 83.69 335 ASP A C 1
ATOM 2585 O O . ASP A 1 335 ? 26.063 5.830 -18.754 1.00 83.69 335 ASP A O 1
ATOM 2589 N N . HIS A 1 336 ? 27.487 4.902 -17.273 1.00 82.81 336 HIS A N 1
ATOM 2590 C CA . HIS A 1 336 ? 27.391 3.505 -17.691 1.00 82.81 336 HIS A CA 1
ATOM 2591 C C . HIS A 1 336 ? 27.124 2.657 -16.442 1.00 82.81 336 HIS A C 1
ATOM 2593 O O . HIS A 1 336 ? 27.706 2.925 -15.389 1.00 82.81 336 HIS A O 1
ATOM 2599 N N . THR A 1 337 ? 26.242 1.660 -16.513 1.00 84.94 337 THR A N 1
ATOM 2600 C CA . THR A 1 337 ? 25.854 0.892 -15.316 1.00 84.94 337 THR A CA 1
ATOM 2601 C C . THR A 1 337 ? 26.983 -0.019 -14.839 1.00 84.94 337 THR A C 1
ATOM 2603 O O . THR A 1 337 ? 27.350 0.031 -13.666 1.00 84.94 337 THR A O 1
ATOM 2606 N N . GLY A 1 338 ? 27.573 -0.805 -15.740 1.00 90.06 338 GLY A N 1
ATOM 2607 C CA . GLY A 1 338 ? 28.682 -1.702 -15.413 1.00 90.06 338 GLY A CA 1
ATOM 2608 C C . GLY A 1 338 ? 29.001 -2.690 -16.529 1.00 90.06 338 GLY A C 1
ATOM 2609 O O . GLY A 1 338 ? 28.158 -2.956 -17.390 1.00 90.06 338 GLY A O 1
ATOM 2610 N N . ASP A 1 339 ? 30.217 -3.227 -16.501 1.00 93.06 339 ASP A N 1
ATOM 2611 C CA . ASP A 1 339 ? 30.680 -4.268 -17.417 1.00 93.06 339 ASP A CA 1
ATOM 2612 C C . ASP A 1 339 ? 30.267 -5.649 -16.890 1.00 93.06 339 ASP A C 1
ATOM 2614 O O . ASP A 1 339 ? 30.598 -6.013 -15.765 1.00 93.06 339 ASP A O 1
ATOM 2618 N N . LEU A 1 340 ? 29.542 -6.420 -17.703 1.00 94.44 340 LEU A N 1
ATOM 2619 C CA . LEU A 1 340 ? 29.162 -7.805 -17.402 1.00 94.44 340 LEU A CA 1
ATOM 2620 C C . LEU A 1 340 ? 30.256 -8.790 -17.804 1.00 94.44 340 LEU A C 1
ATOM 2622 O O . LEU A 1 340 ? 30.481 -9.776 -17.110 1.00 94.44 340 LEU A O 1
ATOM 2626 N N . VAL A 1 341 ? 30.918 -8.537 -18.933 1.00 94.94 341 VAL A N 1
ATOM 2627 C CA . VAL A 1 341 ? 32.018 -9.361 -19.436 1.00 94.94 341 VAL A CA 1
ATOM 2628 C C . VAL A 1 341 ? 33.057 -8.457 -20.072 1.00 94.94 341 VAL A C 1
ATOM 2630 O O . VAL A 1 341 ? 32.708 -7.563 -20.842 1.00 94.94 341 VAL A O 1
ATOM 2633 N N . GLN A 1 342 ? 34.327 -8.741 -19.822 1.00 93.75 342 GLN A N 1
ATOM 2634 C CA . GLN A 1 342 ? 35.451 -8.173 -20.550 1.00 93.75 342 GLN A CA 1
ATOM 2635 C C . GLN A 1 342 ? 36.290 -9.298 -21.170 1.00 93.75 342 GLN A C 1
ATOM 2637 O O . GLN A 1 342 ? 36.598 -10.293 -20.517 1.00 93.75 342 GLN A O 1
ATOM 2642 N N . HIS A 1 343 ? 36.657 -9.148 -22.442 1.00 90.38 343 HIS A N 1
ATOM 2643 C CA . HIS A 1 343 ? 37.515 -10.094 -23.158 1.00 90.38 343 HIS A CA 1
ATOM 2644 C C . HIS A 1 343 ? 38.729 -9.355 -23.728 1.00 90.38 343 HIS A C 1
ATOM 2646 O O . HIS A 1 343 ? 38.608 -8.535 -24.641 1.00 90.38 343 HIS A O 1
ATOM 2652 N N . GLY A 1 344 ? 39.911 -9.616 -23.172 1.00 83.50 344 GLY A N 1
ATOM 2653 C CA . GLY A 1 344 ? 41.092 -8.789 -23.418 1.00 83.50 344 GLY A CA 1
ATOM 2654 C C . GLY A 1 344 ? 40.939 -7.343 -22.916 1.00 83.50 344 GLY A C 1
ATOM 2655 O O . GLY A 1 344 ? 40.253 -7.075 -21.932 1.00 83.50 344 GLY A O 1
ATOM 2656 N N . VAL A 1 345 ? 41.607 -6.395 -23.582 1.00 79.00 345 VAL A N 1
ATOM 2657 C CA . VAL A 1 345 ? 41.723 -4.995 -23.111 1.00 79.00 345 VAL A CA 1
ATOM 2658 C C . VAL A 1 345 ? 40.681 -4.035 -23.688 1.00 79.00 345 VAL A C 1
ATOM 2660 O O . VAL A 1 345 ? 40.497 -2.946 -23.159 1.00 79.00 345 VAL A O 1
ATOM 2663 N N . SER A 1 346 ? 40.018 -4.398 -24.786 1.00 80.44 346 SER A N 1
ATOM 2664 C CA . SER A 1 346 ? 39.192 -3.461 -25.562 1.00 80.44 346 SER A CA 1
ATOM 2665 C C . SER A 1 346 ? 37.751 -3.915 -25.773 1.00 80.44 346 SER A C 1
ATOM 2667 O O . SER A 1 346 ? 36.965 -3.138 -26.322 1.00 80.44 346 SER A O 1
ATOM 2669 N N . ARG A 1 347 ? 37.390 -5.140 -25.365 1.00 89.81 347 ARG A N 1
ATOM 2670 C CA . ARG A 1 347 ? 36.057 -5.699 -25.600 1.00 89.81 347 ARG A CA 1
ATOM 2671 C C . ARG A 1 347 ? 35.271 -5.850 -24.315 1.00 89.81 347 ARG A C 1
ATOM 2673 O O . ARG A 1 347 ? 35.706 -6.554 -23.406 1.00 89.81 347 ARG A O 1
ATOM 2680 N N . PHE A 1 348 ? 34.084 -5.258 -24.300 1.00 93.06 348 PHE A N 1
ATOM 2681 C CA . PHE A 1 348 ? 33.199 -5.229 -23.146 1.00 93.06 348 PHE A CA 1
ATOM 2682 C C . PHE A 1 348 ? 31.765 -5.526 -23.574 1.00 93.06 348 PHE A C 1
ATOM 2684 O O . PHE A 1 348 ? 31.249 -4.904 -24.500 1.00 93.06 348 PHE A O 1
ATOM 2691 N N . LEU A 1 349 ? 31.099 -6.435 -22.872 1.00 95.06 349 LEU A N 1
ATOM 2692 C CA . LEU A 1 349 ? 29.644 -6.498 -22.843 1.00 95.06 349 LEU A CA 1
ATOM 2693 C C . LEU A 1 349 ? 29.184 -5.804 -21.565 1.00 95.06 349 LEU A C 1
ATOM 2695 O O . LEU A 1 349 ? 29.534 -6.242 -20.472 1.00 95.06 349 LEU A O 1
ATOM 2699 N N . ARG A 1 350 ? 28.415 -4.725 -21.694 1.00 93.56 350 ARG A N 1
ATOM 2700 C CA . ARG A 1 350 ? 28.019 -3.863 -20.572 1.00 93.56 350 ARG A CA 1
ATOM 2701 C C . ARG A 1 350 ? 26.538 -3.531 -20.575 1.00 93.56 350 ARG A C 1
ATOM 2703 O O . ARG A 1 350 ? 25.857 -3.714 -21.579 1.00 93.56 350 ARG A O 1
ATOM 2710 N N . ILE A 1 351 ? 26.052 -3.022 -19.449 1.00 93.19 351 ILE A N 1
ATOM 2711 C CA . ILE A 1 351 ? 24.700 -2.470 -19.319 1.00 93.19 351 ILE A CA 1
ATOM 2712 C C . ILE A 1 351 ? 24.785 -0.950 -19.489 1.00 93.19 351 ILE A C 1
ATOM 2714 O O . ILE A 1 351 ? 25.553 -0.282 -18.788 1.00 93.19 351 ILE A O 1
ATOM 2718 N N . GLY A 1 352 ? 23.999 -0.409 -20.420 1.00 90.56 352 GLY A N 1
ATOM 2719 C CA . GLY A 1 352 ? 23.946 1.027 -20.677 1.00 90.56 352 GLY A CA 1
ATOM 2720 C C . GLY A 1 352 ? 23.443 1.819 -19.470 1.00 90.56 352 GLY A C 1
ATOM 2721 O O . GLY A 1 352 ? 22.510 1.393 -18.792 1.00 90.56 352 GLY A O 1
ATOM 2722 N N . GLY A 1 353 ? 24.042 2.977 -19.210 1.00 85.75 353 GLY A N 1
ATOM 2723 C CA . GLY A 1 353 ? 23.675 3.879 -18.119 1.00 85.75 353 GLY A CA 1
ATOM 2724 C C . GLY A 1 353 ? 23.056 5.184 -18.616 1.00 85.75 353 GLY A C 1
ATOM 2725 O O . GLY A 1 353 ? 22.498 5.260 -19.710 1.00 85.75 353 GLY A O 1
ATOM 2726 N N . LYS A 1 354 ? 23.127 6.231 -17.795 1.00 86.06 354 LYS A N 1
ATOM 2727 C CA . LYS A 1 354 ? 22.537 7.551 -18.058 1.00 86.06 354 LYS A CA 1
ATOM 2728 C C . LYS A 1 354 ? 23.070 8.208 -19.336 1.00 86.06 354 LYS A C 1
ATOM 2730 O O . LYS A 1 354 ? 22.304 8.853 -20.049 1.00 86.06 354 LYS A O 1
ATOM 2735 N N . ALA A 1 355 ? 24.362 8.059 -19.620 1.00 83.62 355 ALA A N 1
ATOM 2736 C CA . ALA A 1 355 ? 25.004 8.684 -20.775 1.00 83.62 355 ALA A CA 1
ATOM 2737 C C . ALA A 1 355 ? 24.693 7.955 -22.090 1.00 83.62 355 ALA A C 1
ATOM 2739 O O . ALA A 1 355 ? 24.902 8.518 -23.161 1.00 83.62 355 ALA A O 1
ATOM 2740 N N . ASP A 1 356 ? 24.152 6.736 -22.018 1.00 79.38 356 ASP A N 1
ATOM 2741 C CA . ASP A 1 356 ? 23.780 5.941 -23.191 1.00 79.38 356 ASP A CA 1
ATOM 2742 C C . ASP A 1 356 ? 22.350 6.231 -23.686 1.00 79.38 356 ASP A C 1
ATOM 2744 O O . ASP A 1 356 ? 21.869 5.575 -24.611 1.00 79.38 356 ASP A O 1
ATOM 2748 N N . GLY A 1 357 ? 21.659 7.207 -23.082 1.00 80.50 357 GLY A N 1
ATOM 2749 C CA . GLY A 1 357 ? 20.368 7.722 -23.544 1.00 80.50 357 GLY A CA 1
ATOM 2750 C C . GLY A 1 357 ? 19.317 6.625 -23.709 1.00 80.50 357 GLY A C 1
ATOM 2751 O O . GLY A 1 357 ? 18.964 5.927 -22.760 1.00 80.50 357 GLY A O 1
ATOM 2752 N N . GLU A 1 358 ? 18.832 6.438 -24.932 1.00 68.62 358 GLU A N 1
ATOM 2753 C CA . GLU A 1 358 ? 17.852 5.402 -25.269 1.00 68.62 358 GLU A CA 1
ATOM 2754 C C . GLU A 1 358 ? 18.369 3.976 -25.120 1.00 68.62 358 GLU A C 1
ATOM 2756 O O . GLU A 1 358 ? 17.562 3.057 -25.121 1.00 68.62 358 GLU A O 1
ATOM 2761 N N . SER A 1 359 ? 19.677 3.761 -24.974 1.00 77.75 359 SER A N 1
ATOM 2762 C CA . SER A 1 359 ? 20.269 2.455 -24.658 1.00 77.75 359 SER A CA 1
ATOM 2763 C C . SER A 1 359 ? 20.488 2.262 -23.153 1.00 77.75 359 SER A C 1
ATOM 2765 O O . SER A 1 359 ? 20.974 1.217 -22.725 1.00 77.75 359 SER A O 1
ATOM 2767 N N . SER A 1 360 ? 20.071 3.226 -22.322 1.00 86.62 360 SER A N 1
ATOM 2768 C CA . SER A 1 360 ? 20.104 3.108 -20.862 1.00 86.62 360 SER A CA 1
ATOM 2769 C C . SER A 1 360 ? 19.298 1.894 -20.392 1.00 86.62 360 SER A C 1
ATOM 2771 O O . SER A 1 360 ? 18.106 1.781 -20.673 1.00 86.62 360 SER A O 1
ATOM 2773 N N . GLY A 1 361 ? 19.918 0.969 -19.664 1.00 87.88 361 GLY A N 1
ATOM 2774 C CA . GLY A 1 361 ? 19.320 -0.299 -19.237 1.00 87.88 361 GLY A CA 1
ATOM 2775 C C . GLY A 1 361 ? 19.254 -1.377 -20.320 1.00 87.88 361 GLY A C 1
ATOM 2776 O O . GLY A 1 361 ? 18.545 -2.356 -20.131 1.00 87.88 361 GLY A O 1
ATOM 2777 N N . SER A 1 362 ? 19.949 -1.217 -21.446 1.00 92.19 362 SER A N 1
ATOM 2778 C CA . SER A 1 362 ? 20.060 -2.233 -22.504 1.00 92.19 362 SER A CA 1
ATOM 2779 C C . SER A 1 362 ? 21.490 -2.774 -22.584 1.00 92.19 362 SER A C 1
ATOM 2781 O O . SER A 1 362 ? 22.426 -2.126 -22.109 1.00 92.19 362 SER A O 1
ATOM 2783 N N . LEU A 1 363 ? 21.676 -3.968 -23.159 1.00 94.25 363 LEU A N 1
ATOM 2784 C CA . LEU A 1 363 ? 23.019 -4.510 -23.391 1.00 94.25 363 LEU A CA 1
ATOM 2785 C C . LEU A 1 363 ? 23.751 -3.676 -24.446 1.00 94.25 363 LEU A C 1
ATOM 2787 O O . LEU A 1 363 ? 23.176 -3.333 -25.473 1.00 94.25 363 LEU A O 1
ATOM 2791 N N . ILE A 1 364 ? 25.023 -3.377 -24.216 1.00 94.31 364 ILE A N 1
ATOM 2792 C CA . ILE A 1 364 ? 25.896 -2.691 -25.166 1.00 94.31 364 ILE A CA 1
ATOM 2793 C C . ILE A 1 364 ? 27.153 -3.533 -25.325 1.00 94.31 364 ILE A C 1
ATOM 2795 O O . ILE A 1 364 ? 27.855 -3.803 -24.351 1.00 94.31 364 ILE A O 1
ATOM 2799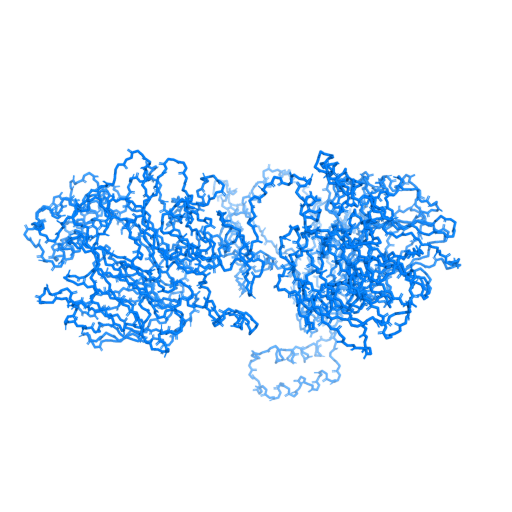 N N . LEU A 1 365 ? 27.444 -3.934 -26.556 1.00 94.81 365 LEU A N 1
ATOM 2800 C CA . LEU A 1 365 ? 28.729 -4.512 -26.910 1.00 94.81 365 LEU A CA 1
ATOM 2801 C C . LEU A 1 365 ? 29.657 -3.390 -27.367 1.00 94.81 365 LEU A C 1
ATOM 2803 O O . LEU A 1 365 ? 29.354 -2.676 -28.320 1.00 94.81 365 LEU A O 1
ATOM 2807 N N . GLN A 1 366 ? 30.801 -3.262 -26.715 1.00 91.75 366 GLN A N 1
ATOM 2808 C CA . GLN A 1 366 ? 31.868 -2.356 -27.105 1.00 91.75 366 GLN A CA 1
ATOM 2809 C C . GLN A 1 366 ? 33.092 -3.162 -27.552 1.00 91.75 366 GLN A C 1
ATOM 2811 O O . GLN A 1 366 ? 33.504 -4.082 -26.852 1.00 91.75 366 GLN A O 1
ATOM 2816 N N . ASP A 1 367 ? 33.674 -2.807 -28.699 1.00 89.69 367 ASP A N 1
ATOM 2817 C CA . ASP A 1 367 ? 34.927 -3.367 -29.228 1.00 89.69 367 ASP A CA 1
ATOM 2818 C C . ASP A 1 367 ? 35.810 -2.199 -29.702 1.00 89.69 367 ASP A C 1
ATOM 2820 O O . ASP A 1 367 ? 35.560 -1.574 -30.738 1.00 89.69 367 ASP A O 1
ATOM 2824 N N . GLY A 1 368 ? 36.798 -1.828 -28.884 1.00 86.25 368 GLY A N 1
ATOM 2825 C CA . GLY A 1 368 ? 37.560 -0.589 -29.060 1.00 86.25 368 GLY A CA 1
ATOM 2826 C C . GLY A 1 368 ? 36.673 0.650 -28.893 1.00 86.25 368 GLY A C 1
ATOM 2827 O O . GLY A 1 368 ? 36.006 0.815 -27.869 1.00 86.25 368 GLY A O 1
ATOM 2828 N N . GLU A 1 369 ? 36.661 1.524 -29.902 1.00 83.62 369 GLU A N 1
ATOM 2829 C CA . GLU A 1 369 ? 35.799 2.718 -29.946 1.00 83.62 369 GLU A CA 1
ATOM 2830 C C . GLU A 1 369 ? 34.383 2.422 -30.468 1.00 83.62 369 GLU A C 1
ATOM 2832 O O . GLU A 1 369 ? 33.471 3.233 -30.294 1.00 83.62 369 GLU A O 1
ATOM 2837 N N . LYS A 1 370 ? 34.170 1.263 -31.106 1.00 89.12 370 LYS A N 1
ATOM 2838 C CA . LYS A 1 370 ? 32.873 0.903 -31.688 1.00 89.12 370 LYS A CA 1
ATOM 2839 C C . LYS A 1 370 ? 31.933 0.395 -30.602 1.00 89.12 370 LYS A C 1
ATOM 2841 O O . LYS A 1 370 ? 32.326 -0.414 -29.764 1.00 89.12 370 LYS A O 1
ATOM 2846 N N . ARG A 1 371 ? 30.676 0.840 -30.650 1.00 90.75 371 ARG A N 1
ATOM 2847 C CA . ARG A 1 371 ? 29.602 0.415 -29.744 1.00 90.75 371 ARG A CA 1
ATOM 2848 C C . ARG A 1 371 ? 28.400 -0.068 -30.544 1.00 90.75 371 ARG A C 1
ATOM 2850 O O . ARG A 1 371 ? 28.001 0.574 -31.513 1.00 90.75 371 ARG A O 1
ATOM 2857 N N . PHE A 1 372 ? 27.825 -1.178 -30.107 1.00 93.06 372 PHE A N 1
ATOM 2858 C CA . PHE A 1 372 ? 26.653 -1.811 -30.693 1.00 93.06 372 PHE A CA 1
ATOM 2859 C C . PHE A 1 372 ? 25.605 -1.997 -29.603 1.00 93.06 372 PHE A C 1
ATOM 2861 O O . PHE A 1 372 ? 25.899 -2.534 -28.534 1.00 93.06 372 PHE A O 1
ATOM 2868 N N . PHE A 1 373 ? 24.393 -1.526 -29.866 1.00 90.44 373 PHE A N 1
ATOM 2869 C CA . PHE A 1 373 ? 23.373 -1.335 -28.843 1.00 90.44 373 PHE A CA 1
ATOM 2870 C C . PHE A 1 373 ? 22.252 -2.360 -28.986 1.00 90.44 373 PHE A C 1
ATOM 2872 O O . PHE A 1 373 ? 21.697 -2.549 -30.070 1.00 90.44 373 PHE A O 1
ATOM 2879 N N . GLY A 1 374 ? 21.914 -3.001 -27.875 1.00 84.19 374 GLY A N 1
ATOM 2880 C CA . GLY A 1 374 ? 20.690 -3.763 -27.707 1.00 84.19 374 GLY A CA 1
ATOM 2881 C C . GLY A 1 374 ? 19.474 -2.843 -27.584 1.00 84.19 374 GLY A C 1
ATOM 2882 O O . GLY A 1 374 ? 19.582 -1.649 -27.310 1.00 84.19 374 GLY A O 1
ATOM 2883 N N . LYS A 1 375 ? 18.296 -3.420 -27.785 1.00 79.06 375 LYS A N 1
ATOM 2884 C CA . LYS A 1 375 ? 16.982 -2.768 -27.787 1.00 79.06 375 LYS A CA 1
ATOM 2885 C C . LYS A 1 375 ? 16.136 -3.136 -26.566 1.00 79.06 375 LYS A C 1
ATOM 2887 O O . LYS A 1 375 ? 15.222 -2.402 -26.200 1.00 79.06 375 LYS A O 1
ATOM 2892 N N . THR A 1 376 ? 16.411 -4.273 -25.941 1.00 83.75 376 THR A N 1
ATOM 2893 C CA . THR A 1 376 ? 15.672 -4.791 -24.793 1.00 83.75 376 THR A CA 1
ATOM 2894 C C . THR A 1 376 ? 16.087 -4.023 -23.545 1.00 83.75 376 THR A C 1
ATOM 2896 O O . THR A 1 376 ? 17.276 -3.860 -23.262 1.00 83.75 376 THR A O 1
ATOM 2899 N N . LYS A 1 377 ? 15.103 -3.521 -22.797 1.00 85.12 377 LYS A N 1
ATOM 2900 C CA . LYS A 1 377 ? 15.321 -2.973 -21.457 1.00 85.12 377 LYS A CA 1
ATOM 2901 C C . LYS A 1 377 ? 15.369 -4.120 -20.468 1.00 85.12 377 LYS A C 1
ATOM 2903 O O . LYS A 1 377 ? 14.388 -4.839 -20.316 1.00 85.12 377 LYS A O 1
ATOM 2908 N N . LEU A 1 378 ? 16.521 -4.280 -19.838 1.00 85.81 378 LEU A N 1
ATOM 2909 C CA . LEU A 1 378 ? 16.749 -5.257 -18.790 1.00 85.81 378 LEU A CA 1
ATOM 2910 C C . LEU A 1 378 ? 15.989 -4.810 -17.546 1.00 85.81 378 LEU A C 1
ATOM 2912 O O . LEU A 1 378 ? 16.113 -3.659 -17.111 1.00 85.81 378 LEU A O 1
ATOM 2916 N N . ALA A 1 379 ? 15.191 -5.712 -16.990 1.00 80.94 379 ALA A N 1
ATOM 2917 C CA . ALA A 1 379 ? 14.459 -5.435 -15.773 1.00 80.94 379 ALA A CA 1
ATOM 2918 C C . ALA A 1 379 ? 15.434 -5.399 -14.590 1.00 80.94 379 ALA A C 1
ATOM 2920 O O . ALA A 1 379 ? 16.381 -6.182 -14.484 1.00 80.94 379 ALA A O 1
ATOM 2921 N N . LEU A 1 380 ? 15.227 -4.433 -13.696 1.00 82.81 380 LEU A N 1
ATOM 2922 C CA . LEU A 1 380 ? 16.016 -4.345 -12.478 1.00 82.81 380 LEU A CA 1
ATOM 2923 C C . LEU A 1 380 ? 15.571 -5.453 -11.523 1.00 82.81 380 LEU A C 1
ATOM 2925 O O . LEU A 1 380 ? 14.374 -5.652 -11.333 1.00 82.81 380 LEU A O 1
ATOM 2929 N N . LYS A 1 381 ? 16.531 -6.106 -10.869 1.00 84.88 381 LYS A N 1
ATOM 2930 C CA . LYS A 1 381 ? 16.299 -7.218 -9.944 1.00 84.88 381 LYS A CA 1
ATOM 2931 C C . LYS A 1 381 ? 15.668 -8.472 -10.572 1.00 84.88 381 LYS A C 1
ATOM 2933 O O . LYS A 1 381 ? 15.102 -9.285 -9.841 1.00 84.88 381 LYS A O 1
ATOM 2938 N N . GLU A 1 382 ? 15.834 -8.683 -11.875 1.00 88.06 382 GLU A N 1
ATOM 2939 C CA . GLU A 1 382 ? 15.431 -9.919 -12.556 1.00 88.06 382 GLU A CA 1
ATOM 2940 C C . GLU A 1 382 ? 16.636 -10.659 -13.153 1.00 88.06 382 GLU A C 1
ATOM 2942 O O . GLU A 1 382 ? 17.688 -10.067 -13.412 1.00 88.06 382 GLU A O 1
ATOM 2947 N N . TRP A 1 383 ? 16.482 -11.975 -13.322 1.00 91.75 383 TRP A N 1
ATOM 2948 C CA . TRP A 1 383 ? 17.469 -12.842 -13.961 1.00 91.75 383 TRP A CA 1
ATOM 2949 C C . TRP A 1 383 ? 17.288 -12.839 -15.476 1.00 91.75 383 TRP A C 1
ATOM 2951 O O . TRP A 1 383 ? 16.188 -13.059 -15.975 1.00 91.75 383 TRP A O 1
ATOM 2961 N N . HIS A 1 384 ? 18.395 -12.668 -16.188 1.00 93.44 384 HIS A N 1
ATOM 2962 C CA . HIS A 1 384 ? 18.478 -12.704 -17.638 1.00 93.44 384 HIS A CA 1
ATOM 2963 C C . HIS A 1 384 ? 19.539 -13.711 -18.081 1.00 93.44 384 HIS A C 1
ATOM 2965 O O . HIS A 1 384 ? 20.576 -13.864 -17.435 1.00 93.44 384 HIS A O 1
ATOM 2971 N N . HIS A 1 385 ? 19.305 -14.376 -19.204 1.00 95.88 385 HIS A N 1
ATOM 2972 C CA . HIS A 1 385 ? 20.235 -15.336 -19.788 1.00 95.88 385 HIS A CA 1
ATOM 2973 C C . HIS A 1 385 ? 20.868 -14.770 -21.051 1.00 95.88 385 HIS A C 1
ATOM 2975 O O . HIS A 1 385 ? 20.162 -14.348 -21.968 1.00 95.88 385 HIS A O 1
ATOM 2981 N N . VAL A 1 386 ? 22.192 -14.805 -21.138 1.00 97.31 386 VAL A N 1
ATOM 2982 C CA . VAL A 1 386 ? 22.944 -14.265 -22.270 1.00 97.31 386 VAL A CA 1
ATOM 2983 C C . VAL A 1 386 ? 23.777 -15.356 -22.915 1.00 97.31 386 VAL A C 1
ATOM 2985 O O . VAL A 1 386 ? 24.517 -16.065 -22.240 1.00 97.31 386 VAL A O 1
ATOM 2988 N N . VAL A 1 387 ? 23.708 -15.434 -24.244 1.00 97.75 387 VAL A N 1
ATOM 2989 C CA . VAL A 1 387 ? 24.622 -16.228 -25.069 1.00 97.75 387 VAL A CA 1
ATOM 2990 C C . VAL A 1 387 ? 25.342 -15.290 -26.027 1.00 97.75 387 VAL A C 1
ATOM 2992 O O . VAL A 1 387 ? 24.744 -14.793 -26.977 1.00 97.75 387 VAL A O 1
ATOM 2995 N N . MET A 1 388 ? 26.630 -15.055 -25.801 1.00 95.81 388 MET A N 1
ATOM 2996 C CA . MET A 1 388 ? 27.506 -14.341 -26.724 1.00 95.81 388 MET A CA 1
ATOM 2997 C C . MET A 1 388 ? 28.248 -15.361 -27.587 1.00 95.81 388 MET A C 1
ATOM 2999 O O . MET A 1 388 ? 29.079 -16.107 -27.079 1.00 95.81 388 MET A O 1
ATOM 3003 N N . SER A 1 389 ? 27.942 -15.413 -28.881 1.00 94.12 389 SER A N 1
ATOM 3004 C CA . SER A 1 389 ? 28.458 -16.404 -29.828 1.00 94.12 389 SER A CA 1
ATOM 3005 C C . SER A 1 389 ? 29.148 -15.729 -31.009 1.00 94.12 389 SER A C 1
ATOM 3007 O O . SER A 1 389 ? 28.550 -14.881 -31.666 1.00 94.12 389 SER A O 1
ATOM 3009 N N . GLN A 1 390 ? 30.397 -16.099 -31.278 1.00 89.56 390 GLN A N 1
ATOM 3010 C CA . GLN A 1 390 ? 31.214 -15.564 -32.359 1.00 89.56 390 GLN A CA 1
ATOM 3011 C C . GLN A 1 390 ? 31.295 -16.550 -33.529 1.00 89.56 390 GLN A C 1
ATOM 3013 O O . GLN A 1 390 ? 31.856 -17.642 -33.409 1.00 89.56 390 GLN A O 1
ATOM 3018 N N . GLU A 1 391 ? 30.797 -16.118 -34.681 1.00 83.69 391 GLU A N 1
ATOM 3019 C CA . GLU A 1 391 ? 30.837 -16.819 -35.959 1.00 83.69 391 GLU A CA 1
ATOM 3020 C C . GLU A 1 391 ? 31.676 -15.988 -36.938 1.00 83.69 391 GLU A C 1
ATOM 3022 O O . GLU A 1 391 ? 31.316 -14.867 -37.276 1.00 83.69 391 GLU A O 1
ATOM 3027 N N . GLU A 1 392 ? 32.825 -16.520 -37.364 1.00 79.88 392 GLU A N 1
ATOM 3028 C CA . GLU A 1 392 ? 33.783 -15.798 -38.219 1.00 79.88 392 GLU A CA 1
ATOM 3029 C C . GLU A 1 392 ? 34.201 -14.434 -37.618 1.00 79.88 392 GLU A C 1
ATOM 3031 O O . GLU A 1 392 ? 34.730 -14.387 -36.499 1.00 79.88 392 GLU A O 1
ATOM 3036 N N . GLU A 1 393 ? 33.988 -13.342 -38.358 1.00 82.06 393 GLU A N 1
ATOM 3037 C CA . GLU A 1 393 ? 34.242 -11.959 -37.938 1.00 82.06 393 GLU A CA 1
ATOM 3038 C C . GLU A 1 393 ? 33.007 -11.295 -37.307 1.00 82.06 393 GLU A C 1
ATOM 3040 O O . GLU A 1 393 ? 33.012 -10.090 -37.089 1.00 82.06 393 GLU A O 1
ATOM 3045 N N . GLU A 1 394 ? 31.943 -12.038 -36.995 1.00 88.69 394 GLU A N 1
ATOM 3046 C CA . GLU A 1 394 ? 30.717 -11.508 -36.394 1.00 88.69 394 GLU A CA 1
ATOM 3047 C C . GLU A 1 394 ? 30.470 -12.102 -35.001 1.00 88.69 394 GLU A C 1
ATOM 3049 O O . GLU A 1 394 ? 30.681 -13.289 -34.754 1.00 88.69 394 GLU A O 1
ATOM 3054 N N . VAL A 1 395 ? 29.973 -11.287 -34.071 1.00 90.94 395 VAL A N 1
ATOM 3055 C CA . VAL A 1 395 ? 29.404 -11.759 -32.806 1.00 90.94 395 VAL A CA 1
ATOM 3056 C C . VAL A 1 395 ? 27.921 -11.484 -32.733 1.00 90.94 395 VAL A C 1
ATOM 3058 O O . VAL A 1 395 ? 27.437 -10.407 -33.083 1.00 90.94 395 VAL A O 1
ATOM 3061 N N . LYS A 1 396 ? 27.213 -12.480 -32.217 1.00 94.50 396 LYS A N 1
ATOM 3062 C CA . LYS A 1 396 ? 25.780 -12.473 -31.975 1.00 94.50 396 LYS A CA 1
ATOM 3063 C C . LYS A 1 396 ? 25.546 -12.653 -30.486 1.00 94.50 396 LYS A C 1
ATOM 3065 O O . LYS A 1 396 ? 26.029 -13.611 -29.885 1.00 94.50 396 LYS A O 1
ATOM 3070 N N . ILE A 1 397 ? 24.804 -11.729 -29.895 1.00 96.19 397 ILE A N 1
ATOM 3071 C CA . ILE A 1 397 ? 24.389 -11.786 -28.496 1.00 96.19 397 ILE A CA 1
ATOM 3072 C C . ILE A 1 397 ? 22.916 -12.146 -28.475 1.00 96.19 397 ILE A C 1
ATOM 3074 O O . ILE A 1 397 ? 22.090 -11.364 -28.929 1.00 96.19 397 ILE A O 1
ATOM 3078 N N . TYR A 1 398 ? 22.574 -13.314 -27.956 1.00 95.19 398 TYR A N 1
ATOM 3079 C CA . TYR A 1 398 ? 21.198 -13.735 -27.723 1.00 95.19 398 TYR A CA 1
ATOM 3080 C C . TYR A 1 398 ? 20.850 -13.488 -26.258 1.00 95.19 398 TYR A C 1
ATOM 3082 O O . TYR A 1 398 ? 21.676 -13.720 -25.378 1.00 95.19 398 TYR A O 1
ATOM 3090 N N . LEU A 1 399 ? 19.632 -13.018 -26.009 1.00 94.31 399 LEU A N 1
ATOM 3091 C CA . LEU A 1 399 ? 19.125 -12.715 -24.674 1.00 94.31 399 LEU A CA 1
ATOM 3092 C C . LEU A 1 399 ? 17.833 -13.509 -24.461 1.00 94.31 399 LEU A C 1
ATOM 3094 O O . LEU A 1 399 ? 17.009 -13.602 -25.372 1.00 94.31 399 LEU A O 1
ATOM 3098 N N . ASP A 1 400 ? 17.702 -14.113 -23.285 1.00 91.94 400 ASP A N 1
ATOM 3099 C CA . ASP A 1 400 ? 16.513 -14.803 -22.774 1.00 91.94 400 ASP A CA 1
ATOM 3100 C C . ASP A 1 400 ? 15.930 -15.866 -23.720 1.00 91.94 400 ASP A C 1
ATOM 3102 O O . ASP A 1 400 ? 14.722 -16.022 -23.873 1.00 91.94 400 ASP A O 1
ATOM 3106 N N . GLY A 1 401 ? 16.806 -16.605 -24.407 1.00 88.44 401 GLY A N 1
ATOM 3107 C CA . GLY A 1 401 ? 16.407 -17.718 -25.277 1.00 88.44 401 GLY A CA 1
ATOM 3108 C C . GLY A 1 401 ? 15.768 -17.308 -26.602 1.00 88.44 401 GLY A C 1
ATOM 3109 O O . GLY A 1 401 ? 15.295 -18.163 -27.353 1.00 88.44 401 GLY A O 1
ATOM 3110 N N . HIS A 1 402 ? 15.760 -16.018 -26.930 1.00 87.25 402 HIS A N 1
ATOM 3111 C CA . HIS A 1 402 ? 15.247 -15.552 -28.206 1.00 87.25 402 HIS A CA 1
ATOM 3112 C C . HIS A 1 402 ? 16.212 -15.867 -29.355 1.00 87.25 402 HIS A C 1
ATOM 3114 O O . HIS A 1 402 ? 17.387 -15.514 -29.316 1.00 87.25 402 HIS A O 1
ATOM 3120 N N . ILE A 1 403 ? 15.681 -16.457 -30.431 1.00 86.06 403 ILE A N 1
ATOM 3121 C CA . ILE A 1 403 ? 16.452 -16.826 -31.634 1.00 86.06 403 ILE A CA 1
ATOM 3122 C C . ILE A 1 403 ? 16.952 -15.619 -32.446 1.00 86.06 403 ILE A C 1
ATOM 3124 O O . ILE A 1 403 ? 17.830 -15.768 -33.287 1.00 86.06 403 ILE A O 1
ATOM 3128 N N . ILE A 1 404 ? 16.382 -14.430 -32.240 1.00 85.06 404 ILE A N 1
ATOM 3129 C CA . ILE A 1 404 ? 16.859 -13.201 -32.885 1.00 85.06 404 ILE A CA 1
ATOM 3130 C C . ILE A 1 404 ? 17.876 -12.555 -31.938 1.00 85.06 404 ILE A C 1
ATOM 3132 O O . ILE A 1 404 ? 17.495 -12.246 -30.796 1.00 85.06 404 ILE A O 1
ATOM 3136 N N . PRO A 1 405 ? 19.131 -12.345 -32.384 1.00 88.38 405 PRO A N 1
ATOM 3137 C CA . PRO A 1 405 ? 20.149 -11.744 -31.542 1.00 88.38 405 PRO A CA 1
ATOM 3138 C C . PRO A 1 405 ? 19.741 -10.322 -31.143 1.00 88.38 405 PRO A C 1
ATOM 3140 O O . PRO A 1 405 ? 19.216 -9.548 -31.939 1.00 88.38 405 PRO A O 1
ATOM 3143 N N . GLU A 1 406 ? 19.978 -10.009 -29.875 1.00 88.81 406 GLU A N 1
ATOM 3144 C CA . GLU A 1 406 ? 19.888 -8.678 -29.282 1.00 88.81 406 GLU A CA 1
ATOM 3145 C C . GLU A 1 406 ? 20.881 -7.706 -29.928 1.00 88.81 406 GLU A C 1
ATOM 3147 O O . GLU A 1 406 ? 20.541 -6.560 -30.204 1.00 88.81 406 GLU A O 1
ATOM 3152 N N . VAL A 1 407 ? 22.097 -8.191 -30.192 1.00 91.75 407 VAL A N 1
ATOM 3153 C CA . VAL A 1 407 ? 23.173 -7.458 -30.863 1.00 91.75 407 VAL A CA 1
ATOM 3154 C C . VAL A 1 407 ? 23.821 -8.385 -31.886 1.00 91.75 407 VAL A C 1
ATOM 3156 O O . VAL A 1 407 ? 24.161 -9.518 -31.550 1.00 91.75 407 VAL A O 1
ATOM 3159 N N . SER A 1 408 ? 24.002 -7.898 -33.113 1.00 92.06 408 SER A N 1
ATOM 3160 C CA . SER A 1 408 ? 24.809 -8.536 -34.162 1.00 92.06 408 SER A CA 1
ATOM 3161 C C . SER A 1 408 ? 25.837 -7.516 -34.624 1.00 92.06 408 SER A C 1
ATOM 3163 O O . SER A 1 408 ? 25.458 -6.397 -34.984 1.00 92.06 408 SER A O 1
ATOM 3165 N N . ALA A 1 409 ? 27.120 -7.849 -34.538 1.00 89.88 409 ALA A N 1
ATOM 3166 C CA . ALA A 1 409 ? 28.183 -6.876 -34.744 1.00 89.88 409 ALA A CA 1
ATOM 3167 C C . ALA A 1 409 ? 29.452 -7.509 -35.323 1.00 89.88 409 ALA A C 1
ATOM 3169 O O . ALA A 1 409 ? 29.851 -8.579 -34.861 1.00 89.88 409 ALA A O 1
ATOM 3170 N N . PRO A 1 410 ? 30.141 -6.837 -36.265 1.00 87.50 410 PRO A N 1
ATOM 3171 C CA . PRO A 1 410 ? 31.476 -7.248 -36.666 1.00 87.50 410 PRO A CA 1
ATOM 3172 C C . PRO A 1 410 ? 32.455 -7.059 -35.498 1.00 87.50 410 PRO A C 1
ATOM 3174 O O . PRO A 1 410 ? 32.456 -6.015 -34.840 1.00 87.50 410 PRO A O 1
ATOM 3177 N N . LEU A 1 411 ? 33.298 -8.058 -35.256 1.00 77.00 411 LEU A N 1
ATOM 3178 C CA . LEU A 1 411 ? 34.347 -8.051 -34.246 1.00 77.00 411 LEU A CA 1
ATOM 3179 C C . LEU A 1 411 ? 35.725 -7.924 -34.873 1.00 77.00 411 LEU A C 1
ATOM 3181 O O . LEU A 1 411 ? 36.060 -8.591 -35.849 1.00 77.00 411 LEU A O 1
ATOM 3185 N N . THR A 1 412 ? 36.577 -7.155 -34.208 1.00 76.62 412 THR A N 1
ATOM 3186 C CA . THR A 1 412 ? 38.011 -7.173 -34.481 1.00 76.62 412 THR A CA 1
ATOM 3187 C C . THR A 1 412 ? 38.605 -8.497 -33.973 1.00 76.62 412 THR A C 1
ATOM 3189 O O . THR A 1 412 ? 38.248 -8.941 -32.874 1.00 76.62 412 THR A O 1
ATOM 3192 N N . PRO A 1 413 ? 39.513 -9.167 -34.703 1.00 69.38 413 PRO A N 1
ATOM 3193 C CA . PRO A 1 413 ? 40.226 -10.323 -34.168 1.00 69.38 413 PRO A CA 1
ATOM 3194 C C . PRO A 1 413 ? 40.943 -9.965 -32.858 1.00 69.38 413 PRO A C 1
ATOM 3196 O O . PRO A 1 413 ? 41.622 -8.944 -32.774 1.00 69.38 413 PRO A O 1
ATOM 3199 N N . SER A 1 414 ? 40.772 -10.792 -31.827 1.00 67.31 414 SER A N 1
ATOM 3200 C CA . SER A 1 414 ? 41.480 -10.660 -30.549 1.00 67.31 414 SER A CA 1
ATOM 3201 C C . SER A 1 414 ? 42.247 -11.949 -30.293 1.00 67.31 414 SER A C 1
ATOM 3203 O O . SER A 1 414 ? 41.662 -13.029 -30.357 1.00 67.31 414 SER A O 1
ATOM 3205 N N . GLU A 1 415 ? 43.544 -11.833 -30.009 1.00 69.00 415 GLU A N 1
ATOM 3206 C CA . GLU A 1 415 ? 44.396 -12.959 -29.596 1.00 69.00 415 GLU A CA 1
ATOM 3207 C C . GLU A 1 415 ? 44.323 -13.223 -28.084 1.00 69.00 415 GLU A C 1
ATOM 3209 O O . GLU A 1 415 ? 44.979 -14.130 -27.577 1.00 69.00 415 GLU A O 1
ATOM 3214 N N . SER A 1 416 ? 43.543 -12.429 -27.341 1.00 79.38 416 SER A N 1
ATOM 3215 C CA . SER A 1 416 ? 43.407 -12.622 -25.901 1.00 79.38 416 SER A CA 1
ATOM 3216 C C . SER A 1 416 ? 42.644 -13.910 -25.603 1.00 79.38 416 SER A C 1
ATOM 3218 O O . SER A 1 416 ? 41.594 -14.175 -26.180 1.00 79.38 416 SER A O 1
ATOM 3220 N N . GLU A 1 417 ? 43.177 -14.698 -24.675 1.00 86.88 417 GLU A N 1
ATOM 3221 C CA . GLU A 1 417 ? 42.526 -15.892 -24.126 1.00 86.88 417 GLU A CA 1
ATOM 3222 C C . GLU A 1 417 ? 41.937 -15.622 -22.727 1.00 86.88 417 GLU A C 1
ATOM 3224 O O . GLU A 1 417 ? 41.403 -16.534 -22.086 1.00 86.88 417 GLU A O 1
ATOM 3229 N N . GLN A 1 418 ? 42.056 -14.376 -22.249 1.00 92.00 418 GLN A N 1
ATOM 3230 C CA . GLN A 1 418 ? 41.654 -13.944 -20.917 1.00 92.00 418 GLN A CA 1
ATOM 3231 C C . GLN A 1 418 ? 40.237 -13.378 -20.924 1.00 92.00 418 GLN A C 1
ATOM 3233 O O . GLN A 1 418 ? 39.922 -12.421 -21.639 1.00 92.00 418 GLN A O 1
ATOM 3238 N N . TRP A 1 419 ? 39.410 -13.948 -20.057 1.00 94.19 419 TRP A N 1
ATOM 3239 C CA . TRP A 1 419 ? 38.043 -13.526 -19.810 1.00 94.19 419 TRP A CA 1
ATOM 3240 C C . TRP A 1 419 ? 37.918 -12.976 -18.400 1.00 94.19 419 TRP A C 1
ATOM 3242 O O . TRP A 1 419 ? 38.418 -13.566 -17.441 1.00 94.19 419 TRP A O 1
ATOM 3252 N N . HIS A 1 420 ? 37.187 -11.876 -18.285 1.00 95.31 420 HIS A N 1
ATOM 3253 C CA . HIS A 1 420 ? 36.700 -11.358 -17.025 1.00 95.31 420 HIS A CA 1
ATOM 3254 C C . HIS A 1 420 ? 35.170 -11.397 -17.024 1.00 95.31 420 HIS A C 1
ATOM 3256 O O . HIS A 1 420 ? 34.539 -10.916 -17.964 1.00 95.31 420 HIS A O 1
ATOM 3262 N N . LEU A 1 421 ? 34.576 -11.980 -15.985 1.00 94.75 421 LEU A N 1
ATOM 3263 C CA . LEU A 1 421 ? 33.160 -11.808 -15.664 1.00 94.75 421 LEU A CA 1
ATOM 3264 C C . LEU A 1 421 ? 33.056 -10.657 -14.666 1.00 94.75 421 LEU A C 1
ATOM 3266 O O . LEU A 1 421 ? 33.662 -10.716 -13.596 1.00 94.75 421 LEU A O 1
ATOM 3270 N N . GLY A 1 422 ? 32.340 -9.602 -15.029 1.00 90.50 422 GLY A N 1
ATOM 3271 C CA . GLY A 1 422 ? 32.651 -8.252 -14.570 1.00 90.50 422 GLY A CA 1
ATOM 3272 C C . GLY A 1 422 ? 33.676 -7.578 -15.493 1.00 90.50 422 GLY A C 1
ATOM 3273 O O . GLY A 1 422 ? 34.178 -8.181 -16.443 1.00 90.50 422 GLY A O 1
ATOM 3274 N N . GLY A 1 423 ? 34.030 -6.329 -15.211 1.00 85.31 423 GLY A N 1
ATOM 3275 C CA . GLY A 1 423 ? 35.054 -5.611 -15.970 1.00 85.31 423 GLY A CA 1
ATOM 3276 C C . GLY A 1 423 ? 35.628 -4.433 -15.200 1.00 85.31 423 GLY A C 1
ATOM 3277 O O . GLY A 1 423 ? 35.462 -4.337 -13.984 1.00 85.31 423 GLY A O 1
ATOM 3278 N N . GLU A 1 424 ? 36.335 -3.554 -15.907 1.00 83.56 424 GLU A N 1
ATOM 3279 C CA . GLU A 1 424 ? 36.938 -2.352 -15.318 1.00 83.56 424 GLU A CA 1
ATOM 3280 C C . GLU A 1 424 ? 35.903 -1.436 -14.677 1.00 83.56 424 GLU A C 1
ATOM 3282 O O . GLU A 1 424 ? 36.170 -0.867 -13.617 1.00 83.56 424 GLU A O 1
ATOM 3287 N N . LEU A 1 425 ? 34.723 -1.307 -15.294 1.00 88.75 425 LEU A N 1
ATOM 3288 C CA . LEU A 1 425 ? 33.602 -0.633 -14.669 1.00 88.75 425 LEU A CA 1
ATOM 3289 C C . LEU A 1 425 ? 32.813 -1.637 -13.818 1.00 88.75 425 LEU A C 1
ATOM 3291 O O . LEU A 1 425 ? 32.078 -2.461 -14.373 1.00 88.75 425 LEU A O 1
ATOM 3295 N N . PRO A 1 426 ? 32.895 -1.564 -12.479 1.00 86.25 426 PRO A N 1
ATOM 3296 C CA . PRO A 1 426 ? 32.358 -2.621 -11.642 1.00 86.25 426 PRO A CA 1
ATOM 3297 C C . PRO A 1 426 ? 30.829 -2.622 -11.647 1.00 86.25 426 PRO A C 1
ATOM 3299 O O . PRO A 1 426 ? 30.204 -1.562 -11.527 1.00 86.25 426 PRO A O 1
ATOM 3302 N N . VAL A 1 427 ? 30.232 -3.808 -11.733 1.00 85.31 427 VAL A N 1
ATOM 3303 C CA . VAL A 1 427 ? 28.780 -4.013 -11.677 1.00 85.31 427 VAL A CA 1
ATOM 3304 C C . VAL A 1 427 ? 28.371 -4.580 -10.316 1.00 85.31 427 VAL A C 1
ATOM 3306 O O . VAL A 1 427 ? 29.101 -5.368 -9.722 1.00 85.31 427 VAL A O 1
ATOM 3309 N N . GLU A 1 428 ? 27.199 -4.169 -9.832 1.00 86.19 428 GLU A N 1
ATOM 3310 C CA . GLU A 1 428 ? 26.516 -4.785 -8.690 1.00 86.19 428 GLU A CA 1
ATOM 3311 C C . GLU A 1 428 ? 25.453 -5.720 -9.258 1.00 86.19 428 GLU A C 1
ATOM 3313 O O . GLU A 1 428 ? 24.374 -5.287 -9.674 1.00 86.19 428 GLU A O 1
ATOM 3318 N N . GLY A 1 429 ? 25.787 -7.001 -9.352 1.00 88.75 429 GLY A N 1
ATOM 3319 C CA . GLY A 1 429 ? 24.943 -7.988 -10.010 1.00 88.75 429 GLY A CA 1
ATOM 3320 C C . GLY A 1 429 ? 25.370 -9.406 -9.681 1.00 88.75 429 GLY A C 1
ATOM 3321 O O . GLY A 1 429 ? 26.478 -9.626 -9.200 1.00 88.75 429 GLY A O 1
ATOM 3322 N N . ARG A 1 430 ? 24.481 -10.370 -9.905 1.00 93.88 430 ARG A N 1
ATOM 3323 C CA . ARG A 1 430 ? 24.783 -11.788 -9.672 1.00 93.88 430 ARG A CA 1
ATOM 3324 C C . ARG A 1 430 ? 25.037 -12.507 -10.976 1.00 93.88 430 ARG A C 1
ATOM 3326 O O . ARG A 1 430 ? 24.501 -12.106 -12.003 1.00 93.88 430 ARG A O 1
ATOM 3333 N N . LEU A 1 431 ? 25.851 -13.545 -10.907 1.00 95.12 431 LEU A N 1
ATOM 3334 C CA . LEU A 1 431 ? 26.203 -14.426 -12.001 1.00 95.12 431 LEU A CA 1
ATOM 3335 C C . LEU A 1 431 ? 25.932 -15.860 -11.591 1.00 95.12 431 LEU A C 1
ATOM 3337 O O . LEU A 1 431 ? 26.157 -16.235 -10.438 1.00 95.12 431 LEU A O 1
ATOM 3341 N N . ASP A 1 432 ? 25.474 -16.632 -12.561 1.00 94.69 432 ASP A N 1
ATOM 3342 C CA . ASP A 1 432 ? 25.254 -18.053 -12.392 1.00 94.69 432 ASP A CA 1
ATOM 3343 C C . ASP A 1 432 ? 25.445 -18.798 -13.719 1.00 94.69 432 ASP A C 1
ATOM 3345 O O . ASP A 1 432 ? 25.348 -18.197 -14.797 1.00 94.69 432 ASP A O 1
ATOM 3349 N N . GLU A 1 433 ? 25.699 -20.104 -13.637 1.00 94.69 433 GLU A N 1
ATOM 3350 C CA . GLU A 1 433 ? 25.644 -21.030 -14.769 1.00 94.69 433 GLU A CA 1
ATOM 3351 C C . GLU A 1 433 ? 26.466 -20.558 -15.992 1.00 94.69 433 GLU A C 1
ATOM 3353 O O . GLU A 1 433 ? 25.976 -20.459 -17.123 1.00 94.69 433 GLU A O 1
ATOM 3358 N N . VAL A 1 434 ? 27.741 -20.233 -15.754 1.00 97.31 434 VAL A N 1
ATOM 3359 C CA . VAL A 1 434 ? 28.655 -19.618 -16.728 1.00 97.31 434 VAL A CA 1
ATOM 3360 C C . VAL A 1 434 ? 29.441 -20.684 -17.485 1.00 97.31 434 VAL A C 1
ATOM 3362 O O . VAL A 1 434 ? 30.307 -21.342 -16.915 1.00 97.31 434 VAL A O 1
ATOM 3365 N N . ALA A 1 435 ? 29.207 -20.837 -18.785 1.00 97.69 435 ALA A N 1
ATOM 3366 C CA . ALA A 1 435 ? 29.853 -21.851 -19.614 1.00 97.69 435 ALA A CA 1
ATOM 3367 C C . ALA A 1 435 ? 30.467 -21.269 -20.892 1.00 97.69 435 ALA A C 1
ATOM 3369 O O . ALA A 1 435 ? 29.854 -20.465 -21.594 1.00 97.69 435 ALA A O 1
ATOM 3370 N N . TRP A 1 436 ? 31.659 -21.749 -21.242 1.00 97.69 436 TRP A N 1
ATOM 3371 C CA . TRP A 1 436 ? 32.326 -21.429 -22.504 1.00 97.69 436 TRP A CA 1
ATOM 3372 C C . TRP A 1 436 ? 32.351 -22.640 -23.426 1.00 97.69 436 TRP A C 1
ATOM 3374 O O . TRP A 1 436 ? 32.612 -23.756 -22.984 1.00 97.69 436 TRP A O 1
ATOM 3384 N N . PHE A 1 437 ? 32.184 -22.426 -24.729 1.00 96.75 437 PHE A N 1
ATOM 3385 C CA . PHE A 1 437 ? 32.171 -23.485 -25.737 1.00 96.75 437 PHE A CA 1
ATOM 3386 C C . PHE A 1 437 ? 33.127 -23.179 -26.887 1.00 96.75 437 PHE A C 1
ATOM 3388 O O . PHE A 1 437 ? 33.385 -22.026 -27.238 1.00 96.75 437 PHE A O 1
ATOM 3395 N N . LYS A 1 438 ? 33.661 -24.244 -27.490 1.00 93.81 438 LYS A N 1
ATOM 3396 C CA . LYS A 1 438 ? 34.598 -24.156 -28.619 1.00 93.81 438 LYS A CA 1
ATOM 3397 C C . LYS A 1 438 ? 33.910 -23.756 -29.930 1.00 93.81 438 LYS A C 1
ATOM 3399 O O . LYS A 1 438 ? 34.516 -23.077 -30.753 1.00 93.81 438 LYS A O 1
ATOM 3404 N N . GLY A 1 439 ? 32.689 -24.242 -30.152 1.00 91.75 439 GLY A N 1
ATOM 3405 C CA . GLY A 1 439 ? 31.891 -23.945 -31.343 1.00 91.75 439 GLY A CA 1
ATOM 3406 C C . GLY A 1 439 ? 31.054 -22.684 -31.159 1.00 91.75 439 GLY A C 1
ATOM 3407 O O . GLY A 1 439 ? 30.716 -22.346 -30.029 1.00 91.75 439 GLY A O 1
ATOM 3408 N N . ALA A 1 440 ? 30.732 -22.018 -32.267 1.00 92.56 440 ALA A N 1
ATOM 3409 C CA . ALA A 1 440 ? 29.737 -20.955 -32.289 1.00 92.56 440 ALA A CA 1
ATOM 3410 C C . ALA A 1 440 ? 28.340 -21.584 -32.232 1.00 92.56 440 ALA A C 1
ATOM 3412 O O . ALA A 1 440 ? 28.036 -22.463 -33.036 1.00 92.56 440 ALA A O 1
ATOM 3413 N N . PHE A 1 441 ? 27.497 -21.146 -31.302 1.00 94.88 441 PHE A N 1
ATOM 3414 C CA . PHE A 1 441 ? 26.097 -21.561 -31.254 1.00 94.88 441 PHE A CA 1
ATOM 3415 C C . PHE A 1 441 ? 25.299 -20.911 -32.384 1.00 94.88 441 PHE A C 1
ATOM 3417 O O . PHE A 1 441 ? 25.341 -19.688 -32.566 1.00 94.88 441 PHE A O 1
ATOM 3424 N N . SER A 1 442 ? 24.516 -21.730 -33.083 1.00 92.81 442 SER A N 1
ATOM 3425 C CA . SER A 1 442 ? 23.433 -21.288 -33.958 1.00 92.81 442 SER A CA 1
ATOM 3426 C C . SER A 1 442 ? 22.297 -20.632 -33.150 1.00 92.81 442 SER A C 1
ATOM 3428 O O . SER A 1 442 ? 22.158 -20.889 -31.949 1.00 92.81 442 SER A O 1
ATOM 3430 N N . PRO A 1 443 ? 21.405 -19.849 -33.791 1.00 90.50 443 PRO A N 1
ATOM 3431 C CA . PRO A 1 443 ? 20.219 -19.293 -33.133 1.00 90.50 443 PRO A CA 1
ATOM 3432 C C . PRO A 1 443 ? 19.378 -20.331 -32.380 1.00 90.50 443 PRO A C 1
ATOM 3434 O O . PRO A 1 443 ? 18.841 -20.063 -31.305 1.00 90.50 443 PRO A O 1
ATOM 3437 N N . LYS A 1 444 ? 19.266 -21.539 -32.944 1.00 90.12 444 LYS A N 1
ATOM 3438 C CA . LYS A 1 444 ? 18.496 -22.633 -32.355 1.00 90.12 444 LYS A CA 1
ATOM 3439 C C . LYS A 1 444 ? 19.196 -23.213 -31.130 1.00 90.12 444 LYS A C 1
ATOM 3441 O O . LYS A 1 444 ? 18.520 -23.470 -30.142 1.00 90.12 444 LYS A O 1
ATOM 3446 N N . GLU A 1 445 ? 20.513 -23.389 -31.174 1.00 94.00 445 GLU A N 1
ATOM 3447 C CA . GLU A 1 445 ? 21.292 -23.868 -30.024 1.00 94.00 445 GLU A CA 1
ATOM 3448 C C . GLU A 1 445 ? 21.283 -22.846 -28.881 1.00 94.00 445 GLU A C 1
ATOM 3450 O O . GLU A 1 445 ? 21.095 -23.229 -27.730 1.00 94.00 445 GLU A O 1
ATOM 3455 N N . ALA A 1 446 ? 21.373 -21.545 -29.183 1.00 92.31 446 ALA A N 1
ATOM 3456 C CA . ALA A 1 446 ? 21.234 -20.484 -28.182 1.00 92.31 446 ALA A CA 1
ATOM 3457 C C . ALA A 1 446 ? 19.849 -20.495 -27.502 1.00 92.31 446 ALA A C 1
ATOM 3459 O O . ALA A 1 446 ? 19.751 -20.368 -26.281 1.00 92.31 446 ALA A O 1
ATOM 3460 N N . ALA A 1 447 ? 18.775 -20.714 -28.268 1.00 90.25 447 ALA A N 1
ATOM 3461 C CA . ALA A 1 447 ? 17.424 -20.862 -27.721 1.00 90.25 447 ALA A CA 1
ATOM 3462 C C . ALA A 1 447 ? 17.222 -22.177 -26.949 1.00 90.25 447 ALA A C 1
ATOM 3464 O O . ALA A 1 447 ? 16.521 -22.203 -25.936 1.00 90.25 447 ALA A O 1
ATOM 3465 N N . GLN A 1 448 ? 17.834 -23.273 -27.405 1.00 93.44 448 GLN A N 1
ATOM 3466 C CA . GLN A 1 448 ? 17.811 -24.566 -26.715 1.00 93.44 448 GLN A CA 1
ATOM 3467 C C . GLN A 1 448 ? 18.540 -24.508 -25.377 1.00 93.44 448 GLN A C 1
ATOM 3469 O O . GLN A 1 448 ? 18.045 -25.099 -24.423 1.00 93.44 448 GLN A O 1
ATOM 3474 N N . ASN A 1 449 ? 19.646 -23.764 -25.303 1.00 93.81 449 ASN A N 1
ATOM 3475 C CA . ASN A 1 449 ? 20.370 -23.517 -24.063 1.00 93.81 449 ASN A CA 1
ATOM 3476 C C . ASN A 1 449 ? 19.430 -22.928 -23.005 1.00 93.81 449 ASN A C 1
ATOM 3478 O O . ASN A 1 449 ? 19.175 -23.554 -21.984 1.00 93.81 449 ASN A O 1
ATOM 3482 N N . PHE A 1 450 ? 18.768 -21.811 -23.322 1.00 92.69 450 PHE A N 1
ATOM 3483 C CA . PHE A 1 450 ? 17.755 -21.245 -22.430 1.00 92.69 450 PHE A CA 1
ATOM 3484 C C . PHE A 1 450 ? 16.615 -22.231 -22.134 1.00 92.69 450 PHE A C 1
ATOM 3486 O O . PHE A 1 450 ? 16.242 -22.417 -20.982 1.00 92.69 450 PHE A O 1
ATOM 3493 N N . SER A 1 451 ? 16.070 -22.901 -23.154 1.00 89.56 451 SER A N 1
ATOM 3494 C CA . SER A 1 451 ? 14.927 -23.817 -22.993 1.00 89.56 451 SER A CA 1
ATOM 3495 C C . SER A 1 451 ? 15.243 -25.031 -22.113 1.00 89.56 451 SER A C 1
ATOM 3497 O O . SER A 1 451 ? 14.330 -25.586 -21.503 1.00 89.56 451 SER A O 1
ATOM 3499 N N . ALA A 1 452 ? 16.514 -25.434 -21.997 1.00 90.44 452 ALA A N 1
ATOM 3500 C CA . ALA A 1 452 ? 16.941 -26.495 -21.086 1.00 90.44 452 ALA A CA 1
ATOM 3501 C C . ALA A 1 452 ? 16.684 -26.131 -19.612 1.00 90.44 452 ALA A C 1
ATOM 3503 O O . ALA A 1 452 ? 16.495 -27.025 -18.791 1.00 90.44 452 ALA A O 1
ATOM 3504 N N . SER A 1 453 ? 16.595 -24.834 -19.286 1.00 87.56 453 SER A N 1
ATOM 3505 C CA . SER A 1 453 ? 16.201 -24.358 -17.952 1.00 87.56 453 SER A CA 1
ATOM 3506 C C . SER A 1 453 ? 14.708 -24.593 -17.682 1.00 87.56 453 SER A C 1
ATOM 3508 O O . SER A 1 453 ? 14.250 -24.543 -16.547 1.00 87.56 453 SER A O 1
ATOM 3510 N N . ARG A 1 454 ? 13.902 -24.846 -18.722 1.00 86.31 454 ARG A N 1
ATOM 3511 C CA . ARG A 1 454 ? 12.430 -24.884 -18.655 1.00 86.31 454 ARG A CA 1
ATOM 3512 C C . ARG A 1 454 ? 11.798 -23.577 -18.154 1.00 86.31 454 ARG A C 1
ATOM 3514 O O . ARG A 1 454 ? 10.590 -23.544 -17.923 1.00 86.31 454 ARG A O 1
ATOM 3521 N N . MET A 1 455 ? 12.574 -22.501 -18.013 1.00 81.75 455 MET A N 1
ATOM 3522 C CA . MET A 1 455 ? 12.030 -21.172 -17.785 1.00 81.75 455 MET A CA 1
ATOM 3523 C C . MET A 1 455 ? 11.321 -20.704 -19.053 1.00 81.75 455 MET A C 1
ATOM 3525 O O . MET A 1 455 ? 11.713 -21.030 -20.175 1.00 81.75 455 MET A O 1
ATOM 3529 N N . THR A 1 456 ? 10.238 -19.954 -18.873 1.00 75.12 456 THR A N 1
ATOM 3530 C CA . THR A 1 456 ? 9.560 -19.321 -20.004 1.00 75.12 456 THR A CA 1
ATOM 3531 C C . THR A 1 456 ? 10.286 -18.015 -20.307 1.00 75.12 456 THR A C 1
ATOM 3533 O O . THR A 1 456 ? 10.472 -17.232 -19.375 1.00 75.12 456 THR A O 1
ATOM 3536 N N . PRO A 1 457 ? 10.697 -17.757 -21.563 1.00 66.69 457 PRO A N 1
ATOM 3537 C CA . PRO A 1 457 ? 11.265 -16.467 -21.926 1.00 66.69 457 PRO A CA 1
ATOM 3538 C C . PRO A 1 457 ? 10.310 -15.342 -21.504 1.00 66.69 457 PRO A C 1
ATOM 3540 O O . PRO A 1 457 ? 9.118 -15.441 -21.829 1.00 66.69 457 PRO A O 1
ATOM 3543 N N . PRO A 1 458 ? 10.767 -14.286 -20.804 1.00 63.09 458 PRO A N 1
ATOM 3544 C CA . PRO A 1 458 ? 9.957 -13.094 -20.616 1.00 63.09 458 PRO A CA 1
ATOM 3545 C C . PRO A 1 458 ? 9.448 -12.604 -21.973 1.00 63.09 458 PRO A C 1
ATOM 3547 O O . PRO A 1 458 ? 10.111 -12.737 -23.006 1.00 63.09 458 PRO A O 1
ATOM 3550 N N . ALA A 1 459 ? 8.236 -12.053 -21.987 1.00 47.12 459 ALA A N 1
ATOM 3551 C CA . ALA A 1 459 ? 7.695 -11.473 -23.202 1.00 47.12 459 ALA A CA 1
ATOM 3552 C C . ALA A 1 459 ? 8.567 -10.274 -23.593 1.00 47.12 459 ALA A C 1
ATOM 3554 O O . ALA A 1 459 ? 8.383 -9.169 -23.085 1.00 47.12 459 ALA A O 1
ATOM 3555 N N . ARG A 1 460 ? 9.509 -10.467 -24.523 1.00 45.22 460 ARG A N 1
ATOM 3556 C CA . ARG A 1 460 ? 10.068 -9.337 -25.262 1.00 45.22 460 ARG A CA 1
ATOM 3557 C C . ARG A 1 460 ? 8.895 -8.565 -25.869 1.00 45.22 460 ARG A C 1
ATOM 3559 O O . ARG A 1 460 ? 7.946 -9.205 -26.343 1.00 45.22 460 ARG A O 1
ATOM 3566 N N . PRO A 1 461 ? 8.954 -7.223 -25.932 1.00 37.06 461 PRO A N 1
ATOM 3567 C CA . PRO A 1 461 ? 8.123 -6.497 -26.874 1.00 37.06 461 PRO A CA 1
ATOM 3568 C C . PRO A 1 461 ? 8.291 -7.214 -28.207 1.00 37.06 461 PRO A C 1
ATOM 3570 O O . PRO A 1 461 ? 9.410 -7.318 -28.719 1.00 37.06 461 PRO A O 1
ATOM 3573 N N . ALA A 1 462 ? 7.217 -7.813 -28.722 1.00 30.16 462 ALA A N 1
ATOM 3574 C CA . ALA A 1 462 ? 7.300 -8.389 -30.046 1.00 30.16 462 ALA A CA 1
ATOM 3575 C C . ALA A 1 462 ? 7.799 -7.258 -30.957 1.00 30.16 462 ALA A C 1
ATOM 3577 O O . ALA A 1 462 ? 7.296 -6.133 -30.813 1.00 30.16 462 ALA A O 1
ATOM 3578 N N . PRO A 1 463 ? 8.747 -7.503 -31.888 1.00 30.56 463 PRO A N 1
ATOM 3579 C CA . PRO A 1 463 ? 8.853 -6.593 -33.015 1.00 30.56 463 PRO A CA 1
ATOM 3580 C C . PRO A 1 463 ? 7.418 -6.447 -33.519 1.00 30.56 463 PRO A C 1
ATOM 3582 O O . PRO A 1 463 ? 6.727 -7.466 -33.648 1.00 30.56 463 PRO A O 1
ATOM 3585 N N . PRO A 1 464 ? 6.908 -5.219 -33.611 1.00 25.72 464 PRO A N 1
ATOM 3586 C CA . PRO A 1 464 ? 5.483 -4.979 -33.652 1.00 25.72 464 PRO A CA 1
ATOM 3587 C C . PRO A 1 464 ? 4.883 -5.704 -34.850 1.00 25.72 464 PRO A C 1
ATOM 3589 O O . PRO A 1 464 ? 4.971 -5.224 -35.970 1.00 25.72 464 PRO A O 1
ATOM 3592 N N . ARG A 1 465 ? 4.265 -6.869 -34.632 1.00 24.88 465 ARG A N 1
ATOM 3593 C CA . ARG A 1 465 ? 3.532 -7.555 -35.690 1.00 24.88 465 ARG A CA 1
ATOM 3594 C C . ARG A 1 465 ? 2.093 -7.064 -35.659 1.00 24.88 465 ARG A C 1
ATOM 3596 O O . ARG A 1 465 ? 1.464 -7.114 -34.599 1.00 24.88 465 ARG A O 1
ATOM 3603 N N . PRO A 1 466 ? 1.565 -6.557 -36.780 1.00 26.86 466 PRO A N 1
ATOM 3604 C CA . PRO A 1 466 ? 0.310 -5.832 -36.763 1.00 26.86 466 PRO A CA 1
ATOM 3605 C C . PRO A 1 466 ? -0.854 -6.810 -36.608 1.00 26.86 466 PRO A C 1
ATOM 3607 O O . PRO A 1 466 ? -0.944 -7.798 -37.338 1.00 26.86 466 PRO A O 1
ATOM 3610 N N . LYS A 1 467 ? -1.814 -6.487 -35.736 1.00 26.64 467 LYS A N 1
ATOM 3611 C CA . LYS A 1 467 ? -3.205 -6.853 -36.018 1.00 26.64 467 LYS A CA 1
ATOM 3612 C C . LYS A 1 467 ? -3.686 -5.899 -37.108 1.00 26.64 467 LYS A C 1
ATOM 3614 O O . LYS A 1 467 ? -4.103 -4.783 -36.827 1.00 26.64 467 LYS A O 1
ATOM 3619 N N . TYR A 1 468 ? -3.510 -6.337 -38.348 1.00 35.88 468 TYR A N 1
ATOM 3620 C CA . TYR A 1 468 ? -4.095 -5.726 -39.533 1.00 35.88 468 TYR A CA 1
ATOM 3621 C C . TYR A 1 468 ? -5.609 -5.952 -39.495 1.00 35.88 468 TYR A C 1
ATOM 3623 O O . TYR A 1 468 ? -6.045 -7.102 -39.553 1.00 35.88 468 TYR A O 1
ATOM 3631 N N . ASP A 1 469 ? -6.398 -4.882 -39.459 1.00 39.97 469 ASP A N 1
ATOM 3632 C CA . ASP A 1 469 ? -7.753 -4.929 -40.004 1.00 39.97 469 ASP A CA 1
ATOM 3633 C C . ASP A 1 469 ? -7.671 -4.502 -41.477 1.00 39.97 469 ASP A C 1
ATOM 3635 O O . ASP A 1 469 ? -7.619 -3.318 -41.806 1.00 39.97 469 ASP A O 1
ATOM 3639 N N . ARG A 1 470 ? -7.547 -5.482 -42.383 1.00 39.53 470 ARG A N 1
ATOM 3640 C CA . ARG A 1 470 ? -7.414 -5.238 -43.832 1.00 39.53 470 ARG A CA 1
ATOM 3641 C C . ARG A 1 470 ? -8.684 -4.648 -44.464 1.00 39.53 470 ARG A C 1
ATOM 3643 O O . ARG A 1 470 ? -8.615 -4.223 -45.612 1.00 39.53 470 ARG A O 1
ATOM 3650 N N . GLY A 1 471 ? -9.818 -4.622 -43.757 1.00 48.69 471 GLY A N 1
ATOM 3651 C CA . GLY A 1 471 ? -11.078 -4.103 -44.295 1.00 48.69 471 GLY A CA 1
ATOM 3652 C C . GLY A 1 471 ? -11.149 -2.573 -44.348 1.00 48.69 471 GLY A C 1
ATOM 3653 O O . GLY A 1 471 ? -11.682 -2.028 -45.309 1.00 48.69 471 GLY A O 1
ATOM 3654 N N . ALA A 1 472 ? -10.580 -1.887 -43.352 1.00 54.47 472 ALA A N 1
ATOM 3655 C CA . ALA A 1 472 ? -10.716 -0.437 -43.165 1.00 54.47 472 ALA A CA 1
ATOM 3656 C C . ALA A 1 472 ? -9.794 0.403 -44.079 1.00 54.47 472 ALA A C 1
ATOM 3658 O O . ALA A 1 472 ? -10.233 1.370 -44.696 1.00 54.47 472 ALA A O 1
ATOM 3659 N N . MET A 1 473 ? -8.522 0.013 -44.247 1.00 65.88 473 MET A N 1
ATOM 3660 C CA . MET A 1 473 ? -7.542 0.806 -45.022 1.00 65.88 473 MET A CA 1
ATOM 3661 C C . MET A 1 473 ? -7.673 0.671 -46.547 1.00 65.88 473 MET A C 1
ATOM 3663 O O . MET A 1 473 ? -7.176 1.519 -47.287 1.00 65.88 473 MET A O 1
ATOM 3667 N N . ALA A 1 474 ? -8.379 -0.351 -47.039 1.00 69.50 474 ALA A N 1
ATOM 3668 C CA . ALA A 1 474 ? -8.614 -0.525 -48.473 1.00 69.50 474 ALA A CA 1
ATOM 3669 C C . ALA A 1 474 ? -9.486 0.602 -49.067 1.00 69.50 474 ALA A C 1
ATOM 3671 O O . ALA A 1 474 ? -9.289 0.995 -50.218 1.00 69.50 474 ALA A O 1
ATOM 3672 N N . GLY A 1 475 ? -10.429 1.144 -48.282 1.00 74.50 475 GLY A N 1
ATOM 3673 C CA . GLY A 1 475 ? -11.242 2.300 -48.672 1.00 74.50 475 GLY A CA 1
ATOM 3674 C C . GLY A 1 475 ? -10.408 3.577 -48.790 1.00 74.50 475 GLY A C 1
ATOM 3675 O O . GLY A 1 475 ? -10.479 4.260 -49.812 1.00 74.50 475 GLY A O 1
ATOM 3676 N N . TYR A 1 476 ? -9.549 3.831 -47.799 1.00 81.44 476 TYR A N 1
ATOM 3677 C CA . TYR A 1 476 ? -8.596 4.946 -47.792 1.00 81.44 476 TYR A CA 1
ATOM 3678 C C . TYR A 1 476 ? -7.666 4.927 -49.006 1.00 81.44 476 TYR A C 1
ATOM 3680 O O . TYR A 1 476 ? -7.621 5.889 -49.768 1.00 81.44 476 TYR A O 1
ATOM 3688 N N . GLN A 1 477 ? -6.991 3.799 -49.244 1.00 82.06 477 GLN A N 1
ATOM 3689 C CA . GLN A 1 477 ? -6.084 3.631 -50.381 1.00 82.06 477 GLN A CA 1
ATOM 3690 C C . GLN A 1 477 ? -6.800 3.869 -51.717 1.00 82.06 477 GLN A C 1
ATOM 3692 O O . GLN A 1 477 ? -6.277 4.560 -52.588 1.00 82.06 477 GLN A O 1
ATOM 3697 N N . LYS A 1 478 ? -8.024 3.348 -51.877 1.00 84.50 478 LYS A N 1
ATOM 3698 C CA . LYS A 1 478 ? -8.826 3.577 -53.084 1.00 84.50 478 LYS A CA 1
ATOM 3699 C C . LYS A 1 478 ? -9.177 5.056 -53.270 1.00 84.50 478 LYS A C 1
ATOM 3701 O O . LYS A 1 478 ? -9.136 5.536 -54.400 1.00 84.50 478 LYS A O 1
ATOM 3706 N N . SER A 1 479 ? -9.522 5.759 -52.191 1.00 84.31 479 SER A N 1
ATOM 3707 C CA . SER A 1 479 ? -9.875 7.181 -52.245 1.00 84.31 479 SER A CA 1
ATOM 3708 C C . SER A 1 479 ? -8.667 8.058 -52.573 1.00 84.31 479 SER A C 1
ATOM 3710 O O . SER A 1 479 ? -8.765 8.904 -53.454 1.00 84.31 479 SER A O 1
ATOM 3712 N N . VAL A 1 480 ? -7.520 7.806 -51.937 1.00 86.06 480 VAL A N 1
ATOM 3713 C CA . VAL A 1 480 ? -6.266 8.525 -52.206 1.00 86.06 480 VAL A CA 1
ATOM 3714 C C . VAL A 1 480 ? -5.810 8.310 -53.650 1.00 86.06 480 VAL A C 1
ATOM 3716 O O . VAL A 1 480 ? -5.527 9.272 -54.358 1.00 86.06 480 VAL A O 1
ATOM 3719 N N . LEU A 1 481 ? -5.811 7.064 -54.141 1.00 87.00 481 LEU A N 1
ATOM 3720 C CA . LEU A 1 481 ? -5.440 6.763 -55.529 1.00 87.00 481 LEU A CA 1
ATOM 3721 C C . LEU A 1 481 ? -6.395 7.398 -56.555 1.00 87.00 481 LEU A C 1
ATOM 3723 O O . LEU A 1 481 ? -5.951 7.776 -57.639 1.00 87.00 481 LEU A O 1
ATOM 3727 N N . ALA A 1 482 ? -7.683 7.554 -56.226 1.00 89.19 482 ALA A N 1
ATOM 3728 C CA . ALA A 1 482 ? -8.645 8.253 -57.082 1.00 89.19 482 ALA A CA 1
ATOM 3729 C C . ALA A 1 482 ? -8.330 9.754 -57.226 1.00 89.19 482 ALA A C 1
ATOM 3731 O O . ALA A 1 482 ? -8.617 10.331 -58.275 1.00 89.19 482 ALA A O 1
ATOM 3732 N N . SER A 1 483 ? -7.681 10.352 -56.225 1.00 88.19 483 SER A N 1
ATOM 3733 C CA . SER A 1 483 ? -7.213 11.745 -56.239 1.00 88.19 483 SER A CA 1
ATOM 3734 C C . SER A 1 483 ? -5.869 11.944 -56.957 1.00 88.19 483 SER A C 1
ATOM 3736 O O . SER A 1 483 ? -5.373 13.070 -57.012 1.00 88.19 483 SER A O 1
ATOM 3738 N N . GLN A 1 484 ? -5.313 10.883 -57.559 1.00 89.56 484 GLN A N 1
ATOM 3739 C CA . GLN A 1 484 ? -4.136 10.898 -58.442 1.00 89.56 484 GLN A CA 1
ATOM 3740 C C . GLN A 1 484 ? -2.879 11.547 -57.817 1.00 89.56 484 GLN A C 1
ATOM 3742 O O . GLN A 1 484 ? -2.434 12.596 -58.283 1.00 89.56 484 GLN A O 1
ATOM 3747 N N . PRO A 1 485 ? -2.277 10.951 -56.770 1.00 89.31 485 PRO A N 1
ATOM 3748 C CA . PRO A 1 485 ? -1.039 11.459 -56.186 1.00 89.31 485 PRO A CA 1
ATOM 3749 C C . PRO A 1 485 ? 0.150 11.296 -57.141 1.00 89.31 485 PRO A C 1
ATOM 3751 O O . PRO A 1 485 ? 0.330 10.240 -57.752 1.00 89.31 485 PRO A O 1
ATOM 3754 N N . SER A 1 486 ? 1.016 12.307 -57.203 1.00 84.44 486 SER A N 1
ATOM 3755 C CA . SER A 1 486 ? 2.284 12.266 -57.945 1.00 84.44 486 SER A CA 1
ATOM 3756 C C . SER A 1 486 ? 3.260 11.251 -57.330 1.00 84.44 486 SER A C 1
ATOM 3758 O O . SER A 1 486 ? 4.047 10.625 -58.040 1.00 84.44 486 SER A O 1
ATOM 3760 N N . VAL A 1 487 ? 3.198 11.041 -56.006 1.00 82.19 487 VAL A N 1
ATOM 3761 C CA . VAL A 1 487 ? 3.914 9.966 -55.297 1.00 82.19 487 VAL A CA 1
ATOM 3762 C C . VAL A 1 487 ? 3.016 9.324 -54.245 1.00 82.19 487 VAL A C 1
ATOM 3764 O O . VAL A 1 487 ? 2.442 10.015 -53.412 1.00 82.19 487 VAL A O 1
ATOM 3767 N N . TRP A 1 488 ? 2.967 7.990 -54.237 1.00 82.31 488 TRP A N 1
ATOM 3768 C CA . TRP A 1 488 ? 2.229 7.191 -53.258 1.00 82.31 488 TRP A CA 1
ATOM 3769 C C . TRP A 1 488 ? 3.121 6.118 -52.627 1.00 82.31 488 TRP A C 1
ATOM 3771 O O . TRP A 1 488 ? 3.880 5.443 -53.328 1.00 82.31 488 TRP A O 1
ATOM 3781 N N . ILE A 1 489 ? 3.061 5.986 -51.300 1.00 73.38 489 ILE A N 1
ATOM 3782 C CA . ILE A 1 489 ? 3.861 5.037 -50.518 1.00 73.38 489 ILE A CA 1
ATOM 3783 C C . ILE A 1 489 ? 2.935 4.289 -49.543 1.00 73.38 489 ILE A C 1
ATOM 3785 O O . ILE A 1 489 ? 2.616 4.805 -48.476 1.00 73.38 489 ILE A O 1
ATOM 3789 N N . GLU A 1 490 ? 2.536 3.061 -49.903 1.00 56.88 490 GLU A N 1
ATOM 3790 C CA . GLU A 1 490 ? 1.578 2.209 -49.150 1.00 56.88 490 GLU A CA 1
ATOM 3791 C C . GLU A 1 490 ? 2.122 1.647 -47.837 1.00 56.88 490 GLU A C 1
ATOM 3793 O O . GLU A 1 490 ? 1.369 1.290 -46.937 1.00 56.88 490 GLU A O 1
ATOM 3798 N N . HIS A 1 491 ? 3.443 1.572 -47.720 1.00 58.28 491 HIS A N 1
ATOM 3799 C CA . HIS A 1 491 ? 4.125 1.181 -46.498 1.00 58.28 491 HIS A CA 1
ATOM 3800 C C . HIS A 1 491 ? 5.142 2.264 -46.181 1.00 58.28 491 HIS A C 1
ATOM 3802 O O . HIS A 1 491 ? 6.318 2.168 -46.540 1.00 58.28 491 HIS A O 1
ATOM 3808 N N . GLY A 1 492 ? 4.666 3.337 -45.546 1.00 44.94 492 GLY A N 1
ATOM 3809 C CA . GLY A 1 492 ? 5.571 4.236 -44.845 1.00 44.94 492 GLY A CA 1
ATOM 3810 C C . GLY A 1 492 ? 6.340 3.386 -43.838 1.00 44.94 492 GLY A C 1
ATOM 3811 O O . GLY A 1 492 ? 5.727 2.641 -43.080 1.00 44.94 492 GLY A O 1
ATOM 3812 N N . ASN A 1 493 ? 7.671 3.388 -43.921 1.00 43.41 493 ASN A N 1
ATOM 3813 C CA . ASN A 1 493 ? 8.550 2.554 -43.103 1.00 43.41 493 ASN A CA 1
ATOM 3814 C C . ASN A 1 493 ? 8.074 2.440 -41.644 1.00 43.41 493 ASN A C 1
ATOM 3816 O O . ASN A 1 493 ? 7.606 3.419 -41.057 1.00 43.41 493 ASN A O 1
ATOM 3820 N N . GLU A 1 494 ? 8.311 1.281 -41.017 1.00 43.94 494 GLU A N 1
ATOM 3821 C CA . GLU A 1 494 ? 8.443 1.194 -39.561 1.00 43.94 494 GLU A CA 1
ATOM 3822 C C . GLU A 1 494 ? 9.571 2.147 -39.134 1.00 43.94 494 GLU A C 1
ATOM 3824 O O . GLU A 1 494 ? 10.734 1.765 -39.037 1.00 43.94 494 GLU A O 1
ATOM 3829 N N . ALA A 1 495 ? 9.252 3.429 -38.965 1.00 40.72 495 ALA A N 1
ATOM 3830 C CA . ALA A 1 495 ? 10.207 4.475 -38.651 1.00 40.72 495 ALA A CA 1
ATOM 3831 C C . ALA A 1 495 ? 10.579 4.400 -37.168 1.00 40.72 495 ALA A C 1
ATOM 3833 O O . ALA A 1 495 ? 10.345 5.324 -36.397 1.00 40.72 495 ALA A O 1
ATOM 3834 N N . SER A 1 496 ? 11.215 3.304 -36.754 1.00 45.88 496 SER A N 1
ATOM 3835 C CA . SER A 1 496 ? 12.108 3.370 -35.607 1.00 45.88 496 SER A CA 1
ATOM 3836 C C . SER A 1 496 ? 13.354 4.148 -36.051 1.00 45.88 496 SER A C 1
ATOM 3838 O O . SER A 1 496 ? 14.306 3.569 -36.573 1.00 45.88 496 SER A O 1
ATOM 3840 N N . GLN A 1 497 ? 13.292 5.476 -35.895 1.00 49.72 497 GLN A N 1
ATOM 3841 C CA . GLN A 1 497 ? 14.420 6.424 -35.872 1.00 49.72 497 GLN A CA 1
ATOM 3842 C C . GLN A 1 497 ? 15.193 6.685 -37.175 1.00 49.72 497 GLN A C 1
ATOM 3844 O O . GLN A 1 497 ? 16.280 7.262 -37.137 1.00 49.72 497 GLN A O 1
ATOM 3849 N N . GLN A 1 498 ? 14.654 6.333 -38.344 1.00 61.19 498 GLN A N 1
ATOM 3850 C CA . GLN A 1 498 ? 15.277 6.685 -39.626 1.00 61.19 498 GLN A CA 1
ATOM 3851 C C . GLN A 1 498 ? 14.434 7.703 -40.396 1.00 61.19 498 GLN A C 1
ATOM 3853 O O . GLN A 1 498 ? 13.276 7.448 -40.721 1.00 61.19 498 GLN A O 1
ATOM 3858 N N . ARG A 1 499 ? 15.044 8.849 -40.724 1.00 80.69 499 ARG A N 1
ATOM 3859 C CA . ARG A 1 499 ? 14.474 9.847 -41.638 1.00 80.69 499 ARG A CA 1
ATOM 3860 C C . ARG A 1 499 ? 14.640 9.364 -43.079 1.00 80.69 499 ARG A C 1
ATOM 3862 O O . ARG A 1 499 ? 15.764 9.122 -43.518 1.00 80.69 499 ARG A O 1
ATOM 3869 N N . VAL A 1 500 ? 13.544 9.272 -43.823 1.00 81.88 500 VAL A N 1
ATOM 3870 C CA . VAL A 1 500 ? 13.548 8.863 -45.237 1.00 81.88 500 VAL A CA 1
ATOM 3871 C C . VAL A 1 500 ? 13.757 10.092 -46.113 1.00 81.88 500 VAL A C 1
ATOM 3873 O O . VAL A 1 500 ? 13.088 11.095 -45.898 1.00 81.88 500 VAL A O 1
ATOM 3876 N N . GLN A 1 501 ? 14.657 10.017 -47.094 1.00 86.31 501 GLN A N 1
ATOM 3877 C CA . GLN A 1 501 ? 14.865 11.050 -48.114 1.00 86.31 501 GLN A CA 1
ATOM 3878 C C . GLN A 1 501 ? 14.404 10.528 -49.472 1.00 86.31 501 GLN A C 1
ATOM 3880 O O . GLN A 1 501 ? 14.723 9.398 -49.846 1.00 86.31 501 GLN A O 1
ATOM 3885 N N . LYS A 1 502 ? 13.702 11.365 -50.234 1.00 83.88 502 LYS A N 1
ATOM 3886 C CA . LYS A 1 502 ? 13.323 11.068 -51.615 1.00 83.88 502 LYS A CA 1
ATOM 3887 C C . LYS A 1 502 ? 13.514 12.304 -52.487 1.00 83.88 502 LYS A C 1
ATOM 3889 O O . LYS A 1 502 ? 13.191 13.413 -52.069 1.00 83.88 502 LYS A O 1
ATOM 3894 N N . LYS A 1 503 ? 14.052 12.098 -53.691 1.00 86.94 503 LYS A N 1
ATOM 3895 C CA . LYS A 1 503 ? 14.145 13.130 -54.729 1.00 86.94 503 LYS A CA 1
ATOM 3896 C C . LYS A 1 503 ? 12.963 12.989 -55.678 1.00 86.94 503 LYS A C 1
ATOM 3898 O O . LYS A 1 503 ? 12.747 11.897 -56.202 1.00 86.94 503 LYS A O 1
ATOM 3903 N N . ILE A 1 504 ? 12.190 14.055 -55.839 1.00 85.44 504 ILE A N 1
ATOM 3904 C CA . ILE A 1 504 ? 10.976 14.092 -56.653 1.00 85.44 504 ILE A CA 1
ATOM 3905 C C . ILE A 1 504 ? 11.030 15.369 -57.491 1.00 85.44 504 ILE A C 1
ATOM 3907 O O . ILE A 1 504 ? 10.984 16.473 -56.954 1.00 85.44 504 ILE A O 1
ATOM 3911 N N . GLU A 1 505 ? 11.196 15.207 -58.800 1.00 84.50 505 GLU A N 1
ATOM 3912 C CA . GLU A 1 505 ? 11.267 16.314 -59.756 1.00 84.50 505 GLU A CA 1
ATOM 3913 C C . GLU A 1 505 ? 9.860 16.757 -60.186 1.00 84.50 505 GLU A C 1
ATOM 3915 O O . GLU A 1 505 ? 8.918 15.969 -60.132 1.00 84.50 505 GLU A O 1
ATOM 3920 N N . GLY A 1 506 ? 9.719 18.011 -60.626 1.00 81.12 506 GLY A N 1
ATOM 3921 C CA . GLY A 1 506 ? 8.463 18.523 -61.193 1.00 81.12 506 GLY A CA 1
ATOM 3922 C C . GLY A 1 506 ? 7.397 18.955 -60.180 1.00 81.12 506 GLY A C 1
ATOM 3923 O O . GLY A 1 506 ? 6.246 19.114 -60.566 1.00 81.12 506 GLY A O 1
ATOM 3924 N N . ILE A 1 507 ? 7.759 19.146 -58.905 1.00 84.31 507 ILE A N 1
ATOM 3925 C CA . ILE A 1 507 ? 6.865 19.705 -57.880 1.00 84.31 507 ILE A CA 1
ATOM 3926 C C . ILE A 1 507 ? 7.262 21.155 -57.609 1.00 84.31 507 ILE A C 1
ATOM 3928 O O . ILE A 1 507 ? 8.343 21.412 -57.076 1.00 84.31 507 ILE A O 1
ATOM 3932 N N . ASP A 1 508 ? 6.375 22.092 -57.928 1.00 83.56 508 ASP A N 1
ATOM 3933 C CA . ASP A 1 508 ? 6.564 23.524 -57.671 1.00 83.56 508 ASP A CA 1
ATOM 3934 C C . ASP A 1 508 ? 6.107 23.903 -56.241 1.00 83.56 508 ASP A C 1
ATOM 3936 O O . ASP A 1 508 ? 5.990 23.045 -55.360 1.00 83.56 508 ASP A O 1
ATOM 3940 N N . ASP A 1 509 ? 5.870 25.188 -55.962 1.00 81.62 509 ASP A N 1
ATOM 3941 C CA . ASP A 1 509 ? 5.395 25.675 -54.648 1.00 81.62 509 ASP A CA 1
ATOM 3942 C C . ASP A 1 509 ? 3.874 25.584 -54.468 1.00 81.62 509 ASP A C 1
ATOM 3944 O O . ASP A 1 509 ? 3.285 26.254 -53.613 1.00 81.62 509 ASP A O 1
ATOM 3948 N N . VAL A 1 510 ? 3.230 24.761 -55.290 1.00 92.06 510 VAL A N 1
ATOM 3949 C CA . VAL A 1 510 ? 1.849 24.334 -55.102 1.00 92.06 510 VAL A CA 1
ATOM 3950 C C . VAL A 1 510 ? 1.875 22.826 -54.917 1.00 92.06 510 VAL A C 1
ATOM 3952 O O . VAL A 1 510 ? 2.094 22.091 -55.873 1.00 92.06 510 VAL A O 1
ATOM 3955 N N . TYR A 1 511 ? 1.713 22.357 -53.682 1.00 93.88 511 TYR A N 1
ATOM 3956 C CA . TYR A 1 511 ? 1.748 20.926 -53.384 1.00 93.88 511 TYR A CA 1
ATOM 3957 C C . TYR A 1 511 ? 0.938 20.575 -52.139 1.00 93.88 511 TYR A C 1
ATOM 3959 O O . TYR A 1 511 ? 0.725 21.408 -51.256 1.00 93.88 511 TYR A O 1
ATOM 3967 N N . THR A 1 512 ? 0.529 19.311 -52.050 1.00 95.69 512 THR A N 1
ATOM 3968 C CA . THR A 1 512 ? -0.070 18.734 -50.841 1.00 95.69 512 THR A CA 1
ATOM 3969 C C . THR A 1 512 ? 0.724 17.514 -50.416 1.00 95.69 512 THR A C 1
ATOM 3971 O O . THR A 1 512 ? 0.982 16.645 -51.243 1.00 95.69 512 THR A O 1
ATOM 3974 N N . VAL A 1 513 ? 1.088 17.421 -49.138 1.00 94.44 513 VAL A N 1
ATOM 3975 C CA . VAL A 1 513 ? 1.586 16.182 -48.533 1.00 94.44 513 VAL A CA 1
ATOM 3976 C C . VAL A 1 513 ? 0.574 15.667 -47.512 1.00 94.44 513 VAL A C 1
ATOM 3978 O O . VAL A 1 513 ? 0.109 16.421 -46.661 1.00 94.44 513 VAL A O 1
ATOM 3981 N N . GLU A 1 514 ? 0.220 14.391 -47.605 1.00 93.44 514 GLU A N 1
ATOM 3982 C CA . GLU A 1 514 ? -0.811 13.742 -46.792 1.00 93.44 514 GLU A CA 1
ATOM 3983 C C . GLU A 1 514 ? -0.289 12.412 -46.242 1.00 93.44 514 GLU A C 1
ATOM 3985 O O . GLU A 1 514 ? 0.377 11.670 -46.961 1.00 93.44 514 GLU A O 1
ATOM 3990 N N . PHE A 1 515 ? -0.532 12.127 -44.960 1.00 91.94 515 PHE A N 1
ATOM 3991 C CA . PHE A 1 515 ? -0.094 10.883 -44.318 1.00 91.94 515 PHE A CA 1
ATOM 3992 C C . PHE A 1 515 ? -0.765 10.631 -42.966 1.00 91.94 515 PHE A C 1
ATOM 3994 O O . PHE A 1 515 ? -1.298 11.534 -42.318 1.00 91.94 515 PHE A O 1
ATOM 4001 N N . TRP A 1 516 ? -0.651 9.392 -42.489 1.00 87.81 516 TRP A N 1
ATOM 4002 C CA . TRP A 1 516 ? -0.950 9.015 -41.112 1.00 87.81 516 TRP A CA 1
ATOM 4003 C C . TRP A 1 516 ? 0.309 9.052 -40.250 1.00 87.81 516 TRP A C 1
ATOM 4005 O O . TRP A 1 516 ? 1.370 8.598 -40.668 1.00 87.81 516 TRP A O 1
ATOM 4015 N N . VAL A 1 517 ? 0.199 9.559 -39.023 1.00 88.38 517 VAL A N 1
ATOM 4016 C CA . VAL A 1 517 ? 1.305 9.646 -38.064 1.00 88.38 517 VAL A CA 1
ATOM 4017 C C . VAL A 1 517 ? 0.903 9.145 -36.682 1.00 88.38 517 VAL A C 1
ATOM 4019 O O . VAL A 1 517 ? -0.206 9.392 -36.220 1.00 88.38 517 VAL A O 1
ATOM 4022 N N . ARG A 1 518 ? 1.827 8.476 -35.991 1.00 83.94 518 ARG A N 1
ATOM 4023 C CA . ARG A 1 518 ? 1.719 8.100 -34.578 1.00 83.94 518 ARG A CA 1
ATOM 4024 C C . ARG A 1 518 ? 3.002 8.461 -33.848 1.00 83.94 518 ARG A C 1
ATOM 4026 O O . ARG A 1 518 ? 3.970 7.708 -33.909 1.00 83.94 518 ARG A O 1
ATOM 4033 N N . ASN A 1 519 ? 3.012 9.597 -33.162 1.00 84.25 519 ASN A N 1
ATOM 4034 C CA . ASN A 1 519 ? 4.123 10.002 -32.300 1.00 84.25 519 ASN A CA 1
ATOM 4035 C C . ASN A 1 519 ? 4.131 9.145 -31.025 1.00 84.25 519 ASN A C 1
ATOM 4037 O O . ASN A 1 519 ? 3.087 9.010 -30.403 1.00 84.25 519 ASN A O 1
ATOM 4041 N N . GLN A 1 520 ? 5.258 8.550 -30.633 1.00 80.94 520 GLN A N 1
ATOM 4042 C CA . GLN A 1 520 ? 5.359 7.735 -29.407 1.00 80.94 520 GLN A CA 1
ATOM 4043 C C . GLN A 1 520 ? 6.001 8.496 -28.244 1.00 80.94 520 GLN A C 1
ATOM 4045 O O . GLN A 1 520 ? 5.850 8.092 -27.089 1.00 80.94 520 GLN A O 1
ATOM 4050 N N . LEU A 1 521 ? 6.682 9.606 -28.536 1.00 75.69 521 LEU A N 1
ATOM 4051 C CA . LEU A 1 521 ? 7.293 10.449 -27.521 1.00 75.69 521 LEU A CA 1
ATOM 4052 C C . LEU A 1 521 ? 6.251 11.287 -26.772 1.00 75.69 521 LEU A C 1
ATOM 4054 O O . LEU A 1 521 ? 5.412 11.923 -27.412 1.00 75.69 521 LEU A O 1
ATOM 4058 N N . PRO A 1 522 ? 6.344 11.385 -25.434 1.00 79.38 522 PRO A N 1
ATOM 4059 C CA . PRO A 1 522 ? 5.590 12.376 -24.676 1.00 79.38 522 PRO A CA 1
ATOM 4060 C C . PRO A 1 522 ? 5.863 13.812 -25.158 1.00 79.38 522 PRO A C 1
ATOM 4062 O O . PRO A 1 522 ? 6.994 14.168 -25.493 1.00 79.38 522 PRO A O 1
ATOM 4065 N N . ASN A 1 523 ? 4.833 14.659 -25.115 1.00 79.00 523 ASN A N 1
ATOM 4066 C CA . ASN A 1 523 ? 4.807 16.003 -25.713 1.00 79.00 523 ASN A CA 1
ATOM 4067 C C . ASN A 1 523 ? 5.824 17.012 -25.141 1.00 79.00 523 ASN A C 1
ATOM 4069 O O . ASN A 1 523 ? 5.978 18.104 -25.681 1.00 79.00 523 ASN A O 1
ATOM 4073 N N . GLN A 1 524 ? 6.523 16.673 -24.053 1.00 81.62 524 GLN A N 1
ATOM 4074 C CA . GLN A 1 524 ? 7.506 17.543 -23.395 1.00 81.62 524 GLN A CA 1
ATOM 4075 C C . GLN A 1 524 ? 8.909 16.923 -23.306 1.00 81.62 524 GLN A C 1
ATOM 4077 O O . GLN A 1 524 ? 9.788 17.482 -22.652 1.00 81.62 524 GLN A O 1
ATOM 4082 N N . THR A 1 525 ? 9.163 15.789 -23.965 1.00 72.88 525 THR A N 1
ATOM 4083 C CA . THR A 1 525 ? 10.445 15.076 -23.820 1.00 72.88 525 THR A CA 1
ATOM 4084 C C . THR A 1 525 ? 11.637 15.846 -24.404 1.00 72.88 525 THR A C 1
ATOM 4086 O O . THR A 1 525 ? 12.766 15.664 -23.952 1.00 72.88 525 THR A O 1
ATOM 4089 N N . ARG A 1 526 ? 11.423 16.733 -25.387 1.00 83.00 526 ARG A N 1
ATOM 4090 C CA . ARG A 1 526 ? 12.490 17.528 -26.028 1.00 83.00 526 ARG A CA 1
ATOM 4091 C C . ARG A 1 526 ? 11.951 18.822 -26.659 1.00 83.00 526 ARG A C 1
ATOM 4093 O O . ARG A 1 526 ? 10.736 18.931 -26.794 1.00 83.00 526 ARG A O 1
ATOM 4100 N N . PRO A 1 527 ? 12.809 19.785 -27.070 1.00 84.88 527 PRO A N 1
ATOM 4101 C CA . PRO A 1 527 ? 12.381 21.097 -27.574 1.00 84.88 527 PRO A CA 1
ATOM 4102 C C . PRO A 1 527 ? 11.344 21.067 -28.704 1.00 84.88 527 PRO A C 1
ATOM 4104 O O . PRO A 1 527 ? 10.390 21.839 -28.668 1.00 84.88 527 PRO A O 1
ATOM 4107 N N . VAL A 1 528 ? 11.512 20.159 -29.669 1.00 89.19 528 VAL A N 1
ATOM 4108 C CA . VAL A 1 528 ? 10.527 19.826 -30.707 1.00 89.19 528 VAL A CA 1
ATOM 4109 C C . VAL A 1 528 ? 10.337 18.317 -30.686 1.00 89.19 528 VAL A C 1
ATOM 4111 O O . VAL A 1 528 ? 11.290 17.566 -30.893 1.00 89.19 528 VAL A O 1
ATOM 4114 N N . THR A 1 529 ? 9.120 17.860 -30.416 1.00 87.31 529 THR A N 1
ATOM 4115 C CA . THR A 1 529 ? 8.831 16.440 -30.192 1.00 87.31 529 THR A CA 1
ATOM 4116 C C . THR A 1 529 ? 9.101 15.600 -31.431 1.00 87.31 529 THR A C 1
ATOM 4118 O O . THR A 1 529 ? 9.655 14.521 -31.285 1.00 87.31 529 THR A O 1
ATOM 4121 N N . ALA A 1 530 ? 8.823 16.084 -32.643 1.00 92.12 530 ALA A N 1
ATOM 4122 C CA . ALA A 1 530 ? 9.268 15.455 -33.893 1.00 92.12 530 ALA A CA 1
ATOM 4123 C C . ALA A 1 530 ? 9.081 16.390 -35.092 1.00 92.12 530 ALA A C 1
ATOM 4125 O O . ALA A 1 530 ? 8.125 17.155 -35.113 1.00 92.12 530 ALA A O 1
ATOM 4126 N N . TYR A 1 531 ? 9.915 16.277 -36.125 1.00 94.31 531 TYR A N 1
ATOM 4127 C CA . TYR A 1 531 ? 9.559 16.733 -37.473 1.00 94.31 531 TYR A CA 1
ATOM 4128 C C . TYR A 1 531 ? 9.045 15.550 -38.295 1.00 94.31 531 TYR A C 1
ATOM 4130 O O . TYR A 1 531 ? 9.654 14.483 -38.320 1.00 94.31 531 TYR A O 1
ATOM 4138 N N . LEU A 1 532 ? 7.889 15.733 -38.927 1.00 94.19 532 LEU A N 1
ATOM 4139 C CA . LEU A 1 532 ? 7.126 14.700 -39.626 1.00 94.19 532 LEU A CA 1
ATOM 4140 C C . LEU A 1 532 ? 7.394 14.733 -41.129 1.00 94.19 532 LEU A C 1
ATOM 4142 O O . LEU A 1 532 ? 7.608 13.690 -41.742 1.00 94.19 532 LEU A O 1
ATOM 4146 N N . PHE A 1 533 ? 7.429 15.936 -41.695 1.00 94.50 533 PHE A N 1
ATOM 4147 C CA . PHE A 1 533 ? 7.715 16.194 -43.098 1.00 94.50 533 PHE A CA 1
ATOM 4148 C C . PHE A 1 533 ? 8.650 17.394 -43.218 1.00 94.50 533 PHE A C 1
ATOM 4150 O O . PHE A 1 533 ? 8.542 18.355 -42.453 1.00 94.50 533 PHE A O 1
ATOM 4157 N N . SER A 1 534 ? 9.568 17.334 -44.177 1.00 94.31 534 SER A N 1
ATOM 4158 C CA . SER A 1 534 ? 10.493 18.418 -44.467 1.00 94.31 534 SER A CA 1
ATOM 4159 C C . SER A 1 534 ? 10.779 18.523 -45.965 1.00 94.31 534 SER A C 1
ATOM 4161 O O . SER A 1 534 ? 10.965 17.506 -46.628 1.00 94.31 534 SER A O 1
ATOM 4163 N N . ARG A 1 535 ? 10.865 19.743 -46.497 1.00 93.19 535 ARG A N 1
ATOM 4164 C CA . ARG A 1 535 ? 11.370 20.040 -47.847 1.00 93.19 535 ARG A CA 1
ATOM 4165 C C . ARG A 1 535 ? 12.456 21.104 -47.739 1.00 93.19 535 ARG A C 1
ATOM 4167 O O . ARG A 1 535 ? 12.174 22.205 -47.285 1.00 93.19 535 ARG A O 1
ATOM 4174 N N . GLY A 1 536 ? 13.694 20.791 -48.116 1.00 91.69 536 GLY A N 1
ATOM 4175 C CA . GLY A 1 536 ? 14.835 21.704 -47.954 1.00 91.69 536 GLY A CA 1
ATOM 4176 C C . GLY A 1 536 ? 16.173 21.056 -48.313 1.00 91.69 536 GLY A C 1
ATOM 4177 O O . GLY A 1 536 ? 16.216 19.897 -48.711 1.00 91.69 536 GLY A O 1
ATOM 4178 N N . LEU A 1 537 ? 17.279 21.790 -48.200 1.00 90.25 537 LEU A N 1
ATOM 4179 C CA . LEU A 1 537 ? 18.615 21.259 -48.519 1.00 90.25 537 LEU A CA 1
ATOM 4180 C C . LEU A 1 537 ? 19.101 20.290 -47.429 1.00 90.25 537 LEU A C 1
ATOM 4182 O O . LEU A 1 537 ? 19.093 20.648 -46.247 1.00 90.25 537 LEU A O 1
ATOM 4186 N N . ASP A 1 538 ? 19.544 19.085 -47.812 1.00 92.19 538 ASP A N 1
ATOM 4187 C CA . ASP A 1 538 ? 20.000 18.081 -46.840 1.00 92.19 538 ASP A CA 1
ATOM 4188 C C . ASP A 1 538 ? 21.239 18.542 -46.054 1.00 92.19 538 ASP A C 1
ATOM 4190 O O . ASP A 1 538 ? 22.220 19.027 -46.616 1.00 92.19 538 ASP A O 1
ATOM 4194 N N . GLY A 1 539 ? 21.211 18.358 -44.733 1.00 85.38 539 GLY A N 1
ATOM 4195 C CA . GLY A 1 539 ? 22.359 18.569 -43.848 1.00 85.38 539 GLY A CA 1
ATOM 4196 C C . GLY A 1 539 ? 22.759 20.028 -43.601 1.00 85.38 539 GLY A C 1
ATOM 4197 O O . GLY A 1 539 ? 23.731 20.271 -42.884 1.00 85.38 539 GLY A O 1
ATOM 4198 N N . MET A 1 540 ? 22.034 21.008 -44.146 1.00 88.06 540 MET A N 1
ATOM 4199 C CA . MET A 1 540 ? 22.329 22.423 -43.918 1.00 88.06 540 MET A CA 1
ATOM 4200 C C . MET A 1 540 ? 21.950 22.835 -42.496 1.00 88.06 540 MET A C 1
ATOM 4202 O O . MET A 1 540 ? 20.791 22.739 -42.112 1.00 88.06 540 MET A O 1
ATOM 4206 N N . LYS A 1 541 ? 22.910 23.368 -41.729 1.00 84.56 541 LYS A N 1
ATOM 4207 C CA . LYS A 1 541 ? 22.715 23.767 -40.320 1.00 84.56 541 LYS A CA 1
ATOM 4208 C C . LYS A 1 541 ? 21.594 24.792 -40.112 1.00 84.56 541 LYS A C 1
ATOM 4210 O O . LYS A 1 541 ? 20.929 24.776 -39.082 1.00 84.56 541 LYS A O 1
ATOM 4215 N N . GLU A 1 542 ? 21.390 25.689 -41.073 1.00 89.88 542 GLU A N 1
ATOM 4216 C CA . GLU A 1 542 ? 20.291 26.661 -41.002 1.00 89.88 542 GLU A CA 1
ATOM 4217 C C . GLU A 1 542 ? 18.928 26.015 -41.243 1.00 89.88 542 GLU A C 1
ATOM 4219 O O . GLU A 1 542 ? 17.918 26.588 -40.860 1.00 89.88 542 GLU A O 1
ATOM 4224 N N . ALA A 1 543 ? 18.894 24.813 -41.825 1.00 90.38 543 ALA A N 1
ATOM 4225 C CA . ALA A 1 543 ? 17.683 24.060 -42.110 1.00 90.38 543 ALA A CA 1
ATOM 4226 C C . ALA A 1 543 ? 16.610 24.923 -42.788 1.00 90.38 543 ALA A C 1
ATOM 4228 O O . ALA A 1 543 ? 15.452 24.868 -42.405 1.00 90.38 543 ALA A O 1
ATOM 4229 N N . GLU A 1 544 ? 16.975 25.750 -43.767 1.00 93.88 544 GLU A N 1
ATOM 4230 C CA . GLU A 1 544 ? 15.982 26.491 -44.549 1.00 93.88 544 GLU A CA 1
ATOM 4231 C C . GLU A 1 544 ? 15.154 25.491 -45.370 1.00 93.88 544 GLU A C 1
ATOM 4233 O O . GLU A 1 544 ? 15.697 24.570 -45.994 1.00 93.88 544 GLU A O 1
ATOM 4238 N N . GLY A 1 545 ? 13.835 25.600 -45.278 1.00 92.19 545 GLY A N 1
ATOM 4239 C CA . GLY A 1 545 ? 12.917 24.591 -45.786 1.00 92.19 545 GLY A CA 1
ATOM 4240 C C . GLY A 1 545 ? 11.523 24.708 -45.186 1.00 92.19 545 GLY A C 1
ATOM 4241 O O . GLY A 1 545 ? 11.345 25.411 -44.203 1.00 92.19 545 GLY A O 1
ATOM 4242 N N . ASP A 1 546 ? 10.552 23.979 -45.723 1.00 94.25 546 ASP A N 1
ATOM 4243 C CA . ASP A 1 546 ? 9.255 23.788 -45.067 1.00 94.25 546 ASP A CA 1
ATOM 4244 C C . ASP A 1 546 ? 9.329 22.586 -44.131 1.00 94.25 546 ASP A C 1
ATOM 4246 O O . ASP A 1 546 ? 9.597 21.482 -44.600 1.00 94.25 546 ASP A O 1
ATOM 4250 N N . HIS A 1 547 ? 9.077 22.770 -42.831 1.00 95.62 547 HIS A N 1
ATOM 4251 C CA . HIS A 1 547 ? 9.191 21.696 -41.837 1.00 95.62 547 HIS A CA 1
ATOM 4252 C C . HIS A 1 547 ? 7.925 21.563 -40.998 1.00 95.62 547 HIS A C 1
ATOM 4254 O O . HIS A 1 547 ? 7.727 22.314 -40.043 1.00 95.62 547 HIS A O 1
ATOM 4260 N N . LEU A 1 548 ? 7.094 20.572 -41.317 1.00 96.88 548 LEU A N 1
ATOM 4261 C CA . LEU A 1 548 ? 5.938 20.195 -40.507 1.00 96.88 548 LEU A CA 1
ATOM 4262 C C . LEU A 1 548 ? 6.394 19.301 -39.353 1.00 96.88 548 LEU A C 1
ATOM 4264 O O . LEU A 1 548 ? 7.011 18.258 -39.574 1.00 96.88 548 LEU A O 1
ATOM 4268 N N . GLY A 1 549 ? 6.074 19.683 -38.124 1.00 95.19 549 GLY A N 1
ATOM 4269 C CA . GLY A 1 549 ? 6.463 18.972 -36.913 1.00 95.19 549 GLY A CA 1
ATOM 4270 C C . GLY A 1 549 ? 5.427 19.049 -35.798 1.00 95.19 549 GLY A C 1
ATOM 4271 O O . GLY A 1 549 ? 4.332 19.571 -35.975 1.00 95.19 549 GLY A O 1
ATOM 4272 N N . ILE A 1 550 ? 5.803 18.524 -34.637 1.00 95.44 550 ILE A N 1
ATOM 4273 C CA . ILE A 1 550 ? 5.065 18.569 -33.378 1.00 95.44 550 ILE A CA 1
ATOM 4274 C C . ILE A 1 550 ? 5.946 19.307 -32.374 1.00 95.44 550 ILE A C 1
ATOM 4276 O O . ILE A 1 550 ? 7.079 18.887 -32.116 1.00 95.44 550 ILE A O 1
ATOM 4280 N N . GLY A 1 551 ? 5.439 20.401 -31.816 1.00 91.69 551 GLY A N 1
ATOM 4281 C CA . GLY A 1 551 ? 6.124 21.188 -30.802 1.00 91.69 551 GLY A CA 1
ATOM 4282 C C . GLY A 1 551 ? 6.404 20.383 -29.532 1.00 91.69 551 GLY A C 1
ATOM 4283 O O . GLY A 1 551 ? 5.853 19.303 -29.296 1.00 91.69 551 GLY A O 1
ATOM 4284 N N . GLY A 1 552 ? 7.337 20.880 -28.731 1.00 87.62 552 GLY A N 1
ATOM 4285 C CA . GLY A 1 552 ? 7.875 20.178 -27.571 1.00 87.62 552 GLY A CA 1
ATOM 4286 C C . GLY A 1 552 ? 8.064 21.098 -26.371 1.00 87.62 552 GLY A C 1
ATOM 4287 O O . GLY A 1 552 ? 7.396 22.123 -26.250 1.00 87.62 552 GLY A O 1
ATOM 4288 N N . SER A 1 553 ? 9.004 20.767 -25.486 1.00 81.25 553 SER A N 1
ATOM 4289 C CA . SER A 1 553 ? 9.256 21.515 -24.244 1.00 81.25 553 SER A CA 1
ATOM 4290 C C . SER A 1 553 ? 9.683 22.970 -24.447 1.00 81.25 553 SER A C 1
ATOM 4292 O O . SER A 1 553 ? 9.619 23.759 -23.506 1.00 81.25 553 SER A O 1
ATOM 4294 N N . HIS A 1 554 ? 10.121 23.340 -25.652 1.00 77.62 554 HIS A N 1
ATOM 4295 C CA . HIS A 1 554 ? 10.503 24.713 -25.958 1.00 77.62 554 HIS A CA 1
ATOM 4296 C C . HIS A 1 554 ? 9.303 25.578 -26.354 1.00 77.62 554 HIS A C 1
ATOM 4298 O O . HIS A 1 554 ? 9.185 26.704 -25.876 1.00 77.62 554 HIS A O 1
ATOM 4304 N N . LEU A 1 555 ? 8.417 25.066 -27.217 1.00 76.31 555 LEU A N 1
ATOM 4305 C CA . LEU A 1 555 ? 7.241 25.792 -27.693 1.00 76.31 555 LEU A CA 1
ATOM 4306 C C . LEU A 1 555 ? 6.193 24.831 -28.271 1.00 76.31 555 LEU A C 1
ATOM 4308 O O . LEU A 1 555 ? 6.546 23.839 -28.911 1.00 76.31 555 LEU A O 1
ATOM 4312 N N . ALA A 1 556 ? 4.912 25.176 -28.084 1.00 84.38 556 ALA A N 1
ATOM 4313 C CA . ALA A 1 556 ? 3.760 24.475 -28.657 1.00 84.38 556 ALA A CA 1
ATOM 4314 C C . ALA A 1 556 ? 3.753 22.961 -28.356 1.00 84.38 556 ALA A C 1
ATOM 4316 O O . ALA A 1 556 ? 3.491 22.156 -29.246 1.00 84.38 556 ALA A O 1
ATOM 4317 N N . ALA A 1 557 ? 4.067 22.585 -27.108 1.00 91.25 557 ALA A N 1
ATOM 4318 C CA . ALA A 1 557 ? 4.154 21.197 -26.651 1.00 91.25 557 ALA A CA 1
ATOM 4319 C C . ALA A 1 557 ? 2.955 20.365 -27.131 1.00 91.25 557 ALA A C 1
ATOM 4321 O O . ALA A 1 557 ? 1.807 20.701 -26.849 1.00 91.25 557 ALA A O 1
ATOM 4322 N N . GLY A 1 558 ? 3.240 19.319 -27.908 1.00 86.75 558 GLY A N 1
ATOM 4323 C CA . GLY A 1 558 ? 2.236 18.406 -28.452 1.00 86.75 558 GLY A CA 1
ATOM 4324 C C . GLY A 1 558 ? 1.395 18.944 -29.610 1.00 86.75 558 GLY A C 1
ATOM 4325 O O . GLY A 1 558 ? 0.622 18.186 -30.181 1.00 86.75 558 GLY A O 1
ATOM 4326 N N . LYS A 1 559 ? 1.536 20.209 -30.012 1.00 95.50 559 LYS A N 1
ATOM 4327 C CA . LYS A 1 559 ? 0.752 20.821 -31.100 1.00 95.50 559 LYS A CA 1
ATOM 4328 C C . LYS A 1 559 ? 1.519 20.806 -32.415 1.00 95.50 559 LYS A C 1
ATOM 4330 O O . LYS A 1 559 ? 2.749 20.817 -32.416 1.00 95.50 559 LYS A O 1
ATOM 4335 N N . LEU A 1 560 ? 0.810 20.809 -33.544 1.00 96.56 560 LEU A N 1
ATOM 4336 C CA . LEU A 1 560 ? 1.456 20.902 -34.856 1.00 96.56 560 LEU A CA 1
ATOM 4337 C C . LEU A 1 560 ? 2.202 22.229 -35.009 1.00 96.56 560 LEU A C 1
ATOM 4339 O O . LEU A 1 560 ? 1.739 23.270 -34.546 1.00 96.56 560 LEU A O 1
ATOM 4343 N N . ILE A 1 561 ? 3.339 22.195 -35.691 1.00 96.38 561 ILE A N 1
ATOM 4344 C CA . ILE A 1 561 ? 4.103 23.380 -36.069 1.00 96.38 561 ILE A CA 1
ATOM 4345 C C . ILE A 1 561 ? 4.532 23.289 -37.530 1.00 96.38 561 ILE A C 1
ATOM 4347 O O . ILE A 1 561 ? 4.855 22.205 -38.006 1.00 96.38 561 ILE A O 1
ATOM 4351 N N . VAL A 1 562 ? 4.592 24.422 -38.226 1.00 96.62 562 VAL A N 1
ATOM 4352 C CA . VAL A 1 562 ? 5.312 24.545 -39.499 1.00 96.62 562 VAL A CA 1
ATOM 4353 C C . VAL A 1 562 ? 6.416 25.568 -39.314 1.00 96.62 562 VAL A C 1
ATOM 4355 O O . VAL A 1 562 ? 6.140 26.739 -39.065 1.00 96.62 562 VAL A O 1
ATOM 4358 N N . PHE A 1 563 ? 7.661 25.118 -39.400 1.00 94.88 563 PHE A N 1
ATOM 4359 C CA . PHE A 1 563 ? 8.847 25.943 -39.208 1.00 94.88 563 PHE A CA 1
ATOM 4360 C C . PHE A 1 563 ? 9.613 26.102 -40.517 1.00 94.88 563 PHE A C 1
ATOM 4362 O O . PHE A 1 563 ? 9.676 25.148 -41.289 1.00 94.88 563 PHE A O 1
ATOM 4369 N N . GLN A 1 564 ? 10.210 27.274 -40.748 1.00 93.06 564 GLN A N 1
ATOM 4370 C CA . GLN A 1 564 ? 10.786 27.611 -42.051 1.00 93.06 564 GLN A CA 1
ATOM 4371 C C . GLN A 1 564 ? 12.322 27.672 -42.133 1.00 93.06 564 GLN A C 1
ATOM 4373 O O . GLN A 1 564 ? 12.900 27.934 -43.191 1.00 93.06 564 GLN A O 1
ATOM 4378 N N . GLY A 1 565 ? 12.994 27.415 -41.014 1.00 87.81 565 GLY A N 1
ATOM 4379 C CA . GLY A 1 565 ? 14.451 27.435 -40.922 1.00 87.81 565 GLY A CA 1
ATOM 4380 C C . GLY A 1 565 ? 14.961 28.388 -39.856 1.00 87.81 565 GLY A C 1
ATOM 4381 O O . GLY A 1 565 ? 14.278 29.319 -39.429 1.00 87.81 565 GLY A O 1
ATOM 4382 N N . ASN A 1 566 ? 16.165 28.107 -39.371 1.00 88.50 566 ASN A N 1
ATOM 4383 C CA . ASN A 1 566 ? 16.769 28.776 -38.226 1.00 88.50 566 ASN A CA 1
ATOM 4384 C C . ASN A 1 566 ? 17.150 30.232 -38.538 1.00 88.50 566 ASN A C 1
ATOM 4386 O O . ASN A 1 566 ? 17.174 31.044 -37.614 1.00 88.50 566 ASN A O 1
ATOM 4390 N N . ARG A 1 567 ? 17.419 30.578 -39.807 1.00 88.31 567 ARG A N 1
ATOM 4391 C CA . ARG A 1 567 ? 17.754 31.951 -40.206 1.00 88.31 567 ARG A CA 1
ATOM 4392 C C . ARG A 1 567 ? 16.500 32.772 -40.484 1.00 88.31 567 ARG A C 1
ATOM 4394 O O . ARG A 1 567 ? 16.426 33.913 -40.038 1.00 88.31 567 ARG A O 1
ATOM 4401 N N . SER A 1 568 ? 15.535 32.206 -41.207 1.00 86.56 568 SER A N 1
ATOM 4402 C CA . SER A 1 568 ? 14.291 32.912 -41.544 1.00 86.56 568 SER A CA 1
ATOM 4403 C C . SER A 1 568 ? 13.327 33.009 -40.357 1.00 86.56 568 SER A C 1
ATOM 4405 O O . SER A 1 568 ? 12.574 33.973 -40.251 1.00 86.56 568 SER A O 1
ATOM 4407 N N . GLY A 1 569 ? 13.352 32.033 -39.442 1.00 84.19 569 GLY A N 1
ATOM 4408 C CA . GLY A 1 569 ? 12.636 32.076 -38.162 1.00 84.19 569 GLY A CA 1
ATOM 4409 C C . GLY A 1 569 ? 11.107 31.990 -38.251 1.00 84.19 569 GLY A C 1
ATOM 4410 O O . GLY A 1 569 ? 10.440 32.060 -37.220 1.00 84.19 569 GLY A O 1
ATOM 4411 N N . GLY A 1 570 ? 10.542 31.833 -39.453 1.00 90.94 570 GLY A N 1
ATOM 4412 C CA . GLY A 1 570 ? 9.101 31.715 -39.663 1.00 90.94 570 GLY A CA 1
ATOM 4413 C C . GLY A 1 570 ? 8.534 30.474 -38.975 1.00 90.94 570 GLY A C 1
ATOM 4414 O O . GLY A 1 570 ? 9.033 29.366 -39.178 1.00 90.94 570 GLY A O 1
ATOM 4415 N N . LEU A 1 571 ? 7.496 30.661 -38.159 1.00 93.56 571 LEU A N 1
ATOM 4416 C CA . LEU A 1 571 ? 6.836 29.595 -37.411 1.00 93.56 571 LEU A CA 1
ATOM 4417 C C . LEU A 1 571 ? 5.322 29.810 -37.403 1.00 93.56 571 LEU A C 1
ATOM 4419 O O . LEU A 1 571 ? 4.841 30.851 -36.960 1.00 93.56 571 LEU A O 1
ATOM 4423 N N . LEU A 1 572 ? 4.580 28.789 -37.817 1.00 95.81 572 LEU A N 1
ATOM 4424 C CA . LEU A 1 572 ? 3.144 28.676 -37.586 1.00 95.81 572 LEU A CA 1
ATOM 4425 C C . LEU A 1 572 ? 2.881 27.554 -36.580 1.00 95.81 572 LEU A C 1
ATOM 4427 O O . LEU A 1 572 ? 3.560 26.528 -36.602 1.00 95.81 572 LEU A O 1
ATOM 4431 N N . THR A 1 573 ? 1.896 27.735 -35.704 1.00 94.38 573 THR A N 1
ATOM 4432 C CA . THR A 1 573 ? 1.556 26.787 -34.634 1.00 94.38 573 THR A CA 1
ATOM 4433 C C . THR A 1 573 ? 0.071 26.459 -34.673 1.00 94.38 573 THR A C 1
ATOM 4435 O O . THR A 1 573 ? -0.747 27.373 -34.763 1.00 94.38 573 THR A O 1
ATOM 4438 N N . GLY A 1 574 ? -0.272 25.183 -34.547 1.00 89.81 574 GLY A N 1
ATOM 4439 C CA . GLY A 1 574 ? -1.640 24.733 -34.324 1.00 89.81 574 GLY A CA 1
ATOM 4440 C C . GLY A 1 574 ? -2.091 24.944 -32.877 1.00 89.81 574 GLY A C 1
ATOM 4441 O O . GLY A 1 574 ? -1.338 25.391 -32.004 1.00 89.81 574 GLY A O 1
ATOM 4442 N N . VAL A 1 575 ? -3.341 24.591 -32.611 1.00 84.75 575 VAL A N 1
ATOM 4443 C CA . VAL A 1 575 ? -4.038 24.761 -31.333 1.00 84.75 575 VAL A CA 1
ATOM 4444 C C . VAL A 1 575 ? -4.333 23.434 -30.632 1.00 84.75 575 VAL A C 1
ATOM 4446 O O . VAL A 1 575 ? -4.344 23.409 -29.398 1.00 84.75 575 VAL A O 1
ATOM 4449 N N . THR A 1 576 ? -4.508 22.353 -31.391 1.00 80.75 576 THR A N 1
ATOM 4450 C CA . THR A 1 576 ? -4.844 21.006 -30.930 1.00 80.75 576 THR A CA 1
ATOM 4451 C C . THR A 1 576 ? -3.590 20.279 -30.456 1.00 80.75 576 THR A C 1
ATOM 4453 O O . THR A 1 576 ? -2.619 20.138 -31.201 1.00 80.75 576 THR A O 1
ATOM 4456 N N . GLU A 1 577 ? -3.618 19.791 -29.218 1.00 86.75 577 GLU A N 1
ATOM 4457 C CA . GLU A 1 577 ? -2.593 18.890 -28.697 1.00 86.75 577 GLU A CA 1
ATOM 4458 C C . GLU A 1 577 ? -2.828 17.468 -29.225 1.00 86.75 577 GLU A C 1
ATOM 4460 O O . GLU A 1 577 ? -3.929 16.923 -29.131 1.00 86.75 577 GLU A O 1
ATOM 4465 N N . LEU A 1 578 ? -1.795 16.886 -29.828 1.00 78.75 578 LEU A N 1
ATOM 4466 C CA . LEU A 1 578 ? -1.788 15.516 -30.313 1.00 78.75 578 LEU A CA 1
ATOM 4467 C C . LEU A 1 578 ? -1.449 14.576 -29.160 1.00 78.75 578 LEU A C 1
ATOM 4469 O O . LEU A 1 578 ? -0.472 14.776 -28.437 1.00 78.75 578 LEU A O 1
ATOM 4473 N N . GLU A 1 579 ? -2.248 13.529 -29.009 1.00 72.56 579 GLU A N 1
ATOM 4474 C CA . GLU A 1 579 ? -2.051 12.538 -27.962 1.00 72.56 579 GLU A CA 1
ATOM 4475 C C . GLU A 1 579 ? -0.891 11.595 -28.339 1.00 72.56 579 GLU A C 1
ATOM 4477 O O . GLU A 1 579 ? -0.916 10.970 -29.410 1.00 72.56 579 GLU A O 1
ATOM 4482 N N . PRO A 1 580 ? 0.134 11.439 -27.481 1.00 75.25 580 PRO A N 1
ATOM 4483 C CA . PRO A 1 580 ? 1.175 10.447 -27.701 1.00 75.25 580 PRO A CA 1
ATOM 4484 C C . PRO A 1 580 ? 0.584 9.039 -27.796 1.00 75.25 580 PRO A C 1
ATOM 4486 O O . PRO A 1 580 ? -0.318 8.658 -27.062 1.00 75.25 580 PRO A O 1
ATOM 4489 N N . ASN A 1 581 ? 1.153 8.221 -28.667 1.00 67.81 581 ASN A N 1
ATOM 4490 C CA . ASN A 1 581 ? 0.725 6.865 -28.988 1.00 67.81 581 ASN A CA 1
ATOM 4491 C C . ASN A 1 581 ? -0.639 6.741 -29.693 1.00 67.81 581 ASN A C 1
ATOM 4493 O O . ASN A 1 581 ? -1.094 5.602 -29.850 1.00 67.81 581 ASN A O 1
ATOM 4497 N N . SER A 1 582 ? -1.206 7.823 -30.233 1.00 70.38 582 SER A N 1
ATOM 4498 C CA . SER A 1 582 ? -2.424 7.806 -31.063 1.00 70.38 582 SER A CA 1
ATOM 4499 C C . SER A 1 582 ? -2.128 8.075 -32.548 1.00 70.38 582 SER A C 1
ATOM 4501 O O . SER A 1 582 ? -1.164 8.759 -32.887 1.00 70.38 582 SER A O 1
ATOM 4503 N N . TRP A 1 583 ? -2.914 7.472 -33.452 1.00 80.75 583 TRP A N 1
ATOM 4504 C CA . TRP A 1 583 ? -2.813 7.719 -34.899 1.00 80.75 583 TRP A CA 1
ATOM 4505 C C . TRP A 1 583 ? -3.591 8.983 -35.281 1.00 80.75 583 TRP A C 1
ATOM 4507 O O . TRP A 1 583 ? -4.749 9.145 -34.893 1.00 80.75 583 TRP A O 1
ATOM 4517 N N . HIS A 1 584 ? -2.971 9.840 -36.086 1.00 83.38 584 HIS A N 1
ATOM 4518 C CA . HIS A 1 584 ? -3.551 11.069 -36.615 1.00 83.38 584 HIS A CA 1
ATOM 4519 C C . HIS A 1 584 ? -3.339 11.157 -38.122 1.00 83.38 584 HIS A C 1
ATOM 4521 O O . HIS A 1 584 ? -2.273 10.803 -38.617 1.00 83.38 584 HIS A O 1
ATOM 4527 N N . HIS A 1 585 ? -4.342 11.652 -38.837 1.00 91.25 585 HIS A N 1
ATOM 4528 C CA . HIS A 1 585 ? -4.248 11.946 -40.262 1.00 91.25 585 HIS A CA 1
ATOM 4529 C C . HIS A 1 585 ? -3.884 13.413 -40.457 1.00 91.25 585 HIS A C 1
ATOM 4531 O O . HIS A 1 585 ? -4.517 14.279 -39.849 1.00 91.25 585 HIS A O 1
ATOM 4537 N N . LEU A 1 586 ? -2.886 13.698 -41.287 1.00 94.75 586 LEU A N 1
ATOM 4538 C CA . LEU A 1 586 ? -2.408 15.048 -41.559 1.00 94.75 586 LEU A CA 1
ATOM 4539 C C . LEU A 1 586 ? -2.366 15.303 -43.059 1.00 94.75 586 LEU A C 1
ATOM 4541 O O . LEU A 1 586 ? -1.887 14.455 -43.805 1.00 94.75 586 LEU A O 1
ATOM 4545 N N . ALA A 1 587 ? -2.789 16.496 -43.471 1.00 95.69 587 ALA A N 1
ATOM 4546 C CA . ALA A 1 587 ? -2.580 17.002 -44.824 1.00 95.69 587 ALA A CA 1
ATOM 4547 C C . ALA A 1 587 ? -2.051 18.440 -44.765 1.00 95.69 587 ALA A C 1
ATOM 4549 O O . ALA A 1 587 ? -2.742 19.328 -44.269 1.00 95.69 587 ALA A O 1
ATOM 4550 N N . MET A 1 588 ? -0.833 18.679 -45.250 1.00 97.00 588 MET A N 1
ATOM 4551 C CA . MET A 1 588 ? -0.261 20.019 -45.394 1.00 97.00 588 MET A CA 1
ATOM 4552 C C . MET A 1 588 ? -0.307 20.452 -46.854 1.00 97.00 588 MET A C 1
ATOM 4554 O O . MET A 1 588 ? 0.234 19.772 -47.722 1.00 97.00 588 MET A O 1
ATOM 4558 N N . ILE A 1 589 ? -0.918 21.607 -47.094 1.00 96.62 589 ILE A N 1
ATOM 4559 C CA . ILE A 1 589 ? -1.029 22.270 -48.387 1.00 96.62 589 ILE A CA 1
ATOM 4560 C C . ILE A 1 589 ? -0.111 23.490 -48.390 1.00 96.62 589 ILE A C 1
ATOM 4562 O O . ILE A 1 589 ? -0.169 24.327 -47.485 1.00 96.62 589 ILE A O 1
ATOM 4566 N N . ARG A 1 590 ? 0.692 23.610 -49.442 1.00 94.12 590 ARG A N 1
ATOM 4567 C CA . ARG A 1 590 ? 1.468 24.797 -49.789 1.00 94.12 590 ARG A CA 1
ATOM 4568 C C . ARG A 1 590 ? 0.891 25.386 -51.074 1.00 94.12 590 ARG A C 1
ATOM 4570 O O . ARG A 1 590 ? 0.752 24.662 -52.053 1.00 94.12 590 ARG A O 1
ATOM 4577 N N . GLU A 1 591 ? 0.574 26.678 -51.069 1.00 93.31 591 GLU A N 1
ATOM 4578 C CA . GLU A 1 591 ? 0.149 27.449 -52.245 1.00 93.31 591 GLU A CA 1
ATOM 4579 C C . GLU A 1 591 ? 0.886 28.793 -52.267 1.00 93.31 591 GLU A C 1
ATOM 4581 O O . GLU A 1 591 ? 0.452 29.782 -51.666 1.00 93.31 591 GLU A O 1
ATOM 4586 N N . GLY A 1 592 ? 2.045 28.829 -52.926 1.00 89.25 592 GLY A N 1
ATOM 4587 C CA . GLY A 1 592 ? 2.909 30.008 -52.926 1.00 89.25 592 GLY A CA 1
ATOM 4588 C C . GLY A 1 592 ? 3.446 30.287 -51.522 1.00 89.25 592 GLY A C 1
ATOM 4589 O O . GLY A 1 592 ? 4.219 29.493 -50.988 1.00 89.25 592 GLY A O 1
ATOM 4590 N N . GLU A 1 593 ? 3.055 31.404 -50.906 1.00 91.69 593 GLU A N 1
ATOM 4591 C CA . GLU A 1 593 ? 3.426 31.717 -49.517 1.00 91.69 593 GLU A CA 1
ATOM 4592 C C . GLU A 1 593 ? 2.412 31.213 -48.484 1.00 91.69 593 GLU A C 1
ATOM 4594 O O . GLU A 1 593 ? 2.729 31.177 -47.300 1.00 91.69 593 GLU A O 1
ATOM 4599 N N . ARG A 1 594 ? 1.200 30.809 -48.883 1.00 95.25 594 ARG A N 1
ATOM 4600 C CA . ARG A 1 594 ? 0.193 30.337 -47.927 1.00 95.25 594 ARG A CA 1
ATOM 4601 C C . ARG A 1 594 ? 0.425 28.865 -47.590 1.00 95.25 594 ARG A C 1
ATOM 4603 O O . ARG A 1 594 ? 0.588 28.034 -48.481 1.00 95.25 594 ARG A O 1
ATOM 4610 N N . VAL A 1 595 ? 0.399 28.544 -46.300 1.00 96.38 595 VAL A N 1
ATOM 4611 C CA . VAL A 1 595 ? 0.494 27.186 -45.761 1.00 96.38 595 VAL A CA 1
ATOM 4612 C C . VAL A 1 595 ? -0.761 26.876 -44.961 1.00 96.38 595 VAL A C 1
ATOM 4614 O O . VAL A 1 595 ? -1.129 27.627 -44.056 1.00 96.38 595 VAL A O 1
ATOM 4617 N N . ARG A 1 596 ? -1.387 25.738 -45.269 1.00 97.06 596 ARG A N 1
ATOM 4618 C CA . ARG A 1 596 ? -2.504 25.185 -44.503 1.00 97.06 596 ARG A CA 1
ATOM 4619 C C . ARG A 1 596 ? -2.199 23.770 -44.044 1.00 97.06 596 ARG A C 1
ATOM 4621 O O . ARG A 1 596 ? -1.646 22.995 -44.813 1.00 97.06 596 ARG A O 1
ATOM 4628 N N . VAL A 1 597 ? -2.575 23.412 -42.822 1.00 97.19 597 VAL A N 1
ATOM 4629 C CA . VAL A 1 597 ? -2.452 22.039 -42.310 1.00 97.19 597 VAL A CA 1
ATOM 4630 C C . VAL A 1 597 ? -3.801 21.592 -41.780 1.00 97.19 597 VAL A C 1
ATOM 4632 O O . VAL A 1 597 ? -4.370 22.266 -40.933 1.00 97.19 597 VAL A O 1
ATOM 4635 N N . TYR A 1 598 ? -4.309 20.463 -42.256 1.00 94.75 598 TYR A N 1
ATOM 4636 C CA . TYR A 1 598 ? -5.551 19.849 -41.798 1.00 94.75 598 TYR A CA 1
ATOM 4637 C C . TYR A 1 598 ? -5.239 18.632 -40.933 1.00 94.75 598 TYR A C 1
ATOM 4639 O O . TYR A 1 598 ? -4.359 17.833 -41.256 1.00 94.75 598 TYR A O 1
ATOM 4647 N N . LEU A 1 599 ? -5.982 18.494 -39.836 1.00 91.75 599 LEU A N 1
ATOM 4648 C CA . LEU A 1 599 ? -5.846 17.411 -38.867 1.00 91.75 599 LEU A CA 1
ATOM 4649 C C . LEU A 1 599 ? -7.125 16.571 -38.861 1.00 91.75 599 LEU A C 1
ATOM 4651 O O . LEU A 1 599 ? -8.215 17.101 -38.662 1.00 91.75 599 LEU A O 1
ATOM 4655 N N . ASN A 1 600 ? -6.988 15.257 -39.034 1.00 84.94 600 ASN A N 1
ATOM 4656 C CA . ASN A 1 600 ? -8.067 14.266 -38.959 1.00 84.94 600 ASN A CA 1
ATOM 4657 C C . ASN A 1 600 ? -9.278 14.592 -39.853 1.00 84.94 600 ASN A C 1
ATOM 4659 O O . ASN A 1 600 ? -10.416 14.430 -39.426 1.00 84.94 600 ASN A O 1
ATOM 4663 N N . GLY A 1 601 ? -9.032 15.104 -41.067 1.00 81.81 601 GLY A N 1
ATOM 4664 C CA . GLY A 1 601 ? -10.084 15.369 -42.057 1.00 81.81 601 GLY A CA 1
ATOM 4665 C C . GLY A 1 601 ? -11.055 16.501 -41.695 1.00 81.81 601 GLY A C 1
ATOM 4666 O O . GLY A 1 601 ? -12.104 16.610 -42.324 1.00 81.81 601 GLY A O 1
ATOM 4667 N N . ARG A 1 602 ? -10.742 17.332 -40.689 1.00 82.94 602 ARG A N 1
ATOM 4668 C CA . ARG A 1 602 ? -11.575 18.476 -40.275 1.00 82.94 602 ARG A CA 1
ATOM 4669 C C . ARG A 1 602 ? -11.786 19.464 -41.423 1.00 82.94 602 ARG A C 1
ATOM 4671 O O . ARG A 1 602 ? -10.842 19.755 -42.146 1.00 82.94 602 ARG A O 1
ATOM 4678 N N . SER A 1 603 ? -12.990 20.034 -41.518 1.00 79.50 603 SER A N 1
ATOM 4679 C CA . SER A 1 603 ? -13.358 21.023 -42.545 1.00 79.50 603 SER A CA 1
ATOM 4680 C C . SER A 1 603 ? -12.591 22.345 -42.440 1.00 79.50 603 SER A C 1
ATOM 4682 O O . SER A 1 603 ? -12.441 23.052 -43.435 1.00 79.50 603 SER A O 1
ATOM 4684 N N . GLU A 1 604 ? -12.111 22.685 -41.244 1.00 88.06 604 GLU A N 1
ATOM 4685 C CA . GLU A 1 604 ? -11.284 23.864 -40.987 1.00 88.06 604 GLU A CA 1
ATOM 4686 C C . GLU A 1 604 ? -9.813 23.462 -40.785 1.00 88.06 604 GLU A C 1
ATOM 4688 O O . GLU A 1 604 ? -9.540 22.440 -40.142 1.00 88.06 604 GLU A O 1
ATOM 4693 N N . PRO A 1 605 ? -8.856 24.242 -41.321 1.00 89.69 605 PRO A N 1
ATOM 4694 C CA . PRO A 1 605 ? -7.438 23.966 -41.146 1.00 89.69 605 PRO A CA 1
ATOM 4695 C C . PRO A 1 605 ? -6.993 24.209 -39.696 1.00 89.69 605 PRO A C 1
ATOM 4697 O O . PRO A 1 605 ? -7.334 25.207 -39.071 1.00 89.69 605 PRO A O 1
ATOM 4700 N N . GLU A 1 606 ? -6.169 23.299 -39.185 1.00 92.12 606 GLU A N 1
ATOM 4701 C CA . GLU A 1 606 ? -5.492 23.384 -37.888 1.00 92.12 606 GLU A CA 1
ATOM 4702 C C . GLU A 1 606 ? -4.417 24.486 -37.866 1.00 92.12 606 GLU A C 1
ATOM 4704 O O . GLU A 1 606 ? -4.159 25.094 -36.830 1.00 92.12 606 GLU A O 1
ATOM 4709 N N . ILE A 1 607 ? -3.794 24.750 -39.017 1.00 95.81 607 ILE A N 1
ATOM 4710 C CA . ILE A 1 607 ? -2.876 25.870 -39.252 1.00 95.81 607 ILE A CA 1
ATOM 4711 C C . ILE A 1 607 ? -3.287 26.530 -40.565 1.00 95.81 607 ILE A C 1
ATOM 4713 O O . ILE A 1 607 ? -3.427 25.824 -41.557 1.00 95.81 607 ILE A O 1
ATOM 4717 N N . ASP A 1 608 ? -3.427 27.855 -40.596 1.00 96.06 608 ASP A N 1
ATOM 4718 C CA . ASP A 1 608 ? -3.613 28.645 -41.821 1.00 96.06 608 ASP A CA 1
ATOM 4719 C C . ASP A 1 608 ? -2.850 29.966 -41.689 1.00 96.06 608 ASP A C 1
ATOM 4721 O O . ASP A 1 608 ? -3.164 30.795 -40.834 1.00 96.06 608 ASP A O 1
ATOM 4725 N N . GLY A 1 609 ? -1.800 30.142 -42.486 1.00 94.56 609 GLY A N 1
ATOM 4726 C CA . GLY A 1 609 ? -0.945 31.323 -42.405 1.00 94.56 609 GLY A CA 1
ATOM 4727 C C . GLY A 1 609 ? 0.000 31.467 -43.590 1.00 94.56 609 GLY A C 1
ATOM 4728 O O . GLY A 1 609 ? -0.015 30.656 -44.514 1.00 94.56 609 GLY A O 1
ATOM 4729 N N . THR A 1 610 ? 0.834 32.506 -43.558 1.00 93.88 610 THR A N 1
ATOM 4730 C CA . THR A 1 610 ? 1.771 32.842 -44.641 1.00 93.88 610 THR A CA 1
ATOM 4731 C C . THR A 1 610 ? 3.220 32.644 -44.186 1.00 93.88 610 THR A C 1
ATOM 4733 O O . THR A 1 610 ? 3.613 33.163 -43.143 1.00 93.88 610 THR A O 1
ATOM 4736 N N . LEU A 1 611 ? 4.013 31.911 -44.969 1.00 91.88 611 LEU A N 1
ATOM 4737 C CA . LEU A 1 611 ? 5.439 31.634 -44.773 1.00 91.88 611 LEU A CA 1
ATOM 4738 C C . LEU A 1 611 ? 6.181 31.758 -46.121 1.00 91.88 611 LEU A C 1
ATOM 4740 O O . LEU A 1 611 ? 5.892 31.023 -47.063 1.00 91.88 611 LEU A O 1
ATOM 4744 N N . ALA A 1 612 ? 7.158 32.660 -46.239 1.00 87.50 612 ALA A N 1
ATOM 4745 C CA . ALA A 1 612 ? 7.862 32.960 -47.499 1.00 87.50 612 ALA A CA 1
ATOM 4746 C C . ALA A 1 612 ? 8.890 31.879 -47.862 1.00 87.50 612 ALA A C 1
ATOM 4748 O O . ALA A 1 612 ? 9.681 31.510 -47.015 1.00 87.50 612 ALA A O 1
ATOM 4749 N N . ARG A 1 613 ? 8.920 31.336 -49.082 1.00 87.88 613 ARG A N 1
ATOM 4750 C CA . ARG A 1 613 ? 9.797 30.192 -49.426 1.00 87.88 613 ARG A CA 1
ATOM 4751 C C . ARG A 1 613 ? 11.284 30.459 -49.126 1.00 87.88 613 ARG A C 1
ATOM 4753 O O . ARG A 1 613 ? 11.824 31.484 -49.530 1.00 87.88 613 ARG A O 1
ATOM 4760 N N . THR A 1 614 ? 11.961 29.491 -48.501 1.00 91.38 614 THR A N 1
ATOM 4761 C CA . THR A 1 614 ? 13.382 29.608 -48.108 1.00 91.38 614 THR A CA 1
ATOM 4762 C C . THR A 1 614 ? 14.318 28.584 -48.761 1.00 91.38 614 THR A C 1
ATOM 4764 O O . THR A 1 614 ? 15.522 28.581 -48.508 1.00 91.38 614 THR A O 1
ATOM 4767 N N . TYR A 1 615 ? 13.792 27.740 -49.649 1.00 87.56 615 TYR A N 1
ATOM 4768 C CA . TYR A 1 615 ? 14.548 26.790 -50.469 1.00 87.56 615 TYR A CA 1
ATOM 4769 C C . TYR A 1 615 ? 14.533 27.194 -51.958 1.00 87.56 615 TYR A C 1
ATOM 4771 O O . TYR A 1 615 ? 13.683 27.995 -52.363 1.00 87.56 615 TYR A O 1
ATOM 4779 N N . PRO A 1 616 ? 15.480 26.690 -52.779 1.00 87.69 616 PRO A N 1
ATOM 4780 C CA . PRO A 1 616 ? 15.536 27.001 -54.210 1.00 87.69 616 PRO A CA 1
ATOM 4781 C C . PRO A 1 616 ? 14.248 26.630 -54.964 1.00 87.69 616 PRO A C 1
ATOM 4783 O O . PRO A 1 616 ? 13.584 25.654 -54.611 1.00 87.69 616 PRO A O 1
ATOM 4786 N N . ASP A 1 617 ? 13.925 27.378 -56.023 1.00 82.94 617 ASP A N 1
ATOM 4787 C CA . ASP A 1 617 ? 12.820 27.042 -56.934 1.00 82.94 617 ASP A CA 1
ATOM 4788 C C . ASP A 1 617 ? 12.982 25.617 -57.485 1.00 82.94 617 ASP A C 1
ATOM 4790 O O . ASP A 1 617 ? 14.079 25.220 -57.887 1.00 82.94 617 ASP A O 1
ATOM 4794 N N . GLY A 1 618 ? 11.894 24.842 -57.492 1.00 80.19 618 GLY A N 1
ATOM 4795 C CA . GLY A 1 618 ? 11.891 23.468 -58.003 1.00 80.19 618 GLY A CA 1
ATOM 4796 C C . GLY A 1 618 ? 12.735 22.477 -57.188 1.00 80.19 618 GLY A C 1
ATOM 4797 O O . GLY A 1 618 ? 13.072 21.409 -57.698 1.00 80.19 618 GLY A O 1
ATOM 4798 N N . HIS A 1 619 ? 13.104 22.800 -55.938 1.00 89.19 619 HIS A N 1
ATOM 4799 C CA . HIS A 1 619 ? 13.964 21.934 -55.121 1.00 89.19 619 HIS A CA 1
ATOM 4800 C C . HIS A 1 619 ? 13.331 20.546 -54.900 1.00 89.19 619 HIS A C 1
ATOM 4802 O O . HIS A 1 619 ? 12.240 20.474 -54.318 1.00 89.19 619 HIS A O 1
ATOM 4808 N N . PRO A 1 620 ? 13.990 19.443 -55.314 1.00 88.94 620 PRO A N 1
ATOM 4809 C CA . PRO A 1 620 ? 13.344 18.136 -55.407 1.00 88.94 620 PRO A CA 1
ATOM 4810 C C . PRO A 1 620 ? 13.463 17.284 -54.137 1.00 88.94 620 PRO A C 1
ATOM 4812 O O . PRO A 1 620 ? 13.020 16.140 -54.144 1.00 88.94 620 PRO A O 1
ATOM 4815 N N . GLU A 1 621 ? 14.110 17.756 -53.066 1.00 91.44 621 GLU A N 1
ATOM 4816 C CA . GLU A 1 621 ? 14.379 16.911 -51.893 1.00 91.44 621 GLU A CA 1
ATOM 4817 C C . GLU A 1 621 ? 13.292 17.021 -50.824 1.00 91.44 621 GLU A C 1
ATOM 4819 O O . GLU A 1 621 ? 13.072 18.082 -50.234 1.00 91.44 621 GLU A O 1
ATOM 4824 N N . PHE A 1 622 ? 12.675 15.876 -50.539 1.00 91.38 622 PHE A N 1
ATOM 4825 C CA . PHE A 1 622 ? 11.661 15.704 -49.511 1.00 91.38 622 PHE A CA 1
ATOM 4826 C C . PHE A 1 622 ? 12.134 14.696 -48.471 1.00 91.38 622 PHE A C 1
ATOM 4828 O O . PHE A 1 622 ? 12.755 13.677 -48.797 1.00 91.38 622 PHE A O 1
ATOM 4835 N N . PHE A 1 623 ? 11.793 14.963 -47.217 1.00 91.25 623 PHE A N 1
ATOM 4836 C CA . PHE A 1 623 ? 12.118 14.119 -46.085 1.00 91.25 623 PHE A CA 1
ATOM 4837 C C . PHE A 1 623 ? 10.882 13.797 -45.261 1.00 91.25 623 PHE A C 1
ATOM 4839 O O . PHE A 1 623 ? 10.007 14.637 -45.056 1.00 91.25 623 PHE A O 1
ATOM 4846 N N . LEU A 1 624 ? 10.845 12.571 -44.752 1.00 89.88 624 LEU A N 1
ATOM 4847 C CA . LEU A 1 624 ? 9.791 12.065 -43.885 1.00 89.88 624 LEU A CA 1
ATOM 4848 C C . LEU A 1 624 ? 10.407 11.562 -42.583 1.00 89.88 624 LEU A C 1
ATOM 4850 O O . LEU A 1 624 ? 11.459 10.917 -42.590 1.00 89.88 624 LEU A O 1
ATOM 4854 N N . GLY A 1 625 ? 9.751 11.861 -41.465 1.00 87.19 625 GLY A N 1
ATOM 4855 C CA . GLY A 1 625 ? 10.180 11.448 -40.131 1.00 87.19 625 GLY A CA 1
ATOM 4856 C C . GLY A 1 625 ? 11.400 12.200 -39.595 1.00 87.19 625 GLY A C 1
ATOM 4857 O O . GLY A 1 625 ? 12.075 11.697 -38.705 1.00 87.19 625 GLY A O 1
ATOM 4858 N N . GLY A 1 626 ? 11.722 13.383 -40.121 1.00 89.00 626 GLY A N 1
ATOM 4859 C CA . GLY A 1 626 ? 12.752 14.261 -39.562 1.00 89.00 626 GLY A CA 1
ATOM 4860 C C . GLY A 1 626 ? 13.011 15.494 -40.424 1.00 89.00 626 GLY A C 1
ATOM 4861 O O . GLY A 1 626 ? 12.656 15.523 -41.602 1.00 89.00 626 GLY A O 1
ATOM 4862 N N . ARG A 1 627 ? 13.655 16.511 -39.841 1.00 92.19 627 ARG A N 1
ATOM 4863 C CA . ARG A 1 627 ? 13.990 17.765 -40.533 1.00 92.19 627 ARG A CA 1
ATOM 4864 C C . ARG A 1 627 ? 15.134 17.580 -41.543 1.00 92.19 627 ARG A C 1
ATOM 4866 O O . ARG A 1 627 ? 15.886 16.602 -41.467 1.00 92.19 627 ARG A O 1
ATOM 4873 N N . SER A 1 628 ? 15.296 18.504 -42.491 1.00 91.94 628 SER A N 1
ATOM 4874 C CA . SER A 1 628 ? 16.355 18.461 -43.515 1.00 91.94 628 SER A CA 1
ATOM 4875 C C . SER A 1 628 ? 17.779 18.387 -42.933 1.00 91.94 628 SER A C 1
ATOM 4877 O O . SER A 1 628 ? 18.655 17.777 -43.535 1.00 91.94 628 SER A O 1
ATOM 4879 N N . ASP A 1 629 ? 18.007 18.889 -41.719 1.00 91.00 629 ASP A N 1
ATOM 4880 C CA . ASP A 1 629 ? 19.275 18.812 -40.974 1.00 91.00 629 ASP A CA 1
ATOM 4881 C C . ASP A 1 629 ? 19.367 17.618 -40.004 1.00 91.00 629 ASP A C 1
ATOM 4883 O O . ASP A 1 629 ? 20.314 17.524 -39.224 1.00 91.00 629 ASP A O 1
ATOM 4887 N N . ARG A 1 630 ? 18.399 16.692 -40.053 1.00 88.62 630 ARG A N 1
ATOM 4888 C CA . ARG A 1 630 ? 18.233 15.547 -39.134 1.00 88.62 630 ARG A CA 1
ATOM 4889 C C . ARG A 1 630 ? 17.874 15.937 -37.695 1.00 88.62 630 ARG A C 1
ATOM 4891 O O . ARG A 1 630 ? 17.911 15.087 -36.808 1.00 88.62 630 ARG A O 1
ATOM 4898 N N . PHE A 1 631 ? 17.487 17.186 -37.442 1.00 87.94 631 PHE A N 1
ATOM 4899 C CA . PHE A 1 631 ? 17.040 17.597 -36.115 1.00 87.94 631 PHE A CA 1
ATOM 4900 C C . PHE A 1 631 ? 15.662 17.003 -35.774 1.00 87.94 631 PHE A C 1
ATOM 4902 O O . PHE A 1 631 ? 14.735 17.046 -36.585 1.00 87.94 631 PHE A O 1
ATOM 4909 N N . SER A 1 632 ? 15.531 16.480 -34.549 1.00 87.50 632 SER A N 1
ATOM 4910 C CA . SER A 1 632 ? 14.291 15.942 -33.959 1.00 87.50 632 SER A CA 1
ATOM 4911 C C . SER A 1 632 ? 13.557 14.919 -34.846 1.00 87.50 632 SER A C 1
ATOM 4913 O O . SER A 1 632 ? 12.426 15.141 -35.279 1.00 87.50 632 SER A O 1
ATOM 4915 N N . ILE A 1 633 ? 14.220 13.789 -35.114 1.00 88.12 633 ILE A N 1
ATOM 4916 C CA . ILE A 1 633 ? 13.698 12.649 -35.894 1.00 88.12 633 ILE A CA 1
ATOM 4917 C C . ILE A 1 633 ? 12.483 12.028 -35.198 1.00 88.12 633 ILE A C 1
ATOM 4919 O O . ILE A 1 633 ? 12.519 11.806 -33.991 1.00 88.12 633 ILE A O 1
ATOM 4923 N N . LEU A 1 634 ? 11.418 11.730 -35.944 1.00 87.12 634 LEU A N 1
ATOM 4924 C CA . LEU A 1 634 ? 10.213 11.100 -35.412 1.00 87.12 634 LEU A CA 1
ATOM 4925 C C . LEU A 1 634 ? 10.536 9.760 -34.736 1.00 87.12 634 LEU A C 1
ATOM 4927 O O . LEU A 1 634 ? 10.982 8.809 -35.373 1.00 87.12 634 LEU A O 1
ATOM 4931 N N . GLU A 1 635 ? 10.223 9.686 -33.449 1.00 83.50 635 GLU A N 1
ATOM 4932 C CA . GLU A 1 635 ? 10.135 8.443 -32.688 1.00 83.50 635 GLU A CA 1
ATOM 4933 C C . GLU A 1 635 ? 8.664 8.036 -32.658 1.00 83.50 635 GLU A C 1
ATOM 4935 O O . GLU A 1 635 ? 7.861 8.501 -31.845 1.00 83.50 635 GLU A O 1
ATOM 4940 N N . GLY A 1 636 ? 8.276 7.250 -33.655 1.00 80.19 636 GLY A N 1
ATOM 4941 C CA . GLY A 1 636 ? 6.878 7.013 -33.949 1.00 80.19 636 GLY A CA 1
ATOM 4942 C C . GLY A 1 636 ? 6.682 6.206 -35.218 1.00 80.19 636 GLY A C 1
ATOM 4943 O O . GLY A 1 636 ? 7.532 5.411 -35.605 1.00 80.19 636 GLY A O 1
ATOM 4944 N N . ARG A 1 637 ? 5.534 6.373 -35.867 1.00 80.25 637 ARG A N 1
ATOM 4945 C CA . ARG A 1 637 ? 5.251 5.744 -37.161 1.00 80.25 637 ARG A CA 1
ATOM 4946 C C . ARG A 1 637 ? 4.655 6.753 -38.120 1.00 80.25 637 ARG A C 1
ATOM 4948 O O . ARG A 1 637 ? 3.868 7.593 -37.694 1.00 80.25 637 ARG A O 1
ATOM 4955 N N . LEU A 1 638 ? 5.025 6.636 -39.389 1.00 82.62 638 LEU A N 1
ATOM 4956 C CA . LEU A 1 638 ? 4.331 7.254 -40.512 1.00 82.62 638 LEU A CA 1
ATOM 4957 C C . LEU A 1 638 ? 3.769 6.139 -41.375 1.00 82.62 638 LEU A C 1
ATOM 4959 O O . LEU A 1 638 ? 4.424 5.114 -41.536 1.00 82.62 638 LEU A O 1
ATOM 4963 N N . ASP A 1 639 ? 2.584 6.339 -41.922 1.00 81.25 639 ASP A N 1
ATOM 4964 C CA . ASP A 1 639 ? 1.971 5.369 -42.813 1.00 81.25 639 ASP A CA 1
ATOM 4965 C C . ASP A 1 639 ? 1.218 6.069 -43.944 1.00 81.25 639 ASP A C 1
ATOM 4967 O O . ASP A 1 639 ? 0.781 7.211 -43.786 1.00 81.25 639 ASP A O 1
ATOM 4971 N N . HIS A 1 640 ? 1.100 5.375 -45.077 1.00 81.94 640 HIS A N 1
ATOM 4972 C CA . HIS A 1 640 ? 0.344 5.791 -46.256 1.00 81.94 640 HIS A CA 1
ATOM 4973 C C . HIS A 1 640 ? 0.602 7.249 -46.675 1.00 81.94 640 HIS A C 1
ATOM 4975 O O . HIS A 1 640 ? -0.262 8.116 -46.550 1.00 81.94 640 HIS A O 1
ATOM 4981 N N . VAL A 1 641 ? 1.819 7.521 -47.150 1.00 87.69 641 VAL A N 1
ATOM 4982 C CA . VAL A 1 641 ? 2.238 8.879 -47.524 1.00 87.69 641 VAL A CA 1
ATOM 4983 C C . VAL A 1 641 ? 1.905 9.154 -48.987 1.00 87.69 641 VAL A C 1
ATOM 4985 O O . VAL A 1 641 ? 2.382 8.444 -49.878 1.00 87.69 641 VAL A O 1
ATOM 4988 N N . ALA A 1 642 ? 1.140 10.214 -49.231 1.00 90.69 642 ALA A N 1
ATOM 4989 C CA . ALA A 1 642 ? 0.821 10.749 -50.545 1.00 90.69 642 ALA A CA 1
ATOM 4990 C C . ALA A 1 642 ? 1.413 12.151 -50.722 1.00 90.69 642 ALA A C 1
ATOM 4992 O O . ALA A 1 642 ? 1.373 12.982 -49.814 1.00 90.69 642 ALA A O 1
ATOM 4993 N N . LEU A 1 643 ? 1.948 12.421 -51.908 1.00 91.75 643 LEU A N 1
ATOM 4994 C CA . LEU A 1 643 ? 2.382 13.749 -52.327 1.00 91.75 643 LEU A CA 1
ATOM 4995 C C . LEU A 1 643 ? 1.717 14.085 -53.659 1.00 91.75 643 LEU A C 1
ATOM 4997 O O . LEU A 1 643 ? 1.750 13.278 -54.589 1.00 91.75 643 LEU A O 1
ATOM 5001 N N . TYR A 1 644 ? 1.147 15.279 -53.737 1.00 93.44 644 TYR A N 1
ATOM 5002 C CA . TYR A 1 644 ? 0.441 15.808 -54.896 1.00 93.44 644 TYR A CA 1
ATOM 5003 C C . TYR A 1 644 ? 1.137 17.092 -55.349 1.00 93.44 644 TYR A C 1
ATOM 5005 O O . TYR A 1 644 ? 1.451 17.945 -54.520 1.00 93.44 644 TYR A O 1
ATOM 5013 N N . ASP A 1 645 ? 1.316 17.260 -56.653 1.00 91.94 645 ASP A N 1
ATOM 5014 C CA . ASP A 1 645 ? 1.806 18.477 -57.326 1.00 91.94 645 ASP A CA 1
ATOM 5015 C C . ASP A 1 645 ? 0.737 19.585 -57.451 1.00 91.94 645 ASP A C 1
ATOM 5017 O O . ASP A 1 645 ? 0.847 20.506 -58.260 1.00 91.94 645 ASP A O 1
ATOM 5021 N N . ARG A 1 646 ? -0.323 19.490 -56.639 1.00 93.88 646 ARG A N 1
ATOM 5022 C CA . ARG A 1 646 ? -1.446 20.427 -56.579 1.00 93.88 646 ARG A CA 1
ATOM 5023 C C . ARG A 1 646 ? -1.972 20.573 -55.153 1.00 93.88 646 ARG A C 1
ATOM 5025 O O . ARG A 1 646 ? -1.740 19.722 -54.289 1.00 93.88 646 ARG A O 1
ATOM 5032 N N . ALA A 1 647 ? -2.746 21.626 -54.915 1.00 93.00 647 ALA A N 1
ATOM 5033 C CA . ALA A 1 647 ? -3.544 21.758 -53.702 1.00 93.00 647 ALA A CA 1
ATOM 5034 C C . ALA A 1 647 ? -4.760 20.815 -53.757 1.00 93.00 647 ALA A C 1
ATOM 5036 O O . ALA A 1 647 ? -5.530 20.846 -54.721 1.00 93.00 647 ALA A O 1
ATOM 5037 N N . LEU A 1 648 ? -4.937 19.978 -52.732 1.00 95.06 648 LEU A N 1
ATOM 5038 C CA . LEU A 1 648 ? -6.175 19.218 -52.550 1.00 95.06 648 LEU A CA 1
ATOM 5039 C C . LEU A 1 648 ? -7.295 20.124 -52.024 1.00 95.06 648 LEU A C 1
ATOM 5041 O O . LEU A 1 648 ? -7.071 21.018 -51.204 1.00 95.06 648 LEU A O 1
ATOM 5045 N N . SER A 1 649 ? -8.524 19.867 -52.461 1.00 92.75 649 SER A N 1
ATOM 5046 C CA . SER A 1 649 ? -9.716 20.459 -51.859 1.00 92.75 649 SER A CA 1
ATOM 5047 C C . SER A 1 649 ? -10.010 19.832 -50.494 1.00 92.75 649 SER A C 1
ATOM 5049 O O . SER A 1 649 ? -9.649 18.688 -50.217 1.00 92.75 649 SER A O 1
ATOM 5051 N N . ILE A 1 650 ? -10.729 20.561 -49.636 1.00 87.81 650 ILE A N 1
ATOM 5052 C CA . ILE A 1 650 ? -11.148 20.015 -48.341 1.00 87.81 650 ILE A CA 1
ATOM 5053 C C . ILE A 1 650 ? -12.042 18.776 -48.496 1.00 87.81 650 ILE A C 1
ATOM 5055 O O . ILE A 1 650 ? -11.924 17.837 -47.719 1.00 87.81 650 ILE A O 1
ATOM 5059 N N . ALA A 1 651 ? -12.881 18.729 -49.534 1.00 86.88 651 ALA A N 1
ATOM 5060 C CA . ALA A 1 651 ? -13.725 17.570 -49.807 1.00 86.88 651 ALA A CA 1
ATOM 5061 C C . ALA A 1 651 ? -12.896 16.312 -50.120 1.00 86.88 651 ALA A C 1
ATOM 5063 O O . ALA A 1 651 ? -13.261 15.225 -49.681 1.00 86.88 651 ALA A O 1
ATOM 5064 N N . GLU A 1 652 ? -11.768 16.458 -50.825 1.00 92.31 652 GLU A N 1
ATOM 5065 C CA . GLU A 1 652 ? -10.826 15.354 -51.054 1.00 92.31 652 GLU A CA 1
ATOM 5066 C C . GLU A 1 652 ? -10.183 14.907 -49.731 1.00 92.31 652 GLU A C 1
ATOM 5068 O O . GLU A 1 652 ? -10.252 13.729 -49.400 1.00 92.31 652 GLU A O 1
ATOM 5073 N N . ILE A 1 653 ? -9.651 15.831 -48.920 1.00 89.94 653 ILE A N 1
ATOM 5074 C CA . ILE A 1 653 ? -8.971 15.506 -47.646 1.00 89.94 653 ILE A CA 1
ATOM 5075 C C . ILE A 1 653 ? -9.924 14.856 -46.627 1.00 89.94 653 ILE A C 1
ATOM 5077 O O . ILE A 1 653 ? -9.573 13.862 -45.984 1.00 89.94 653 ILE A O 1
ATOM 5081 N N . SER A 1 654 ? -11.132 15.404 -46.458 1.00 82.12 654 SER A N 1
ATOM 5082 C CA . SER A 1 654 ? -12.162 14.822 -45.588 1.00 82.12 654 SER A CA 1
ATOM 5083 C C . SER A 1 654 ? -12.629 13.470 -46.126 1.00 82.12 654 SER A C 1
ATOM 5085 O O . SER A 1 654 ? -12.704 12.511 -45.362 1.00 82.12 654 SER A O 1
ATOM 5087 N N . GLY A 1 655 ? -12.847 13.358 -47.441 1.00 82.50 655 GLY A N 1
ATOM 5088 C CA . GLY A 1 655 ? -13.240 12.108 -48.090 1.00 82.50 655 GLY A CA 1
ATOM 5089 C C . GLY A 1 655 ? -12.192 11.002 -47.946 1.00 82.50 655 GLY A C 1
ATOM 5090 O O . GLY A 1 655 ? -12.553 9.855 -47.685 1.00 82.50 655 GLY A O 1
ATOM 5091 N N . HIS A 1 656 ? -10.899 11.339 -48.030 1.00 89.88 656 HIS A N 1
ATOM 5092 C CA . HIS A 1 656 ? -9.814 10.397 -47.753 1.00 89.88 656 HIS A CA 1
ATOM 5093 C C . HIS A 1 656 ? -9.923 9.878 -46.317 1.00 89.88 656 HIS A C 1
ATOM 5095 O O . HIS A 1 656 ? -10.019 8.671 -46.114 1.00 89.88 656 HIS A O 1
ATOM 5101 N N . TYR A 1 657 ? -9.991 10.765 -45.319 1.00 82.62 657 TYR A N 1
ATOM 5102 C CA . TYR A 1 657 ? -10.101 10.380 -43.907 1.00 82.62 657 TYR A CA 1
ATOM 5103 C C . TYR A 1 657 ? -11.344 9.521 -43.603 1.00 82.62 657 TYR A C 1
ATOM 5105 O O . TYR A 1 657 ? -11.235 8.487 -42.940 1.00 82.62 657 TYR A O 1
ATOM 5113 N N . GLU A 1 658 ? -12.515 9.911 -44.113 1.00 78.56 658 GLU A N 1
ATOM 5114 C CA . GLU A 1 658 ? -13.783 9.194 -43.918 1.00 78.56 658 GLU A CA 1
ATOM 5115 C C . GLU A 1 658 ? -13.769 7.792 -44.546 1.00 78.56 658 GLU A C 1
ATOM 5117 O O . GLU A 1 658 ? -14.358 6.859 -43.995 1.00 78.56 658 GLU A O 1
ATOM 5122 N N . ALA A 1 659 ? -13.034 7.599 -45.648 1.00 78.62 659 ALA A N 1
ATOM 5123 C CA . ALA A 1 659 ? -12.922 6.314 -46.337 1.00 78.62 659 ALA A CA 1
ATOM 5124 C C . ALA A 1 659 ? -12.211 5.215 -45.520 1.00 78.62 659 ALA A C 1
ATOM 5126 O O . ALA A 1 659 ? -12.288 4.043 -45.895 1.00 78.62 659 ALA A O 1
ATOM 5127 N N . VAL A 1 660 ? -11.560 5.557 -44.399 1.00 71.31 660 VAL A N 1
ATOM 5128 C CA . VAL A 1 660 ? -11.029 4.575 -43.431 1.00 71.31 660 VAL A CA 1
ATOM 5129 C C . VAL A 1 660 ? -12.161 3.873 -42.669 1.00 71.31 660 VAL A C 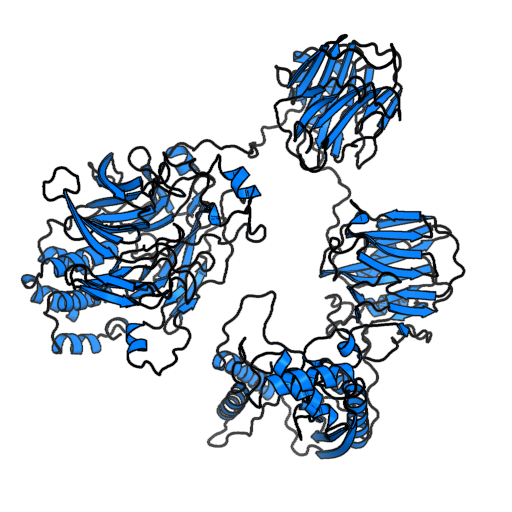1
ATOM 5131 O O . VAL A 1 660 ? -11.960 2.792 -42.122 1.00 71.31 660 VAL A O 1
ATOM 5134 N N . ASN A 1 661 ? -13.365 4.458 -42.642 1.00 58.75 661 ASN A N 1
ATOM 5135 C CA . ASN A 1 661 ? -14.549 3.906 -41.982 1.00 58.75 661 ASN A CA 1
ATOM 5136 C C . ASN A 1 661 ? -14.268 3.496 -40.524 1.00 58.75 661 ASN A C 1
ATOM 5138 O O . ASN A 1 661 ? -14.664 2.421 -40.065 1.00 58.75 661 ASN A O 1
ATOM 5142 N N . LEU A 1 662 ? -13.515 4.341 -39.808 1.00 54.03 662 LEU A N 1
ATOM 5143 C CA . LEU A 1 662 ? -13.223 4.138 -38.395 1.00 54.03 662 LEU A CA 1
ATOM 5144 C C . LEU A 1 662 ? -14.557 4.132 -37.646 1.00 54.03 662 LEU A C 1
ATOM 5146 O O . LEU A 1 662 ? -15.187 5.178 -37.492 1.00 54.03 662 LEU A O 1
ATOM 5150 N N . LEU A 1 663 ? -14.992 2.956 -37.178 1.00 37.91 663 LEU A N 1
ATOM 5151 C CA . LEU A 1 663 ? -16.069 2.882 -36.194 1.00 37.91 663 LEU A CA 1
ATOM 5152 C C . LEU A 1 663 ? -15.695 3.835 -35.056 1.00 37.91 663 LEU A C 1
ATOM 5154 O O . LEU A 1 663 ? -14.537 3.789 -34.618 1.00 37.91 663 LEU A O 1
ATOM 5158 N N . PRO A 1 664 ? -16.611 4.699 -34.582 1.00 30.12 664 PRO A N 1
ATOM 5159 C CA . PRO A 1 664 ? -16.321 5.535 -33.437 1.00 30.12 664 PRO A CA 1
ATOM 5160 C C . PRO A 1 664 ? -15.976 4.606 -32.277 1.00 30.12 664 PRO A C 1
ATOM 5162 O O . PRO A 1 664 ? -16.830 3.962 -31.675 1.00 30.12 664 PRO A O 1
ATOM 5165 N N . ARG A 1 665 ? -14.681 4.501 -31.989 1.00 29.98 665 ARG A N 1
ATOM 5166 C CA . ARG A 1 665 ? -14.219 4.066 -30.687 1.00 29.98 665 ARG A CA 1
ATOM 5167 C C . ARG A 1 665 ? -14.722 5.156 -29.760 1.00 29.98 665 ARG A C 1
ATOM 5169 O O . ARG A 1 665 ? -14.375 6.316 -29.989 1.00 29.98 665 ARG A O 1
ATOM 5176 N N . GLU A 1 666 ? -15.561 4.806 -28.788 1.00 34.62 666 GLU A N 1
ATOM 5177 C CA . GLU A 1 666 ? -15.886 5.715 -27.693 1.00 34.62 666 GLU A CA 1
ATOM 5178 C C . GLU A 1 666 ? -14.573 6.285 -27.176 1.00 34.62 666 GLU A C 1
ATOM 5180 O O . GLU A 1 666 ? -13.695 5.582 -26.663 1.00 34.62 666 GLU A O 1
ATOM 5185 N N . LYS A 1 667 ? -14.385 7.561 -27.486 1.00 28.80 667 LYS A N 1
ATOM 5186 C CA . LYS A 1 667 ? -13.127 8.261 -27.349 1.00 28.80 667 LYS A CA 1
ATOM 5187 C C . LYS A 1 667 ? -13.068 8.779 -25.923 1.00 28.80 667 LYS A C 1
ATOM 5189 O O . LYS A 1 667 ? -13.142 9.974 -25.682 1.00 28.80 667 LYS A O 1
ATOM 5194 N N . ASN A 1 668 ? -12.937 7.862 -24.973 1.00 33.41 668 ASN A N 1
ATOM 5195 C CA . ASN A 1 668 ? -12.463 8.196 -23.640 1.00 33.41 668 ASN A CA 1
ATOM 5196 C C . ASN A 1 668 ? -10.954 8.387 -23.741 1.00 33.41 668 ASN A C 1
ATOM 5198 O O . ASN A 1 668 ? -10.227 7.420 -23.557 1.00 33.41 668 ASN A O 1
ATOM 5202 N N . LEU A 1 669 ? -10.529 9.583 -24.156 1.00 32.28 669 LEU A N 1
ATOM 5203 C CA . LEU A 1 669 ? -9.219 10.215 -23.928 1.00 32.28 669 LEU A CA 1
ATOM 5204 C C . LEU A 1 669 ? -9.256 11.611 -24.577 1.00 32.28 669 LEU A C 1
ATOM 5206 O O . LEU A 1 669 ? -8.475 11.973 -25.450 1.00 32.28 669 LEU A O 1
ATOM 5210 N N . GLU A 1 670 ? -10.216 12.425 -24.149 1.00 29.02 670 GLU A N 1
ATOM 5211 C CA . GLU A 1 670 ? -9.798 13.765 -23.779 1.00 29.02 670 GLU A CA 1
ATOM 5212 C C . GLU A 1 670 ? -9.077 13.609 -22.432 1.00 29.02 670 GLU A C 1
ATOM 5214 O O . GLU A 1 670 ? -9.617 12.997 -21.503 1.00 29.02 670 GLU A O 1
ATOM 5219 N N . GLU A 1 671 ? -7.910 14.232 -22.270 1.00 38.88 671 GLU A N 1
ATOM 5220 C CA . GLU A 1 671 ? -7.692 14.984 -21.034 1.00 38.88 671 GLU A CA 1
ATOM 5221 C C . GLU A 1 671 ? -8.812 16.022 -20.959 1.00 38.88 671 GLU A C 1
ATOM 5223 O O . GLU A 1 671 ? -8.652 17.195 -21.291 1.00 38.88 671 GLU A O 1
ATOM 5228 N N . SER A 1 672 ? -10.005 15.570 -20.590 1.00 35.59 672 SER A N 1
ATOM 5229 C CA . SER A 1 672 ? -11.088 16.473 -20.352 1.00 35.59 672 SER A CA 1
ATOM 5230 C C . SER A 1 672 ? -10.759 17.079 -18.994 1.00 35.59 672 SER A C 1
ATOM 5232 O O . SER A 1 672 ? -10.682 16.417 -17.951 1.00 35.59 672 SER A O 1
ATOM 5234 N N . ASN A 1 673 ? -10.712 18.401 -18.968 1.00 47.03 673 ASN A N 1
ATOM 5235 C CA . ASN A 1 673 ? -11.662 19.016 -18.063 1.00 47.03 673 ASN A CA 1
ATOM 5236 C C . ASN A 1 673 ? -13.034 18.419 -18.401 1.00 47.03 673 ASN A C 1
ATOM 5238 O O . ASN A 1 673 ? -13.765 19.015 -19.177 1.00 47.03 673 ASN A O 1
ATOM 5242 N N . SER A 1 674 ? -13.329 17.203 -17.921 1.00 63.34 674 SER A N 1
ATOM 5243 C CA . SER A 1 674 ? -14.668 16.641 -18.032 1.00 63.34 674 SER A CA 1
ATOM 5244 C C . SER A 1 674 ? -15.465 17.654 -17.284 1.00 63.34 674 SER A C 1
ATOM 5246 O O . SER A 1 674 ? -15.172 17.908 -16.114 1.00 63.34 674 SER A O 1
ATOM 5248 N N . ASP A 1 675 ? -16.374 18.320 -17.969 1.00 81.88 675 ASP A N 1
ATOM 5249 C CA . ASP A 1 675 ? -17.314 19.136 -17.249 1.00 81.88 675 ASP A CA 1
ATOM 5250 C C . ASP A 1 675 ? -18.047 18.229 -16.261 1.00 81.88 675 ASP A C 1
ATOM 5252 O O . ASP A 1 675 ? -18.178 17.016 -16.455 1.00 81.88 675 ASP A O 1
ATOM 5256 N N . ALA A 1 676 ? -18.452 18.819 -15.143 1.00 88.88 676 ALA A N 1
ATOM 5257 C CA . ALA A 1 676 ? -19.289 18.132 -14.182 1.00 88.88 676 ALA A CA 1
ATOM 5258 C C . ALA A 1 676 ? -20.485 17.511 -14.921 1.00 88.88 676 ALA A C 1
ATOM 5260 O O . ALA A 1 676 ? -21.273 18.241 -15.523 1.00 88.88 676 ALA A O 1
ATOM 5261 N N . LEU A 1 677 ? -20.637 16.186 -14.849 1.00 93.25 677 LEU A N 1
ATOM 5262 C CA . LEU A 1 677 ? -21.838 15.511 -15.340 1.00 93.25 677 LEU A CA 1
ATOM 5263 C C . LEU A 1 677 ? -23.082 16.063 -14.642 1.00 93.25 677 LEU A C 1
ATOM 5265 O O . LEU A 1 677 ? -22.993 16.540 -13.507 1.00 93.25 677 LEU A O 1
ATOM 5269 N N . SER A 1 678 ? -24.250 15.965 -15.280 1.00 95.62 678 SER A N 1
ATOM 5270 C CA . SER A 1 678 ? -25.511 16.238 -14.587 1.00 95.62 678 SER A CA 1
ATOM 5271 C C . SER A 1 678 ? -25.730 15.217 -13.453 1.00 95.62 678 SER A C 1
ATOM 5273 O O . SER A 1 678 ? -25.161 14.121 -13.496 1.00 95.62 678 SER A O 1
ATOM 5275 N N . PRO A 1 679 ? -26.557 15.520 -12.433 1.00 95.88 679 PRO A N 1
ATOM 5276 C CA . PRO A 1 679 ? -26.859 14.553 -11.376 1.00 95.88 679 PRO A CA 1
ATOM 5277 C C . PRO A 1 679 ? -27.381 13.207 -11.898 1.00 95.88 679 PRO A C 1
ATOM 5279 O O . PRO A 1 679 ? -27.035 12.165 -11.345 1.00 95.88 679 PRO A O 1
ATOM 5282 N N . GLN A 1 680 ? -28.171 13.218 -12.976 1.00 95.62 680 GLN A N 1
ATOM 5283 C CA . GLN A 1 680 ? -28.742 12.005 -13.561 1.00 95.62 680 GLN A CA 1
ATOM 5284 C C . GLN A 1 680 ? -27.715 11.204 -14.377 1.00 95.62 680 GLN A C 1
ATOM 5286 O O . GLN A 1 680 ? -27.723 9.972 -14.327 1.00 95.62 680 GLN A O 1
ATOM 5291 N N . ASP A 1 681 ? -26.812 11.879 -15.090 1.00 95.06 681 ASP A N 1
ATOM 5292 C CA . ASP A 1 681 ? -25.756 11.207 -15.856 1.00 95.06 681 ASP A CA 1
ATOM 5293 C C . ASP A 1 681 ? -24.734 10.562 -14.919 1.00 95.06 681 ASP A C 1
ATOM 5295 O O . ASP A 1 681 ? -24.364 9.405 -15.104 1.00 95.06 681 ASP A O 1
ATOM 5299 N N . ALA A 1 682 ? -24.347 11.254 -13.844 1.00 94.25 682 ALA A N 1
ATOM 5300 C CA . ALA A 1 682 ? -23.465 10.651 -12.853 1.00 94.25 682 ALA A CA 1
ATOM 5301 C C . ALA A 1 682 ? -24.132 9.506 -12.093 1.00 94.25 682 ALA A C 1
ATOM 5303 O O . ALA A 1 682 ? -23.471 8.503 -11.847 1.00 94.25 682 ALA A O 1
ATOM 5304 N N . LEU A 1 683 ? -25.430 9.606 -11.767 1.00 97.06 683 LEU A N 1
ATOM 5305 C CA . LEU A 1 683 ? -26.180 8.475 -11.212 1.00 97.06 683 LEU A CA 1
ATOM 5306 C C . LEU A 1 683 ? -26.094 7.253 -12.137 1.00 97.06 683 LEU A C 1
ATOM 5308 O O . LEU A 1 683 ? -25.890 6.140 -11.663 1.00 97.06 683 LEU A O 1
ATOM 5312 N N . SER A 1 684 ? -26.204 7.473 -13.448 1.00 95.94 684 SER A N 1
ATOM 5313 C CA . SER A 1 684 ? -26.135 6.414 -14.464 1.00 95.94 684 SER A CA 1
ATOM 5314 C C . SER A 1 684 ? -24.724 5.838 -14.643 1.00 95.94 684 SER A C 1
ATOM 5316 O O . SER A 1 684 ? -24.585 4.712 -15.106 1.00 95.94 684 SER A O 1
ATOM 5318 N N . SER A 1 685 ? -23.687 6.584 -14.247 1.00 95.00 685 SER A N 1
ATOM 5319 C CA . SER A 1 685 ? -22.280 6.153 -14.270 1.00 95.00 685 SER A CA 1
ATOM 5320 C C . SER A 1 685 ? -21.850 5.341 -13.037 1.00 95.00 685 SER A C 1
ATOM 5322 O O . SER A 1 685 ? -20.706 4.887 -12.959 1.00 95.00 685 SER A O 1
ATOM 5324 N N . ILE A 1 686 ? -22.738 5.191 -12.045 1.00 97.75 686 ILE A N 1
ATOM 5325 C CA . ILE A 1 686 ? -22.450 4.465 -10.807 1.00 97.75 686 ILE A CA 1
ATOM 5326 C C . ILE A 1 686 ? -22.855 3.000 -10.938 1.00 97.75 686 ILE A C 1
ATOM 5328 O O . ILE A 1 686 ? -24.002 2.661 -11.223 1.00 97.75 686 ILE A O 1
ATOM 5332 N N . HIS A 1 687 ? -21.911 2.132 -10.597 1.00 97.38 687 HIS A N 1
ATOM 5333 C CA . HIS A 1 687 ? -22.103 0.698 -10.477 1.00 97.38 687 HIS A CA 1
ATOM 5334 C C . HIS A 1 687 ? -22.350 0.301 -9.021 1.00 97.38 687 HIS A C 1
ATOM 5336 O O . HIS A 1 687 ? -21.630 0.723 -8.111 1.00 97.38 687 HIS A O 1
ATOM 5342 N N . VAL A 1 688 ? -23.346 -0.563 -8.823 1.00 97.31 688 VAL A N 1
ATOM 5343 C CA . VAL A 1 688 ? -23.597 -1.315 -7.584 1.00 97.31 688 VAL A CA 1
ATOM 5344 C C . VAL A 1 688 ? -23.746 -2.805 -7.930 1.00 97.31 688 VAL A C 1
ATOM 5346 O O . VAL A 1 688 ? -24.114 -3.114 -9.068 1.00 97.31 688 VAL A O 1
ATOM 5349 N N . PRO A 1 689 ? -23.463 -3.742 -7.005 1.00 95.94 689 PRO A N 1
ATOM 5350 C CA . PRO A 1 689 ? -23.578 -5.168 -7.283 1.00 95.94 689 PRO A CA 1
ATOM 5351 C C . PRO A 1 689 ? -24.979 -5.584 -7.739 1.00 95.94 689 PRO A C 1
ATOM 5353 O O . PRO A 1 689 ? -25.985 -4.946 -7.414 1.00 95.94 689 PRO A O 1
ATOM 5356 N N . GLU A 1 690 ? -25.045 -6.705 -8.456 1.00 92.75 690 GLU A N 1
ATOM 5357 C CA . GLU A 1 690 ? -26.318 -7.309 -8.844 1.00 92.75 690 GLU A CA 1
ATOM 5358 C C . GLU A 1 690 ? -27.200 -7.569 -7.610 1.00 92.75 690 GLU A C 1
ATOM 5360 O O . GLU A 1 690 ? -26.723 -7.995 -6.558 1.00 92.75 690 GLU A O 1
ATOM 5365 N N . GLY A 1 691 ? -28.497 -7.281 -7.739 1.00 93.38 691 GLY A N 1
ATOM 5366 C CA . GLY A 1 691 ? -29.459 -7.363 -6.637 1.00 93.38 691 GLY A CA 1
ATOM 5367 C C . GLY A 1 691 ? -29.645 -6.060 -5.856 1.00 93.38 691 GLY A C 1
ATOM 5368 O O . GLY A 1 691 ? -30.564 -5.986 -5.043 1.00 93.38 691 GLY A O 1
ATOM 5369 N N . TYR A 1 692 ? -28.868 -5.011 -6.144 1.00 96.56 692 TYR A N 1
ATOM 5370 C CA . TYR A 1 692 ? -29.054 -3.675 -5.570 1.00 96.56 692 TYR A CA 1
ATOM 5371 C C . TYR A 1 692 ? -29.453 -2.646 -6.632 1.00 96.56 692 TYR A C 1
ATOM 5373 O O . TYR A 1 692 ? -29.232 -2.829 -7.830 1.00 96.56 692 TYR A O 1
ATOM 5381 N N . ARG A 1 693 ? -30.051 -1.546 -6.176 1.00 96.31 693 ARG A N 1
ATOM 5382 C CA . ARG A 1 693 ? -30.289 -0.334 -6.962 1.00 96.31 693 ARG A CA 1
ATOM 5383 C C . ARG A 1 693 ? -29.790 0.887 -6.201 1.00 96.31 693 ARG A C 1
ATOM 5385 O O . ARG A 1 693 ? -29.724 0.876 -4.970 1.00 96.31 693 ARG A O 1
ATOM 5392 N N . ILE A 1 694 ? -29.471 1.937 -6.944 1.00 96.81 694 ILE A N 1
ATOM 5393 C CA . ILE A 1 694 ? -29.044 3.225 -6.410 1.00 96.81 694 ILE A CA 1
ATOM 5394 C C . ILE A 1 694 ? -30.041 4.312 -6.803 1.00 96.81 694 ILE A C 1
ATOM 5396 O O . ILE A 1 694 ? -30.558 4.326 -7.918 1.00 96.81 694 ILE A O 1
ATOM 5400 N N . GLU A 1 695 ? -30.311 5.223 -5.875 1.00 96.06 695 GLU A N 1
ATOM 5401 C CA . GLU A 1 695 ? -31.209 6.357 -6.065 1.00 96.06 695 GLU A CA 1
ATOM 5402 C C . GLU A 1 695 ? -30.495 7.654 -5.664 1.00 96.06 695 GLU A C 1
ATOM 5404 O O . GLU A 1 695 ? -29.783 7.701 -4.657 1.00 96.06 695 GLU A O 1
ATOM 5409 N N . LEU A 1 696 ? -30.690 8.717 -6.450 1.00 96.19 696 LEU A N 1
ATOM 5410 C CA . LEU A 1 696 ? -30.265 10.067 -6.087 1.00 96.19 696 LEU A CA 1
ATOM 5411 C C . LEU A 1 696 ? -31.282 10.668 -5.110 1.00 96.19 696 LEU A C 1
ATOM 5413 O O . LEU A 1 696 ? -32.467 10.753 -5.429 1.00 96.19 696 LEU A O 1
ATOM 5417 N N . VAL A 1 697 ? -30.802 11.095 -3.942 1.00 95.25 697 VAL A N 1
ATOM 5418 C CA . VAL A 1 697 ? -31.637 11.653 -2.869 1.00 95.25 697 VAL A CA 1
ATOM 5419 C C . VAL A 1 697 ? -31.639 13.178 -2.886 1.00 95.25 697 VAL A C 1
ATOM 5421 O O . VAL A 1 697 ? -32.684 13.808 -2.757 1.00 95.25 697 VAL A O 1
ATOM 5424 N N . ALA A 1 698 ? -30.456 13.772 -3.024 1.00 96.75 698 ALA A N 1
ATOM 5425 C CA . ALA A 1 698 ? -30.278 15.214 -3.096 1.00 96.75 698 ALA A CA 1
ATOM 5426 C C . ALA A 1 698 ? -29.059 15.542 -3.961 1.00 96.75 698 ALA A C 1
ATOM 5428 O O . ALA A 1 698 ? -28.062 14.815 -3.952 1.00 96.75 698 ALA A O 1
ATOM 5429 N N . SER A 1 699 ? -29.124 16.660 -4.674 1.00 96.88 699 SER A N 1
ATOM 5430 C CA . SER A 1 699 ? -28.016 17.207 -5.457 1.00 96.88 699 SER A CA 1
ATOM 5431 C C . SER A 1 699 ? -27.998 18.731 -5.383 1.00 96.88 699 SER A C 1
ATOM 5433 O O . SER A 1 699 ? -28.893 19.361 -4.809 1.00 96.88 699 SER A O 1
ATOM 5435 N N . GLU A 1 700 ? -27.013 19.362 -6.010 1.00 94.94 700 GLU A N 1
ATOM 5436 C CA . GLU A 1 700 ? -27.095 20.780 -6.337 1.00 94.94 700 GLU A CA 1
ATOM 5437 C C . GLU A 1 700 ? -28.429 21.144 -7.036 1.00 94.94 700 GLU A C 1
ATOM 5439 O O . GLU A 1 700 ? -28.945 20.345 -7.822 1.00 94.94 700 GLU A O 1
ATOM 5444 N N . PRO A 1 701 ? -29.011 22.334 -6.763 1.00 94.06 701 PRO A N 1
ATOM 5445 C CA . PRO A 1 701 ? -28.517 23.394 -5.877 1.00 94.06 701 PRO A CA 1
ATOM 5446 C C . PRO A 1 701 ? -28.880 23.221 -4.389 1.00 94.06 701 PRO A C 1
ATOM 5448 O O . PRO A 1 701 ? -28.504 24.090 -3.596 1.00 94.06 701 PRO A O 1
ATOM 5451 N N . LEU A 1 702 ? -29.600 22.158 -4.001 1.00 95.44 702 LEU A N 1
ATOM 5452 C CA . LEU A 1 702 ? -30.058 21.947 -2.618 1.00 95.44 702 LEU A CA 1
ATOM 5453 C C . LEU A 1 702 ? -28.887 21.781 -1.646 1.00 95.44 702 LEU A C 1
ATOM 5455 O O . LEU A 1 702 ? -28.942 22.284 -0.520 1.00 95.44 702 LEU A O 1
ATOM 5459 N N . ILE A 1 703 ? -27.823 21.128 -2.106 1.00 96.44 703 ILE A N 1
ATOM 5460 C CA . ILE A 1 703 ? -26.579 20.899 -1.373 1.00 96.44 703 ILE A CA 1
ATOM 5461 C C . ILE A 1 703 ? -25.364 21.206 -2.251 1.00 96.44 703 ILE A C 1
ATOM 5463 O O . ILE A 1 703 ? -25.444 21.132 -3.475 1.00 96.44 703 ILE A O 1
ATOM 5467 N N . LYS A 1 704 ? -24.242 21.585 -1.631 1.00 95.06 704 LYS A N 1
ATOM 5468 C CA . LYS A 1 704 ? -22.917 21.699 -2.265 1.00 95.06 704 LYS A CA 1
ATOM 5469 C C . LYS A 1 704 ? -21.823 21.410 -1.248 1.00 95.06 704 LYS A C 1
ATOM 5471 O O . LYS A 1 704 ? -21.911 21.906 -0.125 1.00 95.06 704 LYS A O 1
ATOM 5476 N N . ASP A 1 705 ? -20.791 20.685 -1.663 1.00 94.50 705 ASP A N 1
ATOM 5477 C CA . ASP A 1 705 ? -19.684 20.224 -0.820 1.00 94.50 705 ASP A CA 1
ATOM 5478 C C . ASP A 1 705 ? -20.103 19.468 0.452 1.00 94.50 705 ASP A C 1
ATOM 5480 O O . ASP A 1 705 ? -19.556 19.745 1.528 1.00 94.50 705 ASP A O 1
ATOM 5484 N N . PRO A 1 706 ? -21.081 18.543 0.393 1.00 97.62 706 PRO A N 1
ATOM 5485 C CA . PRO A 1 706 ? -21.484 17.800 1.574 1.00 97.62 706 PRO A CA 1
ATOM 5486 C C . PRO A 1 706 ? -20.338 16.880 2.022 1.00 97.62 706 PRO A C 1
ATOM 5488 O O . PRO A 1 706 ? -19.703 16.208 1.211 1.00 97.62 706 PRO A O 1
ATOM 5491 N N . VAL A 1 707 ? -20.071 16.845 3.327 1.00 96.94 707 VAL A N 1
ATOM 5492 C CA . VAL A 1 707 ? -19.010 15.995 3.906 1.00 96.94 707 VAL A CA 1
ATOM 5493 C C . VAL A 1 707 ? -19.490 15.120 5.056 1.00 96.94 707 VAL A C 1
ATOM 5495 O O . VAL A 1 707 ? -18.866 14.104 5.352 1.00 96.94 707 VAL A O 1
ATOM 5498 N N . ALA A 1 708 ? -20.596 15.489 5.703 1.00 97.69 708 ALA A N 1
ATOM 5499 C CA . ALA A 1 708 ? -21.197 14.690 6.760 1.00 97.69 708 ALA A CA 1
ATOM 5500 C C . ALA A 1 708 ? -22.708 14.916 6.840 1.00 97.69 708 ALA A C 1
ATOM 5502 O O . ALA A 1 708 ? -23.180 16.034 6.616 1.00 97.69 708 ALA A O 1
ATOM 5503 N N . ILE A 1 709 ? -23.439 13.862 7.211 1.00 97.88 709 ILE A N 1
ATOM 5504 C CA . ILE A 1 709 ? -24.890 13.889 7.408 1.00 97.88 709 ILE A CA 1
ATOM 5505 C C . ILE A 1 709 ? -25.324 13.220 8.718 1.00 97.88 709 ILE A C 1
ATOM 5507 O O . ILE A 1 709 ? -24.663 12.296 9.211 1.00 97.88 709 ILE A O 1
ATOM 5511 N N . ASP A 1 710 ? -26.459 13.664 9.257 1.00 96.94 710 ASP A N 1
ATOM 5512 C CA . ASP A 1 710 ? -27.175 13.000 10.352 1.00 96.94 710 ASP A CA 1
ATOM 5513 C C . ASP A 1 710 ? -28.685 13.290 10.290 1.00 96.94 710 ASP A C 1
ATOM 5515 O O . ASP A 1 710 ? -29.106 14.268 9.674 1.00 96.94 710 ASP A O 1
ATOM 5519 N N . TRP A 1 711 ? -29.509 12.465 10.942 1.00 94.75 711 TRP A N 1
ATOM 5520 C CA . TRP A 1 711 ? -30.969 12.623 10.939 1.00 94.75 711 TRP A CA 1
ATOM 5521 C C . TRP A 1 711 ? -31.481 13.175 12.261 1.00 94.75 711 TRP A C 1
ATOM 5523 O O . TRP A 1 711 ? -31.191 12.632 13.329 1.00 94.75 711 TRP A O 1
ATOM 5533 N N . GLY A 1 712 ? -32.292 14.227 12.180 1.00 93.25 712 GLY A N 1
ATOM 5534 C CA . GLY A 1 712 ? -33.080 14.714 13.301 1.00 93.25 712 GLY A CA 1
ATOM 5535 C C . GLY A 1 712 ? -34.152 13.705 13.708 1.00 93.25 712 GLY A C 1
ATOM 5536 O O . GLY A 1 712 ? -34.601 12.879 12.915 1.00 93.25 712 GLY A O 1
ATOM 5537 N N . ALA A 1 713 ? -34.608 13.791 14.959 1.00 92.25 713 ALA A N 1
ATOM 5538 C CA . ALA A 1 713 ? -35.730 12.979 15.428 1.00 92.25 713 ALA A CA 1
ATOM 5539 C C . ALA A 1 713 ? -37.042 13.287 14.681 1.00 92.25 713 ALA A C 1
ATOM 5541 O O . ALA A 1 713 ? -37.967 12.488 14.739 1.00 92.25 713 ALA A O 1
ATOM 5542 N N . ASP A 1 714 ? -37.124 14.438 14.016 1.00 90.06 714 ASP A N 1
ATOM 5543 C CA . ASP A 1 714 ? -38.235 14.900 13.184 1.00 90.06 714 ASP A CA 1
ATOM 5544 C C . ASP A 1 714 ? -38.119 14.458 11.711 1.00 90.06 714 ASP A C 1
ATOM 5546 O O . ASP A 1 714 ? -38.926 14.880 10.892 1.00 90.06 714 ASP A O 1
ATOM 5550 N N . GLY A 1 715 ? -37.121 13.634 11.364 1.00 89.44 715 GLY A N 1
ATOM 5551 C CA . GLY A 1 715 ? -36.903 13.118 10.005 1.00 89.44 715 GLY A CA 1
ATOM 5552 C C . GLY A 1 715 ? -36.056 14.021 9.100 1.00 89.44 715 GLY A C 1
ATOM 5553 O O . GLY A 1 715 ? -35.636 13.588 8.025 1.00 89.44 715 GLY A O 1
ATOM 5554 N N . LYS A 1 716 ? -35.728 15.245 9.536 1.00 92.88 716 LYS A N 1
ATOM 5555 C CA . LYS A 1 716 ? -34.882 16.165 8.762 1.00 92.88 716 LYS A CA 1
ATOM 5556 C C . LYS A 1 716 ? -33.475 15.614 8.574 1.00 92.88 716 LYS A C 1
ATOM 5558 O O . LYS A 1 716 ? -32.857 15.135 9.529 1.00 92.88 716 LYS A O 1
ATOM 5563 N N . LEU A 1 717 ? -32.944 15.761 7.364 1.00 96.25 717 LEU A N 1
ATOM 5564 C CA . LEU A 1 717 ? -31.566 15.401 7.045 1.00 96.25 717 LEU A CA 1
ATOM 5565 C C . LEU A 1 717 ? -30.663 16.616 7.235 1.00 96.25 717 LEU A C 1
ATOM 5567 O O . LEU A 1 717 ? -30.731 17.578 6.474 1.00 96.25 717 LEU A O 1
ATOM 5571 N N . TRP A 1 718 ? -29.806 16.574 8.245 1.00 97.94 718 TRP A N 1
ATOM 5572 C CA . TRP A 1 718 ? -28.821 17.611 8.523 1.00 97.94 718 TRP A CA 1
ATOM 5573 C C . TRP A 1 718 ? -27.541 17.346 7.742 1.00 97.94 718 TRP A C 1
ATOM 5575 O O . TRP A 1 718 ? -27.031 16.229 7.756 1.00 97.94 718 TRP A O 1
ATOM 5585 N N . VAL A 1 719 ? -27.004 18.377 7.092 1.00 98.56 719 VAL A N 1
ATOM 5586 C CA . VAL A 1 719 ? -25.840 18.286 6.204 1.00 98.56 719 VAL A CA 1
ATOM 5587 C C . VAL A 1 719 ? -24.809 19.335 6.604 1.00 98.56 719 VAL A C 1
ATOM 5589 O O . VAL A 1 719 ? -25.112 20.530 6.641 1.00 98.56 719 VAL A O 1
ATOM 5592 N N . ALA A 1 720 ? -23.583 18.893 6.883 1.00 98.38 720 ALA A N 1
ATOM 5593 C CA . ALA A 1 720 ? -22.419 19.766 6.972 1.00 98.38 720 ALA A CA 1
ATOM 5594 C C . ALA A 1 720 ? -21.764 19.899 5.596 1.00 98.38 720 ALA A C 1
ATOM 5596 O O . ALA A 1 720 ? -21.455 18.900 4.942 1.00 98.38 720 ALA A O 1
ATOM 5597 N N . GLU A 1 721 ? -21.535 21.141 5.186 1.00 97.88 721 GLU A N 1
ATOM 5598 C CA . GLU A 1 721 ? -20.974 21.492 3.888 1.00 97.88 721 GLU A CA 1
ATOM 5599 C C . GLU A 1 721 ? -19.639 22.221 4.070 1.00 97.88 721 GLU A C 1
ATOM 5601 O O . GLU A 1 721 ? -19.575 23.288 4.696 1.00 97.88 721 GLU A O 1
ATOM 5606 N N . MET A 1 722 ? -18.572 21.667 3.492 1.00 95.44 722 MET A N 1
ATOM 5607 C CA . MET A 1 722 ? -17.206 22.189 3.596 1.00 95.44 722 MET A CA 1
ATOM 5608 C C . MET A 1 722 ? -16.866 23.093 2.400 1.00 95.44 722 MET A C 1
ATOM 5610 O O . MET A 1 722 ? -15.913 22.858 1.657 1.00 95.44 722 MET A O 1
ATOM 5614 N N . ALA A 1 723 ? -17.667 24.143 2.196 1.00 92.31 723 ALA A N 1
ATOM 5615 C CA . ALA A 1 723 ? -17.542 25.062 1.054 1.00 92.31 723 ALA A CA 1
ATOM 5616 C C . ALA A 1 723 ? -16.227 25.877 1.031 1.00 92.31 723 ALA A C 1
ATOM 5618 O O . ALA A 1 723 ? -15.853 26.484 0.019 1.00 92.31 723 ALA A O 1
ATOM 5619 N N . ASP A 1 724 ? -15.521 25.913 2.158 1.00 91.31 724 ASP A N 1
ATOM 5620 C CA . ASP A 1 724 ? -14.189 26.481 2.315 1.00 91.31 724 ASP A CA 1
ATOM 5621 C C . ASP A 1 724 ? -13.055 25.519 1.937 1.00 91.31 724 ASP A C 1
ATOM 5623 O O . ASP A 1 724 ? -11.915 25.960 1.856 1.00 91.31 724 ASP A O 1
ATOM 5627 N N . TYR A 1 725 ? -13.313 24.248 1.620 1.00 90.69 725 TYR A N 1
ATOM 5628 C CA . TYR A 1 725 ? -12.258 23.330 1.187 1.00 90.69 725 TYR A CA 1
ATOM 5629 C C . TYR A 1 725 ? -11.645 23.704 -0.184 1.00 90.69 725 TYR A C 1
ATOM 5631 O O . TYR A 1 725 ? -12.394 24.019 -1.122 1.00 90.69 725 TYR A O 1
ATOM 5639 N N . PRO A 1 726 ? -10.309 23.590 -0.361 1.00 88.25 726 PRO A N 1
ATOM 5640 C CA . PRO A 1 726 ? -9.288 23.258 0.653 1.00 88.25 726 PRO A CA 1
ATOM 5641 C C . PRO A 1 726 ? -8.669 24.476 1.363 1.00 88.25 726 PRO A C 1
ATOM 5643 O O . PRO A 1 726 ? -8.084 24.312 2.430 1.00 88.25 726 PRO A O 1
ATOM 5646 N N . SER A 1 727 ? -8.821 25.681 0.806 1.00 86.44 727 SER A N 1
ATOM 5647 C CA . SER A 1 727 ? -7.987 26.854 1.142 1.00 86.44 727 SER A CA 1
ATOM 5648 C C . SER A 1 727 ? -8.759 28.080 1.664 1.00 86.44 727 SER A C 1
ATOM 5650 O O . SER A 1 727 ? -8.194 29.162 1.814 1.00 86.44 727 SER A O 1
ATOM 5652 N N . GLY A 1 728 ? -10.048 27.940 1.964 1.00 87.06 728 GLY A N 1
ATOM 5653 C CA . GLY A 1 728 ? -10.936 29.013 2.406 1.00 87.06 728 GLY A CA 1
ATOM 5654 C C . GLY A 1 728 ? -11.692 29.654 1.245 1.00 87.06 728 GLY A C 1
ATOM 5655 O O . GLY A 1 728 ? -11.311 29.520 0.080 1.00 87.06 728 GLY A O 1
ATOM 5656 N N . ILE A 1 729 ? -12.771 30.379 1.549 1.00 85.38 729 ILE A N 1
ATOM 5657 C CA . ILE A 1 729 ? -13.394 31.317 0.603 1.00 85.38 729 ILE A CA 1
ATOM 5658 C C . ILE A 1 729 ? -12.618 32.629 0.723 1.00 85.38 729 ILE A C 1
ATOM 5660 O O . ILE A 1 729 ? -12.740 33.326 1.728 1.00 85.38 729 ILE A O 1
ATOM 5664 N N . ASP A 1 730 ? -11.743 32.905 -0.245 1.00 82.50 730 ASP A N 1
ATOM 5665 C CA . ASP A 1 730 ? -10.786 34.022 -0.197 1.00 82.50 730 ASP A CA 1
ATOM 5666 C C . ASP A 1 730 ? -9.938 34.023 1.092 1.00 82.50 730 ASP A C 1
ATOM 5668 O O . ASP A 1 730 ? -9.695 35.058 1.716 1.00 82.50 730 ASP A O 1
ATOM 5672 N N . GLY A 1 731 ? -9.538 32.826 1.539 1.00 81.69 731 GLY A N 1
ATOM 5673 C CA . GLY A 1 731 ? -8.783 32.615 2.778 1.00 81.69 731 GLY A CA 1
ATOM 5674 C C . GLY A 1 731 ? -9.605 32.726 4.068 1.00 81.69 731 GLY A C 1
ATOM 5675 O O . GLY A 1 731 ? -9.035 32.639 5.155 1.00 81.69 731 GLY A O 1
ATOM 5676 N N . LYS A 1 732 ? -10.930 32.906 3.983 1.00 89.19 732 LYS A N 1
ATOM 5677 C CA . LYS A 1 732 ? -11.834 32.995 5.141 1.00 89.19 732 LYS A CA 1
ATOM 5678 C C . LYS A 1 732 ? -12.669 31.719 5.324 1.00 89.19 732 LYS A C 1
ATOM 5680 O O . LYS A 1 732 ? -12.934 31.019 4.340 1.00 89.19 732 LYS A O 1
ATOM 5685 N N . PRO A 1 733 ? -13.124 31.430 6.559 1.00 93.06 733 PRO A N 1
ATOM 5686 C CA . PRO A 1 733 ? -14.115 30.390 6.823 1.00 93.06 733 PRO A CA 1
ATOM 5687 C C . PRO A 1 733 ? -15.374 30.574 5.975 1.00 93.06 733 PRO A C 1
ATOM 5689 O O . PRO A 1 733 ? -15.883 31.686 5.819 1.00 93.06 733 PRO A O 1
ATOM 5692 N N . GLY A 1 734 ? -15.873 29.472 5.432 1.00 94.25 734 GLY A N 1
ATOM 5693 C CA . GLY A 1 734 ? -16.978 29.461 4.473 1.00 94.25 734 GLY A CA 1
ATOM 5694 C C . GLY A 1 734 ? -17.915 28.272 4.625 1.00 94.25 734 GLY A C 1
ATOM 5695 O O . GLY A 1 734 ? -18.943 28.216 3.947 1.00 94.25 734 GLY A O 1
ATOM 5696 N N . GLY A 1 735 ? -17.584 27.343 5.520 1.00 96.50 735 GLY A N 1
ATOM 5697 C CA . GLY A 1 735 ? -18.399 26.190 5.839 1.00 96.50 735 GLY A CA 1
ATOM 5698 C C . GLY A 1 735 ? -19.775 26.566 6.378 1.00 96.50 735 GLY A C 1
ATOM 5699 O O . GLY A 1 735 ? -20.016 27.667 6.894 1.00 96.50 735 GLY A O 1
ATOM 5700 N N . ARG A 1 736 ? -20.711 25.635 6.233 1.00 97.19 736 ARG A N 1
ATOM 5701 C CA . ARG A 1 736 ? -22.127 25.867 6.520 1.00 97.19 736 ARG A CA 1
ATOM 5702 C C . ARG A 1 736 ? -22.840 24.574 6.896 1.00 97.19 736 ARG A C 1
ATOM 5704 O O . ARG A 1 736 ? -22.336 23.479 6.663 1.00 97.19 736 ARG A O 1
ATOM 5711 N N . VAL A 1 737 ? -24.012 24.729 7.494 1.00 98.38 737 VAL A N 1
ATOM 5712 C CA . VAL A 1 737 ? -24.929 23.643 7.830 1.00 98.38 737 VAL A CA 1
ATOM 5713 C C . VAL A 1 737 ? -26.284 23.933 7.213 1.00 98.38 737 VAL A C 1
ATOM 5715 O O . VAL A 1 737 ? -26.786 25.061 7.277 1.00 98.38 737 VAL A O 1
ATOM 5718 N N . ARG A 1 738 ? -26.879 22.891 6.641 1.00 98.00 738 ARG A N 1
ATOM 5719 C CA . ARG A 1 738 ? -28.241 22.890 6.117 1.00 98.00 738 ARG A CA 1
ATOM 5720 C C . ARG A 1 738 ? -29.044 21.778 6.761 1.00 98.00 738 ARG A C 1
ATOM 5722 O O . ARG A 1 738 ? -28.471 20.788 7.211 1.00 98.00 738 ARG A O 1
ATOM 5729 N N . PHE A 1 739 ? -30.358 21.925 6.747 1.00 97.50 739 PHE A N 1
ATOM 5730 C CA . PHE A 1 739 ? -31.247 20.779 6.853 1.00 97.50 739 PHE A CA 1
ATOM 5731 C C . PHE A 1 739 ? -32.105 20.686 5.601 1.00 97.50 739 PHE A C 1
ATOM 5733 O O . PHE A 1 739 ? -32.456 21.704 4.993 1.00 97.50 739 PHE A O 1
ATOM 5740 N N . LEU A 1 740 ? -32.403 19.455 5.219 1.00 97.25 740 LEU A N 1
ATOM 5741 C CA . LEU A 1 740 ? -33.257 19.133 4.099 1.00 97.25 740 LEU A CA 1
ATOM 5742 C C . LEU A 1 740 ? -34.555 18.521 4.631 1.00 97.25 740 LEU A C 1
ATOM 5744 O O . LEU A 1 740 ? -34.549 17.811 5.644 1.00 97.25 740 LEU A O 1
ATOM 5748 N N . GLU A 1 741 ? -35.652 18.802 3.935 1.00 94.56 741 GLU A N 1
ATOM 5749 C CA . GLU A 1 741 ? -36.985 18.264 4.214 1.00 94.56 741 GLU A CA 1
ATOM 5750 C C . GLU A 1 741 ? -37.506 17.503 2.986 1.00 94.56 741 GLU A C 1
ATOM 5752 O O . GLU A 1 741 ? -37.452 18.033 1.875 1.00 94.56 741 GLU A O 1
ATOM 5757 N N . ASP A 1 742 ? -37.970 16.279 3.229 1.00 92.12 742 ASP A N 1
ATOM 5758 C CA . ASP A 1 742 ? -38.756 15.447 2.315 1.00 92.12 742 ASP A CA 1
ATOM 5759 C C . ASP A 1 742 ? -40.232 15.785 2.570 1.00 92.12 742 ASP A C 1
ATOM 5761 O O . ASP A 1 742 ? -40.731 15.615 3.690 1.00 92.12 742 ASP A O 1
ATOM 5765 N N . LEU A 1 743 ? -40.886 16.405 1.588 1.00 90.62 743 LEU A N 1
ATOM 5766 C CA . LEU A 1 743 ? -42.220 16.985 1.757 1.00 90.62 743 LEU A CA 1
ATOM 5767 C C . LEU A 1 743 ? -43.352 16.001 1.449 1.00 90.62 743 LEU A C 1
ATOM 5769 O O . LEU A 1 743 ? -44.472 16.225 1.920 1.00 90.62 743 LEU A O 1
ATOM 5773 N N . ASP A 1 744 ? -43.088 14.953 0.670 1.00 87.75 744 ASP A N 1
ATOM 5774 C CA . ASP A 1 744 ? -44.092 13.975 0.237 1.00 87.75 744 ASP A CA 1
ATOM 5775 C C . ASP A 1 744 ? -43.849 12.551 0.767 1.00 87.75 744 ASP A C 1
ATOM 5777 O O . ASP A 1 744 ? -44.738 11.699 0.667 1.00 87.75 744 ASP A O 1
ATOM 5781 N N . GLY A 1 745 ? -42.719 12.326 1.437 1.00 83.44 745 GLY A N 1
ATOM 5782 C CA . GLY A 1 745 ? -42.359 11.075 2.089 1.00 83.44 745 GLY A CA 1
ATOM 5783 C C . GLY A 1 745 ? -41.827 10.010 1.130 1.00 83.44 745 GLY A C 1
ATOM 5784 O O . GLY A 1 745 ? -41.790 8.836 1.513 1.00 83.44 745 GLY A O 1
ATOM 5785 N N . ASP A 1 746 ? -41.453 10.364 -0.105 1.00 82.19 746 ASP A N 1
ATOM 5786 C CA . ASP A 1 746 ? -40.903 9.421 -1.089 1.00 82.19 746 ASP A CA 1
ATOM 5787 C C . ASP A 1 746 ? -39.399 9.115 -0.862 1.00 82.19 746 ASP A C 1
ATOM 5789 O O . ASP A 1 746 ? -38.811 8.184 -1.445 1.00 82.19 746 ASP A O 1
ATOM 5793 N N . GLY A 1 747 ? -38.777 9.847 0.067 1.00 80.62 747 GLY A N 1
ATOM 5794 C CA . GLY A 1 747 ? -37.379 9.737 0.447 1.00 80.62 747 GLY A CA 1
ATOM 5795 C C . GLY A 1 747 ? -36.409 10.479 -0.470 1.00 80.62 747 GLY A C 1
ATOM 5796 O O . GLY A 1 747 ? -35.196 10.280 -0.335 1.00 80.62 747 GLY A O 1
ATOM 5797 N N . LYS A 1 748 ? -36.908 11.313 -1.383 1.00 87.62 748 LYS A N 1
ATOM 5798 C CA . LYS A 1 748 ? -36.179 12.418 -2.005 1.00 87.62 748 LYS A CA 1
ATOM 5799 C C . LYS A 1 748 ? -36.451 13.684 -1.202 1.00 87.62 748 LYS A C 1
ATOM 5801 O O . LYS A 1 748 ? -37.380 13.766 -0.417 1.00 87.62 748 LYS A O 1
ATOM 5806 N N . TYR A 1 749 ? -35.519 14.624 -1.278 1.00 92.19 749 TYR A N 1
ATOM 5807 C CA . TYR A 1 749 ? -35.604 15.849 -0.494 1.00 92.19 749 TYR A CA 1
ATOM 5808 C C . TYR A 1 749 ? -35.802 17.036 -1.432 1.00 92.19 749 TYR A C 1
ATOM 5810 O O . TYR A 1 749 ? -34.932 17.327 -2.252 1.00 92.19 749 TYR A O 1
ATOM 5818 N N . GLU A 1 750 ? -36.907 17.765 -1.278 1.00 91.88 750 GLU A N 1
ATOM 5819 C CA . GLU A 1 750 ? -37.303 18.850 -2.190 1.00 91.88 750 GLU A CA 1
ATOM 5820 C C . GLU A 1 750 ? -36.867 20.219 -1.668 1.00 91.88 750 GLU A C 1
ATOM 5822 O O . GLU A 1 750 ? -36.676 21.165 -2.440 1.00 91.88 750 GLU A O 1
ATOM 5827 N N . LYS A 1 751 ? -36.721 20.357 -0.344 1.00 95.88 751 LYS A N 1
ATOM 5828 C CA . LYS A 1 751 ? -36.453 21.643 0.305 1.00 95.88 751 LYS A CA 1
ATOM 5829 C C . LYS A 1 751 ? -35.141 21.618 1.072 1.00 95.88 751 LYS A C 1
ATOM 5831 O O . LYS A 1 751 ? -34.867 20.707 1.842 1.00 95.88 751 LYS A O 1
ATOM 5836 N N . SER A 1 752 ? -34.354 22.680 0.907 1.00 97.38 752 SER A N 1
ATOM 5837 C CA . SER A 1 752 ? -33.091 22.909 1.613 1.00 97.38 752 SER A CA 1
ATOM 5838 C C . SER A 1 752 ? -33.116 24.258 2.320 1.00 97.38 752 SER A C 1
ATOM 5840 O O . SER A 1 752 ? -33.362 25.293 1.696 1.00 97.38 752 SER A O 1
ATOM 5842 N N . THR A 1 753 ? -32.821 24.257 3.619 1.00 97.81 753 THR A N 1
ATOM 5843 C CA . THR A 1 753 ? -32.764 25.468 4.445 1.00 97.81 753 THR A CA 1
ATOM 5844 C C . THR A 1 753 ? -31.340 25.694 4.943 1.00 97.81 753 THR A C 1
ATOM 5846 O O . THR A 1 753 ? -30.729 24.808 5.539 1.00 97.81 753 THR A O 1
ATOM 5849 N N . LEU A 1 754 ? -30.791 26.891 4.701 1.00 97.62 754 LEU A N 1
ATOM 5850 C CA . LEU A 1 754 ? -29.491 27.294 5.243 1.00 97.62 754 LEU A CA 1
ATOM 5851 C C . LEU A 1 754 ? -29.638 27.664 6.720 1.00 97.62 754 LEU A C 1
ATOM 5853 O O . LEU A 1 754 ? -30.137 28.741 7.036 1.00 97.62 754 LEU A O 1
ATOM 5857 N N . PHE A 1 755 ? -29.156 26.786 7.593 1.00 98.31 755 PHE A N 1
ATOM 5858 C CA . PHE A 1 755 ? -29.319 26.901 9.037 1.00 98.31 755 PHE A CA 1
ATOM 5859 C C . PHE A 1 755 ? -28.206 27.721 9.699 1.00 98.31 755 PHE A C 1
ATOM 5861 O O . PHE A 1 755 ? -28.479 28.604 10.510 1.00 98.31 755 PHE A O 1
ATOM 5868 N N . LEU A 1 756 ? -26.947 27.455 9.331 1.00 97.69 756 LEU A N 1
ATOM 5869 C CA . LEU A 1 756 ? -25.763 28.115 9.892 1.00 97.69 756 LEU A CA 1
ATOM 5870 C C . LEU A 1 756 ? -24.679 28.291 8.819 1.00 97.69 756 LEU A C 1
ATOM 5872 O O . LEU A 1 756 ? -24.543 27.452 7.932 1.00 97.69 756 LEU A O 1
ATOM 5876 N N . LYS A 1 757 ? -23.896 29.375 8.873 1.00 96.12 757 LYS A N 1
ATOM 5877 C CA . LYS A 1 757 ? -22.829 29.692 7.904 1.00 96.12 757 LYS A CA 1
ATOM 5878 C C . LYS A 1 757 ? -21.626 30.349 8.580 1.00 96.12 757 LYS A C 1
ATOM 5880 O O . LYS A 1 757 ? -21.764 30.887 9.672 1.00 96.12 757 LYS A O 1
ATOM 5885 N N . GLY A 1 758 ? -20.489 30.380 7.884 1.00 94.56 758 GLY A N 1
ATOM 5886 C CA . GLY A 1 758 ? -19.252 31.003 8.376 1.00 94.56 758 GLY A CA 1
ATOM 5887 C C . GLY A 1 758 ? -18.445 30.095 9.306 1.00 94.56 758 GLY A C 1
ATOM 5888 O O . GLY A 1 758 ? -17.630 30.580 10.084 1.00 94.56 758 GLY A O 1
ATOM 5889 N N . LEU A 1 759 ? -18.686 28.785 9.237 1.00 96.56 759 LEU A N 1
ATOM 5890 C CA . LEU A 1 759 ? -17.963 27.773 10.000 1.00 96.56 759 LEU A CA 1
ATOM 5891 C C . LEU A 1 759 ? -16.598 27.501 9.367 1.00 96.56 759 LEU A C 1
ATOM 5893 O O . LEU A 1 759 ? -16.446 27.612 8.156 1.00 96.56 759 LEU A O 1
ATOM 5897 N N . ASN A 1 760 ? -15.618 27.114 10.182 1.00 94.56 760 ASN A N 1
ATOM 5898 C CA . ASN A 1 760 ? -14.256 26.821 9.738 1.00 94.56 760 ASN A CA 1
ATOM 5899 C C . ASN A 1 760 ? -14.088 25.331 9.408 1.00 94.56 760 ASN A C 1
ATOM 5901 O O . ASN A 1 760 ? -13.814 24.532 10.304 1.00 94.56 760 ASN A O 1
ATOM 5905 N N . TYR A 1 761 ? -14.226 24.967 8.130 1.00 95.62 761 TYR A N 1
ATOM 5906 C CA . TYR A 1 761 ? -14.120 23.596 7.608 1.00 95.62 761 TYR A CA 1
ATOM 5907 C C . TYR A 1 761 ? -14.855 22.555 8.475 1.00 95.62 761 TYR A C 1
ATOM 5909 O O . TYR A 1 761 ? -14.208 21.712 9.110 1.00 95.62 761 TYR A O 1
ATOM 5917 N N . PRO A 1 762 ? -16.198 22.615 8.555 1.00 97.12 762 PRO A N 1
ATOM 5918 C CA . PRO A 1 762 ? -16.973 21.649 9.322 1.00 97.12 762 PRO A CA 1
ATOM 5919 C C . PRO A 1 762 ? -16.762 20.245 8.744 1.00 97.12 762 PRO A C 1
ATOM 5921 O O . PRO A 1 762 ? -17.005 20.021 7.563 1.00 97.12 762 PRO A O 1
ATOM 5924 N N . ALA A 1 763 ? -16.300 19.307 9.571 1.00 96.06 763 ALA A N 1
ATOM 5925 C CA . ALA A 1 763 ? -15.926 17.948 9.164 1.00 96.06 763 ALA A CA 1
ATOM 5926 C C . ALA A 1 763 ? -16.827 16.859 9.779 1.00 96.06 763 ALA A C 1
ATOM 5928 O O . ALA A 1 763 ? -16.670 15.676 9.488 1.00 96.06 763 ALA A O 1
ATOM 5929 N N . GLY A 1 764 ? -17.783 17.233 10.632 1.00 96.44 764 GLY A N 1
ATOM 5930 C CA . GLY A 1 764 ? -18.746 16.309 11.225 1.00 96.44 764 GLY A CA 1
ATOM 5931 C C . GLY A 1 764 ? -19.989 17.023 11.744 1.00 96.44 764 GLY A C 1
ATOM 5932 O O . GLY A 1 764 ? -19.932 18.197 12.107 1.00 96.44 764 GLY A O 1
ATOM 5933 N N . ILE A 1 765 ? -21.106 16.301 11.791 1.00 97.81 765 ILE A N 1
ATOM 5934 C CA . ILE A 1 765 ? -22.394 16.791 12.285 1.00 97.81 765 ILE A CA 1
ATOM 5935 C C . ILE A 1 765 ? -23.131 15.672 13.016 1.00 97.81 765 ILE A C 1
ATOM 5937 O O . ILE A 1 765 ? -23.047 14.508 12.624 1.00 97.81 765 ILE A O 1
ATOM 5941 N N . MET A 1 766 ? -23.838 16.025 14.084 1.00 97.25 766 MET A N 1
ATOM 5942 C CA . MET A 1 766 ? -24.744 15.131 14.796 1.00 97.25 766 MET A CA 1
ATOM 5943 C C . MET A 1 766 ? -25.950 15.924 15.294 1.00 97.25 766 MET A C 1
ATOM 5945 O O . MET A 1 766 ? -25.798 16.991 15.886 1.00 97.25 766 MET A O 1
ATOM 5949 N N . SER A 1 767 ? -27.147 15.395 15.079 1.00 96.12 767 SER A N 1
ATOM 5950 C CA . SER A 1 767 ? -28.382 15.901 15.666 1.00 96.12 767 SER A CA 1
ATOM 5951 C C . SER A 1 767 ? -28.318 15.809 17.192 1.00 96.12 767 SER A C 1
ATOM 5953 O O . SER A 1 767 ? -28.001 14.767 17.772 1.00 96.12 767 SER A O 1
ATOM 5955 N N . TRP A 1 768 ? -28.627 16.910 17.868 1.00 95.62 768 TRP A N 1
ATOM 5956 C CA . TRP A 1 768 ? -28.603 16.982 19.326 1.00 95.62 768 TRP A CA 1
ATOM 5957 C C . TRP A 1 768 ? -29.741 17.865 19.808 1.00 95.62 768 TRP A C 1
ATOM 5959 O O . TRP A 1 768 ? -29.876 18.997 19.347 1.00 95.62 768 TRP A O 1
ATOM 5969 N N . ARG A 1 769 ? -30.568 17.361 20.734 1.00 91.25 769 ARG A N 1
ATOM 5970 C CA . ARG A 1 769 ? -31.788 18.056 21.181 1.00 91.25 769 ARG A CA 1
ATOM 5971 C C . ARG A 1 769 ? -32.626 18.529 19.974 1.00 91.25 769 ARG A C 1
ATOM 5973 O O . ARG A 1 769 ? -32.969 17.710 19.124 1.00 91.25 769 ARG A O 1
ATOM 5980 N N . SER A 1 770 ? -32.925 19.828 19.898 1.00 90.31 770 SER A N 1
ATOM 5981 C CA . SER A 1 770 ? -33.673 20.475 18.809 1.00 90.31 770 SER A CA 1
ATOM 5982 C C . SER A 1 770 ? -32.770 21.142 17.761 1.00 90.31 770 SER A C 1
ATOM 5984 O O . SER A 1 770 ? -33.241 21.967 16.985 1.00 90.31 770 SER A O 1
ATOM 5986 N N . GLY A 1 771 ? -31.473 20.840 17.764 1.00 95.56 771 GLY A N 1
ATOM 5987 C CA . GLY A 1 771 ? -30.486 21.424 16.864 1.00 95.56 771 GLY A CA 1
ATOM 5988 C C . GLY A 1 771 ? -29.402 20.419 16.488 1.00 95.56 771 GLY A C 1
ATOM 5989 O O . GLY A 1 771 ? -29.661 19.220 16.345 1.00 95.56 771 GLY A O 1
ATOM 5990 N N . VAL A 1 772 ? -28.171 20.903 16.335 1.00 98.06 772 VAL A N 1
ATOM 5991 C CA . VAL A 1 772 ? -27.021 20.085 15.926 1.00 98.06 772 VAL A CA 1
ATOM 5992 C C . VAL A 1 772 ? -25.759 20.441 16.698 1.00 98.06 772 VAL A C 1
ATOM 5994 O O . VAL A 1 772 ? -25.538 21.596 17.055 1.00 98.06 772 VAL A O 1
ATOM 5997 N N . ILE A 1 773 ? -24.905 19.443 16.913 1.00 98.62 773 ILE A N 1
ATOM 5998 C CA . ILE A 1 773 ? -23.498 19.631 17.262 1.00 98.62 773 ILE A CA 1
ATOM 5999 C C . ILE A 1 773 ? -22.678 19.510 15.978 1.00 98.62 773 ILE A C 1
ATOM 6001 O O . ILE A 1 773 ? -22.778 18.518 15.253 1.00 98.62 773 ILE A O 1
ATOM 6005 N N . VAL A 1 774 ? -21.853 20.516 15.713 1.00 98.56 774 VAL A N 1
ATOM 6006 C CA . VAL A 1 774 ? -20.995 20.605 14.534 1.00 98.56 774 VAL A CA 1
ATOM 6007 C C . VAL A 1 774 ? -19.538 20.515 14.961 1.00 98.56 774 VAL A C 1
ATOM 6009 O O . VAL A 1 774 ? -19.092 21.250 15.843 1.00 98.56 774 VAL A O 1
ATOM 6012 N N . ALA A 1 775 ? -18.791 19.623 14.318 1.00 98.25 775 ALA A N 1
ATOM 6013 C CA . ALA A 1 775 ? -17.354 19.505 14.491 1.00 98.25 775 ALA A CA 1
ATOM 6014 C C . ALA A 1 775 ? -16.634 20.416 13.489 1.00 98.25 775 ALA A C 1
ATOM 6016 O O . ALA A 1 775 ? -16.548 20.094 12.303 1.00 98.25 775 ALA A O 1
ATOM 6017 N N . ALA A 1 776 ? -16.143 21.562 13.961 1.00 97.31 776 ALA A N 1
ATOM 6018 C CA . ALA A 1 776 ? -15.482 22.583 13.153 1.00 97.31 776 ALA A CA 1
ATOM 6019 C C . ALA A 1 776 ? -14.262 23.116 13.915 1.00 97.31 776 ALA A C 1
ATOM 6021 O O . ALA A 1 776 ? -14.353 24.095 14.653 1.00 97.31 776 ALA A O 1
ATOM 6022 N N . ALA A 1 777 ? -13.116 22.438 13.761 1.00 96.06 777 ALA A N 1
ATOM 6023 C CA . ALA A 1 777 ? -11.900 22.752 14.513 1.00 96.06 777 ALA A CA 1
ATOM 6024 C C . ALA A 1 777 ? -11.584 24.269 14.466 1.00 96.06 777 ALA A C 1
ATOM 6026 O O . ALA A 1 777 ? -11.598 24.860 13.381 1.00 96.06 777 ALA A O 1
ATOM 6027 N N . PRO A 1 778 ? -11.261 24.905 15.605 1.00 96.88 778 PRO A N 1
ATOM 6028 C CA . PRO A 1 778 ? -10.862 24.288 16.869 1.00 96.88 778 PRO A CA 1
ATOM 6029 C C . PRO A 1 778 ? -12.020 23.887 17.797 1.00 96.88 778 PRO A C 1
ATOM 6031 O O . PRO A 1 778 ? -11.740 23.447 18.911 1.00 96.88 778 PRO A O 1
ATOM 6034 N N . ASP A 1 779 ? -13.275 23.989 17.351 1.00 98.19 779 ASP A N 1
ATOM 6035 C CA . ASP A 1 779 ? -14.452 23.955 18.217 1.00 98.19 779 ASP A CA 1
ATOM 6036 C C . ASP A 1 779 ? -15.429 22.804 17.905 1.00 98.19 779 ASP A C 1
ATOM 6038 O O . ASP A 1 779 ? -15.592 22.360 16.764 1.00 98.19 779 ASP A O 1
ATOM 6042 N N . LEU A 1 780 ? -16.128 22.346 18.947 1.00 98.56 780 LEU A N 1
ATOM 6043 C CA . LEU A 1 780 ? -17.411 21.652 18.840 1.00 98.56 780 LEU A CA 1
ATOM 6044 C C . LEU A 1 780 ? -18.519 22.641 19.202 1.00 98.56 780 LEU A C 1
ATOM 6046 O O . LEU A 1 780 ? -18.562 23.131 20.332 1.00 98.56 780 LEU A O 1
ATOM 6050 N N . ILE A 1 781 ? -19.407 22.926 18.252 1.00 98.44 781 ILE A N 1
ATOM 6051 C CA . ILE A 1 781 ? -20.406 23.995 18.359 1.00 98.44 781 ILE A CA 1
ATOM 6052 C C . ILE A 1 781 ? -21.799 23.378 18.412 1.00 98.44 781 ILE A C 1
ATOM 6054 O O . ILE A 1 781 ? -22.175 22.652 17.496 1.00 98.44 781 ILE A O 1
ATOM 6058 N N . TYR A 1 782 ? -22.574 23.682 19.449 1.00 98.44 782 TYR A N 1
ATOM 6059 C CA . TYR A 1 782 ? -24.012 23.443 19.459 1.00 98.44 782 TYR A CA 1
ATOM 6060 C C . TYR A 1 782 ? -24.734 24.630 18.826 1.00 98.44 782 TYR A C 1
ATOM 6062 O O . TYR A 1 782 ? -24.502 25.775 19.209 1.00 98.44 782 TYR A O 1
ATOM 6070 N N . ALA A 1 783 ? -25.613 24.356 17.869 1.00 98.19 783 ALA A N 1
ATOM 6071 C CA . ALA A 1 783 ? -26.423 25.362 17.203 1.00 98.19 783 ALA A CA 1
ATOM 6072 C C . ALA A 1 783 ? -27.892 24.940 17.189 1.00 98.19 783 ALA A C 1
ATOM 6074 O O . ALA A 1 783 ? -28.210 23.784 16.899 1.00 98.19 783 ALA A O 1
ATOM 6075 N N . GLN A 1 784 ? -28.786 25.878 17.493 1.00 97.06 784 GLN A N 1
ATOM 6076 C CA . GLN A 1 784 ? -30.223 25.641 17.605 1.00 97.06 784 GLN A CA 1
ATOM 6077 C C . GLN A 1 784 ? -31.008 26.822 17.029 1.00 97.06 784 GLN A C 1
ATOM 6079 O O . GLN A 1 784 ? -30.606 27.969 17.205 1.00 97.06 784 GLN A O 1
ATOM 6084 N N . ASP A 1 785 ? -32.138 26.515 16.391 1.00 96.75 785 ASP A N 1
ATOM 6085 C CA . ASP A 1 785 ? -33.206 27.476 16.107 1.00 96.75 785 ASP A CA 1
ATOM 6086 C C . ASP A 1 785 ? -34.237 27.427 17.247 1.00 96.75 785 ASP A C 1
ATOM 6088 O O . ASP A 1 785 ? -34.900 26.408 17.469 1.00 96.75 785 ASP A O 1
ATOM 6092 N N . THR A 1 786 ? -34.323 28.499 18.027 1.00 95.19 786 THR A N 1
ATOM 6093 C CA . THR A 1 786 ? -35.283 28.670 19.122 1.00 95.19 786 THR A CA 1
ATOM 6094 C C . THR A 1 786 ? -36.535 29.434 18.690 1.00 95.19 786 THR A C 1
ATOM 6096 O O . THR A 1 786 ? -37.526 29.445 19.423 1.00 95.19 786 THR A O 1
ATOM 6099 N N . THR A 1 787 ? -36.520 30.029 17.495 1.00 94.50 787 THR A N 1
ATOM 6100 C CA . THR A 1 787 ? -37.584 30.902 16.976 1.00 94.50 787 THR A CA 1
ATOM 6101 C C . THR A 1 787 ? -38.493 30.217 15.953 1.00 94.50 787 THR A C 1
ATOM 6103 O O . THR A 1 787 ? -39.634 30.642 15.768 1.00 94.50 787 THR A O 1
ATOM 6106 N N . GLY A 1 788 ? -38.023 29.136 15.329 1.00 92.44 788 GLY A N 1
ATOM 6107 C CA . GLY A 1 788 ? -38.720 28.386 14.287 1.00 92.44 788 GLY A CA 1
ATOM 6108 C C . GLY A 1 788 ? -38.598 28.990 12.884 1.00 92.44 788 GLY A C 1
ATOM 6109 O O . GLY A 1 788 ? -39.364 28.597 12.003 1.00 92.44 788 GLY A O 1
ATOM 6110 N N . ASP A 1 789 ? -37.688 29.945 12.658 1.00 93.56 789 ASP A N 1
ATOM 6111 C CA . ASP A 1 789 ? -37.483 30.596 11.353 1.00 93.56 789 ASP A CA 1
ATOM 6112 C C . ASP A 1 789 ? -36.543 29.814 10.409 1.00 93.56 789 ASP A C 1
ATOM 6114 O O . ASP A 1 789 ? -36.320 30.214 9.260 1.00 93.56 789 ASP A O 1
ATOM 6118 N N . GLY A 1 790 ? -36.014 28.679 10.875 1.00 93.00 790 GLY A N 1
ATOM 6119 C CA . GLY A 1 790 ? -35.102 27.808 10.146 1.00 93.00 790 GLY A CA 1
ATOM 6120 C C . GLY A 1 790 ? -33.630 28.216 10.233 1.00 93.00 790 GLY A C 1
ATOM 6121 O O . GLY A 1 790 ? -32.814 27.624 9.520 1.00 93.00 790 GLY A O 1
ATOM 6122 N N . LYS A 1 791 ? -33.260 29.193 11.071 1.00 96.75 791 LYS A N 1
ATOM 6123 C CA . LYS A 1 791 ? -31.875 29.654 11.257 1.00 96.75 791 LYS A CA 1
ATOM 6124 C C . LYS A 1 791 ? -31.426 29.501 12.703 1.00 96.75 791 LYS A C 1
ATOM 6126 O O . LYS A 1 791 ? -32.194 29.683 13.635 1.00 96.75 791 LYS A O 1
ATOM 6131 N N . ALA A 1 792 ? -30.140 29.216 12.888 1.00 97.06 792 ALA A N 1
ATOM 6132 C CA . ALA A 1 792 ? -29.557 29.160 14.220 1.00 97.06 792 ALA A CA 1
ATOM 6133 C C . ALA A 1 792 ? -29.426 30.568 14.828 1.00 97.06 792 ALA A C 1
ATOM 6135 O O . ALA A 1 792 ? -28.523 31.325 14.455 1.00 97.06 792 ALA A O 1
ATOM 6136 N N . ASP A 1 793 ? -30.287 30.901 15.785 1.00 95.62 793 ASP A N 1
ATOM 6137 C CA . ASP A 1 793 ? -30.169 32.091 16.635 1.00 95.62 793 ASP A CA 1
ATOM 6138 C C . ASP A 1 793 ? -29.332 31.820 17.897 1.00 95.62 793 ASP A C 1
ATOM 6140 O O . ASP A 1 793 ? -28.678 32.729 18.411 1.00 95.62 793 ASP A O 1
ATOM 6144 N N . LEU A 1 794 ? -29.271 30.562 18.350 1.00 96.81 794 LEU A N 1
ATOM 6145 C CA . LEU A 1 794 ? -28.399 30.128 19.437 1.00 96.81 794 LEU A CA 1
ATOM 6146 C C . LEU A 1 794 ? -27.177 29.390 18.885 1.00 96.81 794 LEU A C 1
ATOM 6148 O O . LEU A 1 794 ? -27.309 28.402 18.161 1.00 96.81 794 LEU A O 1
ATOM 6152 N N . GLN A 1 795 ? -25.986 29.837 19.286 1.00 97.12 795 GLN A N 1
ATOM 6153 C CA . GLN A 1 795 ? -24.713 29.169 19.015 1.00 97.12 795 GLN A CA 1
ATOM 6154 C C . GLN A 1 795 ? -23.863 29.145 20.285 1.00 97.12 795 GLN A C 1
ATOM 6156 O O . GLN A 1 795 ? -23.575 30.187 20.871 1.00 97.12 795 GLN A O 1
ATOM 6161 N N . GLU A 1 796 ? -23.451 27.953 20.700 1.00 97.38 796 GLU A N 1
ATOM 6162 C CA . GLU A 1 796 ? -22.640 27.730 21.893 1.00 97.38 796 GLU A CA 1
ATOM 6163 C C . GLU A 1 796 ? -21.425 26.870 21.539 1.00 97.38 796 GLU A C 1
ATOM 6165 O O . GLU A 1 796 ? -21.565 25.758 21.030 1.00 97.38 796 GLU A O 1
ATOM 6170 N N . VAL A 1 797 ? -20.220 27.356 21.841 1.00 98.25 797 VAL A N 1
ATOM 6171 C CA . VAL A 1 797 ? -19.014 26.521 21.794 1.00 98.25 797 VAL A CA 1
ATOM 6172 C C . VAL A 1 797 ? -19.009 25.631 23.036 1.00 98.25 797 VAL A C 1
ATOM 6174 O O . VAL A 1 797 ? -18.922 26.120 24.159 1.00 98.25 797 VAL A O 1
ATOM 6177 N N . LEU A 1 798 ? -19.109 24.318 22.843 1.00 98.31 798 LEU A N 1
ATOM 6178 C CA . LEU A 1 798 ? -19.128 23.342 23.934 1.00 98.31 798 LEU A CA 1
ATOM 6179 C C . LEU A 1 798 ? -17.706 22.984 24.383 1.00 98.31 798 LEU A C 1
ATOM 6181 O O . LEU A 1 798 ? -17.390 22.983 25.576 1.00 98.31 798 LEU A O 1
ATOM 6185 N N . TYR A 1 799 ? -16.847 22.697 23.403 1.00 98.56 799 TYR A N 1
ATOM 6186 C CA . TYR A 1 799 ? -15.458 22.294 23.602 1.00 98.56 799 TYR A CA 1
ATOM 6187 C C . TYR A 1 799 ? -14.567 22.998 22.583 1.00 98.56 799 TYR A C 1
ATOM 6189 O O . TYR A 1 799 ? -14.950 23.104 21.420 1.00 98.56 799 TYR A O 1
ATOM 6197 N N . SER A 1 800 ? -13.381 23.437 23.003 1.00 98.19 800 SER A N 1
ATOM 6198 C CA . SER A 1 800 ? -12.422 24.151 22.150 1.00 98.19 800 SER A CA 1
ATOM 6199 C C . SER A 1 800 ? -10.995 23.631 22.331 1.00 98.19 800 SER A C 1
ATOM 6201 O O . SER A 1 800 ? -10.684 22.985 23.329 1.00 98.19 800 SER A O 1
ATOM 6203 N N . GLY A 1 801 ? -10.112 23.926 21.379 1.00 96.25 801 GLY A N 1
ATOM 6204 C CA . GLY A 1 801 ? -8.693 23.552 21.406 1.00 96.25 801 GLY A CA 1
ATOM 6205 C C . GLY A 1 801 ? -8.319 22.412 20.458 1.00 96.25 801 GLY A C 1
ATOM 6206 O O . GLY A 1 801 ? -7.149 22.030 20.395 1.00 96.25 801 GLY A O 1
ATOM 6207 N N . PHE A 1 802 ? -9.271 21.886 19.678 1.00 96.56 802 PHE A N 1
ATOM 6208 C CA . PHE A 1 802 ? -8.981 20.869 18.666 1.00 96.56 802 PHE A CA 1
ATOM 6209 C C . PHE A 1 802 ? -7.995 21.404 17.622 1.00 96.56 802 PHE A C 1
ATOM 6211 O O . PHE A 1 802 ? -8.041 22.568 17.211 1.00 96.56 802 PHE A O 1
ATOM 6218 N N . LYS A 1 803 ? -7.079 20.547 17.166 1.00 94.50 803 LYS A N 1
ATOM 6219 C CA . LYS A 1 803 ? -6.064 20.952 16.192 1.00 94.50 803 LYS A CA 1
ATOM 6220 C C . LYS A 1 803 ? -6.725 21.260 14.846 1.00 94.50 803 LYS A C 1
ATOM 6222 O O . LYS A 1 803 ? -7.394 20.410 14.273 1.00 94.50 803 LYS A O 1
ATOM 6227 N N . GLN A 1 804 ? -6.498 22.467 14.328 1.00 91.81 804 GLN A N 1
ATOM 6228 C CA . GLN A 1 804 ? -7.008 22.865 13.013 1.00 91.81 804 GLN A CA 1
ATOM 6229 C C . GLN A 1 804 ? -6.212 22.210 11.880 1.00 91.81 804 GLN A C 1
ATOM 6231 O O . GLN A 1 804 ? -6.815 21.608 11.004 1.00 91.81 804 GLN A O 1
ATOM 6236 N N . GLY A 1 805 ? -4.874 22.284 11.931 1.00 84.69 805 GLY A N 1
ATOM 6237 C CA . GLY A 1 805 ? -3.960 21.565 11.033 1.00 84.69 805 GLY A CA 1
ATOM 6238 C C . GLY A 1 805 ? -4.417 21.484 9.568 1.00 84.69 805 GLY A C 1
ATOM 6239 O O . GLY A 1 805 ? -5.010 22.420 9.031 1.00 84.69 805 GLY A O 1
ATOM 6240 N N . ASN A 1 806 ? -4.150 20.332 8.954 1.00 87.56 806 ASN A N 1
ATOM 6241 C CA . ASN A 1 806 ? -4.691 19.970 7.650 1.00 87.56 806 ASN A CA 1
ATOM 6242 C C . ASN A 1 806 ? -6.197 19.670 7.766 1.00 87.56 806 ASN A C 1
ATOM 6244 O O . ASN A 1 806 ? -6.638 19.013 8.706 1.00 87.56 806 ASN A O 1
ATOM 6248 N N . GLN A 1 807 ? -6.976 20.113 6.786 1.00 88.44 807 GLN A N 1
ATOM 6249 C CA . GLN A 1 807 ? -8.434 20.034 6.713 1.00 88.44 807 GLN A CA 1
ATOM 6250 C C . GLN A 1 807 ? -8.954 18.588 6.744 1.00 88.44 807 GLN A C 1
ATOM 6252 O O . GLN A 1 807 ? -10.048 18.342 7.242 1.00 88.44 807 GLN A O 1
ATOM 6257 N N . GLN A 1 808 ? -8.150 17.624 6.287 1.00 87.31 808 GLN A N 1
ATOM 6258 C CA . GLN A 1 808 ? -8.454 16.188 6.318 1.00 87.31 808 GLN A CA 1
ATOM 6259 C C . GLN A 1 808 ? -8.131 15.527 7.676 1.00 87.31 808 GLN A C 1
ATOM 6261 O O . GLN A 1 808 ? -8.398 14.341 7.862 1.00 87.31 808 GLN A O 1
ATOM 6266 N N . LEU A 1 809 ? -7.531 16.272 8.614 1.00 91.56 809 LEU A N 1
ATOM 6267 C CA . LEU A 1 809 ? -7.023 15.815 9.916 1.00 91.56 809 LEU A CA 1
ATOM 6268 C C . LEU A 1 809 ? -7.696 16.550 11.095 1.00 91.56 809 LEU A C 1
ATOM 6270 O O . LEU A 1 809 ? -7.075 16.784 12.133 1.00 91.56 809 LEU A O 1
ATOM 6274 N N . ARG A 1 810 ? -8.959 16.961 10.924 1.00 94.25 810 ARG A N 1
ATOM 6275 C CA . ARG A 1 810 ? -9.747 17.716 11.918 1.00 94.25 810 ARG A CA 1
ATOM 6276 C C . ARG A 1 810 ? -10.726 16.821 12.670 1.00 94.25 810 ARG A C 1
ATOM 6278 O O . ARG A 1 810 ? -11.065 15.749 12.185 1.00 94.25 810 ARG A O 1
ATOM 6285 N N . VAL A 1 811 ? -11.205 17.274 13.831 1.00 97.00 811 VAL A N 1
ATOM 6286 C CA . VAL A 1 811 ? -12.246 16.586 14.619 1.00 97.00 811 VAL A CA 1
ATOM 6287 C C . VAL A 1 811 ? -13.488 16.267 13.774 1.00 97.00 811 VAL A C 1
ATOM 6289 O O . VAL A 1 811 ? -13.962 17.124 13.032 1.00 97.00 811 VAL A O 1
ATOM 6292 N N . ASN A 1 812 ? -14.001 15.035 13.861 1.00 97.00 812 ASN A N 1
ATOM 6293 C CA . ASN A 1 812 ? -15.105 14.548 13.024 1.00 97.00 812 ASN A CA 1
ATOM 6294 C C . ASN A 1 812 ? -15.804 13.303 13.623 1.00 97.00 812 ASN A C 1
ATOM 6296 O O . ASN A 1 812 ? -15.480 12.855 14.724 1.00 97.00 812 ASN A O 1
ATOM 6300 N N . GLY A 1 813 ? -16.766 12.733 12.886 1.00 94.50 813 GLY A N 1
ATOM 6301 C CA . GLY A 1 813 ? -17.303 11.391 13.158 1.00 94.50 813 GLY A CA 1
ATOM 6302 C C . GLY A 1 813 ? -18.114 11.249 14.452 1.00 94.50 813 GLY A C 1
ATOM 6303 O O . GLY A 1 813 ? -17.985 10.236 15.134 1.00 94.50 813 GLY A O 1
ATOM 6304 N N . LEU A 1 814 ? -18.915 12.260 14.807 1.00 96.94 814 LEU A N 1
ATOM 6305 C CA . LEU A 1 814 ? -19.725 12.265 16.030 1.00 96.94 814 LEU A CA 1
ATOM 6306 C C . LEU A 1 814 ? -20.853 11.216 15.980 1.00 96.94 814 LEU A C 1
ATOM 6308 O O . LEU A 1 814 ? -21.597 11.149 15.001 1.00 96.94 814 LEU A O 1
ATOM 6312 N N . SER A 1 815 ? -21.001 10.408 17.034 1.00 95.00 815 SER A N 1
ATOM 6313 C CA . SER A 1 815 ? -22.065 9.394 17.135 1.00 95.00 815 SER A CA 1
ATOM 6314 C C . SER A 1 815 ? -22.474 9.073 18.579 1.00 95.00 815 SER A C 1
ATOM 6316 O O . SER A 1 815 ? -21.669 9.174 19.501 1.00 95.00 815 SER A O 1
ATOM 6318 N N . TRP A 1 816 ? -23.732 8.667 18.788 1.00 96.25 816 TRP A N 1
ATOM 6319 C CA . TRP A 1 816 ? -24.253 8.262 20.102 1.00 96.25 816 TRP A CA 1
ATOM 6320 C C . TRP A 1 816 ? -23.769 6.859 20.513 1.00 96.25 816 TRP A C 1
ATOM 6322 O O . TRP A 1 816 ? -23.868 5.896 19.747 1.00 96.25 816 TRP A O 1
ATOM 6332 N N . GLY A 1 817 ? -23.268 6.733 21.741 1.00 95.69 817 GLY A N 1
ATOM 6333 C CA . GLY A 1 817 ? -22.800 5.485 22.340 1.00 95.69 817 GLY A CA 1
ATOM 6334 C C . GLY A 1 817 ? -23.855 4.776 23.197 1.00 95.69 817 GLY A C 1
ATOM 6335 O O . GLY A 1 817 ? -24.813 5.375 23.681 1.00 95.69 817 GLY A O 1
ATOM 6336 N N . LEU A 1 818 ? -23.661 3.471 23.433 1.00 96.12 818 LEU A N 1
ATOM 6337 C CA . LEU A 1 818 ? -24.485 2.698 24.384 1.00 96.12 818 LEU A CA 1
ATOM 6338 C C . LEU A 1 818 ? -24.285 3.141 25.837 1.00 96.12 818 LEU A C 1
ATOM 6340 O O . LEU A 1 818 ? -25.099 2.832 26.693 1.00 96.12 818 LEU A O 1
ATOM 6344 N N . ASP A 1 819 ? -23.198 3.842 26.117 1.00 94.88 819 ASP A N 1
ATOM 6345 C CA . ASP A 1 819 ? -22.824 4.352 27.429 1.00 94.88 819 ASP A CA 1
ATOM 6346 C C . ASP A 1 819 ? -23.464 5.707 27.761 1.00 94.88 819 ASP A C 1
ATOM 6348 O O . ASP A 1 819 ? -23.162 6.264 28.811 1.00 94.88 819 ASP A O 1
ATOM 6352 N N . ASN A 1 820 ? -24.345 6.228 26.900 1.00 97.25 820 ASN A N 1
ATOM 6353 C CA . ASN A 1 820 ? -24.960 7.553 27.017 1.00 97.25 820 ASN A CA 1
ATOM 6354 C C . ASN A 1 820 ? -23.991 8.732 26.790 1.00 97.25 820 ASN A C 1
ATOM 6356 O O . ASN A 1 820 ? -24.233 9.839 27.273 1.00 97.25 820 ASN A O 1
ATOM 6360 N N . TRP A 1 821 ? -22.893 8.504 26.057 1.00 97.50 821 TRP A N 1
ATOM 6361 C CA . TRP A 1 821 ? -21.938 9.538 25.632 1.00 97.50 821 TRP A CA 1
ATOM 6362 C C . TRP A 1 821 ? -21.951 9.712 24.111 1.00 97.50 821 TRP A C 1
ATOM 6364 O O . TRP A 1 821 ? -22.307 8.798 23.369 1.00 97.50 821 TRP A O 1
ATOM 6374 N N . ILE A 1 822 ? -21.508 10.872 23.629 1.00 98.19 822 ILE A N 1
ATOM 6375 C CA . ILE A 1 822 ? -21.197 11.088 22.210 1.00 98.19 822 ILE A CA 1
ATOM 6376 C C . ILE A 1 822 ? -19.725 10.754 21.987 1.00 98.19 822 ILE A C 1
ATOM 6378 O O . ILE A 1 822 ? -18.869 11.269 22.696 1.00 98.19 822 ILE A O 1
ATOM 6382 N N . HIS A 1 823 ? -19.419 9.923 20.999 1.00 97.69 823 HIS A N 1
ATOM 6383 C CA . HIS A 1 823 ? -18.064 9.505 20.630 1.00 97.69 823 HIS A CA 1
ATOM 6384 C C . HIS A 1 823 ? -17.625 10.232 19.359 1.00 97.69 823 HIS A C 1
ATOM 6386 O O . HIS A 1 823 ? -18.461 10.494 18.497 1.00 97.69 823 HIS A O 1
ATOM 6392 N N . GLY A 1 824 ? -16.332 10.531 19.219 1.00 97.00 824 GLY A N 1
ATOM 6393 C CA . GLY A 1 824 ? -15.793 11.224 18.047 1.00 97.00 824 GLY A CA 1
ATOM 6394 C C . GLY A 1 824 ? -14.321 10.923 17.769 1.00 97.00 824 GLY A C 1
ATOM 6395 O O . GLY A 1 824 ? -13.569 10.494 18.648 1.00 97.00 824 GLY A O 1
ATOM 6396 N N . ALA A 1 825 ? -13.918 11.150 16.519 1.00 96.31 825 ALA A N 1
ATOM 6397 C CA . ALA A 1 825 ? -12.536 11.047 16.063 1.00 96.31 825 ALA A CA 1
ATOM 6398 C C . ALA A 1 825 ? -11.832 12.403 16.184 1.00 96.31 825 ALA A C 1
ATOM 6400 O O . ALA A 1 825 ? -12.397 13.443 15.841 1.00 96.31 825 ALA A O 1
ATOM 6401 N N . ASN A 1 826 ? -10.574 12.399 16.624 1.00 94.75 826 ASN A N 1
ATOM 6402 C CA . ASN A 1 826 ? -9.790 13.626 16.817 1.00 94.75 826 ASN A CA 1
ATOM 6403 C C . ASN A 1 826 ? -9.002 14.065 15.561 1.00 94.75 826 ASN A C 1
ATOM 6405 O O . ASN A 1 826 ? -8.201 14.993 15.624 1.00 94.75 826 ASN A O 1
ATOM 6409 N N . GLY A 1 827 ? -9.165 13.395 14.416 1.00 93.50 827 GLY A N 1
ATOM 6410 C CA . GLY A 1 827 ? -8.458 13.784 13.187 1.00 93.50 827 GLY A CA 1
ATOM 6411 C C . GLY A 1 827 ? -6.992 13.339 13.126 1.00 93.50 827 GLY A C 1
ATOM 6412 O O . GLY A 1 827 ? -6.213 13.807 12.299 1.00 93.50 827 GLY A O 1
ATOM 6413 N N . SER A 1 828 ? -6.570 12.447 14.018 1.00 91.94 828 SER A N 1
ATOM 6414 C CA . SER A 1 828 ? -5.169 12.040 14.149 1.00 91.94 828 SER A CA 1
ATOM 6415 C C . SER A 1 828 ? -4.847 10.834 13.253 1.00 91.94 828 SER A C 1
ATOM 6417 O O . SER A 1 828 ? -5.716 10.022 12.965 1.00 91.94 828 SER A O 1
ATOM 6419 N N . HIS A 1 829 ? -3.591 10.673 12.821 1.00 87.69 829 HIS A N 1
ATOM 6420 C CA . HIS A 1 829 ? -3.203 9.592 11.889 1.00 87.69 829 HIS A CA 1
ATOM 6421 C C . HIS A 1 829 ? -1.973 8.773 12.324 1.00 87.69 829 HIS A C 1
ATOM 6423 O O . HIS A 1 829 ? -1.647 7.774 11.686 1.00 87.69 829 HIS A O 1
ATOM 6429 N N . HIS A 1 830 ? -1.302 9.149 13.419 1.00 87.38 830 HIS A N 1
ATOM 6430 C CA . HIS A 1 830 ? -0.263 8.342 14.069 1.00 87.38 830 HIS A CA 1
ATOM 6431 C C . HIS A 1 830 ? -0.145 8.692 15.566 1.00 87.38 830 HIS A C 1
ATOM 6433 O O . HIS A 1 830 ? -0.552 9.788 15.973 1.00 87.38 830 HIS A O 1
ATOM 6439 N N . PRO A 1 831 ? 0.431 7.804 16.402 1.00 80.94 831 PRO A N 1
ATOM 6440 C CA . PRO A 1 831 ? 0.740 8.120 17.795 1.00 80.94 831 PRO A CA 1
ATOM 6441 C C . PRO A 1 831 ? 1.628 9.366 17.907 1.00 80.94 831 PRO A C 1
ATOM 6443 O O . PRO A 1 831 ? 2.636 9.484 17.209 1.00 80.94 831 PRO A O 1
ATOM 6446 N N . GLY A 1 832 ? 1.253 10.313 18.767 1.00 82.31 832 GLY A N 1
ATOM 6447 C CA . GLY A 1 832 ? 2.003 11.556 18.985 1.00 82.31 832 GLY A CA 1
ATOM 6448 C C . GLY A 1 832 ? 1.650 12.711 18.040 1.00 82.31 832 GLY A C 1
ATOM 6449 O O . GLY A 1 832 ? 2.131 13.827 18.253 1.00 82.31 832 GLY A O 1
ATOM 6450 N N . TYR A 1 833 ? 0.778 12.506 17.045 1.00 87.62 833 TYR A N 1
ATOM 6451 C CA . TYR A 1 833 ? 0.153 13.632 16.350 1.00 87.62 833 TYR A CA 1
ATOM 6452 C C . TYR A 1 833 ? -0.621 14.490 17.361 1.00 87.62 833 TYR A C 1
ATOM 6454 O O . TYR A 1 833 ? -1.265 13.960 18.258 1.00 87.62 833 TYR A O 1
ATOM 6462 N N . ALA A 1 834 ? -0.525 15.817 17.255 1.00 85.50 834 ALA A N 1
ATOM 6463 C CA . ALA A 1 834 ? -1.208 16.737 18.172 1.00 85.50 834 ALA A CA 1
ATOM 6464 C C . ALA A 1 834 ? -0.895 16.505 19.673 1.00 85.50 834 ALA A C 1
ATOM 6466 O O . ALA A 1 834 ? -1.686 16.889 20.520 1.00 85.50 834 ALA A O 1
ATOM 6467 N N . LYS A 1 835 ? 0.268 15.923 20.028 1.00 85.69 835 LYS A N 1
ATOM 6468 C CA . LYS A 1 835 ? 0.636 15.527 21.410 1.00 85.69 835 LYS A CA 1
ATOM 6469 C C . LYS A 1 835 ? 0.383 16.589 22.493 1.00 85.69 835 LYS A C 1
ATOM 6471 O O . LYS A 1 835 ? 0.069 16.226 23.619 1.00 85.69 835 LYS A O 1
ATOM 6476 N N . ASN A 1 836 ? 0.518 17.871 22.156 1.00 87.00 836 ASN A N 1
ATOM 6477 C CA . ASN A 1 836 ? 0.365 18.989 23.093 1.00 87.00 836 ASN A CA 1
ATOM 6478 C C . ASN A 1 836 ? -1.037 19.630 23.057 1.00 87.00 836 ASN A C 1
ATOM 6480 O O . ASN A 1 836 ? -1.229 20.704 23.620 1.00 87.00 836 ASN A O 1
ATOM 6484 N N . THR A 1 837 ? -1.998 19.025 22.356 1.00 90.12 837 THR A N 1
ATOM 6485 C CA . THR A 1 837 ? -3.367 19.534 22.271 1.00 90.12 837 THR A CA 1
ATOM 6486 C C . THR A 1 837 ? -4.094 19.333 23.596 1.00 90.12 837 THR A C 1
ATOM 6488 O O . THR A 1 837 ? -4.243 18.207 24.079 1.00 90.12 837 THR A O 1
ATOM 6491 N N . MET A 1 838 ? -4.570 20.450 24.142 1.00 95.12 838 MET A N 1
ATOM 6492 C CA . MET A 1 838 ? -5.418 20.528 25.324 1.00 95.12 838 MET A CA 1
ATOM 6493 C C . MET A 1 838 ? -6.823 20.919 24.876 1.00 95.12 838 MET A C 1
ATOM 6495 O O . MET A 1 838 ? -6.979 21.910 24.165 1.00 95.12 838 MET A O 1
ATOM 6499 N N . ILE A 1 839 ? -7.829 20.148 25.278 1.00 97.56 839 ILE A N 1
ATOM 6500 C CA . ILE A 1 839 ? -9.229 20.455 24.984 1.00 97.56 839 ILE A CA 1
ATOM 6501 C C . ILE A 1 839 ? -9.866 21.085 26.211 1.00 97.56 839 ILE A C 1
ATOM 6503 O O . ILE A 1 839 ? -9.805 20.522 27.303 1.00 97.56 839 ILE A O 1
ATOM 6507 N N . HIS A 1 840 ? -10.480 22.245 26.026 1.00 97.69 840 HIS A N 1
ATOM 6508 C CA . HIS A 1 840 ? -11.169 22.998 27.061 1.00 97.69 840 HIS A CA 1
ATOM 6509 C C . HIS A 1 840 ? -12.671 22.747 26.963 1.00 97.69 840 HIS A C 1
ATOM 6511 O O . HIS A 1 840 ? -13.275 23.011 25.925 1.00 97.69 840 HIS A O 1
ATOM 6517 N N . SER A 1 841 ? -13.277 22.265 28.047 1.00 97.75 841 SER A N 1
ATOM 6518 C CA . SER A 1 841 ? -14.730 22.257 28.211 1.00 97.75 841 SER A CA 1
ATOM 6519 C C . SER A 1 841 ? -15.171 23.627 28.706 1.00 97.75 841 SER A C 1
ATOM 6521 O O . SER A 1 841 ? -14.844 24.012 29.831 1.00 97.75 841 SER A O 1
ATOM 6523 N N . LEU A 1 842 ? -15.916 24.373 27.889 1.00 96.00 842 LEU A N 1
ATOM 6524 C CA . LEU A 1 842 ? -16.341 25.725 28.272 1.00 96.00 842 LEU A CA 1
ATOM 6525 C C . LEU A 1 842 ? -17.449 25.704 29.325 1.00 96.00 842 LEU A C 1
ATOM 6527 O O . LEU A 1 842 ? -17.546 26.616 30.142 1.00 96.00 842 LEU A O 1
ATOM 6531 N N . ARG A 1 843 ? -18.242 24.630 29.356 1.00 94.81 843 ARG A N 1
ATOM 6532 C CA . ARG A 1 843 ? -19.317 24.452 30.334 1.00 94.81 843 ARG A CA 1
ATOM 6533 C C . ARG A 1 843 ? -18.805 24.010 31.705 1.00 94.81 843 ARG A C 1
ATOM 6535 O O . ARG A 1 843 ? -19.259 24.539 32.714 1.00 94.81 843 ARG A O 1
ATOM 6542 N N . ALA A 1 844 ? -17.886 23.044 31.755 1.00 94.50 844 ALA A N 1
ATOM 6543 C CA . ALA A 1 844 ? -17.360 22.521 33.021 1.00 94.50 844 ALA A CA 1
ATOM 6544 C C . ALA A 1 844 ? -16.113 23.273 33.524 1.00 94.50 844 ALA A C 1
ATOM 6546 O O . ALA A 1 844 ? -15.694 23.064 34.661 1.00 94.50 844 ALA A O 1
ATOM 6547 N N . GLY A 1 845 ? -15.481 24.098 32.681 1.00 93.31 845 GLY A N 1
ATOM 6548 C CA . GLY A 1 845 ? -14.212 24.769 32.985 1.00 93.31 845 GLY A CA 1
ATOM 6549 C C . GLY A 1 845 ? -13.008 23.821 33.088 1.00 93.31 845 GLY A C 1
ATOM 6550 O O . GLY A 1 845 ? -11.922 24.238 33.489 1.00 93.31 845 GLY A O 1
ATOM 6551 N N . SER A 1 846 ? -13.180 22.540 32.753 1.00 94.69 846 SER A N 1
ATOM 6552 C CA . SER A 1 846 ? -12.131 21.523 32.805 1.00 94.69 846 SER A CA 1
ATOM 6553 C C . SER A 1 846 ? -11.291 21.518 31.527 1.00 94.69 846 SER A C 1
ATOM 6555 O O . SER A 1 846 ? -11.719 21.970 30.464 1.00 94.69 846 SER A O 1
ATOM 6557 N N . THR A 1 847 ? -10.064 21.007 31.629 1.00 96.31 847 THR A N 1
ATOM 6558 C CA . THR A 1 847 ? -9.160 20.850 30.485 1.00 96.31 847 THR A CA 1
ATOM 6559 C C . THR A 1 847 ? -8.636 19.418 30.429 1.00 96.31 847 THR A C 1
ATOM 6561 O O . THR A 1 847 ? -8.229 18.874 31.454 1.00 96.31 847 THR A O 1
ATOM 6564 N N . LEU A 1 848 ? -8.625 18.818 29.237 1.00 94.19 848 LEU A N 1
ATOM 6565 C CA . LEU A 1 848 ? -8.180 17.447 28.990 1.00 94.19 848 LEU A CA 1
ATOM 6566 C C . LEU A 1 848 ? -6.978 17.430 28.026 1.00 94.19 848 LEU A C 1
ATOM 6568 O O . LEU A 1 848 ? -7.107 17.922 26.902 1.00 94.19 848 LEU A O 1
ATOM 6572 N N . PRO A 1 849 ? -5.824 16.843 28.398 1.00 93.50 849 PRO A N 1
ATOM 6573 C CA . PRO A 1 849 ? -4.759 16.546 27.442 1.00 93.50 849 PRO A CA 1
ATOM 6574 C C . PRO A 1 849 ? -5.192 15.399 26.521 1.00 93.50 849 PRO A C 1
ATOM 6576 O O . PRO A 1 849 ? -5.189 14.238 26.927 1.00 93.50 849 PRO A O 1
ATOM 6579 N N . LEU A 1 850 ? -5.574 15.715 25.282 1.00 93.62 850 LEU A N 1
ATOM 6580 C CA . LEU A 1 850 ? -6.104 14.712 24.353 1.00 93.62 850 LEU A CA 1
ATOM 6581 C C . LEU A 1 850 ? -5.011 14.084 23.476 1.00 93.62 850 LEU A C 1
ATOM 6583 O O . LEU A 1 850 ? -5.031 12.885 23.205 1.00 93.62 850 LEU A O 1
ATOM 6587 N N . GLY A 1 851 ? -4.023 14.867 23.038 1.00 91.50 851 GLY A N 1
ATOM 6588 C CA . GLY A 1 851 ? -2.958 14.344 22.180 1.00 91.50 851 GLY A CA 1
ATOM 6589 C C . GLY A 1 851 ? -3.489 13.763 20.860 1.00 91.50 851 GLY A C 1
ATOM 6590 O O . GLY A 1 851 ? -4.307 14.387 20.188 1.00 91.50 851 GLY A O 1
ATOM 6591 N N . SER A 1 852 ? -3.040 12.550 20.510 1.00 92.00 852 SER A N 1
ATOM 6592 C CA . SER A 1 852 ? -3.503 11.791 19.332 1.00 92.00 852 SER A CA 1
ATOM 6593 C C . SER A 1 852 ? -4.695 10.865 19.614 1.00 92.00 852 SER A C 1
ATOM 6595 O O . SER A 1 852 ? -5.023 10.031 18.771 1.00 92.00 852 SER A O 1
ATOM 6597 N N . MET A 1 853 ? -5.271 10.909 20.815 1.00 93.56 853 MET A N 1
ATOM 6598 C CA . MET A 1 853 ? -6.374 10.029 21.209 1.00 93.56 853 MET A CA 1
ATOM 6599 C C . MET A 1 853 ? -7.697 10.498 20.600 1.00 93.56 853 MET A C 1
ATOM 6601 O O . MET A 1 853 ? -7.844 11.670 20.256 1.00 93.56 853 MET A O 1
ATOM 6605 N N . ASP A 1 854 ? -8.644 9.570 20.471 1.00 95.62 854 ASP A N 1
ATOM 6606 C CA . ASP A 1 854 ? -10.040 9.893 20.160 1.00 95.62 854 ASP A CA 1
ATOM 6607 C C . ASP A 1 854 ? -10.754 10.317 21.453 1.00 95.62 854 ASP A C 1
ATOM 6609 O O . ASP A 1 854 ? -10.144 10.338 22.523 1.00 95.62 854 ASP A O 1
ATOM 6613 N N . PHE A 1 855 ? -12.040 10.664 21.396 1.00 96.81 855 PHE A N 1
ATOM 6614 C CA . PHE A 1 855 ? -12.733 11.184 22.574 1.00 96.81 855 PHE A CA 1
ATOM 6615 C C . PHE A 1 855 ? -14.188 10.745 22.678 1.00 96.81 855 PHE A C 1
ATOM 6617 O O . PHE A 1 855 ? -14.832 10.371 21.695 1.00 96.81 855 PHE A O 1
ATOM 6624 N N . ARG A 1 856 ? -14.717 10.880 23.894 1.00 97.38 856 ARG A N 1
ATOM 6625 C CA . ARG A 1 856 ? -16.152 10.944 24.155 1.00 97.38 856 ARG A CA 1
ATOM 6626 C C . ARG A 1 856 ? -16.511 12.169 24.985 1.00 97.38 856 ARG A C 1
ATOM 6628 O O . ARG A 1 856 ? -15.719 12.606 25.818 1.00 97.38 856 ARG A O 1
ATOM 6635 N N . ILE A 1 857 ? -17.712 12.700 24.775 1.00 98.00 857 ILE A N 1
ATOM 6636 C CA . ILE A 1 857 ? -18.261 13.856 25.486 1.00 98.00 857 ILE A CA 1
ATOM 6637 C C . ILE A 1 857 ? -19.669 13.595 26.017 1.00 98.00 857 ILE A C 1
ATOM 6639 O O . ILE A 1 857 ? -20.452 12.831 25.449 1.00 98.00 857 ILE A O 1
ATOM 6643 N N . ARG A 1 858 ? -19.989 14.313 27.087 1.00 97.00 858 ARG A N 1
ATOM 6644 C CA . ARG A 1 858 ? -21.334 14.507 27.617 1.00 97.00 858 ARG A CA 1
ATOM 6645 C C . ARG A 1 858 ? -21.607 16.012 27.603 1.00 97.00 858 ARG A C 1
ATOM 6647 O O . ARG A 1 858 ? -21.201 16.706 28.537 1.00 97.00 858 ARG A O 1
ATOM 6654 N N . PRO A 1 859 ? -22.181 16.531 26.500 1.00 95.88 859 PRO A N 1
ATOM 6655 C CA . PRO A 1 859 ? -22.165 17.963 26.198 1.00 95.88 859 PRO A CA 1
ATOM 6656 C C . PRO A 1 859 ? -22.958 18.788 27.215 1.00 95.88 859 PRO A C 1
ATOM 6658 O O . PRO A 1 859 ? -22.555 19.895 27.565 1.00 95.88 859 PRO A O 1
ATOM 6661 N N . ASP A 1 860 ? -24.045 18.225 27.741 1.00 93.44 860 ASP A N 1
ATOM 6662 C CA . ASP A 1 860 ? -24.933 18.893 28.691 1.00 93.44 860 ASP A CA 1
ATOM 6663 C C . ASP A 1 860 ? -24.292 19.044 30.077 1.00 93.44 860 ASP A C 1
ATOM 6665 O O . ASP A 1 860 ? -24.531 20.031 30.773 1.00 93.44 860 ASP A O 1
ATOM 6669 N N . GLU A 1 861 ? -23.451 18.087 30.469 1.00 95.19 861 GLU A N 1
ATOM 6670 C CA . GLU A 1 861 ? -22.667 18.126 31.704 1.00 95.19 861 GLU A CA 1
ATOM 6671 C C . GLU A 1 861 ? -21.282 18.770 31.518 1.00 95.19 861 GLU A C 1
ATOM 6673 O O . GLU A 1 861 ? -20.596 19.052 32.498 1.00 95.19 861 GLU A O 1
ATOM 6678 N N . GLY A 1 862 ? -20.846 18.996 30.276 1.00 96.25 862 GLY A N 1
ATOM 6679 C CA . GLY A 1 862 ? -19.509 19.494 29.955 1.00 96.25 862 GLY A CA 1
ATOM 6680 C C . GLY A 1 862 ? -18.386 18.483 30.226 1.00 96.25 862 GLY A C 1
ATOM 6681 O O . GLY A 1 862 ? -17.224 18.877 30.331 1.00 96.25 862 GLY A O 1
ATOM 6682 N N . LEU A 1 863 ? -18.690 17.188 30.350 1.00 97.19 863 LEU A N 1
ATOM 6683 C CA . LEU A 1 863 ? -17.683 16.156 30.626 1.00 97.19 863 LEU A CA 1
ATOM 6684 C C . LEU A 1 863 ? -17.019 15.682 29.332 1.00 97.19 863 LEU A C 1
ATOM 6686 O O . LEU A 1 863 ? -17.663 15.618 28.285 1.00 97.19 863 LEU A O 1
ATOM 6690 N N . MET A 1 864 ? -15.737 15.331 29.401 1.00 96.50 864 MET A N 1
ATOM 6691 C CA . MET A 1 864 ? -14.979 14.787 28.277 1.00 96.50 864 MET A CA 1
ATOM 6692 C C . MET A 1 864 ? -13.951 13.781 28.775 1.00 96.50 864 MET A C 1
ATOM 6694 O O . MET A 1 864 ? -13.304 14.007 29.796 1.00 96.50 864 MET A O 1
ATOM 6698 N N . GLU A 1 865 ? -13.775 12.702 28.022 1.00 95.69 865 GLU A N 1
ATOM 6699 C CA . GLU A 1 865 ? -12.784 11.672 28.307 1.00 95.69 865 GLU A CA 1
ATOM 6700 C C . GLU A 1 865 ? -12.067 11.235 27.030 1.00 95.69 865 GLU A C 1
ATOM 6702 O O . GLU A 1 865 ? -12.642 11.238 25.936 1.00 95.69 865 GLU A O 1
ATOM 6707 N N . ALA A 1 866 ? -10.803 10.843 27.182 1.00 94.25 866 ALA A N 1
ATOM 6708 C CA . ALA A 1 866 ? -10.025 10.263 26.100 1.00 94.25 866 ALA A CA 1
ATOM 6709 C C . ALA A 1 866 ? -10.466 8.819 25.821 1.00 94.25 866 ALA A C 1
ATOM 6711 O O . ALA A 1 866 ? -10.795 8.052 26.727 1.00 94.25 866 ALA A O 1
ATOM 6712 N N . LEU A 1 867 ? -10.437 8.448 24.546 1.00 94.44 867 LEU A N 1
ATOM 6713 C CA . LEU A 1 867 ? -10.648 7.098 24.048 1.00 94.44 867 LEU A CA 1
ATOM 6714 C C . LEU A 1 867 ? -9.413 6.617 23.296 1.00 94.44 867 LEU A C 1
ATOM 6716 O O . LEU A 1 867 ? -8.654 7.403 22.729 1.00 94.44 867 LEU A O 1
ATOM 6720 N N . SER A 1 868 ? -9.280 5.298 23.185 1.00 92.62 868 SER A N 1
ATOM 6721 C CA . SER A 1 868 ? -8.275 4.686 22.322 1.00 92.62 868 SER A CA 1
ATOM 6722 C C . SER A 1 868 ? -8.407 5.237 20.901 1.00 92.62 868 SER A C 1
ATOM 6724 O O . SER A 1 868 ? -9.468 5.125 20.282 1.00 92.62 868 SER A O 1
ATOM 6726 N N . GLY A 1 869 ? -7.319 5.817 20.400 1.00 90.38 869 GLY A N 1
ATOM 6727 C CA . GLY A 1 869 ? -7.169 6.371 19.056 1.00 90.38 869 GLY A CA 1
ATOM 6728 C C . GLY A 1 869 ? -5.755 6.093 18.529 1.00 90.38 869 GLY A C 1
ATOM 6729 O O . GLY A 1 869 ? -5.055 5.236 19.076 1.00 90.38 869 GLY A O 1
ATOM 6730 N N . PRO A 1 870 ? -5.286 6.820 17.506 1.00 92.75 870 PRO A N 1
ATOM 6731 C CA . PRO A 1 870 ? -6.024 7.776 16.675 1.00 92.75 870 PRO A CA 1
ATOM 6732 C C . PRO A 1 870 ? -7.033 7.145 15.709 1.00 92.75 870 PRO A C 1
ATOM 6734 O O . PRO A 1 870 ? -6.804 6.006 15.305 1.00 92.75 870 PRO A O 1
ATOM 6737 N N . SER A 1 871 ? -8.055 7.914 15.307 1.00 94.31 871 SER A N 1
ATOM 6738 C CA . SER A 1 871 ? -8.821 7.805 14.048 1.00 94.31 871 SER A CA 1
ATOM 6739 C C . SER A 1 871 ? -8.683 9.086 13.218 1.00 94.31 871 SER A C 1
ATOM 6741 O O . SER A 1 871 ? -8.773 10.191 13.766 1.00 94.31 871 SER A O 1
ATOM 6743 N N . GLN A 1 872 ? -8.512 8.950 11.899 1.00 94.44 872 GLN A N 1
ATOM 6744 C CA . GLN A 1 872 ? -8.314 10.095 11.010 1.00 94.44 872 GLN A CA 1
ATOM 6745 C C . GLN A 1 872 ? -9.640 10.729 10.572 1.00 94.44 872 GLN A C 1
ATOM 6747 O O . GLN A 1 872 ? -9.908 11.877 10.904 1.00 94.44 872 GLN A O 1
ATOM 6752 N N . PHE A 1 873 ? -10.484 10.001 9.841 1.00 94.19 873 PHE A N 1
ATOM 6753 C CA . PHE A 1 873 ? -11.756 10.525 9.340 1.00 94.19 873 PHE A CA 1
ATOM 6754 C C . PHE A 1 873 ? -12.862 9.495 9.547 1.00 94.19 873 PHE A C 1
ATOM 6756 O O . PHE A 1 873 ? -13.178 8.704 8.665 1.00 94.19 873 PHE A O 1
ATOM 6763 N N . GLY A 1 874 ? -13.414 9.485 10.754 1.00 93.81 874 GLY A N 1
ATOM 6764 C CA . GLY A 1 874 ? -14.511 8.632 11.176 1.00 93.81 874 GLY A CA 1
ATOM 6765 C C . GLY A 1 874 ? -14.112 7.643 12.267 1.00 93.81 874 GLY A C 1
ATOM 6766 O O . GLY A 1 874 ? -13.038 7.040 12.243 1.00 93.81 874 GLY A O 1
ATOM 6767 N N . ARG A 1 875 ? -15.034 7.467 13.212 1.00 94.31 875 ARG A N 1
ATOM 6768 C CA . ARG A 1 875 ? -15.034 6.424 14.235 1.00 94.31 875 ARG A CA 1
ATOM 6769 C C . ARG A 1 875 ? -16.424 5.799 14.235 1.00 94.31 875 ARG A C 1
ATOM 6771 O O . ARG A 1 875 ? -17.410 6.521 14.350 1.00 94.31 875 ARG A O 1
ATOM 6778 N N . ALA A 1 876 ? -16.513 4.479 14.108 1.00 94.88 876 ALA A N 1
ATOM 6779 C CA . ALA A 1 876 ? -17.794 3.777 14.039 1.00 94.88 876 ALA A CA 1
ATOM 6780 C C . ALA A 1 876 ? -17.929 2.710 15.115 1.00 94.88 876 ALA A C 1
ATOM 6782 O O . ALA A 1 876 ? -16.947 2.119 15.553 1.00 94.88 876 ALA A O 1
ATOM 6783 N N . ARG A 1 877 ? -19.169 2.444 15.520 1.00 95.00 877 ARG A N 1
ATOM 6784 C CA . ARG A 1 877 ? -19.527 1.429 16.511 1.00 95.00 877 ARG A CA 1
ATOM 6785 C C . ARG A 1 877 ? -20.412 0.370 15.863 1.00 95.00 877 ARG A C 1
ATOM 6787 O O . ARG A 1 877 ? -21.272 0.731 15.067 1.00 95.00 877 ARG A O 1
ATOM 6794 N N . ASP A 1 878 ? -20.254 -0.903 16.222 1.00 95.25 878 ASP A N 1
ATOM 6795 C CA . ASP A 1 878 ? -21.248 -1.942 15.905 1.00 95.25 878 ASP A CA 1
ATOM 6796 C C . ASP A 1 878 ? -22.416 -1.957 16.912 1.00 95.25 878 ASP A C 1
ATOM 6798 O O . ASP A 1 878 ? -22.449 -1.200 17.880 1.00 95.25 878 ASP A O 1
ATOM 6802 N N . ASP A 1 879 ? -23.384 -2.856 16.737 1.00 94.06 879 ASP A N 1
ATOM 6803 C CA . ASP A 1 879 ? -24.528 -2.978 17.654 1.00 94.06 879 ASP A CA 1
ATOM 6804 C C . ASP A 1 879 ? -24.188 -3.391 19.088 1.00 94.06 879 ASP A C 1
ATOM 6806 O O . ASP A 1 879 ? -25.008 -3.191 19.983 1.00 94.06 879 ASP A O 1
ATOM 6810 N N . TRP A 1 880 ? -22.996 -3.935 19.320 1.00 93.75 880 TRP A N 1
ATOM 6811 C CA . TRP A 1 880 ? -22.583 -4.514 20.597 1.00 93.75 880 TRP A CA 1
ATOM 6812 C C . TRP A 1 880 ? -21.589 -3.638 21.364 1.00 93.75 880 TRP A C 1
ATOM 6814 O O . TRP A 1 880 ? -21.133 -4.033 22.434 1.00 93.75 880 TRP A O 1
ATOM 6824 N N . GLY A 1 881 ? -21.235 -2.467 20.831 1.00 92.50 881 GLY A N 1
ATOM 6825 C CA . GLY A 1 881 ? -20.319 -1.526 21.480 1.00 92.50 881 GLY A CA 1
ATOM 6826 C C . GLY A 1 881 ? -18.864 -1.629 21.026 1.00 92.50 881 GLY A C 1
ATOM 6827 O O . GLY A 1 881 ? -18.023 -0.904 21.542 1.00 92.50 881 GLY A O 1
ATOM 6828 N N . ASN A 1 882 ? -18.546 -2.486 20.053 1.00 94.44 882 ASN A N 1
ATOM 6829 C CA . ASN A 1 882 ? -17.199 -2.562 19.488 1.00 94.44 882 ASN A CA 1
ATOM 6830 C C . ASN A 1 882 ? -16.933 -1.327 18.624 1.00 94.44 882 ASN A C 1
ATOM 6832 O O . ASN A 1 882 ? -17.790 -0.957 17.822 1.00 94.44 882 ASN A O 1
ATOM 6836 N N . SER A 1 883 ? -15.763 -0.702 18.782 1.00 95.12 883 SER A N 1
ATOM 6837 C CA . SER A 1 883 ? -15.396 0.527 18.066 1.00 95.12 883 SER A CA 1
ATOM 6838 C C . SER A 1 883 ? -14.364 0.268 16.971 1.00 95.12 883 SER A C 1
ATOM 6840 O O . SER A 1 883 ? -13.418 -0.494 17.164 1.00 95.12 883 SER A O 1
ATOM 6842 N N . PHE A 1 884 ? -14.484 0.977 15.857 1.00 96.94 884 PHE A N 1
ATOM 6843 C CA . PHE A 1 884 ? -13.643 0.861 14.673 1.00 96.94 884 PHE A CA 1
ATOM 6844 C C . PHE A 1 884 ? -13.164 2.239 14.229 1.00 96.94 884 PHE A C 1
ATOM 6846 O O . PHE A 1 884 ? -13.857 3.238 14.432 1.00 96.94 884 PHE A O 1
ATOM 6853 N N . GLY A 1 885 ? -11.985 2.286 13.619 1.00 95.88 885 GLY A N 1
ATOM 6854 C CA . GLY A 1 885 ? -11.417 3.515 13.073 1.00 95.88 885 GLY A CA 1
ATOM 6855 C C . GLY A 1 885 ? -10.716 3.278 11.742 1.00 95.88 885 GLY A C 1
ATOM 6856 O O . GLY A 1 885 ? -10.643 2.148 11.249 1.00 95.88 885 GLY A O 1
ATOM 6857 N N . VAL A 1 886 ? -10.226 4.375 11.172 1.00 95.56 886 VAL A N 1
ATOM 6858 C CA . VAL A 1 886 ? -9.592 4.434 9.852 1.00 95.56 886 VAL A CA 1
ATOM 6859 C C . VAL A 1 886 ? -8.402 5.387 9.853 1.00 95.56 886 VAL A C 1
ATOM 6861 O O . VAL A 1 886 ? -8.345 6.343 10.634 1.00 95.56 886 VAL A O 1
ATOM 6864 N N . GLN A 1 887 ? -7.498 5.173 8.907 1.00 93.00 887 GLN A N 1
ATOM 6865 C CA . GLN A 1 887 ? -6.514 6.143 8.435 1.00 93.00 887 GLN A CA 1
ATOM 6866 C C . GLN A 1 887 ? -6.306 5.936 6.935 1.00 93.00 887 GLN A C 1
ATOM 6868 O O . GLN A 1 887 ? -6.600 4.853 6.439 1.00 93.00 887 GLN A O 1
ATOM 6873 N N . ASN A 1 888 ? -5.819 6.951 6.216 1.00 89.12 888 ASN A N 1
ATOM 6874 C CA . ASN A 1 888 ? -5.723 6.953 4.747 1.00 89.12 888 ASN A CA 1
ATOM 6875 C C . ASN A 1 888 ? -5.263 5.622 4.128 1.00 89.12 888 ASN A C 1
ATOM 6877 O O . ASN A 1 888 ? -5.855 5.143 3.164 1.00 89.12 888 ASN A O 1
ATOM 6881 N N . SER A 1 889 ? -4.209 5.030 4.695 1.00 88.38 889 SER A N 1
ATOM 6882 C CA . SER A 1 889 ? -3.605 3.782 4.230 1.00 88.38 889 SER A CA 1
ATOM 6883 C C . SER A 1 889 ? -4.103 2.538 4.967 1.00 88.38 889 SER A C 1
ATOM 6885 O O . SER A 1 889 ? -3.748 1.422 4.601 1.00 88.38 889 SER A O 1
ATOM 6887 N N . PHE A 1 890 ? -4.914 2.702 6.007 1.00 92.62 890 PHE A N 1
ATOM 6888 C CA . PHE A 1 890 ? -5.436 1.640 6.859 1.00 92.62 890 PHE A CA 1
ATOM 6889 C C . PHE A 1 890 ? -6.968 1.745 6.910 1.00 92.62 890 PHE A C 1
ATOM 6891 O O . PHE A 1 890 ? -7.515 2.389 7.808 1.00 92.62 890 PHE A O 1
ATOM 6898 N N . PRO A 1 891 ? -7.682 1.104 5.968 1.00 94.06 891 PRO A N 1
ATOM 6899 C CA . PRO A 1 891 ? -9.101 1.376 5.738 1.00 94.06 891 PRO A CA 1
ATOM 6900 C C . PRO A 1 891 ? -10.035 0.908 6.862 1.00 94.06 891 PRO A C 1
ATOM 6902 O O . PRO A 1 891 ? -11.187 1.336 6.905 1.00 94.06 891 PRO A O 1
ATOM 6905 N N . LEU A 1 892 ? -9.569 0.020 7.752 1.00 96.50 892 LEU A N 1
ATOM 6906 C CA . LEU A 1 892 ? -10.347 -0.438 8.901 1.00 96.50 892 LEU A CA 1
ATOM 6907 C C . LEU A 1 892 ? -9.478 -1.122 9.970 1.00 96.50 892 LEU A C 1
ATOM 6909 O O . LEU A 1 892 ? -8.731 -2.061 9.674 1.00 96.50 892 LEU A O 1
ATOM 6913 N N . TRP A 1 893 ? -9.653 -0.731 11.231 1.00 95.81 893 TRP A N 1
ATOM 6914 C CA . TRP A 1 893 ? -9.178 -1.471 12.408 1.00 95.81 893 TRP A CA 1
ATOM 6915 C C . TRP A 1 893 ? -10.250 -1.529 13.500 1.00 95.81 893 TRP A C 1
ATOM 6917 O O . TRP A 1 893 ? -11.173 -0.719 13.515 1.00 95.81 893 TRP A O 1
ATOM 6927 N N . HIS A 1 894 ? -10.099 -2.453 14.449 1.00 96.81 894 HIS A N 1
ATOM 6928 C CA . HIS A 1 894 ? -10.933 -2.573 15.648 1.00 96.81 894 HIS A CA 1
ATOM 6929 C C . HIS A 1 894 ? -10.146 -2.145 16.897 1.00 96.81 894 HIS A C 1
ATOM 6931 O O . HIS A 1 894 ? -9.010 -2.580 17.089 1.00 96.81 894 HIS A O 1
ATOM 6937 N N . TYR A 1 895 ? -10.740 -1.318 17.760 1.00 94.69 895 TYR A N 1
ATOM 6938 C CA . TYR A 1 895 ? -10.188 -0.985 19.077 1.00 94.69 895 TYR A CA 1
ATOM 6939 C C . TYR A 1 895 ? -10.473 -2.121 20.055 1.00 94.69 895 TYR A C 1
ATOM 6941 O O . TYR A 1 895 ? -11.614 -2.328 20.454 1.00 94.69 895 TYR A O 1
ATOM 6949 N N . VAL A 1 896 ? -9.432 -2.860 20.433 1.00 92.19 896 VAL A N 1
ATOM 6950 C CA . VAL A 1 896 ? -9.557 -4.051 21.284 1.00 92.19 896 VAL A CA 1
ATOM 6951 C C . VAL A 1 896 ? -9.491 -3.693 22.766 1.00 92.19 896 VAL A C 1
ATOM 6953 O O . VAL A 1 896 ? -10.174 -4.307 23.582 1.00 92.19 896 VAL A O 1
ATOM 6956 N N . LEU A 1 897 ? -8.664 -2.708 23.115 1.00 88.19 897 LEU A N 1
ATOM 6957 C CA . LEU A 1 897 ? -8.489 -2.238 24.485 1.00 88.19 897 LEU A CA 1
ATOM 6958 C C . LEU A 1 897 ? -8.903 -0.776 24.570 1.00 88.19 897 LEU A C 1
ATOM 6960 O O . LEU A 1 897 ? -8.408 0.062 23.815 1.00 88.19 897 LEU A O 1
ATOM 6964 N N . GLU A 1 898 ? -9.813 -0.473 25.490 1.00 87.38 898 GLU A N 1
ATOM 6965 C CA . GLU A 1 898 ? -10.292 0.888 25.716 1.00 87.38 898 GLU A CA 1
ATOM 6966 C C . GLU A 1 898 ? -9.437 1.624 26.752 1.00 87.38 898 GLU A C 1
ATOM 6968 O O . GLU A 1 898 ? -9.164 1.108 27.838 1.00 87.38 898 GLU A O 1
ATOM 6973 N N . GLU A 1 899 ? -9.096 2.872 26.440 1.00 88.94 899 GLU A N 1
ATOM 6974 C CA . GLU A 1 899 ? -8.269 3.763 27.261 1.00 88.94 899 GLU A CA 1
ATOM 6975 C C . GLU A 1 899 ? -8.743 3.874 28.718 1.00 88.94 899 GLU A C 1
ATOM 6977 O O . GLU A 1 899 ? -7.932 3.865 29.647 1.00 88.94 899 GLU A O 1
ATOM 6982 N N . ARG A 1 900 ? -10.062 3.871 28.957 1.00 85.44 900 ARG A N 1
ATOM 6983 C CA . ARG A 1 900 ? -10.637 3.926 30.315 1.00 85.44 900 ARG A CA 1
ATOM 6984 C C . ARG A 1 900 ? -10.223 2.760 31.218 1.00 85.44 900 ARG A C 1
ATOM 6986 O O . ARG A 1 900 ? -10.290 2.883 32.436 1.00 85.44 900 ARG A O 1
ATOM 6993 N N . TYR A 1 901 ? -9.835 1.617 30.651 1.00 87.12 901 TYR A N 1
ATOM 6994 C CA . TYR A 1 901 ? -9.319 0.489 31.429 1.00 87.12 901 TYR A CA 1
ATOM 6995 C C . TYR A 1 901 ? -7.810 0.592 31.634 1.00 87.12 901 TYR A C 1
ATOM 6997 O O . TYR A 1 901 ? -7.326 0.281 32.720 1.00 87.12 901 TYR A O 1
ATOM 7005 N N . LEU A 1 902 ? -7.083 1.065 30.621 1.00 87.94 902 LEU A N 1
ATOM 7006 C CA . LEU A 1 902 ? -5.623 1.184 30.641 1.00 87.94 902 LEU A CA 1
ATOM 7007 C C . LEU A 1 902 ? -5.159 2.236 31.653 1.00 87.94 902 LEU A C 1
ATOM 7009 O O . LEU A 1 902 ? -4.266 1.994 32.460 1.00 87.94 902 LEU A O 1
ATOM 7013 N N . THR A 1 903 ? -5.862 3.363 31.698 1.00 85.38 903 THR A N 1
ATOM 7014 C CA . THR A 1 903 ? -5.609 4.474 32.629 1.00 85.38 903 THR A CA 1
ATOM 7015 C C . THR A 1 903 ? -5.813 4.126 34.105 1.00 85.38 903 THR A C 1
ATOM 7017 O O . THR A 1 903 ? -5.314 4.840 34.973 1.00 85.38 903 THR A O 1
ATOM 7020 N N . ARG A 1 904 ? -6.478 3.005 34.428 1.00 87.75 904 ARG A N 1
ATOM 7021 C CA . ARG A 1 904 ? -6.618 2.531 35.820 1.00 87.75 904 ARG A CA 1
ATOM 7022 C C . ARG A 1 904 ? -5.300 2.019 36.401 1.00 87.75 904 ARG A C 1
ATOM 7024 O O . ARG A 1 904 ? -5.183 1.927 37.620 1.00 87.75 904 ARG A O 1
ATOM 7031 N N . ASN A 1 905 ? -4.323 1.687 35.556 1.00 85.00 905 ASN A N 1
ATOM 7032 C CA . ASN A 1 905 ? -2.979 1.317 35.976 1.00 85.00 905 ASN A CA 1
ATOM 7033 C C . ASN A 1 905 ? -1.938 1.965 35.056 1.00 85.00 905 ASN A C 1
ATOM 7035 O O . ASN A 1 905 ? -1.496 1.366 34.083 1.00 85.00 905 ASN A O 1
ATOM 7039 N N . ILE A 1 906 ? -1.500 3.172 35.413 1.00 79.38 906 ILE A N 1
ATOM 7040 C CA . ILE A 1 906 ? -0.507 3.944 34.648 1.00 79.38 906 ILE A CA 1
ATOM 7041 C C . ILE A 1 906 ? 0.854 3.235 34.496 1.00 79.38 906 ILE A C 1
ATOM 7043 O O . ILE A 1 906 ? 1.635 3.580 33.615 1.00 79.38 906 ILE A O 1
ATOM 7047 N N . ASN A 1 907 ? 1.142 2.238 35.342 1.00 82.38 907 ASN A N 1
ATOM 7048 C CA . ASN A 1 907 ? 2.376 1.450 35.287 1.00 82.38 907 ASN A CA 1
ATOM 7049 C C . ASN A 1 907 ? 2.248 0.206 34.393 1.00 82.38 907 ASN A C 1
ATOM 7051 O O . ASN A 1 907 ? 3.237 -0.490 34.164 1.00 82.38 907 ASN A O 1
ATOM 7055 N N . PHE A 1 908 ? 1.043 -0.110 33.917 1.00 81.62 908 PHE A N 1
ATOM 7056 C CA . PHE A 1 908 ? 0.824 -1.197 32.976 1.00 81.62 908 PHE A CA 1
ATOM 7057 C C . PHE A 1 908 ? 1.147 -0.707 31.566 1.00 81.62 908 PHE A C 1
ATOM 7059 O O . PHE A 1 908 ? 0.521 0.228 31.077 1.00 81.62 908 PHE A O 1
ATOM 7066 N N . ALA A 1 909 ? 2.116 -1.342 30.909 1.00 81.62 909 ALA A N 1
ATOM 7067 C CA . ALA A 1 909 ? 2.378 -1.127 29.492 1.00 81.62 909 ALA A CA 1
ATOM 7068 C C . ALA A 1 909 ? 1.405 -2.002 28.681 1.00 81.62 909 ALA A C 1
ATOM 7070 O O . ALA A 1 909 ? 1.599 -3.221 28.634 1.00 81.62 909 ALA A O 1
ATOM 7071 N N . PRO A 1 910 ? 0.340 -1.433 28.086 1.00 76.44 910 PRO A N 1
ATOM 7072 C CA . PRO A 1 910 ? -0.628 -2.230 27.354 1.00 76.44 910 PRO A CA 1
ATOM 7073 C C . PRO A 1 910 ? -0.003 -2.831 26.087 1.00 76.44 910 PRO A C 1
ATOM 7075 O O . PRO A 1 910 ? 0.847 -2.190 25.463 1.00 76.44 910 PRO A O 1
ATOM 7078 N N . PRO A 1 911 ? -0.439 -4.033 25.666 1.00 81.19 911 PRO A N 1
ATOM 7079 C CA . PRO A 1 911 ? -0.155 -4.525 24.322 1.00 81.19 911 PRO A CA 1
ATOM 7080 C C . PRO A 1 911 ? -0.869 -3.645 23.280 1.00 81.19 911 PRO A C 1
ATOM 7082 O O . PRO A 1 911 ? -1.561 -2.684 23.622 1.00 81.19 911 PRO A O 1
ATOM 7085 N N . GLU A 1 912 ? -0.717 -3.967 21.995 1.00 83.56 912 GLU A N 1
ATOM 7086 C CA . GLU A 1 912 ? -1.346 -3.199 20.916 1.00 83.56 912 GLU A CA 1
ATOM 7087 C C . GLU A 1 912 ? -2.864 -3.027 21.146 1.00 83.56 912 GLU A C 1
ATOM 7089 O O . GLU A 1 912 ? -3.624 -3.993 21.238 1.00 83.56 912 GLU A O 1
ATOM 7094 N N . ILE A 1 913 ? -3.303 -1.768 21.241 1.00 86.88 913 ILE A N 1
ATOM 7095 C CA . ILE A 1 913 ? -4.680 -1.392 21.603 1.00 86.88 913 ILE A CA 1
ATOM 7096 C C . ILE A 1 913 ? -5.655 -1.528 20.427 1.00 86.88 913 ILE A C 1
ATOM 7098 O O . ILE A 1 913 ? -6.877 -1.504 20.613 1.00 86.88 913 ILE A O 1
ATOM 7102 N N . ARG A 1 914 ? -5.123 -1.661 19.206 1.00 90.81 914 ARG A N 1
ATOM 7103 C CA . ARG A 1 914 ? -5.871 -1.772 17.951 1.00 90.81 914 ARG A CA 1
ATOM 7104 C C . ARG A 1 914 ? -5.491 -3.025 17.180 1.00 90.81 914 ARG A C 1
ATOM 7106 O O . ARG A 1 914 ? -4.330 -3.273 16.890 1.00 90.81 914 ARG A O 1
ATOM 7113 N N . ARG A 1 915 ? -6.488 -3.762 16.707 1.00 93.12 915 ARG A N 1
ATOM 7114 C CA . ARG A 1 915 ? -6.271 -4.811 15.714 1.00 93.12 915 ARG A CA 1
ATOM 7115 C C . ARG A 1 915 ? -6.552 -4.266 14.323 1.00 93.12 915 ARG A C 1
ATOM 7117 O O . ARG A 1 915 ? -7.706 -4.002 13.989 1.00 93.12 915 ARG A O 1
ATOM 7124 N N . GLN A 1 916 ? -5.509 -4.150 13.510 1.00 94.69 916 GLN A N 1
ATOM 7125 C CA . GLN A 1 916 ? -5.652 -3.870 12.086 1.00 94.69 916 GLN A CA 1
ATOM 7126 C C . GLN A 1 916 ? -6.456 -4.995 11.414 1.00 94.69 916 GLN A C 1
ATOM 7128 O O . GLN A 1 916 ? -6.111 -6.167 11.567 1.00 94.69 916 GLN A O 1
ATOM 7133 N N . LEU A 1 917 ? -7.538 -4.655 10.705 1.00 95.19 917 LEU A N 1
ATOM 7134 C CA . LEU A 1 917 ? -8.437 -5.656 10.115 1.00 95.19 917 LEU A CA 1
ATOM 7135 C C . LEU A 1 917 ? -8.138 -5.923 8.636 1.00 95.19 917 LEU A C 1
ATOM 7137 O O . LEU A 1 917 ? -8.341 -7.035 8.157 1.00 95.19 917 LEU A O 1
ATOM 7141 N N . ARG A 1 918 ? -7.622 -4.926 7.915 1.00 92.06 918 ARG A N 1
ATOM 7142 C CA . ARG A 1 918 ? -7.177 -5.043 6.516 1.00 92.06 918 ARG A CA 1
ATOM 7143 C C . ARG A 1 918 ? -5.712 -4.612 6.390 1.00 92.06 918 ARG A C 1
ATOM 7145 O O . ARG A 1 918 ? -5.311 -3.739 7.150 1.00 92.06 918 ARG A O 1
ATOM 7152 N N . PRO A 1 919 ? -4.916 -5.174 5.466 1.00 87.44 919 PRO A N 1
ATOM 7153 C CA . PRO A 1 919 ? -3.513 -4.782 5.296 1.00 87.44 919 PRO A CA 1
ATOM 7154 C C . PRO A 1 919 ? -3.378 -3.304 4.905 1.00 87.44 919 PRO A C 1
ATOM 7156 O O . PRO A 1 919 ? -4.379 -2.651 4.602 1.00 87.44 919 PRO A O 1
ATOM 7159 N N . GLN A 1 920 ? -2.152 -2.779 4.916 1.00 88.56 920 GLN A N 1
ATOM 7160 C CA . GLN A 1 920 ? -1.899 -1.410 4.475 1.00 88.56 920 GLN A CA 1
ATOM 7161 C C . GLN A 1 920 ? -2.162 -1.280 2.965 1.00 88.56 920 GLN A C 1
ATOM 7163 O O . GLN A 1 920 ? -1.798 -2.162 2.191 1.00 88.56 920 GLN A O 1
ATOM 7168 N N . ASN A 1 921 ? -2.790 -0.182 2.533 1.00 86.25 921 ASN A N 1
ATOM 7169 C CA . ASN A 1 921 ? -3.096 0.135 1.131 1.00 86.25 921 ASN A CA 1
ATOM 7170 C C . ASN A 1 921 ? -3.616 -1.080 0.329 1.00 86.25 921 ASN A C 1
ATOM 7172 O O . ASN A 1 921 ? -3.022 -1.450 -0.700 1.00 86.25 921 ASN A O 1
ATOM 7176 N N . PRO A 1 922 ? -4.692 -1.756 0.786 1.00 90.62 922 PRO A N 1
ATOM 7177 C CA . PRO A 1 922 ? -5.209 -2.892 0.051 1.00 90.62 922 PRO A CA 1
ATOM 7178 C C . PRO A 1 922 ? -5.693 -2.437 -1.326 1.00 90.62 922 PRO A C 1
ATOM 7180 O O . PRO A 1 922 ? -6.021 -1.268 -1.544 1.00 90.62 922 PRO A O 1
ATOM 7183 N N . ARG A 1 923 ? -5.728 -3.382 -2.266 1.00 90.38 923 ARG A N 1
ATOM 7184 C CA . ARG A 1 923 ? -6.242 -3.143 -3.614 1.00 90.38 923 ARG A CA 1
ATOM 7185 C C . ARG A 1 923 ? -7.701 -2.678 -3.565 1.00 90.38 923 ARG A C 1
ATOM 7187 O O . ARG A 1 923 ? -8.492 -3.194 -2.767 1.00 90.38 923 ARG A O 1
ATOM 7194 N N . VAL A 1 924 ? -8.025 -1.739 -4.445 1.00 92.50 924 VAL A N 1
ATOM 7195 C CA . VAL A 1 924 ? -9.393 -1.300 -4.734 1.00 92.50 924 VAL A CA 1
ATOM 7196 C C . VAL A 1 924 ? -9.749 -1.629 -6.180 1.00 92.50 924 VAL A C 1
ATOM 7198 O O . VAL A 1 924 ? -8.864 -1.906 -6.997 1.00 92.50 924 VAL A O 1
ATOM 7201 N N . PHE A 1 925 ? -11.042 -1.643 -6.480 1.00 92.94 925 PHE A N 1
ATOM 7202 C CA . PHE A 1 925 ? -11.574 -2.073 -7.773 1.00 92.94 925 PHE A CA 1
ATOM 7203 C C . PHE A 1 925 ? -12.485 -0.974 -8.346 1.00 92.94 925 PHE A C 1
ATOM 7205 O O . PHE A 1 925 ? -13.706 -1.073 -8.225 1.00 92.94 925 PHE A O 1
ATOM 7212 N N . PRO A 1 926 ? -11.897 0.109 -8.894 1.00 92.81 926 PRO A N 1
ATOM 7213 C CA . PRO A 1 926 ? -12.652 1.230 -9.448 1.00 92.81 926 PRO A CA 1
ATOM 7214 C C . PRO A 1 926 ? -13.306 0.873 -10.785 1.00 92.81 926 PRO A C 1
ATOM 7216 O O . PRO A 1 926 ? -12.784 0.041 -11.528 1.00 92.81 926 PRO A O 1
ATOM 7219 N N . ALA A 1 927 ? -14.409 1.555 -11.097 1.00 91.19 927 ALA A N 1
ATOM 7220 C CA . ALA A 1 927 ? -15.005 1.570 -12.435 1.00 91.19 927 ALA A CA 1
ATOM 7221 C C . ALA A 1 927 ? -14.352 2.631 -13.343 1.00 91.19 927 ALA A C 1
ATOM 7223 O O . ALA A 1 927 ? -14.288 2.461 -14.557 1.00 91.19 927 ALA A O 1
ATOM 7224 N N . SER A 1 928 ? -13.803 3.699 -12.755 1.00 85.12 928 SER A N 1
ATOM 7225 C CA . SER A 1 928 ? -13.077 4.747 -13.470 1.00 85.12 928 SER A CA 1
ATOM 7226 C C . SER A 1 928 ? -11.648 4.339 -13.857 1.00 85.12 928 SER A C 1
ATOM 7228 O O . SER A 1 928 ? -11.015 3.464 -13.256 1.00 85.12 928 SER A O 1
ATOM 7230 N N . SER A 1 929 ? -11.097 5.022 -14.864 1.00 74.44 929 SER A N 1
ATOM 7231 C CA . SER A 1 929 ? -9.678 4.923 -15.211 1.00 74.44 929 SER A CA 1
ATOM 7232 C C . SER A 1 929 ? -8.792 5.393 -14.056 1.00 74.44 929 SER A C 1
ATOM 7234 O O . SER A 1 929 ? -9.081 6.398 -13.401 1.00 74.44 929 SER A O 1
ATOM 7236 N N . LEU A 1 930 ? -7.664 4.714 -13.852 1.00 74.62 930 LEU A N 1
ATOM 7237 C CA . LEU A 1 930 ? -6.713 5.057 -12.800 1.00 74.62 930 LEU A CA 1
ATOM 7238 C C . LEU A 1 930 ? -6.167 6.486 -12.962 1.00 74.62 930 LEU A C 1
ATOM 7240 O O . LEU A 1 930 ? -5.570 6.825 -13.982 1.00 74.62 930 LEU A O 1
ATOM 7244 N N . GLN A 1 931 ? -6.354 7.316 -11.933 1.00 65.69 931 GLN A N 1
ATOM 7245 C CA . GLN A 1 931 ? -5.935 8.719 -11.943 1.00 65.69 931 GLN A CA 1
ATOM 7246 C C . GLN A 1 931 ? -4.436 8.857 -11.614 1.00 65.69 931 GLN A C 1
ATOM 7248 O O . GLN A 1 931 ? -3.886 8.123 -10.784 1.00 65.69 931 GLN A O 1
ATOM 7253 N N . LYS A 1 932 ? -3.764 9.823 -12.259 1.00 58.47 932 LYS A N 1
ATOM 7254 C CA . LYS A 1 932 ? -2.368 10.200 -11.976 1.00 58.47 932 LYS A CA 1
ATOM 7255 C C . LYS A 1 932 ? -2.269 10.764 -10.558 1.00 58.47 932 LYS A C 1
ATOM 7257 O O . LYS A 1 932 ? -2.982 11.703 -10.216 1.00 58.47 932 LYS A O 1
ATOM 7262 N N . ARG A 1 933 ? -1.346 10.229 -9.755 1.00 57.81 933 ARG A N 1
ATOM 7263 C CA . ARG A 1 933 ? -1.051 10.723 -8.404 1.00 57.81 933 ARG A CA 1
ATOM 7264 C C . ARG A 1 933 ? 0.312 11.398 -8.369 1.00 57.81 933 ARG A C 1
ATOM 7266 O O . ARG A 1 933 ? 1.306 10.782 -8.736 1.00 57.81 933 ARG A O 1
ATOM 7273 N N . PHE A 1 934 ? 0.376 12.628 -7.871 1.00 52.16 934 PHE A N 1
ATOM 7274 C CA . PHE A 1 934 ? 1.582 13.463 -7.963 1.00 52.16 934 PHE A CA 1
ATOM 7275 C C . PHE A 1 934 ? 2.711 13.080 -6.998 1.00 52.16 934 PHE A C 1
ATOM 7277 O O . PHE A 1 934 ? 3.854 13.466 -7.220 1.00 52.16 934 PHE A O 1
ATOM 7284 N N . HIS A 1 935 ? 2.420 12.330 -5.933 1.00 47.78 935 HIS A N 1
ATOM 7285 C CA . HIS A 1 935 ? 3.386 12.073 -4.858 1.00 47.78 935 HIS A CA 1
ATOM 7286 C C . HIS A 1 935 ? 3.611 10.580 -4.544 1.00 47.78 935 HIS A C 1
ATOM 7288 O O . HIS A 1 935 ? 4.414 10.249 -3.671 1.00 47.78 935 HIS A O 1
ATOM 7294 N N . SER A 1 936 ? 2.901 9.653 -5.203 1.00 49.94 936 SER A N 1
ATOM 7295 C CA . SER A 1 936 ? 3.017 8.197 -4.973 1.00 49.94 936 SER A CA 1
ATOM 7296 C C . SER A 1 936 ? 2.464 7.386 -6.156 1.00 49.94 936 SER A C 1
ATOM 7298 O O . SER A 1 936 ? 1.428 6.731 -6.046 1.00 49.94 936 SER A O 1
ATOM 7300 N N . PHE A 1 937 ? 3.154 7.439 -7.299 1.00 43.31 937 PHE A N 1
ATOM 7301 C CA . PHE A 1 937 ? 2.740 6.790 -8.554 1.00 43.31 937 PHE A CA 1
ATOM 7302 C C . PHE A 1 937 ? 2.538 5.264 -8.440 1.00 43.31 937 PHE A C 1
ATOM 7304 O O . PHE A 1 937 ? 1.701 4.697 -9.135 1.00 43.31 937 PHE A O 1
ATOM 7311 N N . ASN A 1 938 ? 3.242 4.598 -7.517 1.00 45.47 938 ASN A N 1
ATOM 7312 C CA . ASN A 1 938 ? 3.150 3.152 -7.266 1.00 45.47 938 ASN A CA 1
ATOM 7313 C C . ASN A 1 938 ? 1.903 2.708 -6.470 1.00 45.47 938 ASN A C 1
ATOM 7315 O O . ASN A 1 938 ? 1.726 1.512 -6.242 1.00 45.47 938 ASN A O 1
ATOM 7319 N N . GLN A 1 939 ? 1.051 3.639 -6.025 1.00 54.19 939 GLN A N 1
ATOM 7320 C CA . GLN A 1 939 ? -0.168 3.340 -5.255 1.00 54.19 939 GLN A CA 1
ATOM 7321 C C . GLN A 1 939 ? -1.458 3.420 -6.085 1.00 54.19 939 GLN A C 1
ATOM 7323 O O . GLN A 1 939 ? -2.552 3.356 -5.528 1.00 54.19 939 GLN A O 1
ATOM 7328 N N . SER A 1 940 ? -1.347 3.550 -7.407 1.00 68.12 940 SER A N 1
ATOM 7329 C CA . SER A 1 940 ? -2.502 3.512 -8.305 1.00 68.12 940 SER A CA 1
ATOM 7330 C C . SER A 1 940 ? -3.266 2.181 -8.174 1.00 68.12 940 SER A C 1
ATOM 7332 O O . SER A 1 940 ? -2.651 1.112 -8.133 1.00 68.12 940 SER A O 1
ATOM 7334 N N . GLY A 1 941 ? -4.597 2.234 -8.050 1.00 80.50 941 GLY A N 1
ATOM 7335 C CA . GLY A 1 941 ? -5.445 1.048 -7.853 1.00 80.50 941 GLY A CA 1
ATOM 7336 C C . GLY A 1 941 ? -5.438 0.480 -6.425 1.00 80.50 941 GLY A C 1
ATOM 7337 O O . GLY A 1 941 ? -5.792 -0.684 -6.208 1.00 80.50 941 GLY A O 1
ATOM 7338 N N . ARG A 1 942 ? -5.025 1.271 -5.428 1.00 89.12 942 ARG A N 1
ATOM 7339 C CA . ARG A 1 942 ? -5.020 0.913 -3.996 1.00 89.12 942 ARG A CA 1
ATOM 7340 C C . ARG A 1 942 ? -5.663 2.016 -3.160 1.00 89.12 942 ARG A C 1
ATOM 7342 O O . ARG A 1 942 ? -5.779 3.137 -3.634 1.00 89.12 942 ARG A O 1
ATOM 7349 N N . PHE A 1 943 ? -6.062 1.724 -1.920 1.00 89.44 943 PHE A N 1
ATOM 7350 C CA . PHE A 1 943 ? -6.505 2.781 -1.000 1.00 89.44 943 PHE A CA 1
ATOM 7351 C C . PHE A 1 943 ? -5.419 3.849 -0.840 1.00 89.44 943 PHE A C 1
ATOM 7353 O O . PHE A 1 943 ? -4.246 3.530 -0.638 1.00 89.44 943 PHE A O 1
ATOM 7360 N N . THR A 1 944 ? -5.827 5.111 -0.911 1.00 83.81 944 THR A N 1
ATOM 7361 C CA . THR A 1 944 ? -4.950 6.279 -0.756 1.00 83.81 944 THR A CA 1
ATOM 7362 C C . THR A 1 944 ? -5.527 7.332 0.177 1.00 83.81 944 THR A C 1
ATOM 7364 O O . THR A 1 944 ? -4.781 8.166 0.696 1.00 83.81 944 THR A O 1
ATOM 7367 N N . SER A 1 945 ? -6.843 7.294 0.376 1.00 89.88 945 SER A N 1
ATOM 7368 C CA . SER A 1 945 ? -7.639 8.324 1.029 1.00 89.88 945 SER A CA 1
ATOM 7369 C C . SER A 1 945 ? -8.784 7.708 1.837 1.00 89.88 945 SER A C 1
ATOM 7371 O O . SER A 1 945 ? -9.850 8.306 1.952 1.00 89.88 945 SER A O 1
ATOM 7373 N N . ALA A 1 946 ? -8.559 6.515 2.405 1.00 95.31 946 ALA A N 1
ATOM 7374 C CA . ALA A 1 946 ? -9.582 5.776 3.132 1.00 95.31 946 ALA A CA 1
ATOM 7375 C C . ALA A 1 946 ? -10.230 6.635 4.229 1.00 95.31 946 ALA A C 1
ATOM 7377 O O . ALA A 1 946 ? -9.544 7.149 5.120 1.00 95.31 946 ALA A O 1
ATOM 7378 N N . CYS A 1 947 ? -11.555 6.760 4.184 1.00 96.00 947 CYS A N 1
ATOM 7379 C CA . CYS A 1 947 ? -12.321 7.553 5.137 1.00 96.00 947 CYS A CA 1
ATOM 7380 C C . CYS A 1 947 ? -13.693 6.932 5.437 1.00 96.00 947 CYS A C 1
ATOM 7382 O O . CYS A 1 947 ? -14.155 6.015 4.759 1.00 96.00 947 CYS A O 1
ATOM 7384 N N . SER A 1 948 ? -14.336 7.432 6.492 1.00 94.69 948 SER A N 1
ATOM 7385 C CA . SER A 1 948 ? -15.679 7.054 6.932 1.00 94.69 948 SER A CA 1
ATOM 7386 C C . SER A 1 948 ? -15.900 5.537 7.058 1.00 94.69 948 SER A C 1
ATOM 7388 O O . SER A 1 948 ? -16.788 4.997 6.392 1.00 94.69 948 SER A O 1
ATOM 7390 N N . PRO A 1 949 ? -15.146 4.830 7.924 1.00 95.31 949 PRO A N 1
ATOM 7391 C CA . PRO A 1 949 ? -15.422 3.435 8.215 1.00 95.31 949 PRO A CA 1
ATOM 7392 C C . PRO A 1 949 ? -16.815 3.368 8.835 1.00 95.31 949 PRO A C 1
ATOM 7394 O O . PRO A 1 949 ? -17.067 3.967 9.876 1.00 95.31 949 PRO A O 1
ATOM 7397 N N . MET A 1 950 ? -17.729 2.653 8.201 1.00 95.50 950 MET A N 1
ATOM 7398 C CA . MET A 1 950 ? -19.075 2.410 8.698 1.00 95.50 950 MET A CA 1
ATOM 7399 C C . MET A 1 950 ? -19.218 0.925 8.996 1.00 95.50 950 MET A C 1
ATOM 7401 O O . MET A 1 950 ? -18.829 0.101 8.179 1.00 95.50 950 MET A O 1
ATOM 7405 N N . ILE A 1 951 ? -19.856 0.579 10.114 1.00 97.56 951 ILE A N 1
ATOM 7406 C CA . ILE A 1 951 ? -20.452 -0.748 10.294 1.00 97.56 951 ILE A CA 1
ATOM 7407 C C . ILE A 1 951 ? -21.927 -0.650 9.903 1.00 97.56 951 ILE A C 1
ATOM 7409 O O . ILE A 1 951 ? -22.634 0.212 10.425 1.00 97.56 951 ILE A O 1
ATOM 7413 N N . TYR A 1 952 ? -22.388 -1.493 8.981 1.00 97.75 952 TYR A N 1
ATOM 7414 C CA . TYR A 1 952 ? -23.792 -1.543 8.583 1.00 97.75 952 TYR A CA 1
ATOM 7415 C C . TYR A 1 952 ? -24.637 -2.103 9.732 1.00 97.75 952 TYR A C 1
ATOM 7417 O O . TYR A 1 952 ? -24.339 -3.169 10.275 1.00 97.75 952 TYR A O 1
ATOM 7425 N N . ARG A 1 953 ? -25.666 -1.355 10.146 1.00 95.94 953 ARG A N 1
ATOM 7426 C CA . ARG A 1 953 ? -26.455 -1.648 11.360 1.00 95.94 953 ARG A CA 1
ATOM 7427 C C . ARG A 1 953 ? -27.943 -1.833 11.082 1.00 95.94 953 ARG A C 1
ATOM 7429 O O . ARG A 1 953 ? -28.773 -1.493 11.921 1.00 95.94 953 ARG A O 1
ATOM 7436 N N . ASP A 1 954 ? -28.276 -2.398 9.932 1.00 95.38 954 ASP A N 1
ATOM 7437 C CA . ASP A 1 954 ? -29.614 -2.895 9.606 1.00 95.38 954 ASP A CA 1
ATOM 7438 C C . ASP A 1 954 ? -29.491 -4.320 9.030 1.00 95.38 954 ASP A C 1
ATOM 7440 O O . ASP A 1 954 ? -28.406 -4.900 9.026 1.00 95.38 954 ASP A O 1
ATOM 7444 N N . ARG A 1 955 ? -30.607 -4.915 8.617 1.00 93.06 955 ARG A N 1
ATOM 7445 C CA . ARG A 1 955 ? -30.684 -6.225 7.961 1.00 93.06 955 ARG A CA 1
ATOM 7446 C C . ARG A 1 955 ? -31.277 -6.124 6.551 1.00 93.06 955 ARG A C 1
ATOM 7448 O O . ARG A 1 955 ? -31.427 -7.142 5.902 1.00 93.06 955 ARG A O 1
ATOM 7455 N N . LEU A 1 956 ? -31.639 -4.921 6.090 1.00 94.75 956 LEU A N 1
ATOM 7456 C CA . LEU A 1 956 ? -32.283 -4.710 4.790 1.00 94.75 956 LEU A CA 1
ATOM 7457 C C . LEU A 1 956 ? -31.384 -5.121 3.614 1.00 94.75 956 LEU A C 1
ATOM 7459 O O . LEU A 1 956 ? -31.840 -5.826 2.728 1.00 94.75 956 LEU A O 1
ATOM 7463 N N . LEU A 1 957 ? -30.119 -4.689 3.599 1.00 94.75 957 LEU A N 1
ATOM 7464 C CA . LEU A 1 957 ? -29.188 -5.032 2.518 1.00 94.75 957 LEU A CA 1
ATOM 7465 C C . LEU A 1 957 ? -28.494 -6.372 2.761 1.00 94.75 957 LEU A C 1
ATOM 7467 O O . LEU A 1 957 ? -28.274 -7.129 1.823 1.00 94.75 957 LEU A O 1
ATOM 7471 N N . PHE A 1 958 ? -28.131 -6.657 4.014 1.00 93.06 958 PHE A N 1
ATOM 7472 C CA . PHE A 1 958 ? -27.381 -7.856 4.379 1.00 93.06 958 PHE A CA 1
ATOM 7473 C C . PHE A 1 958 ? -28.058 -8.557 5.561 1.00 93.06 958 PHE A C 1
ATOM 7475 O O . PHE A 1 958 ? -27.962 -8.094 6.701 1.00 93.06 958 PHE A O 1
ATOM 7482 N N . ASP A 1 959 ? -28.733 -9.678 5.291 1.00 90.38 959 ASP A N 1
ATOM 7483 C CA . ASP A 1 959 ? -29.355 -10.529 6.317 1.00 90.38 959 ASP A CA 1
ATOM 7484 C C . ASP A 1 959 ? -28.715 -11.925 6.410 1.00 90.38 959 ASP A C 1
ATOM 7486 O O . ASP A 1 959 ? -29.381 -12.948 6.544 1.00 90.38 959 ASP A O 1
ATOM 7490 N N . ASP A 1 960 ? -27.388 -11.974 6.330 1.00 89.81 960 ASP A N 1
ATOM 7491 C CA . ASP A 1 960 ? -26.590 -13.208 6.387 1.00 89.81 960 ASP A CA 1
ATOM 7492 C C . ASP A 1 960 ? -26.050 -13.523 7.796 1.00 89.81 960 ASP A C 1
ATOM 7494 O O . ASP A 1 960 ? -25.372 -14.527 8.015 1.00 89.81 960 ASP A O 1
ATOM 7498 N N . GLY A 1 961 ? -26.349 -12.668 8.779 1.00 85.94 961 GLY A N 1
ATOM 7499 C CA . GLY A 1 961 ? -25.852 -12.794 10.150 1.00 85.94 961 GLY A CA 1
ATOM 7500 C C . GLY A 1 961 ? -24.385 -12.388 10.339 1.00 85.94 961 GLY A C 1
ATOM 7501 O O . GLY A 1 961 ? -23.897 -12.443 11.473 1.00 85.94 961 GLY A O 1
ATOM 7502 N N . GLN A 1 962 ? -23.695 -11.947 9.284 1.00 91.25 962 GLN A N 1
ATOM 7503 C CA . GLN A 1 962 ? -22.336 -11.418 9.354 1.00 91.25 962 GLN A CA 1
ATOM 7504 C C . GLN A 1 962 ? -22.340 -9.917 9.664 1.00 91.25 962 GLN A C 1
ATOM 7506 O O . GLN A 1 962 ? -23.366 -9.235 9.623 1.00 91.25 962 GLN A O 1
ATOM 7511 N N . VAL A 1 963 ? -21.174 -9.390 10.038 1.00 95.19 963 VAL A N 1
ATOM 7512 C CA . VAL A 1 963 ? -20.997 -7.953 10.253 1.00 95.19 963 VAL A CA 1
ATOM 7513 C C . VAL A 1 963 ? -20.370 -7.361 9.001 1.00 95.19 963 VAL A C 1
ATOM 7515 O O . VAL A 1 963 ? -19.313 -7.804 8.569 1.00 95.19 963 VAL A O 1
ATOM 7518 N N . HIS A 1 964 ? -20.998 -6.335 8.436 1.00 97.19 964 HIS A N 1
ATOM 7519 C CA . HIS A 1 964 ? -20.535 -5.699 7.204 1.00 97.19 964 HIS A CA 1
ATOM 7520 C C . HIS A 1 964 ? -19.972 -4.323 7.513 1.00 97.19 964 HIS A C 1
ATOM 7522 O O . HIS A 1 964 ? -20.620 -3.520 8.183 1.00 97.19 964 HIS A O 1
ATOM 7528 N N . ALA A 1 965 ? -18.768 -4.053 7.026 1.00 98.00 965 ALA A N 1
ATOM 7529 C CA . ALA A 1 965 ? -18.130 -2.753 7.093 1.00 98.00 965 ALA A CA 1
ATOM 7530 C C . ALA A 1 965 ? -18.003 -2.147 5.693 1.00 98.00 965 ALA A C 1
ATOM 7532 O O . ALA A 1 965 ? -17.743 -2.864 4.730 1.00 98.00 965 ALA A O 1
ATOM 7533 N N . LEU A 1 966 ? -18.165 -0.833 5.583 1.00 98.19 966 LEU A N 1
ATOM 7534 C CA . LEU A 1 966 ? -17.963 -0.083 4.348 1.00 98.19 966 LEU A CA 1
ATOM 7535 C C . LEU A 1 966 ? -16.994 1.069 4.600 1.00 98.19 966 LEU A C 1
ATOM 7537 O O . LEU A 1 966 ? -17.127 1.771 5.600 1.00 98.19 966 LEU A O 1
ATOM 7541 N N . THR A 1 967 ? -16.042 1.261 3.692 1.00 98.19 967 THR A N 1
ATOM 7542 C CA . THR A 1 967 ? -15.041 2.334 3.773 1.00 98.19 967 THR A CA 1
ATOM 7543 C C . THR A 1 967 ? -14.985 3.075 2.442 1.00 98.19 967 THR A C 1
ATOM 7545 O O . THR A 1 967 ? -14.867 2.445 1.389 1.00 98.19 967 THR A O 1
ATOM 7548 N N . CYS A 1 968 ? -15.053 4.403 2.487 1.00 98.31 968 CYS A N 1
ATOM 7549 C CA . CYS A 1 968 ? -14.954 5.259 1.309 1.00 98.31 968 CYS A CA 1
ATOM 7550 C C . CYS A 1 968 ? -13.499 5.401 0.837 1.00 98.31 968 CYS A C 1
ATOM 7552 O O . CYS A 1 968 ? -12.579 5.457 1.654 1.00 98.31 968 CYS A O 1
ATOM 7554 N N . GLU A 1 969 ? -13.302 5.506 -0.476 1.00 96.00 969 GLU A N 1
ATOM 7555 C CA . GLU A 1 969 ? -12.040 5.861 -1.135 1.00 96.00 969 GLU A CA 1
ATOM 7556 C C . GLU A 1 969 ? -12.336 6.927 -2.210 1.00 96.00 969 GLU A C 1
ATOM 7558 O O . GLU A 1 969 ? -12.615 6.596 -3.368 1.00 96.00 969 GLU A O 1
ATOM 7563 N N . PRO A 1 970 ? -12.308 8.224 -1.849 1.00 95.06 970 PRO A N 1
ATOM 7564 C CA . PRO A 1 970 ? -12.722 9.300 -2.744 1.00 95.06 970 PRO A CA 1
ATOM 7565 C C . PRO A 1 970 ? -11.812 9.469 -3.965 1.00 95.06 970 PRO A C 1
ATOM 7567 O O . PRO A 1 970 ? -12.295 9.849 -5.033 1.00 95.06 970 PRO A O 1
ATOM 7570 N N . PHE A 1 971 ? -10.507 9.190 -3.850 1.00 91.12 971 PHE A N 1
ATOM 7571 C CA . PHE A 1 971 ? -9.582 9.337 -4.982 1.00 91.12 971 PHE A CA 1
ATOM 7572 C C . PHE A 1 971 ? -9.926 8.392 -6.144 1.00 91.12 971 PHE A C 1
ATOM 7574 O O . PHE A 1 971 ? -9.864 8.805 -7.301 1.00 91.12 971 PHE A O 1
ATOM 7581 N N . HIS A 1 972 ? -10.359 7.167 -5.830 1.00 92.44 972 HIS A N 1
ATOM 7582 C CA . HIS A 1 972 ? -10.756 6.143 -6.802 1.00 92.44 972 HIS A CA 1
ATOM 7583 C C . HIS A 1 972 ? -12.282 6.024 -6.980 1.00 92.44 972 HIS A C 1
ATOM 7585 O O . HIS A 1 972 ? -12.756 5.016 -7.495 1.00 92.44 972 HIS A O 1
ATOM 7591 N N . ASN A 1 973 ? -13.048 7.043 -6.571 1.00 95.94 973 ASN A N 1
ATOM 7592 C CA . ASN A 1 973 ? -14.481 7.170 -6.863 1.00 95.94 973 ASN A CA 1
ATOM 7593 C C . ASN A 1 973 ? -15.357 6.005 -6.338 1.00 95.94 973 ASN A C 1
ATOM 7595 O O . ASN A 1 973 ? -16.345 5.643 -6.979 1.00 95.94 973 ASN A O 1
ATOM 7599 N N . LEU A 1 974 ? -15.004 5.389 -5.197 1.00 97.38 974 LEU A N 1
ATOM 7600 C CA . LEU A 1 974 ? -15.647 4.145 -4.741 1.00 97.38 974 LEU A CA 1
ATOM 7601 C C . LEU A 1 974 ? -15.862 4.027 -3.223 1.00 97.38 974 LEU A C 1
ATOM 7603 O O . LEU A 1 974 ? -15.247 4.733 -2.422 1.00 97.38 974 LEU A O 1
ATOM 7607 N N . VAL A 1 975 ? -16.708 3.071 -2.828 1.00 98.50 975 VAL A N 1
ATOM 7608 C CA . VAL A 1 975 ? -16.874 2.577 -1.451 1.00 98.50 975 VAL A CA 1
ATOM 7609 C C . VAL A 1 975 ? -16.685 1.060 -1.453 1.00 98.50 975 VAL A C 1
ATOM 7611 O O . VAL A 1 975 ? -17.389 0.341 -2.160 1.00 98.50 975 VAL A O 1
ATOM 7614 N N . GLN A 1 976 ? -15.751 0.548 -0.648 1.00 97.75 976 GLN A N 1
ATOM 7615 C CA . GLN A 1 976 ? -15.470 -0.889 -0.562 1.00 97.75 976 GLN A CA 1
ATOM 7616 C C . GLN A 1 976 ? -16.213 -1.534 0.611 1.00 97.75 976 GLN A C 1
ATOM 7618 O O . GLN A 1 976 ? -16.113 -1.054 1.743 1.00 97.75 976 GLN A O 1
ATOM 7623 N N . ARG A 1 977 ? -16.875 -2.673 0.359 1.00 97.88 977 ARG A N 1
ATOM 7624 C CA . ARG A 1 977 ? -17.482 -3.527 1.389 1.00 97.88 977 ARG A CA 1
ATOM 7625 C C . ARG A 1 977 ? -16.520 -4.610 1.876 1.00 97.88 977 ARG A C 1
ATOM 7627 O O . ARG A 1 977 ? -15.798 -5.257 1.112 1.00 97.88 977 ARG A O 1
ATOM 7634 N N . VAL A 1 978 ? -16.533 -4.824 3.184 1.00 97.25 978 VAL A N 1
ATOM 7635 C CA . VAL A 1 978 ? -15.724 -5.806 3.898 1.00 97.25 978 VAL A CA 1
ATOM 7636 C C . VAL A 1 978 ? -16.620 -6.589 4.847 1.00 97.25 978 VAL A C 1
ATOM 7638 O O . VAL A 1 978 ? -17.333 -6.006 5.657 1.00 97.25 978 VAL A O 1
ATOM 7641 N N . VAL A 1 979 ? -16.554 -7.910 4.773 1.00 97.31 979 VAL A N 1
ATOM 7642 C CA . VAL A 1 979 ? -17.244 -8.821 5.684 1.00 97.31 979 VAL A CA 1
ATOM 7643 C C . VAL A 1 979 ? -16.336 -9.101 6.877 1.00 97.31 979 VAL A C 1
ATOM 7645 O O . VAL A 1 979 ? -15.147 -9.386 6.701 1.00 97.31 979 VAL A O 1
ATOM 7648 N N . LEU A 1 980 ? -16.882 -8.986 8.086 1.00 96.94 980 LEU A N 1
ATOM 7649 C CA . LEU A 1 980 ? -16.190 -9.207 9.348 1.00 96.94 980 LEU A CA 1
ATOM 7650 C C . LEU A 1 980 ? -16.707 -10.475 10.032 1.00 96.94 980 LEU A C 1
ATOM 7652 O O . LEU A 1 980 ? -17.872 -10.556 10.429 1.00 96.94 980 LEU A O 1
ATOM 7656 N N . ASP A 1 981 ? -15.797 -11.415 10.263 1.00 93.06 981 ASP A N 1
ATOM 7657 C CA . ASP A 1 981 ? -16.049 -12.628 11.034 1.00 93.06 981 ASP A CA 1
ATOM 7658 C C . ASP A 1 981 ? -15.446 -12.496 12.431 1.00 93.06 981 ASP A C 1
ATOM 7660 O O . ASP A 1 981 ? -14.372 -11.914 12.619 1.00 93.06 981 ASP A O 1
ATOM 7664 N N . ARG A 1 982 ? -16.127 -13.044 13.440 1.00 90.56 982 ARG A N 1
ATOM 7665 C CA . ARG A 1 982 ? -15.619 -13.032 14.816 1.00 90.56 982 ARG A CA 1
ATOM 7666 C C . ARG A 1 982 ? -14.344 -13.859 14.934 1.00 90.56 982 ARG A C 1
ATOM 7668 O O . ARG A 1 982 ? -14.288 -14.996 14.482 1.00 90.56 982 ARG A O 1
ATOM 7675 N N . ASP A 1 983 ? -13.349 -13.292 15.608 1.00 91.62 983 ASP A N 1
ATOM 7676 C CA . ASP A 1 983 ? -12.077 -13.952 15.889 1.00 91.62 983 ASP A CA 1
ATOM 7677 C C . ASP A 1 983 ? -11.594 -13.582 17.295 1.00 91.62 983 ASP A C 1
ATOM 7679 O O . ASP A 1 983 ? -10.983 -12.529 17.523 1.00 91.62 983 ASP A O 1
ATOM 7683 N N . GLY A 1 984 ? -11.955 -14.431 18.259 1.00 89.00 984 GLY A N 1
ATOM 7684 C CA . GLY A 1 984 ? -11.757 -14.175 19.683 1.00 89.00 984 GLY A CA 1
ATOM 7685 C C . GLY A 1 984 ? -12.439 -12.879 20.131 1.00 89.00 984 GLY A C 1
ATOM 7686 O O . GLY A 1 984 ? -13.639 -12.682 19.940 1.00 89.00 984 GLY A O 1
ATOM 7687 N N . TYR A 1 985 ? -11.656 -11.980 20.725 1.00 85.56 985 TYR A N 1
ATOM 7688 C CA . TYR A 1 985 ? -12.092 -10.659 21.192 1.00 85.56 985 TYR A CA 1
ATOM 7689 C C . TYR A 1 985 ? -12.144 -9.594 20.080 1.00 85.56 985 TYR A C 1
ATOM 7691 O O . TYR A 1 985 ? -12.456 -8.435 20.346 1.00 85.56 985 TYR A O 1
ATOM 7699 N N . SER A 1 986 ? -11.818 -9.955 18.837 1.00 93.88 986 SER A N 1
ATOM 7700 C CA . SER A 1 986 ? -11.784 -9.038 17.698 1.00 93.88 986 SER A CA 1
ATOM 7701 C C . SER A 1 986 ? -12.418 -9.684 16.459 1.00 93.88 986 SER A C 1
ATOM 7703 O O . SER A 1 986 ? -13.340 -10.495 16.583 1.00 93.88 986 SER A O 1
ATOM 7705 N N . PHE A 1 987 ? -11.970 -9.286 15.268 1.00 94.81 987 PHE A N 1
ATOM 7706 C CA . PHE A 1 987 ? -12.514 -9.730 13.992 1.00 94.81 987 PHE A CA 1
ATOM 7707 C C . PHE A 1 987 ? -11.403 -10.121 13.012 1.00 94.81 987 PHE A C 1
ATOM 7709 O O . PHE A 1 987 ? -10.286 -9.600 13.078 1.00 94.81 987 PHE A O 1
ATOM 7716 N N . LYS A 1 988 ? -11.734 -11.009 12.077 1.00 94.19 988 LYS A N 1
ATOM 7717 C CA . LYS A 1 988 ? -11.065 -11.136 10.777 1.00 94.19 988 LYS A CA 1
ATOM 7718 C C . LYS A 1 988 ? -11.905 -10.401 9.744 1.00 94.19 988 LYS A C 1
ATOM 7720 O O . LYS A 1 988 ? -13.115 -10.297 9.907 1.00 94.19 988 LYS A O 1
ATOM 7725 N N . ALA A 1 989 ? -11.268 -9.888 8.699 1.00 95.19 989 ALA A N 1
ATOM 7726 C CA . ALA A 1 989 ? -11.960 -9.117 7.681 1.00 95.19 989 ALA A CA 1
ATOM 7727 C C . ALA A 1 989 ? -11.549 -9.555 6.278 1.00 95.19 989 ALA A C 1
ATOM 7729 O O . ALA A 1 989 ? -10.358 -9.661 5.978 1.00 95.19 989 ALA A O 1
ATOM 7730 N N . LYS A 1 990 ? -12.535 -9.762 5.405 1.00 94.94 990 LYS A N 1
ATOM 7731 C CA . LYS A 1 990 ? -12.333 -10.103 3.993 1.00 94.94 990 LYS A CA 1
ATOM 7732 C C . LYS A 1 990 ? -13.124 -9.130 3.123 1.00 94.94 990 LYS A C 1
ATOM 7734 O O . LYS A 1 990 ? -14.252 -8.785 3.454 1.00 94.94 990 LYS A O 1
ATOM 7739 N N . ARG A 1 991 ? -12.540 -8.665 2.014 1.00 94.88 991 ARG A N 1
ATOM 7740 C CA . ARG A 1 991 ? -13.299 -7.924 0.991 1.00 94.88 991 ARG A CA 1
ATOM 7741 C C . ARG A 1 991 ? -14.449 -8.811 0.493 1.00 94.88 991 ARG A C 1
ATOM 7743 O O . ARG A 1 991 ? -14.216 -9.993 0.243 1.00 94.88 991 ARG A O 1
ATOM 7750 N N . ALA A 1 992 ? -15.645 -8.251 0.343 1.00 92.56 992 ALA A N 1
ATOM 7751 C CA . ALA A 1 992 ? -16.738 -8.960 -0.312 1.00 92.56 992 ALA A CA 1
ATOM 7752 C C . ALA A 1 992 ? -16.413 -9.177 -1.808 1.00 92.56 992 ALA A C 1
ATOM 7754 O O . ALA A 1 992 ? -15.874 -8.291 -2.472 1.00 92.56 992 ALA A O 1
ATOM 7755 N N . GLU A 1 993 ? -16.677 -10.371 -2.338 1.00 81.75 993 GLU A N 1
ATOM 7756 C CA . GLU A 1 993 ? -16.477 -10.687 -3.760 1.00 81.75 993 GLU A CA 1
ATOM 7757 C C . GLU A 1 993 ? -17.784 -10.430 -4.515 1.00 81.75 993 GLU A C 1
ATOM 7759 O O . GLU A 1 993 ? -18.677 -11.268 -4.520 1.00 81.75 993 GLU A O 1
ATOM 7764 N N . GLU A 1 994 ? -17.911 -9.239 -5.106 1.00 81.06 994 GLU A N 1
ATOM 7765 C CA . GLU A 1 994 ? -19.186 -8.717 -5.636 1.00 81.06 994 GLU A CA 1
ATOM 7766 C C . GLU A 1 994 ? -19.109 -8.342 -7.125 1.00 81.06 994 GLU A C 1
ATOM 7768 O O . GLU A 1 994 ? -19.831 -7.472 -7.601 1.00 81.06 994 GLU A O 1
ATOM 7773 N N . GLY A 1 995 ? -18.209 -8.997 -7.864 1.00 82.56 995 GLY A N 1
ATOM 7774 C CA . GLY A 1 995 ? -17.978 -8.753 -9.288 1.00 82.56 995 GLY A CA 1
ATOM 7775 C C . GLY A 1 995 ? -16.700 -7.962 -9.579 1.00 82.56 995 GLY A C 1
ATOM 7776 O O . GLY A 1 995 ? -15.716 -8.039 -8.835 1.00 82.56 995 GLY A O 1
ATOM 7777 N N . ALA A 1 996 ? -16.706 -7.251 -10.712 1.00 87.81 996 ALA A N 1
ATOM 7778 C CA . ALA A 1 996 ? -15.539 -6.552 -11.258 1.00 87.81 996 ALA A CA 1
ATOM 7779 C C . ALA A 1 996 ? -15.133 -5.300 -10.459 1.00 87.81 996 ALA A C 1
ATOM 7781 O O . ALA A 1 996 ? -13.955 -4.937 -10.469 1.00 87.81 996 ALA A O 1
ATOM 7782 N N . PHE A 1 997 ? -16.081 -4.679 -9.752 1.00 94.81 997 PHE A N 1
ATOM 7783 C CA . PHE A 1 997 ? -15.899 -3.421 -9.026 1.00 94.81 997 PHE A CA 1
ATOM 7784 C C . PHE A 1 997 ? -16.153 -3.577 -7.518 1.00 94.81 997 PHE A C 1
ATOM 7786 O O . PHE A 1 997 ? -16.581 -4.632 -7.044 1.00 94.81 997 PHE A O 1
ATOM 7793 N N . ASP A 1 998 ? -15.819 -2.546 -6.743 1.00 96.44 998 ASP A N 1
ATOM 7794 C CA . ASP A 1 998 ? -16.214 -2.427 -5.334 1.00 96.44 998 ASP A CA 1
ATOM 7795 C C . ASP A 1 998 ? -17.701 -2.018 -5.184 1.00 96.44 998 ASP A C 1
ATOM 7797 O O . ASP A 1 998 ? -18.327 -1.578 -6.143 1.00 96.44 998 ASP A O 1
ATOM 7801 N N . PHE A 1 999 ? -18.271 -2.201 -3.983 1.00 97.88 999 PHE A N 1
ATOM 7802 C CA . PHE A 1 999 ? -19.719 -2.139 -3.686 1.00 97.88 999 PHE A CA 1
ATOM 7803 C C . PHE A 1 999 ? -20.462 -0.896 -4.214 1.00 97.88 999 PHE A C 1
ATOM 7805 O O . PHE A 1 999 ? -21.631 -0.966 -4.578 1.00 97.88 999 PHE A O 1
ATOM 7812 N N . PHE A 1 1000 ? -19.794 0.248 -4.242 1.00 98.25 1000 PHE A N 1
ATOM 7813 C CA . PHE A 1 1000 ? -20.213 1.424 -4.997 1.00 98.25 1000 PHE A CA 1
ATOM 7814 C C . PHE A 1 1000 ? -18.989 1.867 -5.784 1.00 98.25 1000 PHE A C 1
ATOM 7816 O O . PHE A 1 1000 ? -17.940 2.075 -5.170 1.00 98.25 1000 PHE A O 1
ATOM 7823 N N . ALA A 1 1001 ? -19.094 2.020 -7.100 1.00 97.56 1001 ALA A N 1
ATOM 7824 C CA . ALA A 1 1001 ? -17.986 2.485 -7.929 1.00 97.56 1001 ALA A CA 1
ATOM 7825 C C . ALA A 1 1001 ? -18.505 3.338 -9.088 1.00 97.56 1001 ALA A C 1
ATOM 7827 O O . ALA A 1 1001 ? -19.296 2.862 -9.895 1.00 97.56 1001 ALA A O 1
ATOM 7828 N N . SER A 1 1002 ? -18.052 4.586 -9.178 1.00 96.88 1002 SER A N 1
ATOM 7829 C CA . SER A 1 1002 ? -18.433 5.492 -10.265 1.00 96.88 1002 SER A CA 1
ATOM 7830 C C . SER A 1 1002 ? -17.393 5.504 -11.384 1.00 96.88 1002 SER A C 1
ATOM 7832 O O . SER A 1 1002 ? -16.188 5.500 -11.115 1.00 96.88 1002 SER A O 1
ATOM 7834 N N . GLU A 1 1003 ? -17.847 5.546 -12.635 1.00 94.06 1003 GLU A N 1
ATOM 7835 C CA . GLU A 1 1003 ? -17.000 5.867 -13.792 1.00 94.06 1003 GLU A CA 1
ATOM 7836 C C . GLU A 1 1003 ? -16.682 7.369 -13.859 1.00 94.06 1003 GLU A C 1
ATOM 7838 O O . GLU A 1 1003 ? -15.646 7.768 -14.397 1.00 94.06 1003 GLU A O 1
ATOM 7843 N N . ASP A 1 1004 ? -17.537 8.204 -13.262 1.00 92.88 1004 ASP A N 1
ATOM 7844 C CA . ASP A 1 1004 ? -17.340 9.644 -13.195 1.00 92.88 1004 ASP A CA 1
ATOM 7845 C C . ASP A 1 1004 ? -16.206 10.011 -12.230 1.00 92.88 1004 ASP A C 1
ATOM 7847 O O . ASP A 1 1004 ? -16.295 9.861 -11.004 1.00 92.88 1004 ASP A O 1
ATOM 7851 N N . ARG A 1 1005 ? -15.140 10.593 -12.791 1.00 88.56 1005 ARG A N 1
ATOM 7852 C CA . ARG A 1 1005 ? -13.977 11.047 -12.025 1.00 88.56 1005 ARG A CA 1
ATOM 7853 C C . ARG A 1 1005 ? -14.306 12.117 -10.982 1.00 88.56 1005 ARG A C 1
ATOM 7855 O O . ARG A 1 1005 ? -13.502 12.282 -10.065 1.00 88.56 1005 ARG A O 1
ATOM 7862 N N . TRP A 1 1006 ? -15.409 12.857 -11.113 1.00 92.81 1006 TRP A N 1
ATOM 7863 C CA . TRP A 1 1006 ? -15.813 13.902 -10.165 1.00 92.81 1006 TRP A CA 1
ATOM 7864 C C . TRP A 1 1006 ? -16.425 13.339 -8.884 1.00 92.81 1006 TRP A C 1
ATOM 7866 O O . TRP A 1 1006 ? -16.442 14.040 -7.872 1.00 92.81 1006 TRP A O 1
ATOM 7876 N N . CYS A 1 1007 ? -16.874 12.082 -8.889 1.00 95.88 1007 CYS A N 1
ATOM 7877 C CA . CYS A 1 1007 ? -17.492 11.447 -7.731 1.00 95.88 1007 CYS A CA 1
ATOM 7878 C C . CYS A 1 1007 ? -16.473 11.229 -6.598 1.00 95.88 1007 CYS A C 1
ATOM 7880 O O . CYS A 1 1007 ? -15.546 10.434 -6.720 1.00 95.88 1007 CYS A O 1
ATOM 7882 N N . ARG A 1 1008 ? -16.621 11.913 -5.466 1.00 96.06 1008 ARG A N 1
ATOM 7883 C CA . ARG A 1 1008 ? -15.768 11.818 -4.274 1.00 96.06 1008 ARG A CA 1
ATOM 7884 C C . ARG A 1 1008 ? -16.606 11.358 -3.077 1.00 96.06 1008 ARG A C 1
ATOM 7886 O O . ARG A 1 1008 ? -16.997 12.197 -2.261 1.00 96.06 1008 ARG A O 1
ATOM 7893 N N . PRO A 1 1009 ? -16.879 10.046 -2.932 1.00 97.69 1009 PRO A N 1
ATOM 7894 C CA . PRO A 1 1009 ? -17.546 9.534 -1.742 1.00 97.69 1009 PRO A CA 1
ATOM 7895 C C . PRO A 1 1009 ? -16.680 9.806 -0.508 1.00 97.69 1009 PRO A C 1
ATOM 7897 O O . PRO A 1 1009 ? -15.547 9.337 -0.413 1.00 97.69 1009 PRO A O 1
ATOM 7900 N N . VAL A 1 1010 ? -17.209 10.577 0.436 1.00 96.88 1010 VAL A N 1
ATOM 7901 C CA . VAL A 1 1010 ? -16.506 10.999 1.663 1.00 96.88 1010 VAL A CA 1
ATOM 7902 C C . VAL A 1 1010 ? -17.183 10.498 2.933 1.00 96.88 1010 VAL A C 1
ATOM 7904 O O . VAL A 1 1010 ? -16.553 10.455 3.989 1.00 96.88 1010 VAL A O 1
ATOM 7907 N N . MET A 1 1011 ? -18.439 10.057 2.832 1.00 97.62 1011 MET A N 1
ATOM 7908 C CA . MET A 1 1011 ? -19.151 9.412 3.929 1.00 97.62 1011 MET A CA 1
ATOM 7909 C C . MET A 1 1011 ? -20.045 8.285 3.418 1.00 97.62 1011 MET A C 1
ATOM 7911 O O . MET A 1 1011 ? -20.751 8.456 2.429 1.00 97.62 1011 MET A O 1
ATOM 7915 N N . ALA A 1 1012 ? -20.046 7.164 4.135 1.00 97.44 1012 ALA A N 1
ATOM 7916 C CA . ALA A 1 1012 ? -21.047 6.113 4.011 1.00 97.44 1012 ALA A CA 1
ATOM 7917 C C . ALA A 1 1012 ? -21.749 5.936 5.363 1.00 97.44 1012 ALA A C 1
ATOM 7919 O O . ALA A 1 1012 ? -21.084 5.913 6.404 1.00 97.44 1012 ALA A O 1
ATOM 7920 N N . ARG A 1 1013 ? -23.082 5.835 5.380 1.00 95.25 1013 ARG A N 1
ATOM 7921 C CA . ARG A 1 1013 ? -23.855 5.680 6.624 1.00 95.25 1013 ARG A CA 1
ATOM 7922 C C . ARG A 1 1013 ? -25.124 4.848 6.431 1.00 95.25 1013 ARG A C 1
ATOM 7924 O O . ARG A 1 1013 ? -25.758 4.910 5.390 1.00 95.25 1013 ARG A O 1
ATOM 7931 N N . THR A 1 1014 ? -25.511 4.076 7.448 1.00 96.50 1014 THR A N 1
ATOM 7932 C CA . THR A 1 1014 ? -26.818 3.403 7.480 1.00 96.50 1014 THR A CA 1
ATOM 7933 C C . THR A 1 1014 ? -27.880 4.473 7.707 1.00 96.50 1014 THR A C 1
ATOM 7935 O O . THR A 1 1014 ? -27.754 5.220 8.675 1.00 96.50 1014 THR A O 1
ATOM 7938 N N . GLY A 1 1015 ? -28.889 4.571 6.845 1.00 95.19 1015 GLY A N 1
ATOM 7939 C CA . GLY A 1 1015 ? -30.017 5.486 7.036 1.00 95.19 1015 GLY A CA 1
ATOM 7940 C C . GLY A 1 1015 ? -31.082 4.912 7.982 1.00 95.19 1015 GLY A C 1
ATOM 7941 O O . GLY A 1 1015 ? -31.097 3.697 8.215 1.00 95.19 1015 GLY A O 1
ATOM 7942 N N . PRO A 1 1016 ? -31.992 5.732 8.547 1.00 94.62 1016 PRO A N 1
ATOM 7943 C CA . PRO A 1 1016 ? -33.134 5.250 9.338 1.00 94.62 1016 PRO A CA 1
ATOM 7944 C C . PRO A 1 1016 ? -34.101 4.357 8.543 1.00 94.62 1016 PRO A C 1
ATOM 7946 O O . PRO A 1 1016 ? -34.809 3.541 9.131 1.00 94.62 1016 PRO A O 1
ATOM 7949 N N . ASP A 1 1017 ? -34.082 4.491 7.218 1.00 94.00 1017 ASP A N 1
ATOM 7950 C CA . ASP A 1 1017 ? -34.789 3.670 6.231 1.00 94.00 1017 ASP A CA 1
ATOM 7951 C C . ASP A 1 1017 ? -34.150 2.280 6.017 1.00 94.00 1017 ASP A C 1
ATOM 7953 O O . ASP A 1 1017 ? -34.753 1.395 5.410 1.00 94.00 1017 ASP A O 1
ATOM 7957 N N . GLY A 1 1018 ? -32.941 2.057 6.546 1.00 94.75 1018 GLY A N 1
ATOM 7958 C CA . GLY A 1 1018 ? -32.167 0.822 6.399 1.00 94.75 1018 GLY A CA 1
ATOM 7959 C C . GLY A 1 1018 ? -31.239 0.797 5.184 1.00 94.75 1018 GLY A C 1
ATOM 7960 O O . GLY A 1 1018 ? -30.455 -0.145 5.058 1.00 94.75 1018 GLY A O 1
ATOM 7961 N N . ALA A 1 1019 ? -31.278 1.816 4.324 1.00 96.06 1019 ALA A N 1
ATOM 7962 C CA . ALA A 1 1019 ? -30.412 1.918 3.156 1.00 96.06 1019 ALA A CA 1
ATOM 7963 C C . ALA A 1 1019 ? -28.957 2.227 3.545 1.00 96.06 1019 ALA A C 1
ATOM 7965 O O . ALA A 1 1019 ? -28.662 2.676 4.660 1.00 96.06 1019 ALA A O 1
ATOM 7966 N N . VAL A 1 1020 ? -28.034 2.033 2.601 1.00 97.88 1020 VAL A N 1
ATOM 7967 C CA . VAL A 1 1020 ? -26.688 2.618 2.687 1.00 97.88 1020 VAL A CA 1
ATOM 7968 C C . VAL A 1 1020 ? -26.692 3.946 1.949 1.00 97.88 1020 VAL A C 1
ATOM 7970 O O . VAL A 1 1020 ? -26.933 3.992 0.749 1.00 97.88 1020 VAL A O 1
ATOM 7973 N N . TRP A 1 1021 ? -26.407 5.019 2.672 1.00 97.75 1021 TRP A N 1
ATOM 7974 C CA . TRP A 1 1021 ? -26.323 6.373 2.149 1.00 97.75 1021 TRP A CA 1
ATOM 7975 C C . TRP A 1 1021 ? -24.871 6.732 1.870 1.00 97.75 1021 TRP A C 1
ATOM 7977 O O . TRP A 1 1021 ? -24.016 6.516 2.731 1.00 97.75 1021 TRP A O 1
ATOM 7987 N N . VAL A 1 1022 ? -24.600 7.286 0.691 1.00 98.69 1022 VAL A N 1
ATOM 7988 C CA . VAL A 1 1022 ? -23.271 7.725 0.254 1.00 98.69 1022 VAL A CA 1
ATOM 7989 C C . VAL A 1 1022 ? -23.307 9.228 0.016 1.00 98.69 1022 VAL A C 1
ATOM 7991 O O . VAL A 1 1022 ? -24.089 9.719 -0.796 1.00 98.69 1022 VAL A O 1
ATOM 7994 N N . VAL A 1 1023 ? -22.456 9.957 0.734 1.00 98.56 1023 VAL A N 1
ATOM 7995 C CA . VAL A 1 1023 ? -22.265 11.400 0.575 1.00 98.56 1023 VAL A CA 1
ATOM 7996 C C . VAL A 1 1023 ? -21.085 11.628 -0.350 1.00 98.56 1023 VAL A C 1
ATOM 7998 O O . VAL A 1 1023 ? -19.961 11.215 -0.051 1.00 98.56 1023 VAL A O 1
ATOM 8001 N N . ASP A 1 1024 ? -21.354 12.300 -1.456 1.00 97.81 1024 ASP A N 1
ATOM 8002 C CA . ASP A 1 1024 ? -20.407 12.627 -2.503 1.00 97.81 1024 ASP A CA 1
ATOM 8003 C C . ASP A 1 1024 ? -20.156 14.140 -2.513 1.00 97.81 1024 ASP A C 1
ATOM 8005 O O . ASP A 1 1024 ? -21.039 14.942 -2.831 1.00 97.81 1024 ASP A O 1
ATOM 8009 N N . MET A 1 1025 ? -18.928 14.534 -2.170 1.00 95.75 1025 MET A N 1
ATOM 8010 C CA . MET A 1 1025 ? -18.518 15.942 -2.183 1.00 95.75 1025 MET A CA 1
ATOM 8011 C C . MET A 1 1025 ? -18.530 16.534 -3.605 1.00 95.75 1025 MET A C 1
ATOM 8013 O O . MET A 1 1025 ? -18.618 17.745 -3.762 1.00 95.75 1025 MET A O 1
ATOM 8017 N N . TYR A 1 1026 ? -18.445 15.675 -4.624 1.00 95.31 1026 TYR A N 1
ATOM 8018 C CA . TYR A 1 1026 ? -18.463 15.967 -6.052 1.00 95.31 1026 TYR A CA 1
ATOM 8019 C C . TYR A 1 1026 ? -17.445 17.027 -6.496 1.00 95.31 1026 TYR A C 1
ATOM 8021 O O . TYR A 1 1026 ? -17.752 18.184 -6.802 1.00 95.31 1026 TYR A O 1
ATOM 8029 N N . ARG A 1 1027 ? -16.175 16.618 -6.532 1.00 91.94 1027 ARG A N 1
ATOM 8030 C CA . ARG A 1 1027 ? -15.036 17.481 -6.858 1.00 91.94 1027 ARG A CA 1
ATOM 8031 C C . ARG A 1 1027 ? -14.181 16.888 -7.959 1.00 91.94 1027 ARG A C 1
ATOM 8033 O O . ARG A 1 1027 ? -13.787 15.722 -7.905 1.00 91.94 1027 ARG A O 1
ATOM 8040 N N . TYR A 1 1028 ? -13.743 17.753 -8.873 1.00 87.25 1028 TYR A N 1
ATOM 8041 C CA . TYR A 1 1028 ? -12.724 17.395 -9.858 1.00 87.25 1028 TYR A CA 1
ATOM 8042 C C . TYR A 1 1028 ? -11.444 16.899 -9.165 1.00 87.25 1028 TYR A C 1
ATOM 8044 O O . TYR A 1 1028 ? -10.841 15.924 -9.614 1.00 87.25 1028 TYR A O 1
ATOM 8052 N N . MET A 1 1029 ? -11.065 17.532 -8.048 1.00 80.12 1029 MET A N 1
ATOM 8053 C CA . MET A 1 1029 ? -9.880 17.211 -7.253 1.00 80.12 1029 MET A CA 1
ATOM 8054 C C . MET A 1 1029 ? -10.200 17.131 -5.756 1.00 80.12 1029 MET A C 1
ATOM 8056 O O . MET A 1 1029 ? -10.893 17.996 -5.228 1.00 80.12 1029 MET A O 1
ATOM 8060 N N . ILE A 1 1030 ? -9.650 16.120 -5.077 1.00 81.00 1030 ILE A N 1
ATOM 8061 C CA . ILE A 1 1030 ? -9.820 15.901 -3.628 1.00 81.00 1030 ILE A CA 1
ATOM 8062 C C . ILE A 1 1030 ? -8.495 15.897 -2.842 1.00 81.00 1030 ILE A C 1
ATOM 8064 O O . ILE A 1 1030 ? -8.502 15.902 -1.614 1.00 81.00 1030 ILE A O 1
ATOM 8068 N N . GLU A 1 1031 ? -7.343 15.879 -3.522 1.00 76.75 1031 GLU A N 1
ATOM 8069 C CA . GLU A 1 1031 ? -6.035 15.956 -2.860 1.00 76.75 1031 GLU A CA 1
ATOM 8070 C C . GLU A 1 1031 ? -5.765 17.370 -2.328 1.00 76.75 1031 GLU A C 1
ATOM 8072 O O . GLU A 1 1031 ? -5.966 18.363 -3.028 1.00 76.75 1031 GLU A O 1
ATOM 8077 N N . HIS A 1 1032 ? -5.269 17.460 -1.091 1.00 74.62 1032 HIS A N 1
ATOM 8078 C CA . HIS A 1 1032 ? -4.947 18.742 -0.476 1.00 74.62 1032 HIS A CA 1
ATOM 8079 C C . HIS A 1 1032 ? -3.605 19.293 -1.008 1.00 74.62 1032 HIS A C 1
ATOM 8081 O O . HIS A 1 1032 ? -2.610 18.559 -0.986 1.00 74.62 1032 HIS A O 1
ATOM 8087 N N . PRO A 1 1033 ? -3.510 20.585 -1.391 1.00 72.69 1033 PRO A N 1
ATOM 8088 C CA . PRO A 1 1033 ? -2.304 21.154 -2.009 1.00 72.69 1033 PRO A CA 1
ATOM 8089 C C . PRO A 1 1033 ? -1.019 21.051 -1.176 1.00 72.69 1033 PRO A C 1
ATOM 8091 O O . PRO A 1 1033 ? 0.077 21.002 -1.729 1.00 72.69 1033 PRO A O 1
ATOM 8094 N N . GLU A 1 1034 ? -1.134 21.015 0.155 1.00 71.12 1034 GLU A N 1
ATOM 8095 C CA . GLU A 1 1034 ? 0.004 20.877 1.084 1.00 71.12 1034 GLU A CA 1
ATOM 8096 C C . GLU A 1 1034 ? 0.859 19.628 0.809 1.00 71.12 1034 GLU A C 1
ATOM 8098 O O . GLU A 1 1034 ? 2.069 19.663 1.021 1.00 71.12 1034 GLU A O 1
ATOM 8103 N N . TRP A 1 1035 ? 0.249 18.557 0.290 1.00 64.06 1035 TRP A N 1
ATOM 8104 C CA . TRP A 1 1035 ? 0.914 17.277 0.020 1.00 64.06 1035 TRP A CA 1
ATOM 8105 C C . TRP A 1 1035 ? 1.388 17.118 -1.430 1.00 64.06 1035 TRP A C 1
ATOM 8107 O O . TRP A 1 1035 ? 1.976 16.093 -1.776 1.00 64.06 1035 TRP A O 1
ATOM 8117 N N . LEU A 1 1036 ? 1.165 18.128 -2.276 1.00 63.94 1036 LEU A N 1
ATOM 8118 C CA . LEU A 1 1036 ? 1.629 18.129 -3.659 1.00 63.94 1036 LEU A CA 1
ATOM 8119 C C . LEU A 1 1036 ? 3.070 18.678 -3.752 1.00 63.94 1036 LEU A C 1
ATOM 8121 O O . LEU A 1 1036 ? 3.399 19.668 -3.090 1.00 63.94 1036 LEU A O 1
ATOM 8125 N N . PRO A 1 1037 ? 3.935 18.101 -4.606 1.00 65.69 1037 PRO A N 1
ATOM 8126 C CA . PRO A 1 1037 ? 5.182 18.742 -5.025 1.00 65.69 1037 PRO A CA 1
ATOM 8127 C C . PRO A 1 1037 ? 4.915 20.100 -5.693 1.00 65.69 1037 PRO A C 1
ATOM 8129 O O . PRO A 1 1037 ? 3.814 20.351 -6.182 1.00 65.69 1037 PRO A O 1
ATOM 8132 N N . ASP A 1 1038 ? 5.918 20.974 -5.783 1.00 68.94 1038 ASP A N 1
ATOM 8133 C CA . ASP A 1 1038 ? 5.730 22.343 -6.300 1.00 68.94 1038 ASP A CA 1
ATOM 8134 C C . ASP A 1 1038 ? 5.276 22.410 -7.768 1.00 68.94 1038 ASP A C 1
ATOM 8136 O O . ASP A 1 1038 ? 4.669 23.394 -8.194 1.00 68.94 1038 ASP A O 1
ATOM 8140 N N . GLU A 1 1039 ? 5.548 21.373 -8.558 1.00 56.56 1039 GLU A N 1
ATOM 8141 C CA . GLU A 1 1039 ? 4.999 21.209 -9.910 1.00 56.56 1039 GLU A CA 1
ATOM 8142 C C . GLU A 1 1039 ? 3.511 20.845 -9.871 1.00 56.56 1039 GLU A C 1
ATOM 8144 O O . GLU A 1 1039 ? 2.704 21.543 -10.481 1.00 56.56 1039 GLU A O 1
ATOM 8149 N N . GLY A 1 1040 ? 3.125 19.858 -9.053 1.00 59.28 1040 GLY A N 1
ATOM 8150 C CA . GLY A 1 1040 ? 1.721 19.494 -8.837 1.00 59.28 1040 GLY A CA 1
ATOM 8151 C C . GLY A 1 1040 ? 0.891 20.647 -8.260 1.00 59.28 1040 GLY A C 1
ATOM 8152 O O . GLY A 1 1040 ? -0.239 20.864 -8.683 1.00 59.28 1040 GLY A O 1
ATOM 8153 N N . LYS A 1 1041 ? 1.455 21.469 -7.364 1.00 67.31 1041 LYS A N 1
ATOM 8154 C CA . LYS A 1 1041 ? 0.789 22.690 -6.868 1.00 67.31 1041 LYS A CA 1
ATOM 8155 C C . LYS A 1 1041 ? 0.508 23.697 -7.985 1.00 67.31 1041 LYS A C 1
ATOM 8157 O O . LYS A 1 1041 ? -0.541 24.335 -7.969 1.00 67.31 1041 LYS A O 1
ATOM 8162 N N . ARG A 1 1042 ? 1.437 23.870 -8.934 1.00 66.44 1042 ARG A N 1
ATOM 8163 C CA . ARG A 1 1042 ? 1.289 24.806 -10.062 1.00 66.44 1042 ARG A CA 1
ATOM 8164 C C . ARG A 1 1042 ? 0.273 24.303 -11.085 1.00 66.44 1042 ARG A C 1
ATOM 8166 O O . ARG A 1 1042 ? -0.596 25.078 -11.472 1.00 66.44 1042 ARG A O 1
ATOM 8173 N N . GLU A 1 1043 ? 0.356 23.027 -11.455 1.00 64.19 1043 GLU A N 1
ATOM 8174 C CA . GLU A 1 1043 ? -0.574 22.357 -12.378 1.00 64.19 1043 GLU A CA 1
ATOM 8175 C C . GLU A 1 1043 ? -2.011 22.389 -11.834 1.00 64.19 1043 GLU A C 1
ATOM 8177 O O . GLU A 1 1043 ? -2.958 22.726 -12.541 1.00 64.19 1043 GLU A O 1
ATOM 8182 N N . MET A 1 1044 ? -2.177 22.137 -10.534 1.00 66.69 1044 MET A N 1
ATOM 8183 C CA . MET A 1 1044 ? -3.496 21.874 -9.960 1.00 66.69 1044 MET A CA 1
ATOM 8184 C C . MET A 1 1044 ? -4.191 23.108 -9.371 1.00 66.69 1044 MET A C 1
ATOM 8186 O O . MET A 1 1044 ? -5.387 23.052 -9.074 1.00 66.69 1044 MET A O 1
ATOM 8190 N N . LYS A 1 1045 ? -3.506 24.259 -9.282 1.00 71.31 1045 LYS A N 1
ATOM 8191 C CA . LYS A 1 1045 ? -4.081 25.522 -8.778 1.00 71.31 1045 LYS A CA 1
ATOM 8192 C C . LYS A 1 1045 ? -5.340 25.953 -9.541 1.00 71.31 1045 LYS A C 1
ATOM 8194 O O . LYS A 1 1045 ? -6.285 26.450 -8.939 1.00 71.31 1045 LYS A O 1
ATOM 8199 N N . ALA A 1 1046 ? -5.386 25.733 -10.857 1.00 69.31 1046 ALA A N 1
ATOM 8200 C CA . ALA A 1 1046 ? -6.550 26.066 -11.686 1.00 69.31 1046 ALA A CA 1
ATOM 8201 C C . ALA A 1 1046 ? -7.760 25.132 -11.459 1.00 69.31 1046 ALA A C 1
ATOM 8203 O O . ALA A 1 1046 ? -8.876 25.439 -11.883 1.00 69.31 1046 ALA A O 1
ATOM 8204 N N . HIS A 1 1047 ? -7.554 23.992 -10.793 1.00 75.69 1047 HIS A N 1
ATOM 8205 C CA . HIS A 1 1047 ? -8.558 22.944 -10.606 1.00 75.69 1047 HIS A CA 1
ATOM 8206 C C . HIS A 1 1047 ? -9.019 22.790 -9.147 1.00 75.69 1047 HIS A C 1
ATOM 8208 O O . HIS A 1 1047 ? -10.040 22.155 -8.896 1.00 75.69 1047 HIS A O 1
ATOM 8214 N N . GLU A 1 1048 ? -8.322 23.415 -8.197 1.00 78.31 1048 GLU A N 1
ATOM 8215 C CA . GLU A 1 1048 ? -8.505 23.288 -6.742 1.00 78.31 1048 GLU A CA 1
ATOM 8216 C C . GLU A 1 1048 ? -9.955 23.508 -6.261 1.00 78.31 1048 GLU A C 1
ATOM 8218 O O . GLU A 1 1048 ? -10.446 22.800 -5.381 1.00 78.31 1048 GLU A O 1
ATOM 8223 N N . ARG A 1 1049 ? -10.678 24.470 -6.855 1.00 84.69 1049 ARG A N 1
ATOM 8224 C CA . ARG A 1 1049 ? -12.082 24.776 -6.510 1.00 84.69 1049 ARG A CA 1
ATOM 8225 C C . ARG A 1 1049 ? -13.113 24.283 -7.532 1.00 84.69 1049 ARG A C 1
ATOM 8227 O O . ARG A 1 1049 ? -14.309 24.545 -7.352 1.00 84.69 1049 ARG A O 1
ATOM 8234 N N . LYS A 1 1050 ? -12.693 23.560 -8.579 1.00 88.19 1050 LYS A N 1
ATOM 8235 C CA . LYS A 1 1050 ? -13.625 22.948 -9.541 1.00 88.19 1050 LYS A CA 1
ATOM 8236 C C . LYS A 1 1050 ? -14.460 21.897 -8.819 1.00 88.19 1050 LYS A C 1
ATOM 8238 O O . LYS A 1 1050 ? -13.919 20.979 -8.207 1.00 88.19 1050 LYS A O 1
ATOM 8243 N N . GLY A 1 1051 ? -15.777 22.068 -8.851 1.00 88.81 1051 GLY A N 1
ATOM 8244 C CA . GLY A 1 1051 ? -16.686 21.237 -8.062 1.00 88.81 1051 GLY A CA 1
ATOM 8245 C C . GLY A 1 1051 ? -17.353 21.957 -6.888 1.00 88.81 1051 GLY A C 1
ATOM 8246 O O . GLY A 1 1051 ? -18.403 21.522 -6.456 1.00 88.81 1051 GLY A O 1
ATOM 8247 N N . SER A 1 1052 ? -16.840 23.108 -6.425 1.00 89.31 1052 SER A N 1
ATOM 8248 C CA . SER A 1 1052 ? -17.386 23.794 -5.226 1.00 89.31 1052 SER A CA 1
ATOM 8249 C C . SER A 1 1052 ? -18.842 24.279 -5.341 1.00 89.31 1052 SER A C 1
ATOM 8251 O O . SER A 1 1052 ? -19.461 24.707 -4.366 1.00 89.31 1052 SER A O 1
ATOM 8253 N N . GLY A 1 1053 ? -19.402 24.245 -6.552 1.00 90.94 1053 GLY A N 1
ATOM 8254 C CA . GLY A 1 1053 ? -20.809 24.520 -6.822 1.00 90.94 1053 GLY A CA 1
ATOM 8255 C C . GLY A 1 1053 ? -21.746 23.316 -6.668 1.00 90.94 1053 GLY A C 1
ATOM 8256 O O . GLY A 1 1053 ? -22.957 23.533 -6.717 1.00 90.94 1053 GLY A O 1
ATOM 8257 N N . TYR A 1 1054 ? -21.206 22.109 -6.488 1.00 95.75 1054 TYR A N 1
ATOM 8258 C CA . TYR A 1 1054 ? -21.881 20.821 -6.656 1.00 95.75 1054 TYR A CA 1
ATOM 8259 C C . TYR A 1 1054 ? -21.799 19.966 -5.385 1.00 95.75 1054 TYR A C 1
ATOM 8261 O O . TYR A 1 1054 ? -21.034 20.271 -4.470 1.00 95.75 1054 TYR A O 1
ATOM 8269 N N . GLY A 1 1055 ? -22.602 18.909 -5.308 1.00 96.62 1055 GLY A N 1
ATOM 8270 C CA . GLY A 1 1055 ? -22.578 17.950 -4.206 1.00 96.62 1055 GLY A CA 1
ATOM 8271 C C . GLY A 1 1055 ? -23.782 17.023 -4.260 1.00 96.62 1055 GLY A C 1
ATOM 8272 O O . GLY A 1 1055 ? -24.872 17.460 -4.619 1.00 96.62 1055 GLY A O 1
ATOM 8273 N N . ARG A 1 1056 ? -23.601 15.741 -3.927 1.00 97.62 1056 ARG A N 1
ATOM 8274 C CA . ARG A 1 1056 ? -24.625 14.709 -4.154 1.00 97.62 1056 ARG A CA 1
ATOM 8275 C C . ARG A 1 1056 ? -24.747 13.758 -2.978 1.00 97.62 1056 ARG A C 1
ATOM 8277 O O . ARG A 1 1056 ? -23.780 13.473 -2.277 1.00 97.62 1056 ARG A O 1
ATOM 8284 N N . ILE A 1 1057 ? -25.959 13.271 -2.756 1.00 98.38 1057 ILE A N 1
ATOM 8285 C CA . ILE A 1 1057 ? -26.255 12.235 -1.772 1.00 98.38 1057 ILE A CA 1
ATOM 8286 C C . ILE A 1 1057 ? -27.041 11.142 -2.481 1.00 98.38 1057 ILE A C 1
ATOM 8288 O O . ILE A 1 1057 ? -28.087 11.405 -3.078 1.00 98.38 1057 ILE A O 1
ATOM 8292 N N . TYR A 1 1058 ? -26.534 9.919 -2.389 1.00 98.19 1058 TYR A N 1
ATOM 8293 C CA . TYR A 1 1058 ? -27.154 8.728 -2.952 1.00 98.19 1058 TYR A CA 1
ATOM 8294 C C . TYR A 1 1058 ? -27.602 7.783 -1.841 1.00 98.19 1058 TYR A C 1
ATOM 8296 O O . TYR A 1 1058 ? -27.004 7.767 -0.761 1.00 98.19 1058 TYR A O 1
ATOM 8304 N N . ARG A 1 1059 ? -28.595 6.939 -2.125 1.00 96.31 1059 ARG A N 1
ATOM 8305 C CA . ARG A 1 1059 ? -28.959 5.794 -1.281 1.00 96.31 1059 ARG A CA 1
ATOM 8306 C C . ARG A 1 1059 ? -28.979 4.501 -2.089 1.00 96.31 1059 ARG A C 1
ATOM 8308 O O . ARG A 1 1059 ? -29.392 4.495 -3.245 1.00 96.31 1059 ARG A O 1
ATOM 8315 N N . ILE A 1 1060 ? -28.538 3.412 -1.468 1.00 97.75 1060 ILE A N 1
ATOM 8316 C CA . ILE A 1 1060 ? -28.462 2.071 -2.054 1.00 97.75 1060 ILE A CA 1
ATOM 8317 C C . ILE A 1 1060 ? -29.438 1.156 -1.314 1.00 97.75 1060 ILE A C 1
ATOM 8319 O O . ILE A 1 1060 ? -29.412 1.079 -0.081 1.00 97.75 1060 ILE A O 1
ATOM 8323 N N . LEU A 1 1061 ? -30.278 0.458 -2.078 1.00 96.25 1061 LEU A N 1
ATOM 8324 C CA . LEU A 1 1061 ? -31.365 -0.409 -1.614 1.00 96.25 1061 LEU A CA 1
ATOM 8325 C C . LEU A 1 1061 ? -31.321 -1.760 -2.346 1.00 96.25 1061 LEU A C 1
ATOM 8327 O O . LEU A 1 1061 ? -30.766 -1.831 -3.446 1.00 96.25 1061 LEU A O 1
ATOM 8331 N N . PRO A 1 1062 ? -31.925 -2.830 -1.798 1.00 96.12 1062 PRO A N 1
ATOM 8332 C CA . PRO A 1 1062 ? -32.204 -4.035 -2.576 1.00 96.12 1062 PRO A CA 1
ATOM 8333 C C . PRO A 1 1062 ? -33.076 -3.687 -3.785 1.00 96.12 1062 PRO A C 1
ATOM 8335 O O . PRO A 1 1062 ? -33.995 -2.881 -3.666 1.00 96.12 1062 PRO A O 1
ATOM 8338 N N . LYS A 1 1063 ? -32.809 -4.289 -4.945 1.00 93.75 1063 LYS A N 1
ATOM 8339 C CA . LYS A 1 1063 ? -33.424 -3.927 -6.232 1.00 93.75 1063 LYS A CA 1
ATOM 8340 C C . LYS A 1 1063 ? -34.952 -3.980 -6.220 1.00 93.75 1063 LYS A C 1
ATOM 8342 O O . LYS A 1 1063 ? -35.572 -3.089 -6.797 1.00 93.75 1063 LYS A O 1
ATOM 8347 N N . ASP A 1 1064 ? -35.534 -4.942 -5.509 1.00 90.62 1064 ASP A N 1
ATOM 8348 C CA . ASP A 1 1064 ? -36.979 -5.211 -5.520 1.00 90.62 1064 ASP A CA 1
ATOM 8349 C C . ASP A 1 1064 ? -37.703 -4.788 -4.226 1.00 90.62 1064 ASP A C 1
ATOM 8351 O O . ASP A 1 1064 ? -38.921 -4.928 -4.128 1.00 90.62 1064 ASP A O 1
ATOM 8355 N N . GLU A 1 1065 ? -36.989 -4.237 -3.234 1.00 88.81 1065 GLU A N 1
ATOM 8356 C CA . GLU A 1 1065 ? -37.592 -3.792 -1.967 1.00 88.81 1065 GLU A CA 1
ATOM 8357 C C . GLU A 1 1065 ? -37.674 -2.260 -1.880 1.00 88.81 1065 GLU A C 1
ATOM 8359 O O . GLU A 1 1065 ? -36.681 -1.579 -2.154 1.00 88.81 1065 GLU A O 1
ATOM 8364 N N . PRO A 1 1066 ? -38.823 -1.672 -1.498 1.00 82.62 1066 PRO A N 1
ATOM 8365 C CA . PRO A 1 1066 ? -38.928 -0.229 -1.300 1.00 82.62 1066 PRO A CA 1
ATOM 8366 C C . PRO A 1 1066 ? -38.132 0.231 -0.068 1.00 82.62 1066 PRO A C 1
ATOM 8368 O O . PRO A 1 1066 ? -37.884 -0.542 0.860 1.00 82.62 1066 PRO A O 1
ATOM 8371 N N . ALA A 1 1067 ? -37.760 1.514 -0.040 1.00 81.06 1067 ALA A N 1
ATOM 8372 C CA . ALA A 1 1067 ? -37.215 2.130 1.168 1.00 81.06 1067 ALA A CA 1
ATOM 8373 C C . ALA A 1 1067 ? -38.249 2.082 2.307 1.00 81.06 1067 ALA A C 1
ATOM 8375 O O . ALA A 1 1067 ? -39.452 2.211 2.070 1.00 81.06 1067 ALA A O 1
ATOM 8376 N N . ARG A 1 1068 ? -37.794 1.907 3.555 1.00 89.94 1068 ARG A N 1
ATOM 8377 C CA . ARG A 1 1068 ? -38.679 2.045 4.721 1.00 89.94 1068 ARG A CA 1
ATOM 8378 C C . ARG A 1 1068 ? -38.902 3.526 5.018 1.00 89.94 1068 ARG A C 1
ATOM 8380 O O . ARG A 1 1068 ? -37.979 4.323 4.897 1.00 89.94 1068 ARG A O 1
ATOM 8387 N N . GLU A 1 1069 ? -40.100 3.869 5.477 1.00 87.75 1069 GLU A N 1
ATOM 8388 C CA . GLU A 1 1069 ? -40.411 5.222 5.943 1.00 87.75 1069 GLU A CA 1
ATOM 8389 C C . GLU A 1 1069 ? -39.486 5.625 7.106 1.00 87.75 1069 GLU A C 1
ATOM 8391 O O . GLU A 1 1069 ? -39.256 4.842 8.038 1.00 87.75 1069 GLU A O 1
ATOM 8396 N N . ILE A 1 1070 ? -38.957 6.850 7.059 1.00 89.00 1070 ILE A N 1
ATOM 8397 C CA . ILE A 1 1070 ? -38.152 7.422 8.142 1.00 89.00 1070 ILE A CA 1
ATOM 8398 C C . ILE A 1 1070 ? -39.105 7.854 9.271 1.00 89.00 1070 ILE A C 1
ATOM 8400 O O . ILE A 1 1070 ? -39.925 8.746 9.066 1.00 89.00 1070 ILE A O 1
ATOM 8404 N N . PRO A 1 1071 ? -39.024 7.269 10.482 1.00 86.19 1071 PRO A N 1
ATOM 8405 C CA . PRO A 1 1071 ? -39.997 7.559 11.533 1.00 86.19 1071 PRO A CA 1
ATOM 8406 C C . PRO A 1 1071 ? -39.777 8.937 12.189 1.00 86.19 1071 PRO A C 1
ATOM 8408 O O . PRO A 1 1071 ? -38.675 9.222 12.660 1.00 86.19 1071 PRO A O 1
ATOM 8411 N N . ASP A 1 1072 ? -40.845 9.736 12.352 1.00 89.56 1072 ASP A N 1
ATOM 8412 C CA . ASP A 1 1072 ? -40.861 10.911 13.250 1.00 89.56 1072 ASP A CA 1
ATOM 8413 C C . ASP A 1 1072 ? -40.901 10.438 14.717 1.00 89.56 1072 ASP A C 1
ATOM 8415 O O . ASP A 1 1072 ? -41.940 10.077 15.283 1.00 89.56 1072 ASP A O 1
ATOM 8419 N N . LEU A 1 1073 ? -39.730 10.426 15.351 1.00 92.00 1073 LEU A N 1
ATOM 8420 C CA . LEU A 1 1073 ? -39.552 10.095 16.764 1.00 92.00 1073 LEU A CA 1
ATOM 8421 C C . LEU A 1 1073 ? -39.660 11.329 17.674 1.00 92.00 1073 LEU A C 1
ATOM 8423 O O . LEU A 1 1073 ? -39.820 11.180 18.892 1.00 92.00 1073 LEU A O 1
ATOM 8427 N N . ALA A 1 1074 ? -39.612 12.546 17.124 1.00 88.12 1074 ALA A N 1
ATOM 8428 C CA . ALA A 1 1074 ? -39.654 13.784 17.894 1.00 88.12 1074 ALA A CA 1
ATOM 8429 C C . ALA A 1 1074 ? -40.974 13.908 18.664 1.00 88.12 1074 ALA A C 1
ATOM 8431 O O . ALA A 1 1074 ? -40.967 14.208 19.860 1.00 88.12 1074 ALA A O 1
ATOM 8432 N N . LYS A 1 1075 ? -42.105 13.572 18.037 1.00 81.94 1075 LYS A N 1
ATOM 8433 C CA . LYS A 1 1075 ? -43.439 13.659 18.669 1.00 81.94 1075 LYS A CA 1
ATOM 8434 C C . LYS A 1 1075 ? -43.867 12.390 19.413 1.00 81.94 1075 LYS A C 1
ATOM 8436 O O . LYS A 1 1075 ? -44.915 12.367 20.061 1.00 81.94 1075 LYS A O 1
ATOM 8441 N N . GLY A 1 1076 ? -43.071 11.322 19.358 1.00 81.44 1076 GLY A N 1
ATOM 8442 C CA . GLY A 1 1076 ? -43.416 10.038 19.964 1.00 81.44 1076 GLY A CA 1
ATOM 8443 C C . GLY A 1 1076 ? -43.529 10.111 21.491 1.00 81.44 1076 GLY A C 1
ATOM 8444 O O . GLY A 1 1076 ? -42.595 10.536 22.172 1.00 81.44 1076 GLY A O 1
ATOM 8445 N N . ALA A 1 1077 ? -44.644 9.639 22.061 1.00 88.00 1077 ALA A N 1
ATOM 8446 C CA . ALA A 1 1077 ? -44.754 9.444 23.509 1.00 88.00 1077 ALA A CA 1
ATOM 8447 C C . ALA A 1 1077 ? -43.662 8.464 23.996 1.00 88.00 1077 ALA A C 1
ATOM 8449 O O . ALA A 1 1077 ? -43.394 7.487 23.292 1.00 88.00 1077 ALA A O 1
ATOM 8450 N N . PRO A 1 1078 ? -43.082 8.626 25.204 1.00 90.81 1078 PRO A N 1
ATOM 8451 C CA . PRO A 1 1078 ? -41.994 7.765 25.683 1.00 90.81 1078 PRO A CA 1
ATOM 8452 C C . PRO A 1 1078 ? -42.251 6.257 25.542 1.00 90.81 1078 PRO A C 1
ATOM 8454 O O . PRO A 1 1078 ? -41.370 5.509 25.132 1.00 90.81 1078 PRO A O 1
ATOM 8457 N N . LYS A 1 1079 ? -43.488 5.805 25.788 1.00 91.44 1079 LYS A N 1
ATOM 8458 C CA . LYS A 1 1079 ? -43.903 4.399 25.614 1.00 91.44 1079 LYS A CA 1
ATOM 8459 C C . LYS A 1 1079 ? -43.704 3.860 24.187 1.00 91.44 1079 LYS A C 1
ATOM 8461 O O . LYS A 1 1079 ? -43.467 2.668 24.011 1.00 91.44 1079 LYS A O 1
ATOM 8466 N N . ASN A 1 1080 ? -43.824 4.720 23.174 1.00 91.75 1080 ASN A N 1
ATOM 8467 C CA . ASN A 1 1080 ? -43.628 4.356 21.773 1.00 91.75 1080 ASN A CA 1
ATOM 8468 C C . ASN A 1 1080 ? -42.131 4.268 21.455 1.00 91.75 1080 ASN A C 1
ATOM 8470 O O . ASN A 1 1080 ? -41.717 3.318 20.799 1.00 91.75 1080 ASN A O 1
ATOM 8474 N N . LEU A 1 1081 ? -41.310 5.172 22.009 1.00 95.69 1081 LEU A N 1
ATOM 8475 C CA . LEU A 1 1081 ? -39.848 5.133 21.864 1.00 95.69 1081 LEU A CA 1
ATOM 8476 C C . LEU A 1 1081 ? -39.246 3.825 22.395 1.00 95.69 1081 LEU A C 1
ATOM 8478 O O . LEU A 1 1081 ? -38.350 3.268 21.769 1.00 95.69 1081 LEU A O 1
ATOM 8482 N N . VAL A 1 1082 ? -39.791 3.266 23.484 1.00 96.88 1082 VAL A N 1
ATOM 8483 C CA . VAL A 1 1082 ? -39.354 1.954 24.003 1.00 96.88 1082 VAL A CA 1
ATOM 8484 C C . VAL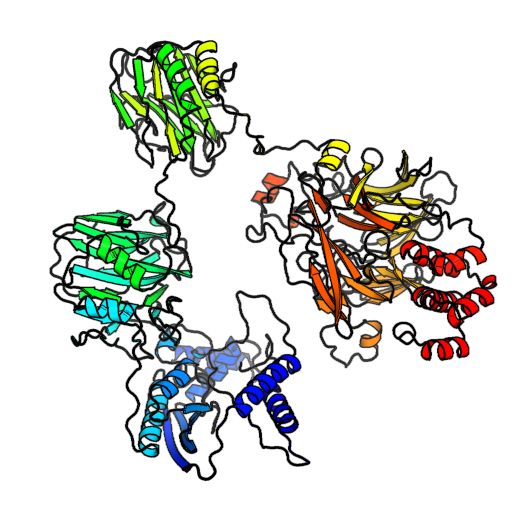 A 1 1082 ? -39.468 0.854 22.943 1.00 96.88 1082 VAL A C 1
ATOM 8486 O O . VAL A 1 1082 ? -38.606 -0.016 22.879 1.00 96.88 1082 VAL A O 1
ATOM 8489 N N . ARG A 1 1083 ? -40.487 0.888 22.071 1.00 94.81 1083 ARG A N 1
ATOM 8490 C CA . ARG A 1 1083 ? -40.652 -0.117 21.004 1.00 94.81 1083 ARG A CA 1
ATOM 8491 C C . ARG A 1 1083 ? -39.526 -0.038 19.971 1.00 94.81 1083 ARG A C 1
ATOM 8493 O O . ARG A 1 1083 ? -39.068 -1.072 19.494 1.00 94.81 1083 ARG A O 1
ATOM 8500 N N . HIS A 1 1084 ? -39.039 1.166 19.680 1.00 95.88 1084 HIS A N 1
ATOM 8501 C CA . HIS A 1 1084 ? -37.966 1.391 18.712 1.00 95.88 1084 HIS A CA 1
ATOM 8502 C C . HIS A 1 1084 ? -36.596 0.889 19.186 1.00 95.88 1084 HIS A C 1
ATOM 8504 O O . HIS A 1 1084 ? -35.746 0.619 18.343 1.00 95.88 1084 HIS A O 1
ATOM 8510 N N . LEU A 1 1085 ? -36.397 0.635 20.488 1.00 97.00 1085 LEU A N 1
ATOM 8511 C CA . LEU A 1 1085 ? -35.197 -0.054 20.994 1.00 97.00 1085 LEU A CA 1
ATOM 8512 C C . LEU A 1 1085 ? -35.054 -1.482 20.435 1.00 97.00 1085 LEU A C 1
ATOM 8514 O O . LEU A 1 1085 ? -33.955 -2.034 20.417 1.00 97.00 1085 LEU A O 1
ATOM 8518 N N . ALA A 1 1086 ? -36.154 -2.075 19.960 1.00 96.12 1086 ALA A N 1
ATOM 8519 C CA . ALA A 1 1086 ? -36.179 -3.377 19.304 1.00 96.12 1086 ALA A CA 1
ATOM 8520 C C . ALA A 1 1086 ? -36.170 -3.308 17.767 1.00 96.12 1086 ALA A C 1
ATOM 8522 O O . ALA A 1 1086 ? -36.211 -4.362 17.131 1.00 96.12 1086 ALA A O 1
ATOM 8523 N N . SER A 1 1087 ? -36.106 -2.108 17.172 1.00 95.44 1087 SER A N 1
ATOM 8524 C CA . SER A 1 1087 ? -35.983 -1.932 15.717 1.00 95.44 1087 SER A CA 1
ATOM 8525 C C . SER A 1 1087 ? -34.803 -2.749 15.176 1.00 95.44 1087 SER A C 1
ATOM 8527 O O . SER A 1 1087 ? -33.809 -2.856 15.893 1.00 95.44 1087 SER A O 1
ATOM 8529 N N . PRO A 1 1088 ? -34.848 -3.311 13.951 1.00 93.00 1088 PRO A N 1
ATOM 8530 C CA . PRO A 1 1088 ? -33.671 -3.890 13.296 1.00 93.00 1088 PRO A CA 1
ATOM 8531 C C . PRO A 1 1088 ? -32.638 -2.827 12.887 1.00 93.00 1088 PRO A C 1
ATOM 8533 O O . PRO A 1 1088 ? -31.455 -3.157 12.799 1.00 93.00 1088 PRO A O 1
ATOM 8536 N N . ASN A 1 1089 ? -33.043 -1.558 12.776 1.00 95.94 1089 ASN A N 1
ATOM 8537 C CA . ASN A 1 1089 ? -32.194 -0.433 12.392 1.00 95.94 1089 ASN A CA 1
ATOM 8538 C C . ASN A 1 1089 ? -31.462 0.204 13.587 1.00 95.94 1089 ASN A C 1
ATOM 8540 O O . ASN A 1 1089 ? -32.087 0.669 14.543 1.00 95.94 1089 ASN A O 1
ATOM 8544 N N . GLY A 1 1090 ? -30.133 0.267 13.525 1.00 95.50 1090 GLY A N 1
ATOM 8545 C CA . GLY A 1 1090 ? -29.282 0.811 14.583 1.00 95.50 1090 GLY A CA 1
ATOM 8546 C C . GLY A 1 1090 ? -29.406 2.309 14.793 1.00 95.50 1090 GLY A C 1
ATOM 8547 O O . GLY A 1 1090 ? -29.311 2.746 15.936 1.00 95.50 1090 GLY A O 1
ATOM 8548 N N . ILE A 1 1091 ? -29.682 3.082 13.743 1.00 94.88 1091 ILE A N 1
ATOM 8549 C CA . ILE A 1 1091 ? -29.884 4.530 13.863 1.00 94.88 1091 ILE A CA 1
ATOM 8550 C C . ILE A 1 1091 ? -31.197 4.821 14.584 1.00 94.88 1091 ILE A C 1
ATOM 8552 O O . ILE A 1 1091 ? -31.215 5.600 15.532 1.00 94.88 1091 ILE A O 1
ATOM 8556 N N . VAL A 1 1092 ? -32.278 4.126 14.218 1.00 96.06 1092 VAL A N 1
ATOM 8557 C CA . VAL A 1 1092 ? -33.578 4.244 14.903 1.00 96.06 1092 VAL A CA 1
ATOM 8558 C C . VAL A 1 1092 ? -33.466 3.831 16.376 1.00 96.06 1092 VAL A C 1
ATOM 8560 O O . VAL A 1 1092 ? -34.021 4.507 17.246 1.00 96.06 1092 VAL A O 1
ATOM 8563 N N . ARG A 1 1093 ? -32.719 2.756 16.684 1.00 96.50 1093 ARG A N 1
ATOM 8564 C CA . ARG A 1 1093 ? -32.450 2.349 18.076 1.00 96.50 1093 ARG A CA 1
ATOM 8565 C C . ARG A 1 1093 ? -31.682 3.421 18.846 1.00 96.50 1093 ARG A C 1
ATOM 8567 O O . ARG A 1 1093 ? -32.063 3.736 19.972 1.00 96.50 1093 ARG A O 1
ATOM 8574 N N . ASP A 1 1094 ? -30.615 3.964 18.263 1.00 96.69 1094 ASP A N 1
ATOM 8575 C CA . ASP A 1 1094 ? -29.770 4.974 18.905 1.00 96.69 1094 ASP A CA 1
ATOM 8576 C C . ASP A 1 1094 ? -30.544 6.289 19.129 1.00 96.69 1094 ASP A C 1
ATOM 8578 O O . ASP A 1 1094 ? -30.471 6.850 20.220 1.00 96.69 1094 ASP A O 1
ATOM 8582 N N . LEU A 1 1095 ? -31.362 6.736 18.166 1.00 95.56 1095 LEU A N 1
ATOM 8583 C CA . LEU A 1 1095 ? -32.237 7.909 18.313 1.00 95.56 1095 LEU A CA 1
ATOM 8584 C C . LEU A 1 1095 ? -33.287 7.711 19.413 1.00 95.56 1095 LEU A C 1
ATOM 8586 O O . LEU A 1 1095 ? -33.445 8.571 20.278 1.00 95.56 1095 LEU A O 1
ATOM 8590 N N . ALA A 1 1096 ? -33.982 6.570 19.427 1.00 96.88 1096 ALA A N 1
ATOM 8591 C CA . ALA A 1 1096 ? -34.968 6.272 20.464 1.00 96.88 1096 ALA A CA 1
ATOM 8592 C C . ALA A 1 1096 ? -34.332 6.183 21.861 1.00 96.88 1096 ALA A C 1
ATOM 8594 O O . ALA A 1 1096 ? -34.893 6.697 22.829 1.00 96.88 1096 ALA A O 1
ATOM 8595 N N . HIS A 1 1097 ? -33.149 5.568 21.956 1.00 97.56 1097 HIS A N 1
ATOM 8596 C CA . HIS A 1 1097 ? -32.349 5.513 23.177 1.00 97.56 1097 HIS A CA 1
ATOM 8597 C C . HIS A 1 1097 ? -31.990 6.924 23.658 1.00 97.56 1097 HIS A C 1
ATOM 8599 O O . HIS A 1 1097 ? -32.353 7.291 24.777 1.00 97.56 1097 HIS A O 1
ATOM 8605 N N . ARG A 1 1098 ? -31.360 7.735 22.800 1.00 96.50 1098 ARG A N 1
ATOM 8606 C CA . ARG A 1 1098 ? -30.981 9.120 23.103 1.00 96.50 1098 ARG A CA 1
ATOM 8607 C C . ARG A 1 1098 ? -32.179 9.935 23.595 1.00 96.50 1098 ARG A C 1
ATOM 8609 O O . ARG A 1 1098 ? -32.107 10.524 24.667 1.00 96.50 1098 ARG A O 1
ATOM 8616 N N . LEU A 1 1099 ? -33.310 9.896 22.888 1.00 96.44 1099 LEU A N 1
ATOM 8617 C CA . LEU A 1 1099 ? -34.517 10.643 23.264 1.00 96.44 1099 LEU A CA 1
ATOM 8618 C C . LEU A 1 1099 ? -35.099 10.218 24.620 1.00 96.44 1099 LEU A C 1
ATOM 8620 O O . LEU A 1 1099 ? -35.589 11.066 25.364 1.00 96.44 1099 LEU A O 1
ATOM 8624 N N . LEU A 1 1100 ? -35.076 8.925 24.963 1.00 97.38 1100 LEU A N 1
ATOM 8625 C CA . LEU A 1 1100 ? -35.538 8.453 26.276 1.00 97.38 1100 LEU A CA 1
ATOM 8626 C C . LEU A 1 1100 ? -34.668 9.002 27.416 1.00 97.38 1100 LEU A C 1
ATOM 8628 O O . LEU A 1 1100 ? -35.200 9.370 28.469 1.00 97.38 1100 LEU A O 1
ATOM 8632 N N . VAL A 1 1101 ? -33.357 9.077 27.187 1.00 96.88 1101 VAL A N 1
ATOM 8633 C CA . VAL A 1 1101 ? -32.368 9.589 28.143 1.00 96.88 1101 VAL A CA 1
ATOM 8634 C C . VAL A 1 1101 ? -32.461 11.109 28.268 1.00 96.88 1101 VAL A C 1
ATOM 8636 O O . VAL A 1 1101 ? -32.644 11.613 29.375 1.00 96.88 1101 VAL A O 1
ATOM 8639 N N . GLU A 1 1102 ? -32.463 11.837 27.149 1.00 94.25 1102 GLU A N 1
ATOM 8640 C CA . GLU A 1 1102 ? -32.612 13.300 27.107 1.00 94.25 1102 GLU A CA 1
ATOM 8641 C C . GLU A 1 1102 ? -33.901 13.765 27.801 1.00 94.25 1102 GLU A C 1
ATOM 8643 O O . GLU A 1 1102 ? -33.893 14.712 28.587 1.00 94.25 1102 GLU A O 1
ATOM 8648 N N . ARG A 1 1103 ? -35.019 13.058 27.578 1.00 93.88 1103 ARG A N 1
ATOM 8649 C CA . ARG A 1 1103 ? -36.316 13.369 28.204 1.00 93.88 1103 ARG A CA 1
ATOM 8650 C C . ARG A 1 1103 ? -36.416 12.919 29.660 1.00 93.88 1103 ARG A C 1
ATOM 8652 O O . ARG A 1 1103 ? -37.469 13.118 30.267 1.00 93.88 1103 ARG A O 1
ATOM 8659 N N . LYS A 1 1104 ? -35.381 12.268 30.208 1.00 95.12 1104 LYS A N 1
ATOM 8660 C CA . LYS A 1 1104 ? -35.389 11.639 31.540 1.00 95.12 1104 LYS A CA 1
ATOM 8661 C C . LYS A 1 1104 ? -36.672 10.835 31.756 1.00 95.12 1104 LYS A C 1
ATOM 8663 O O . LYS A 1 1104 ? -37.395 11.047 32.730 1.00 95.12 1104 LYS A O 1
ATOM 8668 N N . ALA A 1 1105 ? -36.995 9.952 30.810 1.00 95.75 1105 ALA A N 1
ATOM 8669 C CA . ALA A 1 1105 ? -38.299 9.301 30.691 1.00 95.75 1105 ALA A CA 1
ATOM 8670 C C . ALA A 1 1105 ? -38.565 8.227 31.771 1.00 95.75 1105 ALA A C 1
ATOM 8672 O O . ALA A 1 1105 ? -38.841 7.065 31.483 1.00 95.75 1105 ALA A O 1
ATOM 8673 N N . VAL A 1 1106 ? -38.542 8.607 33.047 1.00 96.69 1106 VAL A N 1
ATOM 8674 C CA . VAL A 1 1106 ? -38.724 7.705 34.196 1.00 96.69 1106 VAL A CA 1
ATOM 8675 C C . VAL A 1 1106 ? -40.095 7.021 34.214 1.00 96.69 1106 VAL A C 1
ATOM 8677 O O . VAL A 1 1106 ? -40.244 5.958 34.817 1.00 96.69 1106 VAL A O 1
ATOM 8680 N N . SER A 1 1107 ? -41.093 7.571 33.515 1.00 96.44 1107 SER A N 1
ATOM 8681 C CA . SER A 1 1107 ? -42.434 6.986 33.394 1.00 96.44 1107 SER A CA 1
ATOM 8682 C C . SER A 1 1107 ? -42.452 5.637 32.668 1.00 96.44 1107 SER A C 1
ATOM 8684 O O . SER A 1 1107 ? -43.365 4.844 32.891 1.00 96.44 1107 SER A O 1
ATOM 8686 N N . VAL A 1 1108 ? -41.440 5.328 31.845 1.00 96.94 1108 VAL A N 1
ATOM 8687 C CA . VAL A 1 1108 ? -41.360 4.049 31.120 1.00 96.94 1108 VAL A CA 1
ATOM 8688 C C . VAL A 1 1108 ? -40.532 2.982 31.834 1.00 96.94 1108 VAL A C 1
ATOM 8690 O O . VAL A 1 1108 ? -40.376 1.890 31.293 1.00 96.94 1108 VAL A O 1
ATOM 8693 N N . THR A 1 1109 ? -40.048 3.245 33.056 1.00 97.62 1109 THR A N 1
ATOM 8694 C CA . THR A 1 1109 ? -39.163 2.331 33.810 1.00 97.62 1109 THR A CA 1
ATOM 8695 C C . THR A 1 1109 ? -39.672 0.888 33.793 1.00 97.62 1109 THR A C 1
ATOM 8697 O O . THR A 1 1109 ? -38.953 -0.007 33.373 1.00 97.62 1109 THR A O 1
ATOM 8700 N N . SER A 1 1110 ? -40.946 0.657 34.132 1.00 96.94 1110 SER A N 1
ATOM 8701 C CA . SER A 1 1110 ? -41.535 -0.694 34.141 1.00 96.94 1110 SER A CA 1
ATOM 8702 C C . SER A 1 1110 ? -41.486 -1.389 32.768 1.00 96.94 1110 SER A C 1
ATOM 8704 O O . SER A 1 1110 ? -41.203 -2.585 32.678 1.00 96.94 1110 SER A O 1
ATOM 8706 N N . GLN A 1 1111 ? -41.720 -0.644 31.684 1.00 97.50 1111 GLN A N 1
ATOM 8707 C CA . GLN A 1 1111 ? -41.707 -1.172 30.315 1.00 97.50 1111 GLN A CA 1
ATOM 8708 C C . GLN A 1 1111 ? -40.284 -1.530 29.874 1.00 97.50 1111 GLN A C 1
ATOM 8710 O O . GLN A 1 1111 ? -40.071 -2.598 29.299 1.00 97.50 1111 GLN A O 1
ATOM 8715 N N . VAL A 1 1112 ? -39.315 -0.668 30.188 1.00 97.62 1112 VAL A N 1
ATOM 8716 C CA . VAL A 1 1112 ? -37.898 -0.879 29.872 1.00 97.62 1112 VAL A CA 1
ATOM 8717 C C . VAL A 1 1112 ? -37.329 -2.032 30.706 1.00 97.62 1112 VAL A C 1
ATOM 8719 O O . VAL A 1 1112 ? -36.715 -2.934 30.145 1.00 97.62 1112 VAL A O 1
ATOM 8722 N N . THR A 1 1113 ? -37.626 -2.110 32.008 1.00 97.62 1113 THR A N 1
ATOM 8723 C CA . THR A 1 1113 ? -37.254 -3.258 32.855 1.00 97.62 1113 THR A CA 1
ATOM 8724 C C . THR A 1 1113 ? -37.848 -4.563 32.324 1.00 97.62 1113 THR A C 1
ATOM 8726 O O . THR A 1 1113 ? -37.150 -5.572 32.239 1.00 97.62 1113 THR A O 1
ATOM 8729 N N . LYS A 1 1114 ? -39.118 -4.565 31.888 1.00 97.31 1114 LYS A N 1
ATOM 8730 C CA . LYS A 1 1114 ? -39.721 -5.743 31.243 1.00 97.31 1114 LYS A CA 1
ATOM 8731 C C . LYS A 1 1114 ? -38.967 -6.137 29.970 1.00 97.31 1114 LYS A C 1
ATOM 8733 O O . LYS A 1 1114 ? -38.799 -7.331 29.728 1.00 97.31 1114 LYS A O 1
ATOM 8738 N N . MET A 1 1115 ? -38.517 -5.164 29.175 1.00 97.50 1115 MET A N 1
ATOM 8739 C CA . MET A 1 1115 ? -37.709 -5.425 27.985 1.00 97.50 1115 MET A CA 1
ATOM 8740 C C . MET A 1 1115 ? -36.381 -6.090 28.359 1.00 97.50 1115 MET A C 1
ATOM 8742 O O . MET A 1 1115 ? -36.113 -7.165 27.831 1.00 97.50 1115 MET A O 1
ATOM 8746 N N . VAL A 1 1116 ? -35.625 -5.536 29.317 1.00 96.56 1116 VAL A N 1
ATOM 8747 C CA . VAL A 1 1116 ? -34.359 -6.121 29.810 1.00 96.56 1116 VAL A CA 1
ATOM 8748 C C . VAL A 1 1116 ? -34.532 -7.568 30.264 1.00 96.56 1116 VAL A C 1
ATOM 8750 O O . VAL A 1 1116 ? -33.678 -8.394 29.987 1.00 96.56 1116 VAL A O 1
ATOM 8753 N N . LEU A 1 1117 ? -35.632 -7.901 30.942 1.00 94.31 1117 LEU A N 1
ATOM 8754 C CA . LEU A 1 1117 ? -35.801 -9.233 31.531 1.00 94.31 1117 LEU A CA 1
ATOM 8755 C C . LEU A 1 1117 ? -36.382 -10.281 30.572 1.00 94.31 1117 LEU A C 1
ATOM 8757 O O . LEU A 1 1117 ? -36.182 -11.473 30.791 1.00 94.31 1117 LEU A O 1
ATOM 8761 N N . LYS A 1 1118 ? -37.179 -9.875 29.574 1.00 95.19 1118 LYS A N 1
ATOM 8762 C CA . LYS A 1 1118 ? -38.048 -10.815 28.835 1.00 95.19 1118 LYS A CA 1
ATOM 8763 C C . LYS A 1 1118 ? -38.024 -10.681 27.316 1.00 95.19 1118 LYS A C 1
ATOM 8765 O O . LYS A 1 1118 ? -38.601 -11.530 26.642 1.00 95.19 1118 LYS A O 1
ATOM 8770 N N . HIS A 1 1119 ? -37.444 -9.623 26.752 1.00 96.88 1119 HIS A N 1
ATOM 8771 C CA . HIS A 1 1119 ? -37.538 -9.411 25.308 1.00 96.88 1119 HIS A CA 1
ATOM 8772 C C . HIS A 1 1119 ? -36.675 -10.426 24.536 1.00 96.88 1119 HIS A C 1
ATOM 8774 O O . HIS A 1 1119 ? -35.528 -10.634 24.925 1.00 96.88 1119 HIS A O 1
ATOM 8780 N N . PRO A 1 1120 ? -37.152 -11.031 23.431 1.00 95.75 1120 PRO A N 1
ATOM 8781 C CA . PRO A 1 1120 ? -36.404 -12.073 22.719 1.00 95.75 1120 PRO A CA 1
ATOM 8782 C C . PRO A 1 1120 ? -35.118 -11.552 22.061 1.00 95.75 1120 PRO A C 1
ATOM 8784 O O . PRO A 1 1120 ? -34.093 -12.226 22.103 1.00 95.75 1120 PRO A O 1
ATOM 8787 N N . SER A 1 1121 ? -35.139 -10.332 21.510 1.00 95.25 1121 SER A N 1
ATOM 8788 C CA . SER A 1 1121 ? -33.954 -9.706 20.900 1.00 95.25 1121 SER A CA 1
ATOM 8789 C C . SER A 1 1121 ? -32.938 -9.271 21.965 1.00 95.25 1121 SER A C 1
ATOM 8791 O O . SER A 1 1121 ? -33.262 -8.368 22.742 1.00 95.25 1121 SER A O 1
ATOM 8793 N N . PRO A 1 1122 ? -31.706 -9.820 21.982 1.00 95.50 1122 PRO A N 1
ATOM 8794 C CA . PRO A 1 1122 ? -30.686 -9.395 22.935 1.00 95.50 1122 PRO A CA 1
ATOM 8795 C C . PRO A 1 1122 ? -30.222 -7.953 22.689 1.00 95.50 1122 PRO A C 1
ATOM 8797 O O . PRO A 1 1122 ? -29.980 -7.226 23.643 1.00 95.50 1122 PRO A O 1
ATOM 8800 N N . ARG A 1 1123 ? -30.201 -7.473 21.435 1.00 94.75 1123 ARG A N 1
ATOM 8801 C CA . ARG A 1 1123 ? -29.881 -6.062 21.136 1.00 94.75 1123 ARG A CA 1
ATOM 8802 C C . ARG A 1 1123 ? -30.869 -5.107 21.815 1.00 94.75 1123 ARG A C 1
ATOM 8804 O O . ARG A 1 1123 ? -30.456 -4.114 22.403 1.00 94.75 1123 ARG A O 1
ATOM 8811 N N . ALA A 1 1124 ? -32.160 -5.448 21.800 1.00 96.75 1124 ALA A N 1
ATOM 8812 C CA . ALA A 1 1124 ? -33.188 -4.664 22.485 1.00 96.75 1124 ALA A CA 1
ATOM 8813 C C . ALA A 1 1124 ? -32.992 -4.671 24.008 1.00 96.75 1124 ALA A C 1
ATOM 8815 O O . ALA A 1 1124 ? -33.110 -3.632 24.652 1.00 96.75 1124 ALA A O 1
ATOM 8816 N N . ARG A 1 1125 ? -32.649 -5.835 24.581 1.00 97.38 1125 ARG A N 1
ATOM 8817 C CA . ARG A 1 1125 ? -32.341 -5.961 26.012 1.00 97.38 1125 ARG A CA 1
ATOM 8818 C C . ARG A 1 1125 ? -31.127 -5.111 26.411 1.00 97.38 1125 ARG A C 1
ATOM 8820 O O . ARG A 1 1125 ? -31.203 -4.419 27.420 1.00 97.38 1125 ARG A O 1
ATOM 8827 N N . LEU A 1 1126 ? -30.062 -5.106 25.604 1.00 97.19 1126 LEU A N 1
ATOM 8828 C CA . LEU A 1 1126 ? -28.870 -4.275 25.821 1.00 97.19 1126 LEU A CA 1
ATOM 8829 C C . LEU A 1 1126 ? -29.208 -2.779 25.783 1.00 97.19 1126 LEU A C 1
ATOM 8831 O O . LEU A 1 1126 ? -28.896 -2.056 26.721 1.00 97.19 1126 LEU A O 1
ATOM 8835 N N . HIS A 1 1127 ? -29.920 -2.320 24.751 1.00 97.56 1127 HIS A N 1
ATOM 8836 C CA . HIS A 1 1127 ? -30.379 -0.931 24.683 1.00 97.56 1127 HIS A CA 1
ATOM 8837 C C . HIS A 1 1127 ? -31.253 -0.545 25.882 1.00 97.56 1127 HIS A C 1
ATOM 8839 O O . HIS A 1 1127 ? -31.068 0.521 26.459 1.00 97.56 1127 HIS A O 1
ATOM 8845 N N . ALA A 1 1128 ? -32.188 -1.407 26.287 1.00 97.69 1128 ALA A N 1
ATOM 8846 C CA . ALA A 1 1128 ? -33.035 -1.164 27.449 1.00 97.69 1128 ALA A CA 1
ATOM 8847 C C . ALA A 1 1128 ? -32.225 -1.064 28.756 1.00 97.69 1128 ALA A C 1
ATOM 8849 O O . ALA A 1 1128 ? -32.533 -0.224 29.600 1.00 97.69 1128 ALA A O 1
ATOM 8850 N N . LEU A 1 1129 ? -31.169 -1.870 28.907 1.00 97.44 1129 LEU A N 1
ATOM 8851 C CA . LEU A 1 1129 ? -30.257 -1.804 30.051 1.00 97.44 1129 LEU A CA 1
ATOM 8852 C C . LEU A 1 1129 ? -29.545 -0.444 30.108 1.00 97.44 1129 LEU A C 1
ATOM 8854 O O . LEU A 1 1129 ? -29.547 0.211 31.148 1.00 97.44 1129 LEU A O 1
ATOM 8858 N N . CYS A 1 1130 ? -29.018 0.008 28.971 1.00 97.62 1130 CYS A N 1
ATOM 8859 C CA . CYS A 1 1130 ? -28.355 1.303 28.831 1.00 97.62 1130 CYS A CA 1
ATOM 8860 C C . CYS A 1 1130 ? -29.302 2.501 29.025 1.00 97.62 1130 CYS A C 1
ATOM 8862 O O . CYS A 1 1130 ? -28.919 3.500 29.633 1.00 97.62 1130 CYS A O 1
ATOM 8864 N N . VAL A 1 1131 ? -30.561 2.390 28.584 1.00 98.38 1131 VAL A N 1
ATOM 8865 C CA . VAL A 1 1131 ? -31.593 3.405 28.848 1.00 98.38 1131 VAL A CA 1
ATOM 8866 C C . VAL A 1 1131 ? -31.852 3.526 30.347 1.00 98.38 1131 VAL A C 1
ATOM 8868 O O . VAL A 1 1131 ? -31.953 4.643 30.847 1.00 98.38 1131 VAL A O 1
ATOM 8871 N N . LEU A 1 1132 ? -31.967 2.403 31.072 1.00 98.31 1132 LEU A N 1
ATOM 8872 C CA . LEU A 1 1132 ? -32.161 2.425 32.527 1.00 98.31 1132 LEU A CA 1
ATOM 8873 C C . LEU A 1 1132 ? -31.001 3.122 33.242 1.00 98.31 1132 LEU A C 1
ATOM 8875 O O . LEU A 1 1132 ? -31.255 3.848 34.203 1.00 98.31 1132 LEU A O 1
ATOM 8879 N N . ASP A 1 1133 ? -29.766 2.931 32.777 1.00 97.56 1133 ASP A N 1
ATOM 8880 C CA . ASP A 1 1133 ? -28.601 3.676 33.264 1.00 97.56 1133 ASP A CA 1
ATOM 8881 C C . ASP A 1 1133 ? -28.771 5.183 33.009 1.00 97.56 1133 ASP A C 1
ATOM 8883 O O . ASP A 1 1133 ? -28.791 5.976 33.950 1.00 97.56 1133 ASP A O 1
ATOM 8887 N N . GLY A 1 1134 ? -29.047 5.574 31.762 1.00 96.44 1134 GLY A N 1
ATOM 8888 C CA . GLY A 1 1134 ? -29.160 6.981 31.366 1.00 96.44 1134 GLY A CA 1
ATOM 8889 C C . GLY A 1 1134 ? -30.307 7.750 32.036 1.00 96.44 1134 GLY A C 1
ATOM 8890 O O . GLY A 1 1134 ? -30.208 8.962 32.224 1.00 96.44 1134 GLY A O 1
ATOM 8891 N N . ILE A 1 1135 ? -31.381 7.069 32.457 1.00 97.12 1135 ILE A N 1
ATOM 8892 C CA . ILE A 1 1135 ? -32.487 7.680 33.222 1.00 97.12 1135 ILE A CA 1
ATOM 8893 C C . ILE A 1 1135 ? -32.368 7.482 34.745 1.00 97.12 1135 ILE A C 1
ATOM 8895 O O . ILE A 1 1135 ? -33.309 7.809 35.474 1.00 97.12 1135 ILE A O 1
ATOM 8899 N N . ASN A 1 1136 ? -31.236 6.967 35.242 1.00 96.25 1136 ASN A N 1
ATOM 8900 C CA . ASN A 1 1136 ? -30.973 6.687 36.660 1.00 96.25 1136 ASN A CA 1
ATOM 8901 C C . ASN A 1 1136 ? -32.032 5.768 37.305 1.00 96.25 1136 ASN A C 1
ATOM 8903 O O . ASN A 1 1136 ? -32.623 6.080 38.347 1.00 96.25 1136 ASN A O 1
ATOM 8907 N N . ARG A 1 1137 ? -32.342 4.653 36.639 1.00 97.56 1137 ARG A N 1
ATOM 8908 C CA . ARG A 1 1137 ? -33.293 3.616 37.086 1.00 97.56 1137 ARG A CA 1
ATOM 8909 C C . ARG A 1 1137 ? -32.732 2.197 36.994 1.00 97.56 1137 ARG A C 1
ATOM 8911 O O . ARG A 1 1137 ? -33.464 1.236 37.224 1.00 97.56 1137 ARG A O 1
ATOM 8918 N N . LEU A 1 1138 ? -31.451 2.054 36.674 1.00 96.62 1138 LEU A N 1
ATOM 8919 C CA . LEU A 1 1138 ? -30.752 0.780 36.725 1.00 96.62 1138 LEU A CA 1
ATOM 8920 C C . LEU A 1 1138 ? -30.489 0.385 38.183 1.00 96.62 1138 LEU A C 1
ATOM 8922 O O . LEU A 1 1138 ? -29.902 1.156 38.938 1.00 96.62 1138 LEU A O 1
ATOM 8926 N N . THR A 1 1139 ? -30.931 -0.807 38.582 1.00 96.31 1139 THR A N 1
ATOM 8927 C CA . THR A 1 1139 ? -30.719 -1.337 39.938 1.00 96.31 1139 THR A CA 1
ATOM 8928 C C . THR A 1 1139 ? -29.750 -2.514 39.927 1.00 96.31 1139 THR A C 1
ATOM 8930 O O . THR A 1 1139 ? -29.525 -3.146 38.888 1.00 96.31 1139 THR A O 1
ATOM 8933 N N . LEU A 1 1140 ? -29.193 -2.841 41.096 1.00 95.75 1140 LEU A N 1
ATOM 8934 C CA . LEU A 1 1140 ? -28.297 -3.988 41.253 1.00 95.75 1140 LEU A CA 1
ATOM 8935 C C . LEU A 1 1140 ? -28.986 -5.312 40.902 1.00 95.75 1140 LEU A C 1
ATOM 8937 O O . LEU A 1 1140 ? -28.350 -6.185 40.321 1.00 95.75 1140 LEU A O 1
ATOM 8941 N N . GLU A 1 1141 ? -30.283 -5.463 41.181 1.00 95.44 1141 GLU A N 1
ATOM 8942 C CA . GLU A 1 1141 ? -31.043 -6.669 40.829 1.00 95.44 1141 GLU A CA 1
ATOM 8943 C C . GLU A 1 1141 ? -31.166 -6.843 39.309 1.00 95.44 1141 GLU A C 1
ATOM 8945 O O . GLU A 1 1141 ? -31.048 -7.959 38.791 1.00 95.44 1141 GLU A O 1
ATOM 8950 N N . ILE A 1 1142 ? -31.374 -5.741 38.581 1.00 95.81 1142 ILE A N 1
ATOM 8951 C CA . ILE A 1 1142 ? -31.439 -5.745 37.115 1.00 95.81 1142 ILE A CA 1
ATOM 8952 C C . ILE A 1 1142 ? -30.062 -6.076 36.534 1.00 95.81 1142 ILE A C 1
ATOM 8954 O O . ILE A 1 1142 ? -29.966 -6.940 35.664 1.00 95.81 1142 ILE A O 1
ATOM 8958 N N . LEU A 1 1143 ? -28.997 -5.455 37.050 1.00 94.88 1143 LEU A N 1
ATOM 8959 C CA . LEU A 1 1143 ? -27.618 -5.761 36.658 1.00 94.88 1143 LEU A CA 1
ATOM 8960 C C . LEU A 1 1143 ? -27.264 -7.228 36.909 1.00 94.88 1143 LEU A C 1
ATOM 8962 O O . LEU A 1 1143 ? -26.758 -7.906 36.021 1.00 94.88 1143 LEU A O 1
ATOM 8966 N N . TYR A 1 1144 ? -27.587 -7.750 38.092 1.00 94.69 1144 TYR A N 1
ATOM 8967 C CA . TYR A 1 1144 ? -27.344 -9.148 38.434 1.00 94.69 1144 TYR A CA 1
ATOM 8968 C C . TYR A 1 1144 ? -28.113 -10.108 37.516 1.00 94.69 1144 TYR A C 1
ATOM 8970 O O . TYR A 1 1144 ? -27.598 -11.167 37.154 1.00 94.69 1144 TYR A O 1
ATOM 8978 N N . SER A 1 1145 ? -29.320 -9.722 37.090 1.00 92.44 1145 SER A N 1
ATOM 8979 C CA . SER A 1 1145 ? -30.087 -10.464 36.085 1.00 92.44 1145 SER A CA 1
ATOM 8980 C C . SER A 1 1145 ? -29.412 -10.421 34.708 1.00 92.44 1145 SER A C 1
ATOM 8982 O O . SER A 1 1145 ? -29.298 -11.462 34.065 1.00 92.44 1145 SER A O 1
ATOM 8984 N N . ALA A 1 1146 ? -28.900 -9.261 34.279 1.00 93.00 1146 ALA A N 1
ATOM 8985 C CA . ALA A 1 1146 ? -28.172 -9.110 33.016 1.00 93.00 1146 ALA A CA 1
ATOM 8986 C C . ALA A 1 1146 ? -26.858 -9.916 32.992 1.00 93.00 1146 ALA A C 1
ATOM 8988 O O . ALA A 1 1146 ? -26.574 -10.595 32.006 1.00 93.00 1146 ALA A O 1
ATOM 8989 N N . CYS A 1 1147 ? -26.115 -9.966 34.105 1.00 94.75 1147 CYS A N 1
ATOM 8990 C CA . CYS A 1 1147 ? -24.921 -10.811 34.255 1.00 94.75 1147 CYS A CA 1
ATOM 8991 C C . CYS A 1 1147 ? -25.213 -12.316 34.111 1.00 94.75 1147 CYS A C 1
ATOM 8993 O O . CYS A 1 1147 ? -24.298 -13.101 33.863 1.00 94.75 1147 CYS A O 1
ATOM 8995 N N . LYS A 1 1148 ? -26.476 -12.731 34.267 1.00 94.50 1148 LYS A N 1
ATOM 8996 C CA . LYS A 1 1148 ? -26.945 -14.112 34.078 1.00 94.50 1148 LYS A CA 1
ATOM 8997 C C . LYS A 1 1148 ? -27.668 -14.335 32.749 1.00 94.50 1148 LYS A C 1
ATOM 8999 O O . LYS A 1 1148 ? -28.123 -15.452 32.504 1.00 94.50 1148 LYS A O 1
ATOM 9004 N N . ASP A 1 1149 ? -27.793 -13.314 31.899 1.00 95.38 1149 ASP A N 1
ATOM 9005 C CA . ASP A 1 1149 ? -28.467 -13.438 30.606 1.00 95.38 1149 ASP A CA 1
ATOM 9006 C C . ASP A 1 1149 ? -27.776 -14.519 29.757 1.00 95.38 1149 ASP A C 1
ATOM 9008 O O . ASP A 1 1149 ? -26.543 -14.585 29.757 1.00 95.38 1149 ASP A O 1
ATOM 9012 N N . PRO A 1 1150 ? -28.512 -15.374 29.023 1.00 93.62 1150 PRO A N 1
ATOM 9013 C CA . PRO A 1 1150 ? -27.906 -16.411 28.187 1.00 93.62 1150 PRO A CA 1
ATOM 9014 C C . PRO A 1 1150 ? -27.012 -15.842 27.074 1.00 93.62 1150 PRO A C 1
ATOM 9016 O O . PRO A 1 1150 ? -26.058 -16.504 26.655 1.00 93.62 1150 PRO A O 1
ATOM 9019 N N . HIS A 1 1151 ? -27.251 -14.610 26.617 1.00 94.44 1151 HIS A N 1
ATOM 9020 C CA . HIS A 1 1151 ? -26.483 -14.004 25.539 1.00 94.44 1151 HIS A CA 1
ATOM 9021 C C . HIS A 1 1151 ? -25.163 -13.384 26.049 1.00 94.44 1151 HIS A C 1
ATOM 9023 O O . HIS A 1 1151 ? -25.186 -12.477 26.881 1.00 94.44 1151 HIS A O 1
ATOM 9029 N N . PRO A 1 1152 ? -23.990 -13.794 25.529 1.00 91.81 1152 PRO A N 1
ATOM 9030 C CA . PRO A 1 1152 ? -22.691 -13.371 26.063 1.00 91.81 1152 PRO A CA 1
ATOM 9031 C C . PRO A 1 1152 ? -22.440 -11.863 25.979 1.00 91.81 1152 PRO A C 1
ATOM 9033 O O . PRO A 1 1152 ? -21.836 -11.304 26.885 1.00 91.81 1152 PRO A O 1
ATOM 9036 N N . GLN A 1 1153 ? -22.942 -11.190 24.940 1.00 90.00 1153 GLN A N 1
ATOM 9037 C CA . GLN A 1 1153 ? -22.759 -9.740 24.776 1.00 90.00 1153 GLN A CA 1
ATOM 9038 C C . GLN A 1 1153 ? -23.574 -8.891 25.764 1.00 90.00 1153 GLN A C 1
ATOM 9040 O O . GLN A 1 1153 ? -23.377 -7.689 25.799 1.00 90.00 1153 GLN A O 1
ATOM 9045 N N . LEU A 1 1154 ? -24.515 -9.483 26.511 1.00 92.44 1154 LEU A N 1
ATOM 9046 C CA . LEU A 1 1154 ? -25.203 -8.778 27.601 1.00 92.44 1154 LEU A CA 1
ATOM 9047 C C . LEU A 1 1154 ? -24.452 -8.885 28.926 1.00 92.44 1154 LEU A C 1
ATOM 9049 O O . LEU A 1 1154 ? -24.630 -8.043 29.798 1.00 92.44 1154 LEU A O 1
ATOM 9053 N N . ARG A 1 1155 ? -23.668 -9.957 29.084 1.00 91.81 1155 ARG A N 1
ATOM 9054 C CA . ARG A 1 1155 ? -22.845 -10.189 30.273 1.00 91.81 1155 ARG A CA 1
ATOM 9055 C C . ARG A 1 1155 ? -21.529 -9.416 30.219 1.00 91.81 1155 ARG A C 1
ATOM 9057 O O . ARG A 1 1155 ? -20.973 -9.120 31.271 1.00 91.81 1155 ARG A O 1
ATOM 9064 N N . ARG A 1 1156 ? -21.019 -9.187 29.005 1.00 86.12 1156 ARG A N 1
ATOM 9065 C CA . ARG A 1 1156 ? -19.887 -8.301 28.720 1.00 86.12 1156 ARG A CA 1
ATOM 9066 C C . ARG A 1 1156 ? -20.310 -6.857 28.931 1.00 86.12 1156 ARG A C 1
ATOM 9068 O O . ARG A 1 1156 ? -19.524 -6.130 29.572 1.00 86.12 1156 ARG A O 1
#

Foldseek 3Di:
DCAQFDPRHDPCLQVVLQVVLQVVPDDPPGGDGGGDFDFAPLPPDPDDPPDFRDPDDSNVVSVVVSVVVVVVVVVDDDDPDADKDKDKDKDKFFWDADDPVLQVQLVVLVVVCVPPDDDDDSPQVSVFNVVCNVVGMDMWMWMWIGTRLEIEIETLERHHPLLQVLLCQFFPRVHYTYHYNPPHYQAAQYALLVLQVDDPCNRCGSRNTTDSCPSVVNSVVRRVRRCVVNVHGTDDGDAAPFLLVVLQLVLQFLFKFQQQDSDDQWTDTPSPNGWIWGKFDHKHGFDADPPFCRRHVPDGRGWMWQPQIKIKTQRPLFQKKKWKKAAQFAQAPDQFQFFQKDFPDWWTFGQGHDVNVQLRQWTWITGHPDIWGFNFRHDHGDMKMWMWGHDDQWIFICIQLALHGRTIDGHDDDPTRMMMRTDPGGGGMIIGTITTHNHGDHSNRSNVSNCSSVDDRPDDPPPDDDPDPVPQCVLLVVLLVVVPFPDKDQFQDPPQPDKDKDFAFDFFQWKKKKWKWAFQDFQAPDQFQWWFKWFAAAQDQQLATWTWGAGYNNDNRQWIKTAGGNVQGDIWTFDDRHDHRDMKIWMWTGDQQWIFICILLDLHTRTTDGHHHRHDGRRGMMIGQHGSNRPGGGNTTIGTMGMHSHDDDSCSSNSSSCSSVPDPPVPPDDPDVPAFDDPVVQLVQKDFFPQKHKDFQDKPPLDAQWQEWEAALQGKIKTKHQLLPPQGPVNFQWIFMWIFDDPPQQRHTDDIATAGTRAALFNAWYHDDQFIFTFGPQFTKTFHDPPPPRYTPDIDTQKGQQDPPGSQQAKYAWDAALQRWIWTASQAADQQAQQQTWMAGPQQRDIDRAGQFTKIDDRVNSDIDTWHDHARAHWEAALLGWIWGDDQFQQIKTQLDIPVVCVVDVPDDDDDRIGRQDGGFAFFQAPADFDQDQQCRPSTRTRGGKHAWYWQQFPFVPVPPWIKIWIFRQQRLDIWIWTWDDDPSGTHIDTDPRPRHGRMHGRDNQFGFNYWYQDLLRWIKTKTNRFNDDDHLVSHDPVCNVVCVVRSSHRSSMITMMTMGRPPDRGHRRDSSVPDDLLVLLVQLPHSGPSSNSNSLNVLLVVLVVVCLVVLLCQLQPPPDVSSNSSSQSSCVSSVNRDPVSLVSQCVDPDVSSVD

Secondary structure (DSSP, 8-state):
--SSSTTT--STHHHHHHHHHHHHT-BTTB---------S-TT--S--SSS------HHHHHHHHHHHHHHHHTTPPP-SSPPEEEEEEEEEEEB-PPPHHHHHHHHHHHHHHTTPPP-SHHHHHHHHHHHHHH--EEEEEEEEEEETTEEEEE-SSEE-HHHHHHHHHH-SSSEEEEESS-S----EE--HHHHHH--TTTS-STTS-B-TTHHHHHHHHHHHHHHHHHTSPPPPPP----HHHHHHHHT--SEEE-----SSSEE--TTSS---EEEES-EEEEEE----TTT-SSS--EEEEEES-EEEEE-TT--EEEEEEEE-S-TTSSSEEEEEEEETTTEEEEEE-GGGGGGTTSEEEEETTEEEE--PPPPTT-EEEEEEEEETTEEEEEETT-SS-SEEEE-------EEEEB-SS--EEEEEEEEEESSPPPHHHHHHHHHHTTPPPP----S------TTTHHHHHHHHHHT--SEEESS----BS--EEEE--S--SEEEEEEEEEE-S-TTSSSEEEEEEEEE-TT-TT--EEEEEEE-SSSSBTEEEEE--TTT--EEEEEEEPPTT--EEEEEEEETTEEEEEETT-SS-SEEEE----S-TT--EEEESS-TT-TTB-BEEEEEEEEESSPPPHHHHHHHHHTT-------------PPPPPHHHHHHTEE--TTEEEEEEEETTT-SSEEEEEE-TTS-EEEEE-TTTTT-BTTB--EEEEEEE-SSSSS---EEEEEEEEES---EEEEETTEEEEEETTEEEEEE-SSSSSS--EEEEEEE----SSGGGSSEEEEE-TTS-EEEE----STTTTTT-EEEETTT--EEE-TT-EEEEETTTTEEEEES---SS-EEE-TTS-EEEEETTEEEEEE-S-HHHHTT-TT-----SEEE-S-SS-B---SSPPPP-SS-GGGTTB-SS-EEEEE---SSS--SSSEEEEEEETTTTEEEEEEEEEETTEEEEEE---SSS-SEEES-TT--EEEEEE-TTSPEEEEE---S--S-GGGS-HHHHHHHTTTTTTTTT--EEEEEEETTSPPPPPP--TT--HHHHHHHTT-S-HHHHHHHHHHHHHTT-GGGHHHHHHHHHH-S-HHHHHHHHHHHHHTT---HHHHHHHTT-SSHHHH-

pLDDT: mean 87.84, std 12.7, range [24.88, 98.69]